Protein AF-A0A8J5WNR3-F1 (afdb_monomer)

InterPro domains:
  IPR000008 C2 domain [PF00168] (218-342)
  IPR000008 C2 domain [PS50004] (199-340)
  IPR000008 C2 domain [SM00239] (219-339)
  IPR001736 Phospholipase D/Transphosphatidylase [PF00614] (542-575)
  IPR001736 Phospholipase D/Transphosphatidylase [PS50035] (540-575)
  IPR015679 Phospholipase D family [PTHR18896] (210-805)

Radius of gyration: 36.36 Å; Cα contacts (8 Å, |Δi|>4): 1204; chains: 1; bounding box: 105×111×109 Å

Solvent-accessible surface area (backbone atoms only — not comparable to full-atom values): 52434 Å² total; per-residue (Å²): 136,86,86,83,90,83,89,87,90,85,88,88,85,83,91,85,88,84,88,87,89,85,89,79,93,75,79,82,82,78,84,81,76,86,76,80,78,83,79,82,82,81,87,81,82,87,86,83,84,86,86,81,87,88,88,82,82,86,81,84,83,84,82,93,80,90,81,82,93,82,90,80,87,84,80,87,80,82,82,83,84,87,80,88,79,85,78,84,82,83,84,87,82,87,77,83,91,82,84,85,87,87,88,79,93,85,87,83,86,83,86,88,81,85,87,80,90,89,80,89,83,92,88,90,88,85,87,89,81,90,89,88,81,85,80,80,84,79,82,84,89,73,67,62,66,53,67,62,63,68,70,66,77,89,82,87,86,87,80,83,87,91,83,88,82,91,84,87,82,90,90,81,90,86,90,86,88,87,87,86,87,82,87,83,90,83,81,91,71,90,77,78,80,78,87,76,80,93,74,88,90,80,96,74,94,76,81,75,78,83,66,56,70,40,76,46,51,25,33,37,45,36,36,45,37,37,36,32,53,47,68,66,51,51,74,53,59,50,60,56,55,67,71,70,43,77,86,66,54,73,83,76,72,78,91,80,76,95,66,88,78,38,24,29,36,28,41,40,32,31,47,61,65,33,76,76,49,40,50,60,72,40,74,60,34,43,60,38,76,65,71,42,73,45,81,39,80,42,74,43,71,22,34,37,39,34,44,36,34,26,33,60,51,94,92,52,66,44,84,58,23,35,41,74,48,54,38,63,75,34,72,81,44,52,74,48,69,52,76,40,65,21,22,35,98,89,70,45,67,53,35,85,77,15,31,43,31,38,35,43,27,36,43,50,42,89,75,40,70,40,44,80,63,20,80,60,75,68,95,80,42,76,60,75,76,76,36,76,46,66,63,30,59,27,22,46,71,49,62,18,57,26,29,33,47,62,88,85,73,63,80,92,48,73,47,78,98,72,42,68,66,76,81,34,36,42,28,48,55,52,48,53,46,61,71,64,35,69,58,35,39,41,38,34,12,48,30,44,38,37,77,45,58,60,64,70,73,85,90,72,89,66,64,32,50,40,58,47,48,48,47,44,23,71,76,62,19,47,30,38,37,48,27,19,41,64,79,52,42,50,65,57,97,80,46,76,37,77,22,88,84,72,54,40,41,69,56,35,44,58,75,34,69,88,52,74,37,45,68,45,69,35,64,39,53,52,50,95,77,49,56,70,69,53,32,51,46,29,45,72,77,48,74,40,74,61,22,36,43,37,34,31,38,82,62,56,95,87,28,26,33,53,29,25,35,47,47,68,64,40,63,35,81,35,43,70,34,38,96,76,53,65,40,53,87,32,46,85,51,81,29,43,97,37,69,33,53,68,48,54,81,86,84,58,86,75,60,64,38,55,63,36,86,46,45,36,33,38,34,37,28,33,51,18,53,56,55,47,47,54,48,51,24,28,48,69,38,66,71,60,63,65,73,77,60,60,74,59,87,70,82,80,78,81,66,82,68,63,97,74,40,88,48,42,59,47,71,78,76,34,58,54,92,56,92,88,42,32,77,41,63,67,64,44,79,50,36,52,65,56,33,42,89,67,68,91,52,65,82,54,24,58,86,48,40,29,46,44,51,87,83,41,45,32,39,53,29,45,60,55,45,51,54,48,52,48,51,14,48,78,54,57,48,80,44,80,40,83,72,70,74,44,32,23,52,76,41,100,64,68,28,72,76,66,43,66,45,57,63,60,48,45,50,51,50,46,51,51,52,29,56,75,69,75,45,79,64,48,78,47,80,49,60,60,97,62,52,91,34,39,68,88,34,71,67,34,44,52,52,49,52,50,30,49,52,38,53,48,42,65,55,52,42,46,58,52,49,45,56,53,50,47,61,57,48,55,56,51,55,54,52,56,56,69,73,70,115

Secondary structure (DSSP, 8-state):
--------------------------PPPPPPP-PPPPPPPPP------PPPPPP-PPPPPPPP--------PPPPPPPPP----PPPPPPP----------------------------------------PPPPPPPP--SHHHHHHT-------PPPPP-----------------------------PPP-PPP------------PPPEEEEEEEEEEEEEEESPPP-HHHHHHHHHHT-HHHHTTS-S-----------EEEEEETTEEEEEPPPPPS-SS-EEEEEEEEEEEEEESEEEEEEE---TT---EEEEEEEEGGGGTT---EEEEEE-B-TTSSBSSTT-EEEEEEEEEEGGGSHHHHH-S--STT---SSS-SSPEEEEEEEEEEESS---TTSSPPPB-GGGPBP----HHHHHHHHHHH-SSEEEEEES---TT--S--SSS--PPPHHHHHHHHHHTT-EEEEEEE--TTS--BTTBPPPPTT---HHHHHHHHTTSS-EEEEE-----TTS-HHHHHHHHHT-----EEEEEEEE-STT-EEEEEEEES--SSTT----TT--SSTTTTTTTSS-----SS----TT-PPPP---EEEEEESTHHHHHHHHHHHHHHHHT---GGGGSS----TTS--GGG-TTBPPTTTT----TT-EEEE----EETTT-SSS-SSGGGTGGGT-EEETTEEEE-HHHHHHHHHHHH-SSEEEEE-S-----GGGSSS-TTS-----HHHHHHHHHHHHHHTT---EEEEE--SS-SS-TTSHHHHHHHHHHHHHHHHHHHTHHHHHHHHHHHHHHHHHHHHTT--

Foldseek 3Di:
DDDDDDDDDDDDDDDDDDDDDDDDDDDDDDDDDDDDDDDDDDDDDDDDDDDDDDDDDDDDDDDDDDDDDDDDDDDDDDDDDDDDDDDDDDDDDDDDDDDDDDDDDDDDDDDDDDDDDDDDDDYDDDDDDDDDDDDDDDDDDDDVCVVLVVPDPDDDDDDDDDDDDDDDDDDDDDDDDDDDDDDDDDDDDPDDDDDDDDDDDDDDDDDPDDQDWDWQFAKKKKWFFKWAQFDFPVVVVVVVVVVVDDPVAVVPDDDDDPDDFGFFKKKFKDFQLDRFAIFDTRGRDNIDGGRDIDITGGGDGGQWIKIWMWGQDLVDIHTRFIDTGGVVVQVVQDKDWDKAAGADPVGDGSDDRTITTMIMGGDHLVNDPLLVQPQDDDDPGFAQPLFLWGKDWQKDKQKAWAQAADPPNDDWDADPPRDTDDHDNNLVVVLVQLQQFQAEKEWEALAADQQDDSDFDDDDPGDGNNVSLQVSQVSVHQAEYEYADQPQQDQDPNDGGQGPVNHCLVVSCVSCVPGNHHYFHAFFADDPSDDPVVRVCRRHPPIPHWGKIWGWHDPPPLATEIKMKGWRDHNDALRHDYPVQDQAPPCVGSCVVRAAAQQDDDPDSRGRGGGHTIMMMMMGALVSVVVVVVSVFQCVLRVDDDDPVVVDDDDPVSDDPQVPDVRYQDNVRRRDPDPSMDTDTDADWDKPNRGHPQDPDSSCLSVSSWGDDSVITTRPRVLSNLLSNLSSDAAEAEDEDQADFACLCQFPPPNNVHSHRCNLSSNLVSVLVCVLVVHHYYYHYHYPPWHGHHCPDPVRVVRVVRRVSSVVVSVVCVVVVVVSVVVVVVVVVVVVVVVVD

pLDDT: mean 70.65, std 27.66, range [21.69, 98.88]

Organism: Zizania palustris (NCBI:txid103762)

Sequence (837 aa):
MEGGNHGGQGYPYPPQQYQYPYQYQYLPPSQPQPSSAPAPAPASAYLAPSPSFPVYSPAPPPQQQQYTHHSGPLQPYPPPAHTLHAYPPPPPSTYGYDPYPSAYPSYPSPSPSISPSSSFHQHPAAMPPESPAPSAPSTPSYPIADVLANMRLSDRLDYPPAGVPVPSPNVLPPSKSFSGGGSSHGGGGMQMVPYGSAGAGSQHGSVRPSLKVVLLHGSLDIWVHDARNLPNKDMFSKRVGDLLGPRITGAVGSKMSSASMTSDPYVTILVSYATIARTYVVPNNENPVWTQNFIVPVGHETADVQFVVKDNDVFGAQLIGTVAIPAERLLSGDRIDGVYDLLEPNGKPCAQGAVLRLSIQYIPVAHLTMYHHGVIAGPDSPGVPNTYFPLRRGNKVTLYQDAHVPDGCLPDIWLDHGIRYQHGQCWHDIYNAICQAQKLIYIVGWSVFHTIHLVRDGTQNTWSLGDLLKDKSRQGVRVLLLVWDDPTSRSILGIKTDGFMGTRDEETRRFFKHSSVQVLLCPRSAGKRHSWVKQQETGTIFTHHQKTVIIDADAGNYRRKIIAFVGGLDLCGGRYDTPRHPLFRTLQTFHKEDYYNPNFAPVDARGPREPWHDLHSKIDGPAAYDVLQNFQERWLKASKRHGIKKLAKSYDDALLSIERIPDIISINDAMDNDQESWHVQVFRSIDSNSAKGFPKDPREATRKNLICGKNVLIDMSIHTAYINAIRGAQHFIYIENQYFIGSSFNWDSNKDIGANNLIPIEIALKIANKIKANERFSAYIVIPMWPEGNPTGAPTQRILYWQVRLTCLLCVLFNVFIKIISSLFIWHSYMFVLLTL

Structure (mmCIF, N/CA/C/O backbone):
data_AF-A0A8J5WNR3-F1
#
_entry.id   AF-A0A8J5WNR3-F1
#
loop_
_atom_site.group_PDB
_atom_site.id
_atom_site.type_symbol
_atom_site.label_atom_id
_atom_site.label_alt_id
_atom_site.label_comp_id
_atom_site.label_asym_id
_atom_site.label_entity_id
_atom_site.label_seq_id
_atom_site.pdbx_PDB_ins_code
_atom_site.Cartn_x
_atom_site.Cartn_y
_atom_site.Cartn_z
_atom_site.occupancy
_atom_site.B_iso_or_equiv
_atom_site.auth_seq_id
_atom_site.auth_comp_id
_atom_site.auth_asym_id
_atom_site.auth_atom_id
_atom_site.pdbx_PDB_model_num
ATOM 1 N N . MET A 1 1 ? 28.623 40.809 47.151 1.00 32.78 1 MET A N 1
ATOM 2 C CA . MET A 1 1 ? 28.878 42.197 46.715 1.00 32.78 1 MET A CA 1
ATOM 3 C C . MET A 1 1 ? 27.544 42.796 46.312 1.00 32.78 1 MET A C 1
ATOM 5 O O . MET A 1 1 ? 26.669 42.043 45.893 1.00 32.78 1 MET A O 1
ATOM 9 N N . GLU A 1 2 ? 27.358 44.080 46.589 1.00 31.25 2 GLU A N 1
ATOM 10 C CA . GLU A 1 2 ? 26.044 44.710 46.782 1.00 31.25 2 GLU A CA 1
ATOM 11 C C . GLU A 1 2 ? 25.422 45.361 45.526 1.00 31.25 2 GLU A C 1
ATOM 13 O O . GLU A 1 2 ? 26.037 45.414 44.465 1.00 31.25 2 GLU A O 1
ATOM 18 N N . GLY A 1 3 ? 24.201 45.899 45.694 1.00 31.67 3 GLY A N 1
ATOM 19 C CA . GLY A 1 3 ? 23.526 46.819 44.762 1.00 31.67 3 GLY A CA 1
ATOM 20 C C . GLY A 1 3 ? 22.266 46.242 44.087 1.00 31.67 3 GLY A C 1
ATOM 21 O O . GLY A 1 3 ? 22.367 45.274 43.345 1.00 31.67 3 GLY A O 1
ATOM 22 N N . GLY A 1 4 ? 21.045 46.773 44.254 1.00 32.62 4 GLY A N 1
ATOM 23 C CA . GLY A 1 4 ? 20.539 47.714 45.270 1.00 32.62 4 GLY A CA 1
ATOM 24 C C . GLY A 1 4 ? 19.773 48.936 44.723 1.00 32.62 4 GLY A C 1
ATOM 25 O O . GLY A 1 4 ? 20.419 49.880 44.288 1.00 32.62 4 GLY A O 1
ATOM 26 N N . ASN A 1 5 ? 18.436 48.956 44.906 1.00 35.62 5 ASN A N 1
ATOM 27 C CA . ASN A 1 5 ? 17.516 50.126 44.848 1.00 35.62 5 ASN A CA 1
ATOM 28 C C . ASN A 1 5 ? 17.341 50.870 43.492 1.00 35.62 5 ASN A C 1
ATOM 30 O O . ASN A 1 5 ? 18.209 50.796 42.635 1.00 35.62 5 ASN A O 1
ATOM 34 N N . HIS A 1 6 ? 16.246 51.591 43.170 1.00 34.75 6 HIS A N 1
ATOM 35 C CA . HIS A 1 6 ? 14.887 51.843 43.740 1.00 34.75 6 HIS A CA 1
ATOM 36 C C . HIS A 1 6 ? 13.856 51.810 42.560 1.00 34.75 6 HIS A C 1
ATOM 38 O O . HIS A 1 6 ? 14.283 51.924 41.415 1.00 34.75 6 HIS A O 1
ATOM 44 N N . GLY A 1 7 ? 12.516 51.689 42.668 1.00 29.69 7 GLY A N 1
ATOM 45 C CA . GLY A 1 7 ? 11.564 51.584 43.798 1.00 29.69 7 GLY A CA 1
ATOM 46 C C . GLY A 1 7 ? 10.697 52.854 43.993 1.00 29.69 7 GLY A C 1
ATOM 47 O O . GLY A 1 7 ? 11.261 53.891 44.307 1.00 29.69 7 GLY A O 1
ATOM 48 N N . GLY A 1 8 ? 9.353 52.901 43.893 1.00 29.83 8 GLY A N 1
ATOM 49 C CA . GLY A 1 8 ? 8.303 51.923 43.508 1.00 29.83 8 GLY A CA 1
ATOM 50 C C . GLY A 1 8 ? 7.418 52.469 42.358 1.00 29.83 8 GLY A C 1
ATOM 51 O O . GLY A 1 8 ? 7.993 52.871 41.356 1.00 29.83 8 GLY A O 1
ATOM 52 N N . GLN A 1 9 ? 6.072 52.547 42.375 1.00 28.45 9 GLN A N 1
ATOM 53 C CA . GLN A 1 9 ? 4.991 52.173 43.325 1.00 28.45 9 GLN A CA 1
ATOM 54 C C . GLN A 1 9 ? 3.640 51.999 42.549 1.00 28.45 9 GLN A C 1
ATOM 56 O O . GLN A 1 9 ? 3.568 52.411 41.394 1.00 28.45 9 GLN A O 1
ATOM 61 N N . GLY A 1 10 ? 2.551 51.491 43.166 1.00 27.44 10 GLY A N 1
ATOM 62 C CA . GLY A 1 10 ? 1.168 51.584 42.621 1.00 27.44 10 GLY A CA 1
ATOM 63 C C . GLY A 1 10 ? 0.150 50.558 43.178 1.00 27.44 10 GLY A C 1
ATOM 64 O O . GLY A 1 10 ? 0.415 49.363 43.149 1.00 27.44 10 GLY A O 1
ATOM 65 N N . TYR A 1 11 ? -1.005 51.012 43.691 1.00 28.84 11 TYR A N 1
ATOM 66 C CA . TYR A 1 11 ? -1.978 50.217 44.482 1.00 28.84 11 TYR A CA 1
ATOM 67 C C . TYR A 1 11 ? -2.932 49.286 43.681 1.00 28.84 11 TYR A C 1
ATOM 69 O O . TYR A 1 11 ? -3.253 49.592 42.532 1.00 28.84 11 TYR A O 1
ATOM 77 N N . PRO A 1 12 ? -3.462 48.201 44.299 1.00 34.91 12 PRO A N 1
ATOM 78 C CA . PRO A 1 12 ? -4.504 47.329 43.734 1.00 34.91 12 PRO A CA 1
ATOM 79 C C . PRO A 1 12 ? -5.946 47.750 44.108 1.00 34.91 12 PRO A C 1
ATOM 81 O O . PRO A 1 12 ? -6.153 48.476 45.078 1.00 34.91 12 PRO A O 1
ATOM 84 N N . TYR A 1 13 ? -6.948 47.209 43.399 1.00 30.81 13 TYR A N 1
ATOM 85 C CA . TYR A 1 13 ? -8.383 47.311 43.733 1.00 30.81 13 TYR A CA 1
ATOM 86 C C . TYR A 1 13 ? -9.020 45.922 44.001 1.00 30.81 13 TYR A C 1
ATOM 88 O O . TYR A 1 13 ? -8.536 44.925 43.460 1.00 30.81 13 TYR A O 1
ATOM 96 N N . PRO A 1 14 ? -10.080 45.830 44.838 1.00 34.72 14 PRO A N 1
ATOM 97 C CA . PRO A 1 14 ? -10.685 44.567 45.288 1.00 34.72 14 PRO A CA 1
ATOM 98 C C . PRO A 1 14 ? -11.830 44.053 44.381 1.00 34.72 14 PRO A C 1
ATOM 100 O O . PRO A 1 14 ? -12.350 44.807 43.557 1.00 34.72 14 PRO A O 1
ATOM 103 N N . PRO A 1 15 ? -12.274 42.789 44.547 1.00 35.47 15 PRO A N 1
ATOM 104 C CA . PRO A 1 15 ? -13.403 42.221 43.804 1.00 35.47 15 PRO A CA 1
ATOM 105 C C . PRO A 1 15 ? -14.775 42.601 44.394 1.00 35.47 15 PRO A C 1
ATOM 107 O O . PRO A 1 15 ? -14.906 42.821 45.598 1.00 35.47 15 PRO A O 1
ATOM 110 N N . GLN A 1 16 ? -15.822 42.563 43.562 1.00 28.45 16 GLN A N 1
ATOM 111 C CA . GLN A 1 16 ? -17.227 42.543 43.993 1.00 28.45 16 GLN A CA 1
ATOM 112 C C . GLN A 1 16 ? -18.025 41.482 43.219 1.00 28.45 16 GLN A C 1
ATOM 114 O O . GLN A 1 16 ? -17.757 41.216 42.049 1.00 28.45 16 GLN A O 1
ATOM 119 N N . GLN A 1 17 ? -19.006 40.879 43.893 1.00 26.23 17 GLN A N 1
ATOM 120 C CA . GLN A 1 17 ? -19.999 39.961 43.326 1.00 26.23 17 GLN A CA 1
ATOM 121 C C . GLN A 1 17 ? -21.333 40.691 43.140 1.00 26.23 17 GLN A C 1
ATOM 123 O O . GLN A 1 17 ? -21.627 41.590 43.921 1.00 26.23 17 GLN A O 1
ATOM 128 N N . TYR A 1 18 ? -22.190 40.204 42.238 1.00 26.62 18 TYR A N 1
ATOM 129 C CA . TYR A 1 18 ? -23.647 40.264 42.421 1.00 26.62 18 TYR A CA 1
ATOM 130 C C . TYR A 1 18 ? -24.317 38.989 41.875 1.00 26.62 18 TYR A C 1
ATOM 132 O O . TYR A 1 18 ? -23.806 38.344 40.960 1.00 26.62 18 TYR A O 1
ATOM 140 N N . GLN A 1 19 ? -25.427 38.600 42.505 1.00 23.64 19 GLN A N 1
ATOM 141 C CA . GLN A 1 19 ? -26.276 37.434 42.191 1.00 23.64 19 GLN A CA 1
ATOM 142 C C . GLN A 1 19 ? -27.383 37.866 41.186 1.00 23.64 19 GLN A C 1
ATOM 144 O O . GLN A 1 19 ? -27.441 39.044 40.848 1.00 23.64 19 GLN A O 1
ATOM 149 N N . TYR A 1 20 ? -28.269 37.055 40.592 1.00 26.64 20 TYR A N 1
ATOM 150 C CA . TYR A 1 20 ? -29.223 36.015 41.054 1.00 26.64 20 TYR A CA 1
ATOM 151 C C . TYR A 1 20 ? -29.979 35.498 39.780 1.00 26.64 20 TYR A C 1
ATOM 153 O O . TYR A 1 20 ? -29.667 35.989 38.694 1.00 26.64 20 TYR A O 1
ATOM 161 N N . PRO A 1 21 ? -31.049 34.664 39.829 1.00 40.56 21 PRO A N 1
ATOM 162 C CA . PRO A 1 21 ? -31.446 33.617 40.782 1.00 40.56 21 PRO A CA 1
ATOM 163 C C . PRO A 1 21 ? -31.762 32.257 40.103 1.00 40.56 21 PRO A C 1
ATOM 165 O O . PRO A 1 21 ? -31.872 32.167 38.887 1.00 40.56 21 PRO A O 1
ATOM 168 N N . TYR A 1 22 ? -31.962 31.211 40.916 1.00 29.52 22 TYR A N 1
ATOM 169 C CA . TYR A 1 22 ? -33.123 30.287 40.933 1.00 29.52 22 TYR A CA 1
ATOM 170 C C . TYR A 1 22 ? -32.725 28.986 41.647 1.00 29.52 22 TYR A C 1
ATOM 172 O O . TYR A 1 22 ? -31.851 28.254 41.191 1.00 29.52 22 TYR A O 1
ATOM 180 N N . GLN A 1 23 ? -33.366 28.692 42.780 1.00 25.89 23 GLN A N 1
ATOM 181 C CA . GLN A 1 23 ? -33.162 27.443 43.516 1.00 25.89 23 GLN A CA 1
ATOM 182 C C . GLN A 1 23 ? -34.226 26.417 43.121 1.00 25.89 23 GLN A C 1
ATOM 184 O O . GLN A 1 23 ? -35.416 26.695 43.235 1.00 25.89 23 GLN A O 1
ATOM 189 N N . TYR A 1 24 ? -33.793 25.208 42.768 1.00 29.19 24 TYR A N 1
ATOM 190 C CA . TYR A 1 24 ? -34.602 24.001 42.919 1.00 29.19 24 TYR A CA 1
ATOM 191 C C . TYR A 1 24 ? -33.958 23.127 43.992 1.00 29.19 24 TYR A C 1
ATOM 193 O O . TYR A 1 24 ? -32.782 22.776 43.895 1.00 29.19 24 TYR A O 1
ATOM 201 N N . GLN A 1 25 ? -34.720 22.797 45.032 1.00 27.06 25 GLN A N 1
ATOM 202 C CA . GLN A 1 25 ? -34.288 21.850 46.054 1.00 27.06 25 GLN A CA 1
ATOM 203 C C . GLN A 1 25 ? -34.366 20.432 45.481 1.00 27.06 25 GLN A C 1
ATOM 205 O O . GLN A 1 25 ? -35.444 19.980 45.106 1.00 27.06 25 GLN A O 1
ATOM 210 N N . TYR A 1 26 ? -33.239 19.722 45.464 1.00 29.28 26 TYR A N 1
ATOM 211 C CA . TYR A 1 26 ? -33.219 18.270 45.305 1.00 29.28 26 TYR A CA 1
ATOM 212 C C . TYR A 1 26 ? -32.777 17.628 46.617 1.00 29.28 26 TYR A C 1
ATOM 214 O O . TYR A 1 26 ? -31.726 17.958 47.168 1.00 29.28 26 TYR A O 1
ATOM 222 N N . LEU A 1 27 ? -33.619 16.732 47.126 1.00 32.22 27 LEU A N 1
ATOM 223 C CA . LEU A 1 27 ? -33.347 15.926 48.313 1.00 32.22 27 LEU A CA 1
ATOM 224 C C . LEU A 1 27 ? -32.224 14.914 48.013 1.00 32.22 27 LEU A C 1
ATOM 226 O O . LEU A 1 27 ? -32.145 14.419 46.885 1.00 32.22 27 LEU A O 1
ATOM 230 N N . PRO A 1 28 ? -31.371 14.569 48.995 1.00 35.25 28 PRO A N 1
ATOM 231 C CA . PRO A 1 28 ? -30.389 13.506 48.815 1.00 35.25 28 PRO A CA 1
ATOM 232 C C . PRO A 1 28 ? -31.107 12.158 48.606 1.00 35.25 28 PRO A C 1
ATOM 234 O O . PRO A 1 28 ? -32.060 11.864 49.334 1.00 35.25 28 PRO A O 1
ATOM 237 N N . PRO A 1 29 ? -30.676 11.323 47.641 1.00 35.84 29 PRO A N 1
ATOM 238 C CA . PRO A 1 29 ? -31.299 10.027 47.403 1.00 35.84 29 PRO A CA 1
ATOM 239 C C . PRO A 1 29 ? -31.095 9.088 48.599 1.00 35.84 29 PRO A C 1
ATOM 241 O O . PRO A 1 29 ? -30.017 9.023 49.191 1.00 35.84 29 PRO A O 1
ATOM 244 N N . SER A 1 30 ? -32.151 8.355 48.947 1.00 33.25 30 SER A N 1
ATOM 245 C CA . SER A 1 30 ? -32.174 7.408 50.064 1.00 33.25 30 SER A CA 1
ATOM 246 C C . SER A 1 30 ? -31.168 6.269 49.872 1.00 33.25 30 SER A C 1
ATOM 248 O O . SER A 1 30 ? -30.976 5.786 48.757 1.00 33.25 30 SER A O 1
ATOM 250 N N . GLN A 1 31 ? -30.572 5.784 50.967 1.00 33.06 31 GLN A N 1
ATOM 251 C CA . GLN A 1 31 ? -29.754 4.568 50.938 1.00 33.06 31 GLN A CA 1
ATOM 252 C C . GLN A 1 31 ? -30.600 3.359 50.496 1.00 33.06 31 GLN A C 1
ATOM 254 O O . GLN A 1 31 ? -31.618 3.080 51.136 1.00 33.06 31 GLN A O 1
ATOM 259 N N . PRO A 1 32 ? -30.178 2.588 49.479 1.00 35.12 32 PRO A N 1
ATOM 260 C CA . PRO A 1 32 ? -30.736 1.265 49.237 1.00 35.12 32 PRO A CA 1
ATOM 261 C C . PRO A 1 32 ? -30.368 0.331 50.397 1.00 35.12 32 PRO A C 1
ATOM 263 O O . PRO A 1 32 ? -29.194 0.198 50.747 1.00 35.12 32 PRO A O 1
ATOM 266 N N . GLN A 1 33 ? -31.361 -0.337 50.986 1.00 33.88 33 GLN A N 1
ATOM 267 C CA . GLN A 1 33 ? -31.111 -1.475 51.875 1.00 33.88 33 GLN A CA 1
ATOM 268 C C . GLN A 1 33 ? -30.474 -2.631 51.076 1.00 33.88 33 GLN A C 1
ATOM 270 O O . GLN A 1 33 ? -30.796 -2.797 49.896 1.00 33.88 33 GLN A O 1
ATOM 275 N N . PRO A 1 34 ? -29.587 -3.442 51.681 1.00 33.25 34 PRO A N 1
ATOM 276 C CA . PRO A 1 34 ? -28.916 -4.528 50.974 1.00 33.25 34 PRO A CA 1
ATOM 277 C C . PRO A 1 34 ? -29.906 -5.642 50.609 1.00 33.25 34 PRO A C 1
ATOM 279 O O . PRO A 1 34 ? -30.358 -6.400 51.466 1.00 33.25 34 PRO A O 1
ATOM 282 N N . SER A 1 35 ? -30.223 -5.767 49.320 1.00 33.16 35 SER A N 1
ATOM 283 C CA . SER A 1 35 ? -30.989 -6.896 48.788 1.00 33.16 35 SER A CA 1
ATOM 284 C C . SER A 1 35 ? -30.207 -8.200 48.960 1.00 33.16 35 SER A C 1
ATOM 286 O O . SER A 1 35 ? -29.054 -8.292 48.535 1.00 33.16 35 SER A O 1
ATOM 288 N N . SER A 1 36 ? -30.841 -9.209 49.556 1.00 33.62 36 SER A N 1
ATOM 289 C CA . SER A 1 36 ? -30.264 -10.533 49.814 1.00 33.62 36 SER A CA 1
ATOM 290 C C . SER A 1 36 ? -29.668 -11.180 48.559 1.00 33.62 36 SER A C 1
ATOM 292 O O . SER A 1 36 ? -30.333 -11.248 47.524 1.00 33.62 36 SER A O 1
ATOM 294 N N . ALA A 1 37 ? -28.453 -11.721 48.673 1.00 34.22 37 ALA A N 1
ATOM 295 C CA . ALA A 1 37 ? -27.836 -12.498 47.602 1.00 34.22 37 ALA A CA 1
ATOM 296 C C . ALA A 1 37 ? -28.651 -13.776 47.295 1.00 34.22 37 ALA A C 1
ATOM 298 O O . ALA A 1 37 ? -29.122 -14.429 48.232 1.00 34.22 37 ALA A O 1
ATOM 299 N N . PRO A 1 38 ? -28.800 -14.172 46.017 1.00 36.50 38 PRO A N 1
ATOM 300 C CA . PRO A 1 38 ? -29.392 -15.459 45.667 1.00 36.50 38 PRO A CA 1
ATOM 301 C C . PRO A 1 38 ? -28.476 -16.604 46.124 1.00 36.50 38 PRO A C 1
ATOM 303 O O . PRO A 1 38 ? -27.265 -16.576 45.901 1.00 36.50 38 PRO A O 1
ATOM 306 N N . ALA A 1 39 ? -29.057 -17.615 46.772 1.00 34.78 39 ALA A N 1
ATOM 307 C CA . ALA A 1 39 ? -28.319 -18.781 47.251 1.00 34.78 39 ALA A CA 1
ATOM 308 C C . ALA A 1 39 ? -27.828 -19.669 46.084 1.00 34.78 39 ALA A C 1
ATOM 310 O O . ALA A 1 39 ? -28.520 -19.776 45.068 1.00 34.78 39 ALA A O 1
ATOM 311 N N . PRO A 1 40 ? -26.664 -20.335 46.213 1.00 35.50 40 PRO A N 1
ATOM 312 C CA . PRO A 1 40 ? -26.163 -21.243 45.187 1.00 35.50 40 PRO A CA 1
ATOM 313 C C . PRO A 1 40 ? -27.015 -22.517 45.091 1.00 35.50 40 PRO A C 1
ATOM 315 O O . PRO A 1 40 ? -27.426 -23.086 46.104 1.00 35.50 40 PRO A O 1
ATOM 318 N N . ALA A 1 41 ? -27.229 -23.001 43.865 1.00 34.69 41 ALA A N 1
ATOM 319 C CA . ALA A 1 41 ? -27.791 -24.329 43.623 1.00 34.69 41 ALA A CA 1
ATOM 320 C C . ALA A 1 41 ? -26.823 -25.432 44.118 1.00 34.69 41 ALA A C 1
ATOM 322 O O . ALA A 1 41 ? -25.605 -25.230 44.095 1.00 34.69 41 ALA A O 1
ATOM 323 N N . PRO A 1 42 ? -27.329 -26.585 44.595 1.00 35.75 42 PRO A N 1
ATOM 324 C CA . PRO A 1 42 ? -26.528 -27.535 45.364 1.00 35.75 42 PRO A CA 1
ATOM 325 C C . PRO A 1 42 ? -25.562 -28.364 44.509 1.00 35.75 42 PRO A C 1
ATOM 327 O O . PRO A 1 42 ? -25.883 -28.797 43.403 1.00 35.75 42 PRO A O 1
ATOM 330 N N . ALA A 1 43 ? -24.397 -28.671 45.082 1.00 29.25 43 ALA A N 1
ATOM 331 C CA . ALA A 1 43 ? -23.490 -29.677 44.542 1.00 29.25 43 ALA A CA 1
ATOM 332 C C . ALA A 1 43 ? -24.081 -31.093 44.687 1.00 29.25 43 ALA A C 1
ATOM 334 O O . ALA A 1 43 ? -24.691 -31.417 45.705 1.00 29.25 43 ALA A O 1
ATOM 335 N N . SER A 1 44 ? -23.841 -31.951 43.693 1.00 31.80 44 SER A N 1
ATOM 336 C CA . SER A 1 44 ? -24.063 -33.403 43.780 1.00 31.80 44 SER A CA 1
ATOM 337 C C . SER A 1 44 ? -22.724 -34.144 43.791 1.00 31.80 44 SER A C 1
ATOM 339 O O . SER A 1 44 ? -21.729 -33.649 43.263 1.00 31.80 44 SER A O 1
ATOM 341 N N . ALA A 1 45 ? -22.682 -35.294 44.461 1.00 31.19 45 ALA A N 1
ATOM 342 C CA . ALA A 1 45 ? -21.443 -35.886 44.956 1.00 31.19 45 ALA A CA 1
ATOM 343 C C . ALA A 1 45 ? -20.788 -36.926 44.024 1.00 31.19 45 ALA A C 1
ATOM 345 O O . ALA A 1 45 ? -21.460 -37.705 43.358 1.00 31.19 45 ALA A O 1
ATOM 346 N N . TYR A 1 46 ? -19.454 -36.934 44.078 1.00 29.88 46 TYR A N 1
ATOM 347 C CA . TYR A 1 46 ? -18.503 -38.028 43.838 1.00 29.88 46 TYR A CA 1
ATOM 348 C C . TYR A 1 46 ? -19.008 -39.384 43.300 1.00 29.88 46 TYR A C 1
ATOM 350 O O . TYR A 1 46 ? -19.656 -40.146 44.015 1.00 29.88 46 TYR A O 1
ATOM 358 N N . LEU A 1 47 ? -18.454 -39.785 42.149 1.00 29.36 47 LEU A N 1
ATOM 359 C CA . LEU A 1 47 ? -18.018 -41.163 41.886 1.00 29.36 47 LEU A CA 1
ATOM 360 C C . LEU A 1 47 ? -16.634 -41.161 41.209 1.00 29.36 47 LEU A C 1
ATOM 362 O O . LEU A 1 47 ? -16.266 -40.212 40.521 1.00 29.36 47 LEU A O 1
ATOM 366 N N . ALA A 1 48 ? -15.869 -42.229 41.436 1.00 32.72 48 ALA A N 1
ATOM 367 C CA . ALA A 1 48 ? -14.524 -42.508 40.915 1.00 32.72 48 ALA A CA 1
ATOM 368 C C . ALA A 1 48 ? -14.337 -44.049 40.860 1.00 32.72 48 ALA A C 1
ATOM 370 O O . ALA A 1 48 ? -15.185 -44.742 41.432 1.00 32.72 48 ALA A O 1
ATOM 371 N N . PRO A 1 49 ? -13.261 -44.626 40.274 1.00 39.06 49 PRO A N 1
ATOM 372 C CA . PRO A 1 49 ? -12.120 -44.019 39.577 1.00 39.06 49 PRO A CA 1
ATOM 373 C C . PRO A 1 49 ? -11.930 -44.544 38.127 1.00 39.06 49 PRO A C 1
ATOM 375 O O . PRO A 1 49 ? -12.761 -45.275 37.593 1.00 39.06 49 PRO A O 1
ATOM 378 N N . SER A 1 50 ? -10.814 -44.181 37.486 1.00 34.66 50 SER A N 1
ATOM 379 C CA . SER A 1 50 ? -10.420 -44.611 36.132 1.00 34.66 50 SER A CA 1
ATOM 380 C C . SER A 1 50 ? -9.917 -46.066 36.044 1.00 34.66 50 SER A C 1
ATOM 382 O O . SER A 1 50 ? -9.282 -46.544 36.986 1.00 34.66 50 SER A O 1
ATOM 384 N N . PRO A 1 51 ? -10.025 -46.717 34.869 1.00 37.12 51 PRO A N 1
ATOM 385 C CA . PRO A 1 51 ? -9.094 -47.749 34.409 1.00 37.12 51 PRO A CA 1
ATOM 386 C C . PRO A 1 51 ? -7.997 -47.175 33.480 1.00 37.12 51 PRO A C 1
ATOM 388 O O . PRO A 1 51 ? -8.111 -46.066 32.958 1.00 37.12 51 PRO A O 1
ATOM 391 N N . SER A 1 52 ? -6.906 -47.924 33.305 1.00 31.89 52 SER A N 1
ATOM 392 C CA . SER A 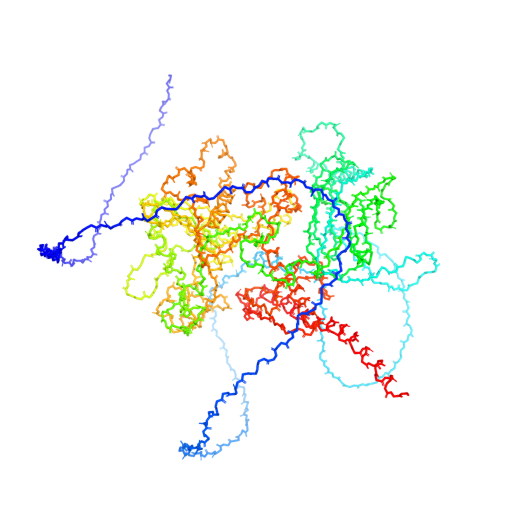1 52 ? -5.637 -47.485 32.699 1.00 31.89 52 SER A CA 1
ATOM 393 C C . SER A 1 52 ? -5.510 -47.689 31.178 1.00 31.89 52 SER A C 1
ATOM 395 O O . SER A 1 52 ? -6.154 -48.548 30.580 1.00 31.89 52 SER A O 1
ATOM 397 N N . PHE A 1 53 ? -4.594 -46.929 30.561 1.00 31.50 53 PHE A N 1
ATOM 398 C CA . PHE A 1 53 ? -4.137 -47.117 29.177 1.00 31.50 53 PHE A CA 1
ATOM 399 C C . PHE A 1 53 ? -3.396 -48.456 28.973 1.00 31.50 53 PHE A C 1
ATOM 401 O O . PHE A 1 53 ? -2.610 -48.845 29.843 1.00 31.50 53 PHE A O 1
ATOM 408 N N . PRO A 1 54 ? -3.510 -49.098 27.794 1.00 33.62 54 PRO A N 1
ATOM 409 C CA . PRO A 1 54 ? -2.518 -50.052 27.310 1.00 33.62 54 PRO A CA 1
ATOM 410 C C . PRO A 1 54 ? -1.311 -49.321 26.692 1.00 33.62 54 PRO A C 1
ATOM 412 O O . PRO A 1 54 ? -1.467 -48.409 25.880 1.00 33.62 54 PRO A O 1
ATOM 415 N N . VAL A 1 55 ? -0.097 -49.744 27.048 1.00 31.11 55 VAL A N 1
ATOM 416 C CA . VAL A 1 55 ? 1.161 -49.260 26.450 1.00 31.11 55 VAL A CA 1
ATOM 417 C C . VAL A 1 55 ? 1.533 -50.136 25.251 1.00 31.11 55 VAL A C 1
ATOM 419 O O . VAL A 1 55 ? 1.459 -51.358 25.348 1.00 31.11 55 VAL A O 1
ATOM 422 N N . TYR A 1 56 ? 2.003 -49.526 24.159 1.00 31.92 56 TYR A N 1
ATOM 423 C CA . TYR A 1 56 ? 2.697 -50.226 23.072 1.00 31.92 56 TYR A CA 1
ATOM 424 C C . TYR A 1 56 ? 4.067 -49.593 22.804 1.00 31.92 56 TYR A C 1
ATOM 426 O O . TYR A 1 56 ? 4.203 -48.372 22.747 1.00 31.92 56 TYR A O 1
ATOM 434 N N . SER A 1 57 ? 5.085 -50.443 22.669 1.00 32.81 57 SER A N 1
ATOM 435 C CA . SER A 1 57 ? 6.491 -50.048 22.512 1.00 32.81 57 SER A CA 1
ATOM 436 C C . SER A 1 57 ? 6.846 -49.699 21.056 1.00 32.81 57 SER A C 1
ATOM 438 O O . SER A 1 57 ? 6.266 -50.280 20.137 1.00 32.81 57 SER A O 1
ATOM 440 N N . PRO A 1 58 ? 7.820 -48.799 20.814 1.00 35.44 58 PRO A N 1
ATOM 441 C CA . PRO A 1 58 ? 8.228 -48.416 19.463 1.00 35.44 58 PRO A CA 1
ATOM 442 C C . PRO A 1 58 ? 9.036 -49.512 18.747 1.00 35.44 58 PRO A C 1
ATOM 444 O O . PRO A 1 58 ? 9.854 -50.203 19.355 1.00 35.44 58 PRO A O 1
ATOM 447 N N . ALA A 1 59 ? 8.845 -49.619 17.430 1.00 35.44 59 ALA A N 1
ATOM 448 C CA . ALA A 1 59 ? 9.664 -50.444 16.541 1.00 35.44 59 ALA A CA 1
ATOM 449 C C . ALA A 1 59 ? 10.991 -49.735 16.162 1.00 35.44 59 ALA A C 1
ATOM 451 O O . ALA A 1 59 ? 11.042 -48.501 16.167 1.00 35.44 59 ALA A O 1
ATOM 452 N N . PRO A 1 60 ? 12.070 -50.477 15.839 1.00 37.91 60 PRO A N 1
ATOM 453 C CA . PRO A 1 60 ? 13.390 -49.900 15.565 1.00 37.91 60 PRO A CA 1
ATOM 454 C C . PRO A 1 60 ? 13.494 -49.219 14.181 1.00 37.91 60 PRO A C 1
ATOM 456 O O . PRO A 1 60 ? 12.751 -49.568 13.262 1.00 37.91 60 PRO A O 1
ATOM 459 N N . PRO A 1 61 ? 14.440 -48.275 13.999 1.00 39.56 61 PRO A N 1
ATOM 460 C CA . PRO A 1 61 ? 14.596 -47.526 12.753 1.00 39.56 61 PRO A CA 1
ATOM 461 C C . PRO A 1 61 ? 15.283 -48.342 11.636 1.00 39.56 61 PRO A C 1
ATOM 463 O O . PRO A 1 61 ? 16.295 -49.001 11.895 1.00 39.56 61 PRO A O 1
ATOM 466 N N . PRO A 1 62 ? 14.816 -48.245 10.375 1.00 34.31 62 PRO A N 1
ATOM 467 C CA . PRO A 1 62 ? 15.574 -48.687 9.205 1.00 34.31 62 PRO A CA 1
ATOM 468 C C . PRO A 1 62 ? 16.876 -47.889 9.017 1.00 34.31 62 PRO A C 1
ATOM 470 O O . PRO A 1 62 ? 16.988 -46.732 9.424 1.00 34.31 62 PRO A O 1
ATOM 473 N N . GLN A 1 63 ? 17.872 -48.521 8.398 1.00 27.92 63 GLN A N 1
ATOM 474 C CA . GLN A 1 63 ? 19.241 -48.007 8.306 1.00 27.92 63 GLN A CA 1
ATOM 475 C C . GLN A 1 63 ? 19.439 -46.992 7.168 1.00 27.92 63 GLN A C 1
ATOM 477 O O . GLN A 1 63 ? 18.734 -47.007 6.160 1.00 27.92 63 GLN A O 1
ATOM 482 N N . GLN A 1 64 ? 20.462 -46.144 7.304 1.00 33.81 64 GLN A N 1
ATOM 483 C CA . GLN A 1 64 ? 20.951 -45.299 6.214 1.00 33.81 64 GLN A CA 1
ATOM 484 C C . GLN A 1 64 ? 21.586 -46.153 5.107 1.00 33.81 64 GLN A C 1
ATOM 486 O O . GLN A 1 64 ? 22.456 -46.976 5.387 1.00 33.81 64 GLN A O 1
ATOM 491 N N . GLN A 1 65 ? 21.238 -45.882 3.849 1.00 27.72 65 GLN A N 1
ATOM 492 C CA . GLN A 1 65 ? 22.048 -46.262 2.691 1.00 27.72 65 GLN A CA 1
ATOM 493 C C . GLN A 1 65 ? 22.218 -45.052 1.769 1.00 27.72 65 GLN A C 1
ATOM 495 O O . GLN A 1 65 ? 21.247 -44.408 1.375 1.00 27.72 65 GLN A O 1
ATOM 500 N N . GLN A 1 66 ? 23.470 -44.728 1.447 1.00 30.17 66 GLN A N 1
ATOM 501 C CA . GLN A 1 66 ? 23.824 -43.745 0.423 1.00 30.17 66 GLN A CA 1
ATOM 502 C C . GLN A 1 66 ? 23.885 -44.453 -0.931 1.00 30.17 66 GLN A C 1
ATOM 504 O O . GLN A 1 66 ? 24.608 -45.435 -1.012 1.00 30.17 66 GLN A O 1
ATOM 509 N N . TYR A 1 67 ? 23.255 -43.918 -1.981 1.00 27.69 67 TYR A N 1
ATOM 510 C CA . TYR A 1 67 ? 23.706 -44.051 -3.382 1.00 27.69 67 TYR A CA 1
ATOM 511 C C . TYR A 1 67 ? 23.099 -42.894 -4.204 1.00 27.69 67 TYR A C 1
ATOM 513 O O . TYR A 1 67 ? 21.887 -42.778 -4.330 1.00 27.69 67 TYR A O 1
ATOM 521 N N . THR A 1 68 ? 23.888 -41.846 -4.475 1.00 26.28 68 THR A N 1
ATOM 522 C CA . THR A 1 68 ? 24.537 -41.528 -5.775 1.00 26.28 68 THR A CA 1
ATOM 523 C C . THR A 1 68 ? 23.601 -41.065 -6.898 1.00 26.28 68 THR A C 1
ATOM 525 O O . THR A 1 68 ? 22.702 -41.784 -7.317 1.00 26.28 68 THR A O 1
ATOM 528 N N . HIS A 1 69 ? 23.889 -39.880 -7.454 1.00 30.80 69 HIS A N 1
ATOM 529 C CA . HIS A 1 69 ? 23.237 -39.352 -8.656 1.00 30.80 69 HIS A CA 1
ATOM 530 C C . HIS A 1 69 ? 23.453 -40.246 -9.886 1.00 30.80 69 HIS A C 1
ATOM 532 O O . HIS A 1 69 ? 24.592 -40.573 -10.210 1.00 30.80 69 HIS A O 1
ATOM 538 N N . HIS A 1 70 ? 22.391 -40.459 -10.665 1.00 27.25 70 HIS A N 1
ATOM 539 C CA . HIS A 1 70 ? 22.490 -40.659 -12.111 1.00 27.25 70 HIS A CA 1
ATOM 540 C C . HIS A 1 70 ? 21.432 -39.824 -12.837 1.00 27.25 70 HIS A C 1
ATOM 542 O O . HIS A 1 70 ? 20.306 -39.671 -12.366 1.00 27.25 70 HIS A O 1
ATOM 548 N N . SER A 1 71 ? 21.818 -39.254 -13.976 1.00 34.25 71 SER A N 1
ATOM 549 C CA . SER A 1 71 ? 20.983 -38.416 -14.835 1.00 34.25 71 SER A CA 1
ATOM 550 C C . SER A 1 71 ? 20.453 -39.214 -16.030 1.00 34.25 71 SER A C 1
ATOM 552 O O . SER A 1 71 ? 21.200 -39.923 -16.699 1.00 34.25 71 SER A O 1
ATOM 554 N N . GLY A 1 72 ? 19.160 -39.066 -16.322 1.00 30.00 72 GLY A N 1
ATOM 555 C CA . GLY A 1 72 ? 18.487 -39.676 -17.470 1.00 30.00 72 GLY A CA 1
ATOM 556 C C . GLY A 1 72 ? 17.148 -38.978 -17.756 1.00 30.00 72 GLY A C 1
ATOM 557 O O . GLY A 1 72 ? 16.561 -38.414 -16.830 1.00 30.00 72 GLY A O 1
ATOM 558 N N . PRO A 1 73 ? 16.676 -38.944 -19.015 1.00 32.41 73 PRO A N 1
ATOM 559 C CA . PRO A 1 73 ? 15.476 -38.200 -19.392 1.00 32.41 73 PRO A CA 1
ATOM 560 C C . PRO A 1 73 ? 14.187 -38.937 -19.001 1.00 32.41 73 PRO A C 1
ATOM 562 O O . PRO A 1 73 ? 14.052 -40.139 -19.226 1.00 32.41 73 PRO A O 1
ATOM 565 N N . LEU A 1 74 ? 13.212 -38.200 -18.465 1.00 32.22 74 LEU A N 1
ATOM 566 C CA . LEU A 1 74 ? 11.883 -38.727 -18.148 1.00 32.22 74 LEU A CA 1
ATOM 567 C C . LEU A 1 74 ? 11.005 -38.792 -19.408 1.00 32.22 74 LEU A C 1
ATOM 569 O O . LEU A 1 74 ? 10.795 -37.783 -20.079 1.00 32.22 74 LEU A O 1
ATOM 573 N N . GLN A 1 75 ? 10.466 -39.977 -19.697 1.00 33.84 75 GLN A N 1
ATOM 574 C CA . GLN A 1 75 ? 9.375 -40.178 -20.660 1.00 33.84 75 GLN A CA 1
ATOM 575 C C . GLN A 1 75 ? 8.018 -39.838 -20.005 1.00 33.84 75 GLN A C 1
ATOM 577 O O . GLN A 1 75 ? 7.871 -40.023 -18.793 1.00 33.84 75 GLN A O 1
ATOM 582 N N . PRO A 1 76 ? 7.019 -39.347 -20.763 1.00 33.56 76 PRO A N 1
ATOM 583 C CA . PRO A 1 76 ? 5.705 -39.011 -20.220 1.00 33.56 76 PRO A CA 1
ATOM 584 C C . PRO A 1 76 ? 4.868 -40.262 -19.905 1.00 33.56 76 PRO A C 1
ATOM 586 O O . PRO A 1 76 ? 4.856 -41.230 -20.663 1.00 33.56 76 PRO A O 1
ATOM 589 N N . TYR A 1 77 ? 4.119 -40.213 -18.801 1.00 34.03 77 TYR A N 1
ATOM 590 C CA . TYR A 1 77 ? 3.133 -41.239 -18.446 1.00 34.03 77 TYR A CA 1
ATOM 591 C C . TYR A 1 77 ? 1.849 -41.103 -19.293 1.00 34.03 77 TYR A C 1
ATOM 593 O O . TYR A 1 77 ? 1.459 -39.979 -19.625 1.00 34.03 77 TYR A O 1
ATOM 601 N N . PRO A 1 78 ? 1.155 -42.212 -19.615 1.00 34.84 78 PRO A N 1
ATOM 602 C CA . PRO A 1 78 ? -0.145 -42.170 -20.283 1.00 34.84 78 PRO A CA 1
ATOM 603 C C . PRO A 1 78 ? -1.262 -41.677 -19.338 1.00 34.84 78 PRO A C 1
ATOM 605 O O . PRO A 1 78 ? -1.161 -41.859 -18.121 1.00 34.84 78 PRO A O 1
ATOM 608 N N . PRO A 1 79 ? -2.348 -41.082 -19.869 1.00 38.62 79 PRO A N 1
ATOM 609 C CA . PRO A 1 79 ? -3.484 -40.635 -19.063 1.00 38.62 79 PRO A CA 1
ATOM 610 C C . PRO A 1 79 ? -4.315 -41.817 -18.517 1.00 38.62 79 PRO A C 1
ATOM 612 O O . PRO A 1 79 ? -4.388 -42.867 -19.161 1.00 38.62 79 PRO A O 1
ATOM 615 N N . PRO A 1 80 ? -4.979 -41.661 -17.354 1.00 34.81 80 PRO A N 1
ATOM 616 C CA . PRO A 1 80 ? -5.855 -42.686 -16.790 1.00 34.81 80 PRO A CA 1
ATOM 617 C C . PRO A 1 80 ? -7.161 -42.834 -17.590 1.00 34.81 80 PRO A C 1
ATOM 619 O O . PRO A 1 80 ? -7.679 -41.871 -18.154 1.00 34.81 80 PRO A O 1
ATOM 622 N N . ALA A 1 81 ? -7.719 -44.046 -17.612 1.00 31.75 81 ALA A N 1
ATOM 623 C CA . ALA A 1 81 ? -8.945 -44.352 -18.347 1.00 31.75 81 ALA A CA 1
ATOM 624 C C . ALA A 1 81 ? -10.207 -43.784 -17.667 1.00 31.75 81 ALA A C 1
ATOM 626 O O . ALA A 1 81 ? -10.381 -43.896 -16.454 1.00 31.75 81 ALA A O 1
ATOM 627 N N . HIS A 1 82 ? -11.126 -43.229 -18.462 1.00 32.88 82 HIS A N 1
ATOM 628 C CA . HIS A 1 82 ? -12.405 -42.705 -17.977 1.00 32.88 82 HIS A CA 1
ATOM 629 C C . HIS A 1 82 ? -13.445 -43.821 -17.774 1.00 32.88 82 HIS A C 1
ATOM 631 O O . HIS A 1 82 ? -13.986 -44.359 -18.740 1.00 32.88 82 HIS A O 1
ATOM 637 N N . THR A 1 83 ? -13.798 -44.116 -16.523 1.00 32.50 83 THR A N 1
ATOM 638 C CA . THR A 1 83 ? -14.985 -44.917 -16.183 1.00 32.50 83 THR A CA 1
ATOM 639 C C . THR A 1 83 ? -16.234 -44.036 -16.128 1.00 32.50 83 THR A C 1
ATOM 641 O O . THR A 1 83 ? -16.363 -43.184 -15.248 1.00 32.50 83 THR A O 1
ATOM 644 N N . LEU A 1 84 ? -17.173 -44.252 -17.052 1.00 32.41 84 LEU A N 1
ATOM 645 C CA . LEU A 1 84 ? -18.467 -43.566 -17.081 1.00 32.41 84 LEU A CA 1
ATOM 646 C C . LEU A 1 84 ? -19.421 -44.133 -16.017 1.00 32.41 84 LEU A C 1
ATOM 648 O O . LEU A 1 84 ? -20.028 -45.182 -16.221 1.00 32.41 84 LEU A O 1
ATOM 652 N N . HIS A 1 85 ? -19.615 -43.399 -14.919 1.00 33.75 85 HIS A N 1
ATOM 653 C CA . HIS A 1 85 ? -20.769 -43.583 -14.035 1.00 33.75 85 HIS A CA 1
ATOM 654 C C . HIS A 1 85 ? -21.842 -42.539 -14.361 1.00 33.75 85 HIS A C 1
ATOM 656 O O . HIS A 1 85 ? -21.646 -41.343 -14.153 1.00 33.75 85 HIS A O 1
ATOM 662 N N . ALA A 1 86 ? -22.977 -43.000 -14.888 1.00 31.38 86 ALA A N 1
ATOM 663 C CA . ALA A 1 86 ? -24.137 -42.158 -15.151 1.00 31.38 86 ALA A CA 1
ATOM 664 C C . ALA A 1 86 ? -24.948 -41.931 -13.865 1.00 31.38 86 ALA A C 1
ATOM 666 O O . ALA A 1 86 ? -25.284 -42.886 -13.164 1.00 31.38 86 ALA A O 1
ATOM 667 N N . TYR A 1 87 ? -25.300 -40.675 -13.589 1.00 36.06 87 TYR A N 1
ATOM 668 C CA . TYR A 1 87 ? -26.262 -40.318 -12.544 1.00 36.06 87 TYR A CA 1
ATOM 669 C C . TYR A 1 87 ? -27.692 -40.310 -13.117 1.00 36.06 87 TYR A C 1
ATOM 671 O O . TYR A 1 87 ? -27.876 -39.890 -14.264 1.00 36.06 87 TYR A O 1
ATOM 679 N N . PRO A 1 88 ? -28.713 -40.746 -12.355 1.00 39.47 88 PRO A N 1
ATOM 680 C CA . PRO A 1 88 ? -30.107 -40.652 -12.781 1.00 39.47 88 PRO A CA 1
ATOM 681 C C . PRO A 1 88 ? -30.600 -39.189 -12.772 1.00 39.47 88 PRO A C 1
ATOM 683 O O . PRO A 1 88 ? -30.136 -38.392 -11.953 1.00 39.47 88 PRO A O 1
ATOM 686 N N . PRO A 1 89 ? -31.549 -38.816 -13.652 1.00 43.66 89 PRO A N 1
ATOM 687 C CA . PRO A 1 89 ? -32.101 -37.464 -13.694 1.00 43.66 89 PRO A CA 1
ATOM 688 C C . PRO A 1 89 ? -33.039 -37.176 -12.501 1.00 43.66 89 PRO A C 1
ATOM 690 O O . PRO A 1 89 ? -33.694 -38.095 -12.001 1.00 43.66 89 PRO A O 1
ATOM 693 N N . PRO A 1 90 ? -33.156 -35.908 -12.060 1.00 44.06 90 PRO A N 1
ATOM 694 C CA . PRO A 1 90 ? -34.121 -35.505 -11.038 1.00 44.06 90 PRO A CA 1
ATOM 695 C C . PRO A 1 90 ? -35.572 -35.540 -11.567 1.00 44.06 90 PRO A C 1
ATOM 697 O O . PRO A 1 90 ? -35.792 -35.403 -12.774 1.00 44.06 90 PRO A O 1
ATOM 700 N N . PRO A 1 91 ? -36.580 -35.692 -10.684 1.00 39.75 91 PRO A N 1
ATOM 701 C CA . PRO A 1 91 ? -37.989 -35.695 -11.075 1.00 39.75 91 PRO A CA 1
ATOM 702 C C . PRO A 1 91 ? -38.479 -34.299 -11.515 1.00 39.75 91 PRO A C 1
ATOM 704 O O . PRO A 1 91 ? -37.970 -33.287 -11.027 1.00 39.75 91 PRO A O 1
ATOM 707 N N . PRO A 1 92 ? -39.489 -34.215 -12.403 1.00 34.41 92 PRO A N 1
ATOM 708 C CA . PRO A 1 92 ? -40.002 -32.942 -12.906 1.00 34.41 92 PRO A CA 1
ATOM 709 C C . PRO A 1 92 ? -40.847 -32.203 -11.858 1.00 34.41 92 PRO A C 1
ATOM 711 O O . PRO A 1 92 ? -41.856 -32.719 -11.378 1.00 34.41 92 PRO A O 1
ATOM 714 N N . SER A 1 93 ? -40.479 -30.960 -11.547 1.00 34.28 93 SER A N 1
ATOM 715 C CA . SER A 1 93 ? -41.273 -30.056 -10.710 1.00 34.28 93 SER A CA 1
ATOM 716 C C . SER A 1 93 ? -42.324 -29.311 -11.541 1.00 34.28 93 SER A C 1
ATOM 718 O O . SER A 1 93 ? -42.026 -28.381 -12.289 1.00 34.28 93 SER A O 1
ATOM 720 N N . THR A 1 94 ? -43.589 -29.704 -11.397 1.00 32.34 94 THR A N 1
ATOM 721 C CA . THR A 1 94 ? -44.724 -29.013 -12.020 1.00 32.34 94 THR A CA 1
ATOM 722 C C . THR A 1 94 ? -45.047 -27.708 -11.290 1.00 32.34 94 THR A C 1
ATOM 724 O O . THR A 1 94 ? -45.620 -27.740 -10.202 1.00 32.34 94 THR A O 1
ATOM 727 N N . TYR A 1 95 ? -44.765 -26.568 -11.921 1.00 32.44 95 TYR A N 1
ATOM 728 C CA . TYR A 1 95 ? -45.398 -25.288 -11.589 1.00 32.44 95 TYR A CA 1
ATOM 729 C C . TYR A 1 95 ? -46.327 -24.875 -12.730 1.00 32.44 95 TYR A C 1
ATOM 731 O O . TYR A 1 95 ? -45.887 -24.685 -13.864 1.00 32.44 95 TYR A O 1
ATOM 739 N N . GLY A 1 96 ? -47.624 -24.787 -12.432 1.00 29.11 96 GLY A N 1
ATOM 740 C CA . GLY A 1 96 ? -48.641 -24.343 -13.381 1.00 29.11 96 GLY A CA 1
ATOM 741 C C . GLY A 1 96 ? -48.641 -22.825 -13.560 1.00 29.11 96 GLY A C 1
ATOM 742 O O . GLY A 1 96 ? -48.330 -22.080 -12.632 1.00 29.11 96 GLY A O 1
ATOM 743 N N . TYR A 1 97 ? -49.024 -22.376 -14.754 1.00 28.52 97 TYR A N 1
ATOM 744 C CA . TYR A 1 97 ? -49.474 -21.004 -14.983 1.00 28.52 97 TYR A CA 1
ATOM 745 C C . TYR A 1 97 ? -50.944 -20.889 -14.565 1.00 28.52 97 TYR A C 1
ATOM 747 O O . TYR A 1 97 ? -51.764 -21.645 -15.082 1.00 28.52 97 TYR A O 1
ATOM 755 N N . ASP A 1 98 ? -51.274 -19.908 -13.724 1.00 30.81 98 ASP A N 1
ATOM 756 C CA . ASP A 1 98 ? -52.654 -19.483 -13.453 1.00 30.81 98 ASP A CA 1
ATOM 757 C C . ASP A 1 98 ? -52.808 -17.981 -13.792 1.00 30.81 98 ASP A C 1
ATOM 759 O O . ASP A 1 98 ? -51.957 -17.184 -13.376 1.00 30.81 98 ASP A O 1
ATOM 763 N N . PRO A 1 99 ? -53.820 -17.561 -14.582 1.00 38.41 99 PRO A N 1
ATOM 764 C CA . PRO A 1 99 ? -53.879 -16.201 -15.121 1.00 38.41 99 PRO A CA 1
ATOM 765 C C . PRO A 1 99 ? -54.872 -15.253 -14.415 1.00 38.41 99 PRO A C 1
ATOM 767 O O . PRO A 1 99 ? -56.075 -15.506 -14.403 1.00 38.41 99 PRO A O 1
ATOM 770 N N . TYR A 1 100 ? -54.391 -14.044 -14.071 1.00 34.19 100 TYR A N 1
ATOM 771 C CA . TYR A 1 100 ? -55.202 -12.811 -13.922 1.00 34.19 100 TYR A CA 1
ATOM 772 C C . TYR A 1 100 ? -56.204 -12.796 -12.719 1.00 34.19 100 TYR A C 1
ATOM 774 O O . TYR A 1 100 ? -56.290 -13.804 -12.023 1.00 34.19 100 TYR A O 1
ATOM 782 N N . PRO A 1 101 ? -56.884 -11.672 -12.341 1.00 39.91 101 PRO A N 1
ATOM 783 C CA . PRO A 1 101 ? -57.224 -10.467 -13.113 1.00 39.91 101 PRO A CA 1
ATOM 784 C C . PRO A 1 101 ? -56.778 -9.100 -12.557 1.00 39.91 101 PRO A C 1
ATOM 786 O O . PRO A 1 101 ? -56.450 -8.914 -11.390 1.00 39.91 101 PRO A O 1
ATOM 789 N N . SER A 1 102 ? -56.835 -8.105 -13.445 1.00 32.94 102 SER A N 1
ATOM 790 C CA . SER A 1 102 ? -56.661 -6.677 -13.166 1.00 32.94 102 SER A CA 1
ATOM 791 C C . SER A 1 102 ? -57.985 -5.988 -12.817 1.00 32.94 102 SER A C 1
ATOM 793 O O . SER A 1 102 ? -58.973 -6.189 -13.524 1.00 32.94 102 SER A O 1
ATOM 795 N N . ALA A 1 103 ? -57.983 -5.081 -11.836 1.00 30.09 103 ALA A N 1
ATOM 796 C CA . ALA A 1 103 ? -59.108 -4.185 -11.562 1.00 30.09 103 ALA A CA 1
ATOM 797 C C . ALA A 1 103 ? -58.626 -2.793 -11.103 1.00 30.09 103 ALA A C 1
ATOM 799 O O . ALA A 1 103 ? -58.103 -2.644 -10.003 1.00 30.09 103 ALA A O 1
ATOM 800 N N . TYR A 1 104 ? -58.847 -1.771 -11.936 1.00 28.73 104 TYR A N 1
ATOM 801 C CA . TYR A 1 104 ? -58.707 -0.351 -11.588 1.00 28.73 104 TYR A CA 1
ATOM 802 C C . TYR A 1 104 ? -60.003 0.385 -11.975 1.00 28.73 104 TYR A C 1
ATOM 804 O O . TYR A 1 104 ? -60.392 0.318 -13.144 1.00 28.73 104 TYR A O 1
ATOM 812 N N . PRO A 1 105 ? -60.682 1.096 -11.054 1.00 34.66 105 PRO A N 1
ATOM 813 C CA . PRO A 1 105 ? -61.840 1.919 -11.400 1.00 34.66 105 PRO A CA 1
ATOM 814 C C . PRO A 1 105 ? -61.438 3.152 -12.221 1.00 34.66 105 PRO A C 1
ATOM 816 O O . PRO A 1 105 ? -60.428 3.792 -11.934 1.00 34.66 105 PRO A O 1
ATOM 819 N N . SER A 1 106 ? -62.247 3.513 -13.218 1.00 28.17 106 SER A N 1
ATOM 820 C CA . SER A 1 106 ? -62.057 4.707 -14.057 1.00 28.17 106 SER A CA 1
ATOM 821 C C . SER A 1 106 ? -63.111 5.773 -13.751 1.00 28.17 106 SER A C 1
ATOM 823 O O . SER A 1 106 ? -64.282 5.432 -13.624 1.00 28.17 106 SER A O 1
ATOM 825 N N . TYR A 1 107 ? -62.721 7.051 -13.722 1.00 29.12 107 TYR A N 1
ATOM 826 C CA . TYR A 1 107 ? -63.614 8.220 -13.822 1.00 29.12 107 TYR A CA 1
ATOM 827 C C . TYR A 1 107 ? -62.861 9.390 -14.510 1.00 29.12 107 TYR A C 1
ATOM 829 O O . TYR A 1 107 ? -61.636 9.314 -14.627 1.00 29.12 107 TYR A O 1
ATOM 837 N N . PRO A 1 108 ? -63.548 10.399 -15.090 1.00 36.03 108 PRO A N 1
ATOM 838 C CA . PRO A 1 108 ? -63.166 10.880 -16.417 1.00 36.03 108 PRO A CA 1
ATOM 839 C C . PRO A 1 108 ? -62.738 12.354 -16.481 1.00 36.03 108 PRO A C 1
ATOM 841 O O . PRO A 1 108 ? -63.066 13.171 -15.623 1.00 36.03 108 PRO A O 1
ATOM 844 N N . SER A 1 109 ? -62.049 12.706 -17.568 1.00 30.06 109 SER A N 1
ATOM 845 C CA . SER A 1 109 ? -61.762 14.094 -17.953 1.00 30.06 109 SER A CA 1
ATOM 846 C C . SER A 1 109 ? -62.992 14.799 -18.538 1.00 30.06 109 SER A C 1
ATOM 848 O O . SER A 1 109 ? -63.877 14.151 -19.101 1.00 30.06 109 SER A O 1
ATOM 850 N N . PRO A 1 110 ? -62.989 16.140 -18.520 1.00 34.66 110 PRO A N 1
ATOM 851 C CA . PRO A 1 110 ? -63.105 16.847 -19.799 1.00 34.66 110 PRO A CA 1
ATOM 852 C C . PRO A 1 110 ? -62.004 17.905 -20.022 1.00 34.66 110 PRO A C 1
ATOM 854 O O . PRO A 1 110 ? -61.557 18.583 -19.102 1.00 34.66 110 PRO A O 1
ATOM 857 N N . SER A 1 111 ? -61.581 18.041 -21.281 1.00 30.88 111 SER A N 1
ATOM 858 C CA . SER A 1 111 ? -60.780 19.157 -21.841 1.00 30.88 111 SER A CA 1
ATOM 859 C C . SER A 1 111 ? -61.724 20.330 -22.237 1.00 30.88 111 SER A C 1
ATOM 861 O O . SER A 1 111 ? -62.933 20.129 -22.091 1.00 30.88 111 SER A O 1
ATOM 863 N N . PRO A 1 112 ? -61.299 21.514 -22.767 1.00 41.88 112 PRO A N 1
ATOM 864 C CA . PRO A 1 112 ? -60.031 21.913 -23.422 1.00 41.88 112 PRO A CA 1
ATOM 865 C C . PRO A 1 112 ? -59.448 23.233 -22.806 1.00 41.88 112 PRO A C 1
ATOM 867 O O . PRO A 1 112 ? -59.613 23.408 -21.606 1.00 41.88 112 PRO A O 1
ATOM 870 N N . SER A 1 113 ? -58.717 24.179 -23.435 1.00 26.20 113 SER A N 1
ATOM 871 C CA . SER A 1 113 ? -58.270 24.428 -24.829 1.00 26.20 113 SER A CA 1
ATOM 872 C C . SER A 1 113 ? -57.062 25.391 -24.924 1.00 26.20 113 SER A C 1
ATOM 874 O O . SER A 1 113 ? -57.013 26.363 -24.183 1.00 26.20 113 SER A O 1
ATOM 876 N N . ILE A 1 114 ? -56.193 25.158 -25.923 1.00 27.48 114 ILE A N 1
ATOM 877 C CA . ILE A 1 114 ? -55.610 26.115 -26.910 1.00 27.48 114 ILE A CA 1
ATOM 878 C C . ILE A 1 114 ? -55.049 27.488 -26.423 1.00 27.48 114 ILE A C 1
ATOM 880 O O . ILE A 1 114 ? -55.746 28.316 -25.852 1.00 27.48 114 ILE A O 1
ATOM 884 N N . SER A 1 115 ? -53.779 27.756 -26.771 1.00 24.09 115 SER A N 1
ATOM 885 C CA . SER A 1 115 ? -53.040 29.049 -26.690 1.00 24.09 115 SER A CA 1
ATOM 886 C C . SER A 1 115 ? -53.333 29.969 -27.914 1.00 24.09 115 SER A C 1
ATOM 888 O O . SER A 1 115 ? -54.159 29.560 -28.725 1.00 24.09 115 SER A O 1
ATOM 890 N N . PRO A 1 116 ? -52.645 31.113 -28.202 1.00 41.25 116 PRO A N 1
ATOM 891 C CA . PRO A 1 116 ? -51.630 31.900 -27.460 1.00 41.25 116 PRO A CA 1
ATOM 892 C C . PRO A 1 116 ? -51.851 33.452 -27.487 1.00 41.25 116 PRO A C 1
ATOM 894 O O . PRO A 1 116 ? -52.777 33.917 -28.136 1.00 41.25 116 PRO A O 1
ATOM 897 N N . SER A 1 117 ? -50.911 34.246 -26.916 1.00 26.86 117 SER A N 1
ATOM 898 C CA . SER A 1 117 ? -50.558 35.674 -27.250 1.00 26.86 117 SER A CA 1
ATOM 899 C C . SER A 1 117 ? -51.646 36.786 -27.162 1.00 26.86 117 SER A C 1
ATOM 901 O O . SER A 1 117 ? -52.798 36.541 -27.470 1.00 26.86 117 SER A O 1
ATOM 903 N N . SER A 1 118 ? -51.410 38.067 -26.820 1.00 25.56 118 SER A N 1
ATOM 904 C CA . SER A 1 118 ? -50.238 38.901 -26.426 1.00 25.56 118 SER A CA 1
ATOM 905 C C . SER A 1 118 ? -50.760 40.130 -25.598 1.00 25.56 118 SER A C 1
ATOM 907 O O . SER A 1 118 ? -51.705 39.918 -24.850 1.00 25.56 118 SER A O 1
ATOM 909 N N . SER A 1 119 ? -50.309 41.405 -25.570 1.00 26.64 119 SER A N 1
ATOM 910 C CA . SER A 1 119 ? -49.216 42.218 -26.173 1.00 26.64 119 SER A CA 1
ATOM 911 C C . SER A 1 119 ? -49.193 43.641 -25.548 1.00 26.64 119 SER A C 1
ATOM 913 O O . SER A 1 119 ? -50.255 44.249 -25.524 1.00 26.64 119 SER A O 1
ATOM 915 N N . PHE A 1 120 ? -48.002 44.212 -25.256 1.00 25.39 120 PHE A N 1
ATOM 916 C CA . PHE A 1 120 ? -47.672 45.674 -25.284 1.00 25.39 120 PHE A CA 1
ATOM 917 C C . PHE A 1 120 ? -48.384 46.638 -24.274 1.00 25.39 120 PHE A C 1
ATOM 919 O O . PHE A 1 120 ? -49.469 46.338 -23.801 1.00 25.39 120 PHE A O 1
ATOM 926 N N . HIS A 1 121 ? -47.902 47.855 -23.931 1.00 26.72 121 HIS A N 1
ATOM 927 C CA . HIS A 1 121 ? -46.544 48.430 -23.706 1.00 26.72 121 HIS A CA 1
ATOM 928 C C . HIS A 1 121 ? -46.664 49.870 -23.092 1.00 26.72 121 HIS A C 1
ATOM 930 O O . HIS A 1 121 ? -47.738 50.453 -23.178 1.00 26.72 121 HIS A O 1
ATOM 936 N N . GLN A 1 122 ? -45.550 50.479 -22.620 1.00 27.75 122 GLN A N 1
ATOM 937 C CA . GLN A 1 122 ? -45.373 51.914 -22.202 1.00 27.75 122 GLN A CA 1
ATOM 938 C C . GLN A 1 122 ? -46.002 52.347 -20.845 1.00 27.75 122 GLN A C 1
ATOM 940 O O . GLN A 1 122 ? -46.955 51.718 -20.410 1.00 27.75 122 GLN A O 1
ATOM 945 N N . HIS A 1 123 ? -45.631 53.445 -20.146 1.00 26.94 123 HIS A N 1
ATOM 946 C CA . HIS A 1 123 ? -44.365 54.153 -19.768 1.00 26.94 123 HIS A CA 1
ATOM 947 C C . HIS A 1 123 ? -44.750 55.259 -18.699 1.00 26.94 123 HIS A C 1
ATOM 949 O O . HIS A 1 123 ? -45.850 55.165 -18.162 1.00 26.94 123 HIS A O 1
ATOM 955 N N . PRO A 1 124 ? -43.927 56.267 -18.301 1.00 44.81 124 PRO A N 1
ATOM 956 C CA . PRO A 1 124 ? -42.933 56.219 -17.212 1.00 44.81 124 PRO A CA 1
ATOM 957 C C . PRO A 1 124 ? -43.119 57.290 -16.087 1.00 44.81 124 PRO A C 1
ATOM 959 O O . PRO A 1 124 ? -43.901 58.225 -16.231 1.00 44.81 124 PRO A O 1
ATOM 962 N N . ALA A 1 125 ? -42.333 57.225 -14.996 1.00 26.81 125 ALA A N 1
ATOM 963 C CA . ALA A 1 125 ? -42.195 58.296 -13.979 1.00 26.81 125 ALA A CA 1
ATOM 964 C C . ALA A 1 125 ? -40.808 58.268 -13.274 1.00 26.81 125 ALA A C 1
ATOM 966 O O . ALA A 1 125 ? -40.052 57.317 -13.469 1.00 26.81 125 ALA A O 1
ATOM 967 N N . ALA A 1 126 ? -40.448 59.311 -12.504 1.00 27.58 126 ALA A N 1
ATOM 968 C CA . ALA A 1 126 ? -39.065 59.618 -12.071 1.00 27.58 126 ALA A CA 1
ATOM 969 C C . ALA A 1 126 ? -38.758 59.448 -10.555 1.00 27.58 126 ALA A C 1
ATOM 971 O O . ALA A 1 126 ? -39.663 59.274 -9.744 1.00 27.58 126 ALA A O 1
ATOM 972 N N . MET A 1 127 ? -37.463 59.514 -10.189 1.00 30.20 127 MET A N 1
ATOM 973 C CA . MET A 1 127 ? -36.920 59.384 -8.811 1.00 30.20 127 MET A CA 1
ATOM 974 C C . MET A 1 127 ? -36.870 60.719 -8.033 1.00 30.20 127 MET A C 1
ATOM 976 O O . MET A 1 127 ? -37.006 61.775 -8.657 1.00 30.20 127 MET A O 1
ATOM 980 N N . PRO A 1 128 ? -36.670 60.706 -6.692 1.00 33.50 128 PRO A N 1
ATOM 981 C CA . PRO A 1 128 ? -35.313 60.834 -6.090 1.00 33.50 128 PRO A CA 1
ATOM 982 C C . PRO A 1 128 ? -35.151 60.042 -4.740 1.00 33.50 128 PRO A C 1
ATOM 984 O O . PRO A 1 128 ? -36.034 59.251 -4.422 1.00 33.50 128 PRO A O 1
ATOM 987 N N . PRO A 1 129 ? -34.102 60.234 -3.896 1.00 38.66 129 PRO A N 1
ATOM 988 C CA . PRO A 1 129 ? -32.683 59.894 -4.122 1.00 38.66 129 PRO A CA 1
ATOM 989 C C . PRO A 1 129 ? -32.015 59.053 -2.976 1.00 38.66 129 PRO A C 1
ATOM 991 O O . PRO A 1 129 ? -32.592 58.890 -1.911 1.00 38.66 129 PRO A O 1
ATOM 994 N N . GLU A 1 130 ? -30.788 58.554 -3.226 1.00 28.59 130 GLU A N 1
ATOM 995 C CA . GLU A 1 130 ? -29.599 58.325 -2.336 1.00 28.59 130 GLU A CA 1
ATOM 996 C C . GLU A 1 130 ? -29.703 58.224 -0.777 1.00 28.59 130 GLU A C 1
ATOM 998 O O . GLU A 1 130 ? -30.426 58.980 -0.144 1.00 28.59 130 GLU A O 1
ATOM 1003 N N . SER A 1 131 ? -28.913 57.427 -0.019 1.00 28.41 131 SER A N 1
ATOM 1004 C CA . SER A 1 131 ? -27.721 56.568 -0.285 1.00 28.41 131 SER A CA 1
ATOM 1005 C C . SER A 1 131 ? -27.715 55.264 0.600 1.00 28.41 131 SER A C 1
ATOM 1007 O O . SER A 1 131 ? -28.770 54.645 0.693 1.00 28.41 131 SER A O 1
ATOM 1009 N N . PRO A 1 132 ? -26.603 54.693 1.145 1.00 31.44 132 PRO A N 1
ATOM 1010 C CA . PRO A 1 132 ? -26.093 53.410 0.639 1.00 31.44 132 PRO A CA 1
ATOM 1011 C C . PRO A 1 132 ? -26.047 52.240 1.653 1.00 31.44 132 PRO A C 1
ATOM 1013 O O . PRO A 1 132 ? -25.833 52.427 2.850 1.00 31.44 132 PRO A O 1
ATOM 1016 N N . ALA A 1 133 ? -26.125 51.003 1.148 1.00 28.38 133 ALA A N 1
ATOM 1017 C CA . ALA A 1 133 ? -25.830 49.780 1.908 1.00 28.38 133 ALA A CA 1
ATOM 1018 C C . ALA A 1 133 ? -24.346 49.358 1.750 1.00 28.38 133 ALA A C 1
ATOM 1020 O O . ALA A 1 133 ? -23.764 49.593 0.688 1.00 28.38 133 ALA A O 1
ATOM 1021 N N . PRO A 1 134 ? -23.711 48.745 2.771 1.00 27.94 134 PRO A N 1
ATOM 1022 C CA . PRO A 1 134 ? -22.279 48.440 2.750 1.00 27.94 134 PRO A CA 1
ATOM 1023 C C . PRO A 1 134 ? -21.911 47.308 1.781 1.00 27.94 134 PRO A C 1
ATOM 1025 O O . PRO A 1 134 ? -22.648 46.338 1.604 1.00 27.94 134 PRO A O 1
ATOM 1028 N N . SER A 1 135 ? -20.723 47.419 1.185 1.00 26.78 135 SER A N 1
ATOM 1029 C CA . SER A 1 135 ? -20.159 46.437 0.261 1.00 26.78 135 SER A CA 1
ATOM 1030 C C . SER A 1 135 ? -19.857 45.095 0.936 1.00 26.78 135 SER A C 1
ATOM 1032 O O . SER A 1 135 ? -19.242 45.032 2.001 1.00 26.78 135 SER A O 1
ATOM 1034 N N . ALA A 1 136 ? -20.223 43.998 0.268 1.00 28.80 136 ALA A N 1
ATOM 1035 C CA . ALA A 1 136 ? -19.745 42.670 0.639 1.00 28.80 136 ALA A CA 1
ATOM 1036 C C . ALA A 1 136 ? -18.211 42.587 0.462 1.00 28.80 136 ALA A C 1
ATOM 1038 O O . ALA A 1 136 ? -17.693 43.084 -0.545 1.00 28.80 136 ALA A O 1
ATOM 1039 N N . PRO A 1 137 ? -17.467 41.965 1.397 1.00 26.89 137 PRO A N 1
ATOM 1040 C CA . PRO A 1 137 ? -16.020 41.828 1.277 1.00 26.89 137 PRO A CA 1
ATOM 1041 C C . PRO A 1 137 ? -15.660 40.902 0.109 1.00 26.89 137 PRO A C 1
ATOM 1043 O O . PRO A 1 137 ? -16.158 39.780 0.005 1.00 26.89 137 PRO A O 1
ATOM 1046 N N . SER A 1 138 ? -14.771 41.368 -0.765 1.00 26.44 138 SER A N 1
ATOM 1047 C CA . SER A 1 138 ? -14.271 40.600 -1.903 1.00 26.44 138 SER A CA 1
ATOM 1048 C C . SER A 1 138 ? -13.458 39.384 -1.447 1.00 26.44 138 SER A C 1
ATOM 1050 O O . SER A 1 138 ? -12.561 39.487 -0.612 1.00 26.44 138 SER A O 1
ATOM 1052 N N . THR A 1 139 ? -13.745 38.216 -2.026 1.00 28.81 139 THR A N 1
ATOM 1053 C CA . THR A 1 139 ? -12.998 36.976 -1.771 1.00 28.81 139 THR A CA 1
ATOM 1054 C C . THR A 1 139 ? -11.541 37.100 -2.241 1.00 28.81 139 THR A C 1
ATOM 1056 O O . THR A 1 139 ? -11.324 37.296 -3.440 1.00 28.81 139 THR A O 1
ATOM 1059 N N . PRO A 1 140 ? -10.534 36.944 -1.359 1.00 26.61 140 PRO A N 1
ATOM 1060 C CA . PRO A 1 140 ? -9.127 37.009 -1.749 1.00 26.61 140 PRO A CA 1
ATOM 1061 C C . PRO A 1 140 ? -8.682 35.712 -2.446 1.00 26.61 140 PRO A C 1
ATOM 1063 O O . PRO A 1 140 ? -8.68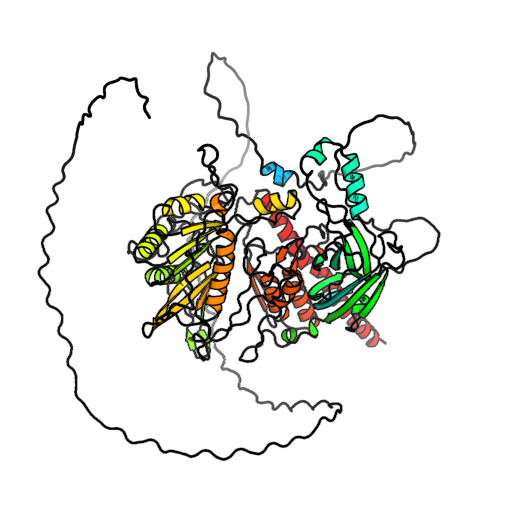6 34.634 -1.854 1.00 26.61 140 PRO A O 1
ATOM 1066 N N . SER A 1 141 ? -8.275 35.812 -3.712 1.00 33.16 141 SER A N 1
ATOM 1067 C CA . SER A 1 141 ? -7.865 34.677 -4.547 1.00 33.16 141 SER A CA 1
ATOM 1068 C C . SER A 1 141 ? -6.397 34.278 -4.325 1.00 33.16 141 SER A C 1
ATOM 1070 O O . SER A 1 141 ? -5.499 34.927 -4.859 1.00 33.16 141 SER A O 1
ATOM 1072 N N . TYR A 1 142 ? -6.155 33.194 -3.579 1.00 29.59 142 TYR A N 1
ATOM 1073 C CA . TYR A 1 142 ? -4.823 32.605 -3.346 1.00 29.59 142 TYR A CA 1
ATOM 1074 C C . TYR A 1 142 ? -4.917 31.073 -3.135 1.00 29.59 142 TYR A C 1
ATOM 1076 O O . TYR A 1 142 ? -5.999 30.534 -2.911 1.00 29.59 142 TYR A O 1
ATOM 1084 N N . PRO A 1 143 ? -3.802 30.323 -3.128 1.00 28.86 143 PRO A N 1
ATOM 1085 C CA . PRO A 1 143 ? -2.919 30.113 -4.272 1.00 28.86 143 PRO A CA 1
ATOM 1086 C C . PRO A 1 143 ? -2.928 28.637 -4.741 1.00 28.86 143 PRO A C 1
ATOM 1088 O O . PRO A 1 143 ? -2.126 28.238 -5.581 1.00 28.86 143 PRO A O 1
ATOM 1091 N N . ILE A 1 144 ? -3.814 27.790 -4.194 1.00 35.09 144 ILE A N 1
ATOM 1092 C CA . ILE A 1 144 ? -3.912 26.359 -4.557 1.00 35.09 144 ILE A CA 1
ATOM 1093 C C . ILE A 1 144 ? -4.534 26.192 -5.951 1.00 35.09 144 ILE A C 1
ATOM 1095 O O . ILE A 1 144 ? -4.107 25.328 -6.719 1.00 35.09 144 ILE A O 1
ATOM 1099 N N . ALA A 1 145 ? -5.482 27.067 -6.308 1.00 33.62 145 ALA A N 1
ATOM 1100 C CA . ALA A 1 145 ? -6.029 27.145 -7.659 1.00 33.62 145 ALA A CA 1
ATOM 1101 C C . ALA A 1 145 ? -4.914 27.346 -8.699 1.00 33.62 145 ALA A C 1
ATOM 1103 O O . ALA A 1 145 ? -4.895 26.634 -9.698 1.00 33.62 145 ALA A O 1
ATOM 1104 N N . ASP A 1 146 ? -3.933 28.215 -8.429 1.00 33.12 146 ASP A N 1
ATOM 1105 C CA . ASP A 1 146 ? -2.785 28.436 -9.315 1.00 33.12 146 ASP A CA 1
ATOM 1106 C C . ASP A 1 146 ? -1.852 27.224 -9.401 1.00 33.12 146 ASP A C 1
ATOM 1108 O O . ASP A 1 146 ? -1.353 26.920 -10.482 1.00 33.12 146 ASP A O 1
ATOM 1112 N N . VAL A 1 147 ? -1.622 26.488 -8.309 1.00 37.03 147 VAL A N 1
ATOM 1113 C CA . VAL A 1 147 ? -0.778 25.275 -8.345 1.00 37.03 147 VAL A CA 1
ATOM 1114 C C . VAL A 1 147 ? -1.387 24.190 -9.245 1.00 37.03 147 VAL A C 1
ATOM 1116 O O . VAL A 1 147 ? -0.652 23.498 -9.949 1.00 37.03 147 VAL A O 1
ATOM 1119 N N . LEU A 1 148 ? -2.719 24.073 -9.284 1.00 34.25 148 LEU A N 1
ATOM 1120 C CA . LEU A 1 148 ? -3.420 23.141 -10.177 1.00 34.25 148 LEU A CA 1
ATOM 1121 C C . LEU A 1 148 ? -3.642 23.714 -11.591 1.00 34.25 148 LEU A C 1
ATOM 1123 O O . LEU A 1 148 ? -3.574 22.971 -12.569 1.00 34.25 148 LEU A O 1
ATOM 1127 N N . ALA A 1 149 ? -3.861 25.025 -11.730 1.00 34.56 149 ALA A N 1
ATOM 1128 C CA . ALA A 1 149 ? -4.090 25.689 -13.016 1.00 34.56 149 ALA A CA 1
ATOM 1129 C C . ALA A 1 149 ? -2.804 25.919 -13.828 1.00 34.56 149 ALA A C 1
ATOM 1131 O O . ALA A 1 149 ? -2.877 25.996 -15.055 1.00 34.56 149 ALA A O 1
ATOM 1132 N N . ASN A 1 150 ? -1.633 25.987 -13.183 1.00 30.48 150 ASN A N 1
ATOM 1133 C CA . ASN A 1 150 ? -0.337 26.079 -13.863 1.00 30.48 150 ASN A CA 1
ATOM 1134 C C . ASN A 1 150 ? 0.148 24.741 -14.451 1.00 30.48 150 ASN A C 1
ATOM 1136 O O . ASN A 1 150 ? 1.137 24.727 -15.182 1.00 30.48 150 ASN A O 1
ATOM 1140 N N . MET A 1 151 ? -0.579 23.631 -14.259 1.00 31.12 151 MET A N 1
ATOM 1141 C CA . MET A 1 151 ? -0.424 22.424 -15.086 1.00 31.12 151 MET A CA 1
ATOM 1142 C C . MET A 1 151 ? -1.057 22.606 -16.481 1.00 31.12 151 MET A C 1
ATOM 1144 O O . MET A 1 151 ? -1.901 21.818 -16.918 1.00 31.12 151 MET A O 1
ATOM 1148 N N . ARG A 1 152 ? -0.637 23.654 -17.202 1.00 27.11 152 ARG A N 1
ATOM 1149 C CA . ARG A 1 152 ? -0.958 23.853 -18.620 1.00 27.11 152 ARG A CA 1
ATOM 1150 C C . ARG A 1 152 ? 0.032 23.087 -19.493 1.00 27.11 152 ARG A C 1
ATOM 1152 O O . ARG A 1 152 ? 1.070 23.617 -19.875 1.00 27.11 152 ARG A O 1
ATOM 1159 N N . LEU A 1 153 ? -0.347 21.875 -19.884 1.00 29.05 153 LEU A N 1
ATOM 1160 C CA . LEU A 1 153 ? -0.073 21.463 -21.259 1.00 29.05 153 LEU A CA 1
ATOM 1161 C C . LEU A 1 153 ? -1.089 22.188 -22.147 1.00 29.05 153 LEU A C 1
ATOM 1163 O O . LEU A 1 153 ? -2.280 22.222 -21.828 1.00 29.05 153 LEU A O 1
ATOM 1167 N N . SER A 1 154 ? -0.609 22.824 -23.210 1.00 27.91 154 SER A N 1
ATOM 1168 C CA . SER A 1 154 ? -1.466 23.428 -24.224 1.00 27.91 154 SER A CA 1
ATOM 1169 C C . SER A 1 154 ? -2.182 22.336 -25.008 1.00 27.91 154 SER A C 1
ATOM 1171 O O . SER A 1 154 ? -1.521 21.431 -25.501 1.00 27.91 154 SER A O 1
ATOM 1173 N N . ASP A 1 155 ? -3.503 22.446 -25.118 1.00 29.83 155 ASP A N 1
ATOM 1174 C CA . ASP A 1 155 ? -4.201 22.478 -26.407 1.00 29.83 155 ASP A CA 1
ATOM 1175 C C . ASP A 1 155 ? -5.664 22.889 -26.182 1.00 29.83 155 ASP A C 1
ATOM 1177 O O . ASP A 1 155 ? -6.374 22.321 -25.350 1.00 29.83 155 ASP A O 1
ATOM 1181 N N . ARG A 1 156 ? -6.115 23.908 -26.922 1.00 25.09 156 ARG A N 1
ATOM 1182 C CA . ARG A 1 156 ? -7.537 24.214 -27.119 1.00 25.09 156 ARG A CA 1
ATOM 1183 C C . ARG A 1 156 ? -7.868 23.901 -28.570 1.00 25.09 156 ARG A C 1
ATOM 1185 O O . ARG A 1 156 ? -7.265 24.482 -29.466 1.00 25.09 156 ARG A O 1
ATOM 1192 N N . LEU A 1 157 ? -8.853 23.036 -28.777 1.00 26.98 157 LEU A N 1
ATOM 1193 C CA . LEU A 1 157 ? -9.510 22.841 -30.063 1.00 26.98 157 LEU A CA 1
ATOM 1194 C C . LEU A 1 157 ? -10.981 23.219 -29.887 1.00 26.98 157 LEU A C 1
ATOM 1196 O O . LEU A 1 157 ? -11.805 22.393 -29.499 1.00 26.98 157 LEU A O 1
ATOM 1200 N N . ASP A 1 158 ? -11.280 24.496 -30.119 1.00 25.95 158 ASP A N 1
ATOM 1201 C CA . ASP A 1 158 ? -12.645 25.018 -30.107 1.00 25.95 158 ASP A CA 1
ATOM 1202 C C . ASP A 1 158 ? -13.342 24.632 -31.432 1.00 25.95 158 ASP A C 1
ATOM 1204 O O . ASP A 1 158 ? -12.903 25.026 -32.513 1.00 25.95 158 ASP A O 1
ATOM 1208 N N . TYR A 1 159 ? -14.419 23.841 -31.358 1.00 25.22 159 TYR A N 1
ATOM 1209 C CA . TYR A 1 159 ? -15.235 23.434 -32.514 1.00 25.22 159 TYR A CA 1
ATOM 1210 C C . TYR A 1 159 ? -16.412 24.407 -32.738 1.00 25.22 159 TYR A C 1
ATOM 1212 O O . TYR A 1 159 ? -17.201 24.608 -31.811 1.00 25.22 159 TYR A O 1
ATOM 1220 N N . PRO A 1 160 ? -16.608 24.958 -33.952 1.00 28.08 160 PRO A N 1
ATOM 1221 C CA . PRO A 1 160 ? -17.829 25.677 -34.320 1.00 28.08 160 PRO A CA 1
ATOM 1222 C C . PRO A 1 160 ? -18.939 24.727 -34.840 1.00 28.08 160 PRO A C 1
ATOM 1224 O O . PRO A 1 160 ? -18.631 23.660 -35.377 1.00 28.08 160 PRO A O 1
ATOM 1227 N N . PRO A 1 161 ? -20.232 25.098 -34.720 1.00 30.28 161 PRO A N 1
ATOM 1228 C CA . PRO A 1 161 ? -21.365 24.317 -35.236 1.00 30.28 161 PRO A CA 1
ATOM 1229 C C . PRO A 1 161 ? -21.578 24.470 -36.762 1.00 30.28 161 PRO A C 1
ATOM 1231 O O . PRO A 1 161 ? -20.999 25.344 -37.403 1.00 30.28 161 PRO A O 1
ATOM 1234 N N . ALA A 1 162 ? -22.413 23.605 -37.353 1.00 27.48 162 ALA A N 1
ATOM 1235 C CA . ALA A 1 162 ? -22.535 23.413 -38.808 1.00 27.48 162 ALA A CA 1
ATOM 1236 C C . ALA A 1 162 ? -23.592 24.296 -39.523 1.00 27.48 162 ALA A C 1
ATOM 1238 O O . ALA A 1 162 ? -24.622 24.626 -38.938 1.00 27.48 162 ALA A O 1
ATOM 1239 N N . GLY A 1 163 ? -23.374 24.599 -40.820 1.00 25.86 163 GLY A N 1
ATOM 1240 C CA . GLY A 1 163 ? -24.288 25.416 -41.649 1.00 25.86 163 GLY A CA 1
ATOM 1241 C C . GLY A 1 163 ? -23.935 25.576 -43.152 1.00 25.86 163 GLY A C 1
ATOM 1242 O O . GLY A 1 163 ? -23.492 26.638 -43.559 1.00 25.86 163 GLY A O 1
ATOM 1243 N N . VAL A 1 164 ? -24.112 24.507 -43.945 1.00 26.38 164 VAL A N 1
ATOM 1244 C CA . VAL A 1 164 ? -24.589 24.393 -45.366 1.00 26.38 164 VAL A CA 1
ATOM 1245 C C . VAL A 1 164 ? -24.750 25.692 -46.241 1.00 26.38 164 VAL A C 1
ATOM 1247 O O . VAL A 1 164 ? -25.403 26.612 -45.757 1.00 26.38 164 VAL A O 1
ATOM 1250 N N . PRO A 1 165 ? -24.486 25.722 -47.588 1.00 35.25 165 PRO A N 1
ATOM 1251 C CA . PRO A 1 165 ? -23.343 25.195 -48.390 1.00 35.25 165 PRO A CA 1
ATOM 1252 C C . PRO A 1 165 ? -22.915 26.037 -49.673 1.00 35.25 165 PRO A C 1
ATOM 1254 O O . PRO A 1 165 ? -23.656 26.914 -50.099 1.00 35.25 165 PRO A O 1
ATOM 1257 N N . VAL A 1 166 ? -21.831 25.638 -50.395 1.00 25.38 166 VAL A N 1
ATOM 1258 C CA . VAL A 1 166 ? -21.473 25.940 -51.844 1.00 25.38 166 VAL A CA 1
ATOM 1259 C C . VAL A 1 166 ? -21.145 27.422 -52.246 1.00 25.38 166 VAL A C 1
ATOM 1261 O O . VAL A 1 166 ? -21.712 28.319 -51.633 1.00 25.38 166 VAL A O 1
ATOM 1264 N N . PRO A 1 167 ? -20.322 27.764 -53.292 1.00 31.91 167 PRO A N 1
ATOM 1265 C CA . PRO A 1 167 ? -19.299 27.042 -54.094 1.00 31.91 167 PRO A CA 1
ATOM 1266 C C . PRO A 1 167 ? -17.847 27.613 -53.990 1.00 31.91 167 PRO A C 1
ATOM 1268 O O . PRO A 1 167 ? -17.582 28.609 -53.325 1.00 31.91 167 PRO A O 1
ATOM 1271 N N . SER A 1 168 ? -16.898 26.989 -54.708 1.00 24.09 168 SER A N 1
ATOM 1272 C CA . SER A 1 168 ? -15.508 27.450 -54.977 1.00 24.09 168 SER A CA 1
ATOM 1273 C C . SER A 1 168 ? -15.441 28.579 -56.049 1.00 24.09 168 SER A C 1
ATOM 1275 O O . SER A 1 168 ? -16.450 28.762 -56.735 1.00 24.09 168 SER A O 1
ATOM 1277 N N . PRO A 1 169 ? -14.314 29.322 -56.257 1.00 34.34 169 PRO A N 1
ATOM 1278 C CA . PRO A 1 169 ? -13.059 28.757 -56.806 1.00 34.34 169 PRO A CA 1
ATOM 1279 C C . PRO A 1 169 ? -11.705 29.360 -56.319 1.00 34.34 169 PRO A C 1
ATOM 1281 O O . PRO A 1 169 ? -11.644 30.366 -55.625 1.00 34.34 169 PRO A O 1
ATOM 1284 N N . ASN A 1 170 ? -10.621 28.695 -56.748 1.00 24.19 170 ASN A N 1
ATOM 1285 C CA . ASN A 1 170 ? -9.192 29.067 -56.870 1.00 24.19 170 ASN A CA 1
ATOM 1286 C C . ASN A 1 170 ? -8.718 30.513 -56.572 1.00 24.19 170 ASN A C 1
ATOM 1288 O O . ASN A 1 170 ? -9.254 31.452 -57.151 1.00 24.19 170 ASN A O 1
ATOM 1292 N N . VAL A 1 171 ? -7.543 30.647 -55.919 1.00 26.72 171 VAL A N 1
ATOM 1293 C CA . VAL A 1 171 ? -6.363 31.411 -56.425 1.00 26.72 171 VAL A CA 1
ATOM 1294 C C . VAL A 1 171 ? -5.094 31.190 -55.561 1.00 26.72 171 VAL A C 1
ATOM 1296 O O . VAL A 1 171 ? -5.170 31.034 -54.347 1.00 26.72 171 VAL A O 1
ATOM 1299 N N . LEU A 1 172 ? -3.923 31.192 -56.214 1.00 23.62 172 LEU A N 1
ATOM 1300 C CA . LEU A 1 172 ? -2.546 31.287 -55.677 1.00 23.62 172 LEU A CA 1
ATOM 1301 C C . LEU A 1 172 ? -1.858 32.505 -56.348 1.00 23.62 172 LEU A C 1
ATOM 1303 O O . LEU A 1 172 ? -2.359 32.929 -57.393 1.00 23.62 172 LEU A O 1
ATOM 1307 N N . PRO A 1 173 ? -0.684 33.017 -55.905 1.00 36.38 173 PRO A N 1
ATOM 1308 C CA . PRO A 1 173 ? 0.131 32.687 -54.727 1.00 36.38 173 PRO A CA 1
ATOM 1309 C C . PRO A 1 173 ? 0.078 33.929 -53.771 1.00 36.38 173 PRO A C 1
ATOM 1311 O O . PRO A 1 173 ? -1.056 34.221 -53.395 1.00 36.38 173 PRO A O 1
ATOM 1314 N N . PRO A 1 174 ? 1.106 34.746 -53.394 1.00 32.72 174 PRO A N 1
ATOM 1315 C CA . PRO A 1 174 ? 2.574 34.631 -53.348 1.00 32.72 174 PRO A CA 1
ATOM 1316 C C . PRO A 1 174 ? 3.224 34.891 -51.960 1.00 32.72 174 PRO A C 1
ATOM 1318 O O . PRO A 1 174 ? 2.610 35.352 -51.004 1.00 32.72 174 PRO A O 1
ATOM 1321 N N . SER A 1 175 ? 4.532 34.637 -51.882 1.00 28.20 175 SER A N 1
ATOM 1322 C CA . SER A 1 175 ? 5.432 34.910 -50.749 1.00 28.20 175 SER A CA 1
ATOM 1323 C C . SER A 1 175 ? 5.865 36.378 -50.606 1.00 28.20 175 SER A C 1
ATOM 1325 O O . SER A 1 175 ? 6.081 37.048 -51.618 1.00 28.20 175 SER A O 1
ATOM 1327 N N . LYS A 1 176 ? 6.215 36.811 -49.383 1.00 25.64 176 LYS A N 1
ATOM 1328 C CA . LYS A 1 176 ? 7.251 37.841 -49.152 1.00 25.64 176 LYS A CA 1
ATOM 1329 C C . LYS A 1 176 ? 7.933 37.678 -47.789 1.00 25.64 176 LYS A C 1
ATOM 1331 O O . LYS A 1 176 ? 7.269 37.594 -46.764 1.00 25.64 176 LYS A O 1
ATOM 1336 N N . SER A 1 177 ? 9.263 37.661 -47.794 1.00 24.86 177 SER A N 1
ATOM 1337 C CA . SER A 1 177 ? 10.126 37.663 -46.607 1.00 24.86 177 SER A CA 1
ATOM 1338 C C . SER A 1 177 ? 10.584 39.082 -46.269 1.00 24.86 177 SER A C 1
ATOM 1340 O O . SER A 1 177 ? 11.002 39.798 -47.178 1.00 24.86 177 SER A O 1
ATOM 1342 N N . PHE A 1 178 ? 10.617 39.454 -44.988 1.00 23.39 178 PHE A N 1
ATOM 1343 C CA . PHE A 1 178 ? 11.450 40.558 -44.494 1.00 23.39 178 PHE A CA 1
ATOM 1344 C C . PHE A 1 178 ? 11.940 40.283 -43.064 1.00 23.39 178 PHE A C 1
ATOM 1346 O O . PHE A 1 178 ? 11.417 39.403 -42.382 1.00 23.39 178 PHE A O 1
ATOM 1353 N N . SER A 1 179 ? 12.998 40.982 -42.653 1.00 23.55 179 SER A N 1
ATOM 1354 C CA . SER A 1 179 ? 13.887 40.576 -41.558 1.00 23.55 179 SER A CA 1
ATOM 1355 C C . SER A 1 179 ? 14.198 41.698 -40.564 1.00 23.55 179 SER A C 1
ATOM 1357 O O . SER A 1 179 ? 14.339 42.853 -40.960 1.00 23.55 179 SER A O 1
ATOM 1359 N N . GLY A 1 180 ? 14.427 41.316 -39.304 1.00 23.42 180 GLY A N 1
ATOM 1360 C CA . GLY A 1 180 ? 14.816 42.192 -38.192 1.00 23.42 180 GLY A CA 1
ATOM 1361 C C . GLY A 1 180 ? 13.785 42.150 -37.052 1.00 23.42 180 GLY A C 1
ATOM 1362 O O . GLY A 1 180 ? 12.595 42.031 -37.308 1.00 23.42 180 GLY A O 1
ATOM 1363 N N . GLY A 1 181 ? 14.160 42.209 -35.773 1.00 21.69 181 GLY A N 1
ATOM 1364 C CA . GLY A 1 181 ? 15.512 42.247 -35.206 1.00 21.69 181 GLY A CA 1
ATOM 1365 C C . GLY A 1 181 ? 15.515 42.965 -33.855 1.00 21.69 181 GLY A C 1
ATOM 1366 O O . GLY A 1 181 ? 15.525 44.190 -33.828 1.00 21.69 181 GLY A O 1
ATOM 1367 N N . GLY A 1 182 ? 15.500 42.227 -32.740 1.00 23.72 182 GLY A N 1
ATOM 1368 C CA . GLY A 1 182 ? 15.463 42.829 -31.402 1.00 23.72 182 GLY A CA 1
ATOM 1369 C C . GLY A 1 182 ? 15.585 41.819 -30.257 1.00 23.72 182 GLY A C 1
ATOM 1370 O O . GLY A 1 182 ? 14.939 40.775 -30.263 1.00 23.72 182 GLY A O 1
ATOM 1371 N N . SER A 1 183 ? 16.429 42.146 -29.280 1.00 22.62 183 SER A N 1
ATOM 1372 C CA . SER A 1 183 ? 16.542 41.499 -27.963 1.00 22.62 183 SER A CA 1
ATOM 1373 C C . SER A 1 183 ? 15.389 41.954 -27.030 1.00 22.62 183 SER A C 1
ATOM 1375 O O . SER A 1 183 ? 14.682 42.898 -27.361 1.00 22.62 183 SER A O 1
ATOM 1377 N N . SER A 1 184 ? 15.108 41.373 -25.853 1.00 24.48 184 SER A N 1
ATOM 1378 C CA . SER A 1 184 ? 15.927 40.527 -24.960 1.00 24.48 184 SER A CA 1
ATOM 1379 C C . SER A 1 184 ? 15.067 39.769 -23.922 1.00 24.48 184 SER A C 1
ATOM 1381 O O . SER A 1 184 ? 13.886 40.055 -23.768 1.00 24.48 184 SER A O 1
ATOM 1383 N N . HIS A 1 185 ? 15.746 38.933 -23.119 1.00 28.08 185 HIS A N 1
ATOM 1384 C CA . HIS A 1 185 ? 15.312 38.270 -21.872 1.00 28.08 185 HIS A CA 1
ATOM 1385 C C . HIS A 1 185 ? 14.532 36.958 -22.023 1.00 28.08 185 HIS A C 1
ATOM 1387 O O . HIS A 1 185 ? 13.570 36.848 -22.773 1.00 28.08 185 HIS A O 1
ATOM 1393 N N . GLY A 1 186 ? 14.968 35.946 -21.266 1.00 23.00 186 GLY A N 1
ATOM 1394 C CA . GLY A 1 186 ? 14.392 34.605 -21.273 1.00 23.00 186 GLY A CA 1
ATOM 1395 C C . GLY A 1 186 ? 14.162 34.069 -19.863 1.00 23.00 186 GLY A C 1
ATOM 1396 O O . GLY A 1 186 ? 14.939 34.341 -18.948 1.00 23.00 186 GLY A O 1
ATOM 1397 N N . GLY A 1 187 ? 13.104 33.273 -19.709 1.00 24.64 187 GLY A N 1
ATOM 1398 C CA . GLY A 1 187 ? 12.911 32.379 -18.570 1.00 24.64 187 GLY A CA 1
ATOM 1399 C C . GLY A 1 187 ? 13.407 30.978 -18.929 1.00 24.64 187 GLY A C 1
ATOM 1400 O O . GLY A 1 187 ? 12.981 30.412 -19.933 1.00 24.64 187 GLY A O 1
ATOM 1401 N N . GLY A 1 188 ? 14.316 30.418 -18.129 1.00 24.30 188 GLY A N 1
ATOM 1402 C CA . GLY A 1 188 ? 14.924 29.109 -18.389 1.00 24.30 188 GLY A CA 1
ATOM 1403 C C . GLY A 1 188 ? 13.989 27.933 -18.095 1.00 24.30 188 GLY A C 1
ATOM 1404 O O . GLY A 1 188 ? 14.074 27.334 -17.025 1.00 24.30 188 GLY A O 1
ATOM 1405 N N . GLY A 1 189 ? 13.116 27.583 -19.040 1.00 24.80 189 GLY A N 1
ATOM 1406 C CA . GLY A 1 189 ? 12.337 26.341 -19.000 1.00 24.80 189 GLY A CA 1
ATOM 1407 C C . GLY A 1 189 ? 13.166 25.131 -19.447 1.00 24.80 189 GLY A C 1
ATOM 1408 O O . GLY A 1 189 ? 13.809 25.171 -20.493 1.00 24.80 189 GLY A O 1
ATOM 1409 N N . MET A 1 190 ? 13.140 24.032 -18.684 1.00 28.34 190 MET A N 1
ATOM 1410 C CA . MET A 1 190 ? 13.795 22.775 -19.079 1.00 28.34 190 MET A CA 1
ATOM 1411 C C . MET A 1 190 ? 12.993 22.075 -20.186 1.00 28.34 190 MET A C 1
ATOM 1413 O O . MET A 1 190 ? 12.091 21.285 -19.911 1.00 28.34 190 MET A O 1
ATOM 1417 N N . GLN A 1 191 ? 13.323 22.361 -21.445 1.00 23.98 191 GLN A N 1
ATOM 1418 C CA . GLN A 1 191 ? 12.678 21.743 -22.602 1.00 23.98 191 GLN A CA 1
ATOM 1419 C C . GLN A 1 191 ? 13.201 20.314 -22.827 1.00 23.98 191 GLN A C 1
ATOM 1421 O O . GLN A 1 191 ? 14.243 20.103 -23.445 1.00 23.98 191 GLN A O 1
ATOM 1426 N N . MET A 1 192 ? 12.461 19.316 -22.339 1.00 30.69 192 MET A N 1
ATOM 1427 C CA . MET A 1 192 ? 12.636 17.927 -22.774 1.00 30.69 192 MET A CA 1
ATOM 1428 C C . MET A 1 192 ? 12.179 17.812 -24.234 1.00 30.69 192 MET A C 1
ATOM 1430 O O . MET A 1 192 ? 11.016 18.068 -24.541 1.00 30.69 192 MET A O 1
ATOM 1434 N N . VAL A 1 193 ? 13.097 17.461 -25.136 1.00 26.92 193 VAL A N 1
ATOM 1435 C CA . VAL A 1 193 ? 12.823 17.392 -26.581 1.00 26.92 193 VAL A CA 1
ATOM 1436 C C . VAL A 1 193 ? 11.928 16.181 -26.895 1.00 26.92 193 VAL A C 1
ATOM 1438 O O . VAL A 1 193 ? 12.321 15.057 -26.571 1.00 26.92 193 VAL A O 1
ATOM 1441 N N . PRO A 1 194 ? 10.759 16.358 -27.541 1.00 27.19 194 PRO A N 1
ATOM 1442 C CA . PRO A 1 194 ? 9.949 15.238 -28.010 1.00 27.19 194 PRO A CA 1
ATOM 1443 C C . PRO A 1 194 ? 10.648 14.510 -29.164 1.00 27.19 194 PRO A C 1
ATOM 1445 O O . PRO A 1 194 ? 11.134 15.148 -30.098 1.00 27.19 194 PRO A O 1
ATOM 1448 N N . TYR A 1 195 ? 10.653 13.176 -29.147 1.00 33.25 195 TYR A N 1
ATOM 1449 C CA . TYR A 1 195 ? 11.051 12.401 -30.324 1.00 33.25 195 TYR A CA 1
ATOM 1450 C C . TYR A 1 195 ? 9.966 12.517 -31.402 1.00 33.25 195 TYR A C 1
ATOM 1452 O O . TYR A 1 195 ? 8.830 12.089 -31.199 1.00 33.25 195 TYR A O 1
ATOM 1460 N N . GLY A 1 196 ? 10.314 13.123 -32.539 1.00 27.94 196 GLY A N 1
ATOM 1461 C CA . GLY A 1 196 ? 9.402 13.302 -33.667 1.00 27.94 196 GLY A CA 1
ATOM 1462 C C . GLY A 1 196 ? 9.072 11.988 -34.380 1.00 27.94 196 GLY A C 1
ATOM 1463 O O . GLY A 1 196 ? 9.909 11.091 -34.478 1.00 27.94 196 GLY A O 1
ATOM 1464 N N . SER A 1 197 ? 7.853 11.894 -34.918 1.00 26.72 197 SER A N 1
ATOM 1465 C CA . SER A 1 197 ? 7.489 10.825 -35.858 1.00 26.72 197 SER A CA 1
ATOM 1466 C C . SER A 1 197 ? 8.202 11.018 -37.200 1.00 26.72 197 SER A C 1
ATOM 1468 O O . SER A 1 197 ? 8.478 12.147 -37.605 1.00 26.72 197 SER A O 1
ATOM 1470 N N . ALA A 1 198 ? 8.507 9.922 -37.895 1.00 34.00 198 ALA A N 1
ATOM 1471 C CA . ALA A 1 198 ? 9.274 9.966 -39.137 1.00 34.00 198 ALA A CA 1
ATOM 1472 C C . ALA A 1 198 ? 8.490 10.633 -40.285 1.00 34.00 198 ALA A C 1
ATOM 1474 O O . ALA A 1 198 ? 7.410 10.175 -40.652 1.00 34.00 198 ALA A O 1
ATOM 1475 N N . GLY A 1 199 ? 9.072 11.674 -40.887 1.00 27.17 199 GLY A N 1
ATOM 1476 C CA . GLY A 1 199 ? 8.522 12.379 -42.044 1.00 27.17 199 GLY A CA 1
ATOM 1477 C C . GLY A 1 199 ? 9.621 12.802 -43.020 1.00 27.17 199 GLY A C 1
ATOM 1478 O O . GLY A 1 199 ? 10.391 13.698 -42.711 1.00 27.17 199 GLY A O 1
ATOM 1479 N N . ALA A 1 200 ? 9.671 12.115 -44.166 1.00 30.03 200 ALA A N 1
ATOM 1480 C CA . ALA A 1 200 ? 10.343 12.437 -45.436 1.00 30.03 200 ALA A CA 1
ATOM 1481 C C . ALA A 1 200 ? 11.665 13.256 -45.459 1.00 30.03 200 ALA A C 1
ATOM 1483 O O . ALA A 1 200 ? 11.689 14.448 -45.176 1.00 30.03 200 ALA A O 1
ATOM 1484 N N . GLY A 1 201 ? 12.701 12.670 -46.083 1.00 27.30 201 GLY A N 1
ATOM 1485 C CA . GLY A 1 201 ? 13.517 13.425 -47.051 1.00 27.30 201 GLY A CA 1
ATOM 1486 C C . GLY A 1 201 ? 14.989 13.714 -46.730 1.00 27.30 201 GLY A C 1
ATOM 1487 O O . GLY A 1 201 ? 15.364 14.871 -46.586 1.00 27.30 201 GLY A O 1
ATOM 1488 N N . SER A 1 202 ? 15.859 12.697 -46.777 1.00 27.91 202 SER A N 1
ATOM 1489 C CA . SER A 1 202 ? 17.231 12.862 -47.300 1.00 27.91 202 SER A CA 1
ATOM 1490 C C . SER A 1 202 ? 17.835 11.514 -47.708 1.00 27.91 202 SER A C 1
ATOM 1492 O O . SER A 1 202 ? 17.606 10.504 -47.042 1.00 27.91 202 SER A O 1
ATOM 1494 N N . GLN A 1 203 ? 18.600 11.482 -48.802 1.00 37.75 203 GLN A N 1
ATOM 1495 C CA . GLN A 1 203 ? 19.294 10.283 -49.277 1.00 37.75 203 GLN A CA 1
ATOM 1496 C C . GLN A 1 203 ? 20.747 10.259 -48.786 1.00 37.75 203 GLN A C 1
ATOM 1498 O O . GLN A 1 203 ? 21.607 10.882 -49.393 1.00 37.75 203 GLN A O 1
ATOM 1503 N N . HIS A 1 204 ? 21.038 9.481 -47.740 1.00 32.75 204 HIS A N 1
ATOM 1504 C CA . HIS A 1 204 ? 22.282 8.701 -47.654 1.00 32.75 204 HIS A CA 1
ATOM 1505 C C . HIS A 1 204 ? 22.122 7.568 -46.628 1.00 32.75 204 HIS A C 1
ATOM 1507 O O . HIS A 1 204 ? 21.618 7.769 -45.524 1.00 32.75 204 HIS A O 1
ATOM 1513 N N . GLY A 1 205 ? 22.487 6.347 -47.021 1.00 30.80 205 GLY A N 1
ATOM 1514 C CA . GLY A 1 205 ? 22.069 5.134 -46.320 1.00 30.80 205 GLY A CA 1
ATOM 1515 C C . GLY A 1 205 ? 22.871 4.796 -45.061 1.00 30.80 205 GLY A C 1
ATOM 1516 O O . GLY A 1 205 ? 24.002 4.332 -45.151 1.00 30.80 205 GLY A O 1
ATOM 1517 N N . SER A 1 206 ? 22.221 4.882 -43.901 1.00 28.81 206 SER A N 1
ATOM 1518 C CA . SER A 1 206 ? 22.451 3.952 -42.789 1.00 28.81 206 SER A CA 1
ATOM 1519 C C . SER A 1 206 ? 21.103 3.599 -42.166 1.00 28.81 206 SER A C 1
ATOM 1521 O O . SER A 1 206 ? 20.633 4.230 -41.218 1.00 28.81 206 SER A O 1
ATOM 1523 N N . VAL A 1 207 ? 20.422 2.626 -42.777 1.00 33.84 207 VAL A N 1
ATOM 1524 C CA . VAL A 1 207 ? 19.114 2.155 -42.312 1.00 33.84 207 VAL A CA 1
ATOM 1525 C C . VAL A 1 207 ? 19.334 1.307 -41.063 1.00 33.84 207 VAL A C 1
ATOM 1527 O O . VAL A 1 207 ? 19.576 0.105 -41.149 1.00 33.84 207 VAL A O 1
ATOM 1530 N N . ARG A 1 208 ? 19.239 1.931 -39.883 1.00 45.84 208 ARG A N 1
ATOM 1531 C CA . ARG A 1 208 ? 19.002 1.179 -38.645 1.00 45.84 208 ARG A CA 1
ATOM 1532 C C . ARG A 1 208 ? 17.683 0.414 -38.827 1.00 45.84 208 ARG A C 1
ATOM 1534 O O . ARG A 1 208 ? 16.671 1.071 -39.079 1.00 45.84 208 ARG A O 1
ATOM 1541 N N . PRO A 1 209 ? 17.662 -0.928 -38.730 1.00 54.03 209 PRO A N 1
ATOM 1542 C CA . PRO A 1 209 ? 16.417 -1.674 -38.843 1.00 54.03 209 PRO A CA 1
ATOM 1543 C C . PRO A 1 209 ? 15.468 -1.238 -37.724 1.00 54.03 209 PRO A C 1
ATOM 1545 O O . PRO A 1 209 ? 15.874 -1.117 -36.566 1.00 54.03 209 PRO A O 1
ATOM 1548 N N . SER A 1 210 ? 14.208 -0.978 -38.070 1.00 70.00 210 SER A N 1
ATOM 1549 C CA . SER A 1 210 ? 13.177 -0.611 -37.100 1.00 70.00 210 SER A CA 1
ATOM 1550 C C . SER A 1 210 ? 12.968 -1.765 -36.120 1.00 70.00 210 SER A C 1
ATOM 1552 O O . SER A 1 210 ? 12.491 -2.829 -36.520 1.00 70.00 210 SER A O 1
ATOM 1554 N N . LEU A 1 211 ? 13.336 -1.562 -34.852 1.00 82.31 211 LEU A N 1
ATOM 1555 C CA . LEU A 1 211 ? 13.196 -2.584 -33.817 1.00 82.31 211 LEU A CA 1
ATOM 1556 C C . LEU A 1 211 ? 11.725 -2.995 -33.666 1.00 82.31 211 LEU A C 1
ATOM 1558 O O . LEU A 1 211 ? 10.831 -2.154 -33.549 1.00 82.31 211 LEU A O 1
ATOM 1562 N N . LYS A 1 212 ? 11.485 -4.306 -33.677 1.00 89.06 212 LYS A N 1
ATOM 1563 C CA . LYS A 1 212 ? 10.151 -4.898 -33.599 1.00 89.06 212 LYS A CA 1
ATOM 1564 C C . LYS A 1 212 ? 9.559 -4.696 -32.205 1.00 89.06 212 LYS A C 1
ATOM 1566 O O . LYS A 1 212 ? 10.134 -5.138 -31.213 1.00 89.06 212 LYS A O 1
ATOM 1571 N N . VAL A 1 213 ? 8.387 -4.069 -32.141 1.00 90.44 213 VAL A N 1
ATOM 1572 C CA . VAL A 1 213 ? 7.612 -3.951 -30.899 1.00 90.44 213 VAL A CA 1
ATOM 1573 C C . VAL A 1 213 ? 6.997 -5.308 -30.555 1.00 90.44 213 VAL A C 1
ATOM 1575 O O . VAL A 1 213 ? 6.340 -5.925 -31.394 1.00 90.44 213 VAL A O 1
ATOM 1578 N N . VAL A 1 214 ? 7.196 -5.764 -29.319 1.00 92.56 214 VAL A N 1
ATOM 1579 C CA . VAL A 1 214 ? 6.665 -7.028 -28.789 1.00 92.56 214 VAL A CA 1
ATOM 1580 C C . VAL A 1 214 ? 6.081 -6.825 -27.389 1.00 92.56 214 VAL A C 1
ATOM 1582 O O . VAL A 1 214 ? 6.491 -5.923 -26.657 1.00 92.56 214 VAL A O 1
ATOM 1585 N N . LEU A 1 215 ? 5.115 -7.663 -27.007 1.00 93.38 215 LEU A N 1
ATOM 1586 C CA . LEU A 1 215 ? 4.536 -7.669 -25.662 1.00 93.38 215 LEU A CA 1
ATOM 1587 C C . LEU A 1 215 ? 5.407 -8.503 -24.715 1.00 93.38 215 LEU A C 1
ATOM 1589 O O . LEU A 1 215 ? 5.513 -9.717 -24.878 1.00 93.38 215 LEU A O 1
ATOM 1593 N N . LEU A 1 216 ? 5.959 -7.866 -23.684 1.00 95.62 216 LEU A N 1
ATOM 1594 C CA . LEU A 1 216 ? 6.595 -8.545 -22.556 1.00 95.62 216 LEU A CA 1
ATOM 1595 C C . LEU A 1 216 ? 5.592 -8.629 -21.398 1.00 95.62 216 LEU A C 1
ATOM 1597 O O . LEU A 1 216 ? 5.432 -7.668 -20.640 1.00 95.62 216 LEU A O 1
ATOM 1601 N N . HIS A 1 217 ? 4.912 -9.777 -21.268 1.00 95.62 217 HIS A N 1
ATOM 1602 C CA . HIS A 1 217 ? 4.019 -10.093 -20.140 1.00 95.62 217 HIS A CA 1
ATOM 1603 C C . HIS A 1 217 ? 4.601 -11.218 -19.281 1.00 95.62 217 HIS A C 1
ATOM 1605 O O . HIS A 1 217 ? 4.762 -12.349 -19.740 1.00 95.62 217 HIS A O 1
ATOM 1611 N N . GLY A 1 218 ? 4.978 -10.907 -18.044 1.00 95.69 218 GLY A N 1
ATOM 1612 C CA . GLY A 1 218 ? 5.725 -11.820 -17.177 1.00 95.69 218 GLY A CA 1
ATOM 1613 C C . GLY A 1 218 ? 6.660 -11.061 -16.246 1.00 95.69 218 GLY A C 1
ATOM 1614 O O . GLY A 1 218 ? 6.284 -10.014 -15.719 1.00 95.69 218 GLY A O 1
ATOM 1615 N N . SER A 1 219 ? 7.867 -11.563 -16.028 1.00 96.00 219 SER A N 1
ATOM 1616 C CA . SER A 1 219 ? 8.870 -10.912 -15.181 1.00 96.00 219 SER A CA 1
ATOM 1617 C C . SER A 1 219 ? 10.204 -10.796 -15.909 1.00 96.00 219 SER A C 1
ATOM 1619 O O . SER A 1 219 ? 10.540 -11.649 -16.726 1.00 96.00 219 SER A O 1
ATOM 1621 N N . LEU A 1 220 ? 10.972 -9.754 -15.606 1.00 97.06 220 LEU A N 1
ATOM 1622 C CA . LEU A 1 220 ? 12.381 -9.660 -15.983 1.00 97.06 220 LEU A CA 1
ATOM 1623 C C . LEU A 1 220 ? 13.229 -9.954 -14.741 1.00 97.06 220 LEU A C 1
ATOM 1625 O O . LEU A 1 220 ? 13.064 -9.267 -13.732 1.00 97.06 220 LEU A O 1
ATOM 1629 N N . ASP A 1 221 ? 14.114 -10.951 -14.821 1.00 96.44 221 ASP A N 1
ATOM 1630 C CA . ASP A 1 221 ? 15.261 -11.077 -13.913 1.00 96.44 221 ASP A CA 1
ATOM 1631 C C . ASP A 1 221 ? 16.411 -10.258 -14.502 1.00 96.44 221 ASP A C 1
ATOM 1633 O O . ASP A 1 221 ? 16.810 -10.465 -15.650 1.00 96.44 221 ASP A O 1
ATOM 1637 N N . ILE A 1 222 ? 16.908 -9.283 -13.746 1.00 97.12 222 ILE A N 1
ATOM 1638 C CA . ILE A 1 222 ? 17.890 -8.314 -14.225 1.00 97.12 222 ILE A CA 1
ATOM 1639 C C . ILE A 1 222 ? 19.032 -8.192 -13.226 1.00 97.12 222 ILE A C 1
ATOM 1641 O O . ILE A 1 222 ? 18.816 -7.955 -12.040 1.00 97.12 222 ILE A O 1
ATOM 1645 N N . TRP A 1 223 ? 20.259 -8.281 -13.727 1.00 97.00 223 TRP A N 1
ATOM 1646 C CA . TRP A 1 223 ? 21.483 -8.037 -12.975 1.00 97.00 223 TRP A CA 1
ATOM 1647 C C . TRP A 1 223 ? 22.231 -6.853 -13.576 1.00 97.00 223 TRP A C 1
ATOM 1649 O O . TRP A 1 223 ? 22.616 -6.886 -14.742 1.00 97.00 223 TRP A O 1
ATOM 1659 N N . VAL A 1 224 ? 22.474 -5.821 -12.771 1.00 97.31 224 VAL A N 1
ATOM 1660 C CA . VAL A 1 224 ? 23.368 -4.714 -13.133 1.00 97.31 224 VAL A CA 1
ATOM 1661 C C . VAL A 1 224 ? 24.667 -4.904 -12.358 1.00 97.31 224 VAL A C 1
ATOM 1663 O O . VAL A 1 224 ? 24.674 -4.777 -11.133 1.00 97.31 224 VAL A O 1
ATOM 1666 N N . HIS A 1 225 ? 25.749 -5.257 -13.057 1.00 97.25 225 HIS A N 1
ATOM 1667 C CA . HIS A 1 225 ? 27.004 -5.685 -12.429 1.00 97.25 225 HIS A CA 1
ATOM 1668 C C . HIS A 1 225 ? 27.920 -4.498 -12.150 1.00 97.25 225 HIS A C 1
ATOM 1670 O O . HIS A 1 225 ? 28.017 -4.040 -11.012 1.00 97.25 225 HIS A O 1
ATOM 1676 N N . ASP A 1 226 ? 28.554 -3.978 -13.194 1.00 97.56 226 ASP A N 1
ATOM 1677 C CA . ASP A 1 226 ? 29.561 -2.927 -13.127 1.00 97.56 226 ASP A CA 1
ATOM 1678 C C . ASP A 1 226 ? 29.533 -2.062 -14.392 1.00 97.56 226 ASP A C 1
ATOM 1680 O O . ASP A 1 226 ? 29.093 -2.509 -15.450 1.00 97.56 226 ASP A O 1
ATOM 1684 N N . ALA A 1 227 ? 30.000 -0.821 -14.292 1.00 97.19 227 ALA A N 1
ATOM 1685 C CA . ALA A 1 227 ? 30.353 -0.003 -15.449 1.00 97.19 227 ALA A CA 1
ATOM 1686 C C . ALA A 1 227 ? 31.804 0.466 -15.332 1.00 97.19 227 ALA A C 1
ATOM 1688 O O . ALA A 1 227 ? 32.380 0.451 -14.244 1.00 97.19 227 ALA A O 1
ATOM 1689 N N . ARG A 1 228 ? 32.409 0.850 -16.458 1.00 95.69 228 ARG A N 1
ATOM 1690 C CA . ARG A 1 228 ? 33.831 1.216 -16.534 1.00 95.69 228 ARG A CA 1
ATOM 1691 C C . ARG A 1 228 ? 34.042 2.431 -17.419 1.00 95.69 228 ARG A C 1
ATOM 1693 O O . ARG A 1 228 ? 33.272 2.637 -18.355 1.00 95.69 228 ARG A O 1
ATOM 1700 N N . ASN A 1 229 ? 35.107 3.182 -17.138 1.00 92.56 229 ASN A N 1
ATOM 1701 C CA . ASN A 1 229 ? 35.547 4.362 -17.891 1.00 92.56 229 ASN A CA 1
ATOM 1702 C C . ASN A 1 229 ? 34.427 5.399 -18.128 1.00 92.56 229 ASN A C 1
ATOM 1704 O O . ASN A 1 229 ? 34.313 5.966 -19.217 1.00 92.56 229 ASN A O 1
ATOM 1708 N N . LEU A 1 230 ? 33.563 5.627 -17.132 1.00 91.81 230 LEU A N 1
ATOM 1709 C CA . LEU A 1 230 ? 32.488 6.613 -17.248 1.00 91.81 230 LEU A CA 1
ATOM 1710 C C . LEU A 1 230 ? 33.062 8.043 -17.296 1.00 91.81 230 LEU A C 1
ATOM 1712 O O . LEU A 1 230 ? 33.909 8.380 -16.472 1.00 91.81 230 LEU A O 1
ATOM 1716 N N . PRO A 1 231 ? 32.593 8.918 -18.204 1.00 86.31 231 PRO A N 1
ATOM 1717 C CA . PRO A 1 231 ? 33.054 10.301 -18.261 1.00 86.31 231 PRO A CA 1
ATOM 1718 C C . PRO A 1 231 ? 32.566 11.119 -17.059 1.00 86.31 231 PRO A C 1
ATOM 1720 O O . PRO A 1 231 ? 31.365 11.195 -16.802 1.00 86.31 231 PRO A O 1
ATOM 1723 N N . ASN A 1 232 ? 33.497 11.814 -16.407 1.00 82.25 232 ASN A N 1
ATOM 1724 C CA . ASN A 1 232 ? 33.246 12.777 -15.335 1.00 82.25 232 ASN A CA 1
ATOM 1725 C C . ASN A 1 232 ? 32.272 13.898 -15.766 1.00 82.25 232 ASN A C 1
ATOM 1727 O O . ASN A 1 232 ? 32.600 14.694 -16.653 1.00 82.25 232 ASN A O 1
ATOM 1731 N N . LYS A 1 233 ? 31.088 13.993 -15.138 1.00 74.75 233 LYS A N 1
ATOM 1732 C CA . LYS A 1 233 ? 30.116 15.084 -15.384 1.00 74.75 233 LYS A CA 1
ATOM 1733 C C . LYS A 1 233 ? 30.103 16.174 -14.295 1.00 74.75 233 LYS A C 1
ATOM 1735 O O . LYS A 1 233 ? 29.688 17.295 -14.598 1.00 74.75 233 LYS A O 1
ATOM 1740 N N . ASP A 1 234 ? 30.651 15.923 -13.101 1.00 65.00 234 ASP A N 1
ATOM 1741 C CA . ASP A 1 234 ? 30.878 16.920 -12.029 1.00 65.00 234 ASP A CA 1
ATOM 1742 C C . ASP A 1 234 ? 31.626 18.175 -12.520 1.00 65.00 234 ASP A C 1
ATOM 1744 O O . ASP A 1 234 ? 31.380 19.306 -12.087 1.00 65.00 234 ASP A O 1
ATOM 1748 N N . MET A 1 235 ? 32.566 17.997 -13.451 1.00 59.00 235 MET A N 1
ATOM 1749 C CA . MET A 1 235 ? 33.335 19.102 -14.033 1.00 59.00 235 MET A CA 1
ATOM 1750 C C . MET A 1 235 ? 32.503 20.016 -14.953 1.00 59.00 235 MET A C 1
ATOM 1752 O O . MET A 1 235 ? 32.923 21.142 -15.230 1.00 59.00 235 MET A O 1
ATOM 1756 N N . PHE A 1 236 ? 31.318 19.580 -15.398 1.00 52.44 236 PHE A N 1
ATOM 1757 C CA . PHE A 1 236 ? 30.375 20.410 -16.153 1.00 52.44 236 PHE A CA 1
ATOM 1758 C C . PHE A 1 236 ? 29.498 21.263 -15.224 1.00 52.44 236 PHE A C 1
ATOM 1760 O O . PHE A 1 236 ? 29.354 22.464 -15.463 1.00 52.44 236 PHE A O 1
ATOM 1767 N N . SER A 1 237 ? 28.972 20.693 -14.132 1.00 49.84 237 SER A N 1
ATOM 1768 C CA . SER A 1 237 ? 28.100 21.430 -13.205 1.00 49.84 237 SER A CA 1
ATOM 1769 C C . SER A 1 237 ? 28.836 22.561 -12.471 1.00 49.84 237 SER A C 1
ATOM 1771 O O . SER A 1 237 ? 28.255 23.630 -12.275 1.00 49.84 237 SER A O 1
ATOM 1773 N N . LYS A 1 238 ? 30.142 22.403 -12.199 1.00 52.84 238 LYS A N 1
ATOM 1774 C CA . LYS A 1 238 ? 31.026 23.494 -11.729 1.00 52.84 238 LYS A CA 1
ATOM 1775 C C . LYS A 1 238 ? 31.037 24.698 -12.680 1.00 52.84 238 LYS A C 1
ATOM 1777 O O . LYS A 1 238 ? 30.686 25.796 -12.261 1.00 52.84 238 LYS A O 1
ATOM 1782 N N . ARG A 1 239 ? 31.321 24.480 -13.973 1.00 53.44 239 ARG A N 1
ATOM 1783 C CA . ARG A 1 239 ? 31.391 25.553 -14.991 1.00 53.44 239 ARG A CA 1
ATOM 1784 C C . ARG A 1 239 ? 30.080 26.331 -15.146 1.00 53.44 239 ARG A C 1
ATOM 1786 O O . ARG A 1 239 ? 30.115 27.514 -15.466 1.00 53.44 239 ARG A O 1
ATOM 1793 N N . VAL A 1 240 ? 28.933 25.685 -14.924 1.00 50.78 240 VAL A N 1
ATOM 1794 C CA . VAL A 1 240 ? 27.620 26.357 -14.918 1.00 50.78 240 VAL A CA 1
ATOM 1795 C C . VAL A 1 240 ? 27.420 27.173 -13.635 1.00 50.78 240 VAL A C 1
ATOM 1797 O O . VAL A 1 240 ? 26.904 28.285 -13.700 1.00 50.78 240 VAL A O 1
ATOM 1800 N N . GLY A 1 241 ? 27.866 26.664 -12.481 1.00 49.62 241 GLY A N 1
ATOM 1801 C CA . GLY A 1 241 ? 27.850 27.398 -11.212 1.00 49.62 241 GLY A CA 1
ATOM 1802 C C . GLY A 1 241 ? 28.707 28.667 -11.240 1.00 49.62 241 GLY A C 1
ATOM 1803 O O . GLY A 1 241 ? 28.238 29.727 -10.825 1.00 49.62 241 GLY A O 1
ATOM 1804 N N . ASP A 1 242 ? 29.916 28.582 -11.802 1.00 53.28 242 ASP A N 1
ATOM 1805 C CA . ASP A 1 242 ? 30.833 29.720 -11.963 1.00 53.28 242 ASP A CA 1
ATOM 1806 C C . ASP A 1 242 ? 30.224 30.839 -12.834 1.00 53.28 242 ASP A C 1
ATOM 1808 O O . ASP A 1 242 ? 30.440 32.026 -12.581 1.00 53.28 242 ASP A O 1
ATOM 1812 N N . LEU A 1 243 ? 29.400 30.473 -13.826 1.00 46.78 243 LEU A N 1
ATOM 1813 C CA . LEU A 1 243 ? 28.742 31.408 -14.746 1.00 46.78 243 LEU A CA 1
ATOM 1814 C C . LEU A 1 243 ? 27.572 32.190 -14.114 1.00 46.78 243 LEU A C 1
ATOM 1816 O O . LEU A 1 243 ? 27.177 33.230 -14.640 1.00 46.78 243 LEU A O 1
ATOM 1820 N N . LEU A 1 244 ? 27.005 31.711 -12.999 1.00 48.38 244 LEU A N 1
ATOM 1821 C CA . LEU A 1 244 ? 25.846 32.324 -12.326 1.00 48.38 244 LEU A CA 1
ATOM 1822 C C . LEU A 1 244 ? 26.224 33.386 -11.271 1.00 48.38 244 LEU A C 1
ATOM 1824 O O . LEU A 1 244 ? 25.350 34.037 -10.693 1.00 48.38 244 LEU A O 1
ATOM 1828 N N . GLY A 1 245 ? 27.523 33.619 -11.074 1.00 43.06 245 GLY A N 1
ATOM 1829 C CA . GLY A 1 245 ? 28.067 34.802 -10.411 1.00 43.06 245 GLY A CA 1
ATOM 1830 C C . GLY A 1 245 ? 28.114 34.780 -8.870 1.00 43.06 245 GLY A C 1
ATOM 1831 O O . GLY A 1 245 ? 27.493 33.944 -8.206 1.00 43.06 245 GLY A O 1
ATOM 1832 N N . PRO A 1 246 ? 28.846 35.731 -8.247 1.00 46.31 246 PRO A N 1
ATOM 1833 C CA . PRO A 1 246 ? 29.334 35.577 -6.866 1.00 46.31 246 PRO A CA 1
ATOM 1834 C C . PRO A 1 246 ? 28.276 35.638 -5.752 1.00 46.31 246 PRO A C 1
ATOM 1836 O O . PRO A 1 246 ? 28.598 35.434 -4.584 1.00 46.31 246 PRO A O 1
ATOM 1839 N N . ARG A 1 247 ? 27.012 35.944 -6.073 1.00 43.75 247 ARG A N 1
ATOM 1840 C CA . ARG A 1 247 ? 25.932 36.061 -5.075 1.00 43.75 247 ARG A CA 1
ATOM 1841 C C . ARG A 1 247 ? 25.343 34.716 -4.638 1.00 43.75 247 ARG A C 1
ATOM 1843 O O . ARG A 1 247 ? 24.660 34.681 -3.621 1.00 43.75 247 ARG A O 1
ATOM 1850 N N . ILE A 1 248 ? 25.619 33.627 -5.361 1.00 47.62 248 ILE A N 1
ATOM 1851 C CA . ILE A 1 248 ? 25.156 32.273 -5.001 1.00 47.62 248 ILE A CA 1
ATOM 1852 C C . ILE A 1 248 ? 26.244 31.497 -4.236 1.00 47.62 248 ILE A C 1
ATOM 1854 O O . ILE A 1 248 ? 25.941 30.757 -3.300 1.00 47.62 248 ILE A O 1
ATOM 1858 N N . THR A 1 249 ? 27.522 31.701 -4.572 1.00 39.34 249 THR A N 1
ATOM 1859 C CA . THR A 1 249 ? 28.654 30.953 -3.992 1.00 39.34 249 THR A CA 1
ATOM 1860 C C . THR A 1 249 ? 28.903 31.260 -2.510 1.00 39.34 249 THR A C 1
ATOM 1862 O O . THR A 1 249 ? 29.288 30.366 -1.755 1.00 39.34 249 THR A O 1
ATOM 1865 N N . GLY A 1 250 ? 28.618 32.486 -2.054 1.00 37.75 250 GLY A N 1
ATOM 1866 C CA . GLY A 1 250 ? 28.869 32.923 -0.672 1.00 37.75 250 GLY A CA 1
ATOM 1867 C C . GLY A 1 250 ? 28.112 32.157 0.427 1.00 37.75 250 GLY A C 1
ATOM 1868 O O . GLY A 1 250 ? 28.514 32.212 1.586 1.00 37.75 250 GLY A O 1
ATOM 1869 N N . ALA A 1 251 ? 27.048 31.417 0.093 1.00 37.47 251 ALA A N 1
ATOM 1870 C CA . ALA A 1 251 ? 26.246 30.665 1.066 1.00 37.47 251 ALA A CA 1
ATOM 1871 C C . ALA A 1 251 ? 26.743 29.226 1.331 1.00 37.47 251 ALA A C 1
ATOM 1873 O O . ALA A 1 251 ? 26.254 28.574 2.254 1.00 37.47 251 ALA A O 1
ATOM 1874 N N . VAL A 1 252 ? 27.696 28.713 0.538 1.00 40.06 252 VAL A N 1
ATOM 1875 C CA . VAL A 1 252 ? 28.172 27.310 0.600 1.00 40.06 252 VAL A CA 1
ATOM 1876 C C . VAL A 1 252 ? 29.713 27.255 0.624 1.00 40.06 252 VAL A C 1
ATOM 1878 O O . VAL A 1 252 ? 30.343 26.407 -0.000 1.00 40.06 252 VAL A O 1
ATOM 1881 N N . GLY A 1 253 ? 30.336 28.201 1.335 1.00 40.09 253 GLY A N 1
ATOM 1882 C CA . GLY A 1 253 ? 31.772 28.494 1.249 1.00 40.09 253 GLY A CA 1
ATOM 1883 C C . GLY A 1 253 ? 32.597 28.232 2.515 1.00 40.09 253 GLY A C 1
ATOM 1884 O O . GLY A 1 253 ? 33.233 29.154 3.017 1.00 40.09 253 GLY A O 1
ATOM 1885 N N . SER A 1 254 ? 32.640 26.999 3.040 1.00 34.41 254 SER A N 1
ATOM 1886 C CA . SER A 1 254 ? 33.736 26.590 3.943 1.00 34.41 254 SER A CA 1
ATOM 1887 C C . SER A 1 254 ? 33.911 25.069 4.038 1.00 34.41 254 SER A C 1
ATOM 1889 O O . SER A 1 254 ? 32.940 24.343 4.230 1.00 34.41 254 SER A O 1
ATOM 1891 N N . LYS A 1 255 ? 35.171 24.613 3.979 1.00 39.06 255 LYS A N 1
ATOM 1892 C CA . LYS A 1 255 ? 35.640 23.216 4.110 1.00 39.06 255 LYS A CA 1
ATOM 1893 C C . LYS A 1 255 ? 35.098 22.200 3.088 1.00 39.06 255 LYS A C 1
ATOM 1895 O O . LYS A 1 255 ? 34.297 21.334 3.425 1.00 39.06 255 LYS A O 1
ATOM 1900 N N . MET A 1 256 ? 35.727 22.164 1.915 1.00 33.81 256 MET A N 1
ATOM 1901 C CA . MET A 1 256 ? 36.061 20.894 1.254 1.00 33.81 256 MET A CA 1
ATOM 1902 C C . MET A 1 256 ? 37.466 20.995 0.649 1.00 33.81 256 MET A C 1
ATOM 1904 O O . MET A 1 256 ? 37.823 22.019 0.073 1.00 33.81 256 MET A O 1
ATOM 1908 N N . SER A 1 257 ? 38.288 19.969 0.868 1.00 33.66 257 SER A N 1
ATOM 1909 C CA . SER A 1 257 ? 39.654 19.870 0.345 1.00 33.66 257 SER A CA 1
ATOM 1910 C C . SER A 1 257 ? 39.659 19.380 -1.106 1.00 33.66 257 SER A C 1
ATOM 1912 O O . SER A 1 257 ? 38.677 18.817 -1.586 1.00 33.66 257 SER A O 1
ATOM 1914 N N . SER A 1 258 ? 40.777 19.586 -1.806 1.00 36.44 258 SER A N 1
ATOM 1915 C CA . SER A 1 258 ? 40.963 19.308 -3.238 1.00 36.44 258 SER A CA 1
ATOM 1916 C C . SER A 1 258 ? 41.105 17.813 -3.578 1.00 36.44 258 SER A C 1
ATOM 1918 O O . SER A 1 258 ? 42.069 17.403 -4.223 1.00 36.44 258 SER A O 1
ATOM 1920 N N . ALA A 1 259 ? 40.158 16.987 -3.133 1.00 40.28 259 ALA A N 1
ATOM 1921 C CA . ALA A 1 259 ? 39.984 15.633 -3.647 1.00 40.28 259 ALA A CA 1
ATOM 1922 C C . ALA A 1 259 ? 39.332 15.677 -5.042 1.00 40.28 259 ALA A C 1
ATOM 1924 O O . ALA A 1 259 ? 38.518 16.560 -5.326 1.00 40.28 259 ALA A O 1
ATOM 1925 N N . SER A 1 260 ? 39.683 14.722 -5.908 1.00 47.78 260 SER A N 1
ATOM 1926 C CA . SER A 1 260 ? 39.089 14.603 -7.244 1.00 47.78 260 SER A CA 1
ATOM 1927 C C . SER A 1 260 ? 37.618 14.211 -7.132 1.00 47.78 260 SER A C 1
ATOM 1929 O O . SER A 1 260 ? 37.304 13.044 -6.900 1.00 47.78 260 SER A O 1
ATOM 1931 N N . MET A 1 261 ? 36.720 15.187 -7.274 1.00 61.00 261 MET A N 1
ATOM 1932 C CA . MET A 1 261 ? 35.297 14.895 -7.406 1.00 61.00 261 MET A CA 1
ATOM 1933 C C . MET A 1 261 ? 35.021 14.328 -8.796 1.00 61.00 261 MET A C 1
ATOM 1935 O O . MET A 1 261 ? 35.406 14.910 -9.816 1.00 61.00 261 MET A O 1
ATOM 1939 N N . THR A 1 262 ? 34.378 13.172 -8.797 1.00 71.06 262 THR A N 1
ATOM 1940 C CA . THR A 1 262 ? 34.011 12.400 -9.981 1.00 71.06 262 THR A CA 1
ATOM 1941 C C . THR A 1 262 ? 32.551 11.990 -9.862 1.00 71.06 262 THR A C 1
ATOM 1943 O O . THR A 1 262 ? 31.975 12.092 -8.780 1.00 71.06 262 THR A O 1
ATOM 1946 N N . SER A 1 263 ? 31.966 11.544 -10.970 1.00 79.44 263 SER A N 1
ATOM 1947 C CA . SER A 1 263 ? 30.542 11.225 -11.064 1.00 79.44 263 SER A CA 1
ATOM 1948 C C . SER A 1 263 ? 30.021 10.319 -9.939 1.00 79.44 263 SER A C 1
ATOM 1950 O O . SER A 1 263 ? 30.714 9.407 -9.476 1.00 79.44 263 SER A O 1
ATOM 1952 N N . ASP A 1 264 ? 28.753 10.525 -9.576 1.00 86.50 264 ASP A N 1
ATOM 1953 C CA . ASP A 1 264 ? 27.946 9.720 -8.651 1.00 86.50 264 ASP A CA 1
ATOM 1954 C C . ASP A 1 264 ? 26.966 8.812 -9.456 1.00 86.50 264 ASP A C 1
ATOM 1956 O O . ASP A 1 264 ? 25.746 9.046 -9.461 1.00 86.50 264 ASP A O 1
ATOM 1960 N N . PRO A 1 265 ? 27.437 7.792 -10.207 1.00 91.81 265 PRO A N 1
ATOM 1961 C CA . PRO A 1 265 ? 26.599 7.073 -11.159 1.00 91.81 265 PRO A CA 1
ATOM 1962 C C . PRO A 1 265 ? 25.567 6.126 -10.529 1.00 91.81 265 PRO A C 1
ATOM 1964 O O . PRO A 1 265 ? 25.780 5.456 -9.512 1.00 91.81 265 PRO A O 1
ATOM 1967 N N . TYR A 1 266 ? 24.453 5.981 -11.243 1.00 93.69 266 TYR A N 1
ATOM 1968 C CA . TYR A 1 266 ? 23.459 4.921 -11.076 1.00 93.69 266 TYR A CA 1
ATOM 1969 C C . TYR A 1 266 ? 22.820 4.570 -12.426 1.00 93.69 266 TYR A C 1
ATOM 1971 O O . TYR A 1 266 ? 22.901 5.332 -13.392 1.00 93.69 266 TYR A O 1
ATOM 1979 N N . VAL A 1 267 ? 22.127 3.434 -12.492 1.00 95.88 267 VAL A N 1
ATOM 1980 C CA . VAL A 1 267 ? 21.402 2.983 -13.686 1.00 95.88 267 VAL A CA 1
ATOM 1981 C C . VAL A 1 267 ? 19.899 3.126 -13.460 1.00 95.88 267 VAL A C 1
ATOM 1983 O O . VAL A 1 267 ? 19.379 2.761 -12.406 1.00 95.88 267 VAL A O 1
ATOM 1986 N N . THR A 1 268 ? 19.187 3.672 -14.445 1.00 95.50 268 THR A N 1
ATOM 1987 C CA . THR A 1 268 ? 17.719 3.613 -14.541 1.00 95.50 268 THR A CA 1
ATOM 1988 C C . THR A 1 268 ? 17.351 2.557 -15.574 1.00 95.50 268 THR A C 1
ATOM 1990 O O . THR A 1 268 ? 17.901 2.595 -16.670 1.00 95.50 268 THR A O 1
ATOM 1993 N N . ILE A 1 269 ? 16.417 1.662 -15.261 1.00 96.56 269 ILE A N 1
ATOM 1994 C CA . ILE A 1 269 ? 15.940 0.638 -16.195 1.00 96.56 269 ILE A CA 1
ATOM 1995 C C . ILE A 1 269 ? 14.537 1.024 -16.660 1.00 96.56 269 ILE A C 1
ATOM 1997 O O . ILE A 1 269 ? 13.642 1.208 -15.828 1.00 96.56 269 ILE A O 1
ATOM 2001 N N . LEU A 1 270 ? 14.358 1.179 -17.972 1.00 94.69 270 LEU A N 1
ATOM 2002 C CA . LEU A 1 270 ? 13.098 1.572 -18.595 1.00 94.69 270 LEU A CA 1
ATOM 2003 C C . LEU A 1 270 ? 12.588 0.512 -19.572 1.00 94.69 270 LEU A C 1
ATOM 2005 O O . LEU A 1 270 ? 13.366 -0.151 -20.257 1.00 94.69 270 LEU A O 1
ATOM 2009 N N . VAL A 1 271 ? 11.265 0.398 -19.644 1.00 94.00 271 VAL A N 1
ATOM 2010 C CA . VAL A 1 271 ? 10.526 -0.401 -20.625 1.00 94.00 271 VAL A CA 1
ATOM 2011 C C . VAL A 1 271 ? 9.404 0.477 -21.158 1.00 94.00 271 VAL A C 1
ATOM 2013 O O . VAL A 1 271 ? 8.572 0.946 -20.377 1.00 94.00 271 VAL A O 1
ATOM 2016 N N . SER A 1 272 ? 9.385 0.733 -22.470 1.00 87.62 272 SER A N 1
ATOM 2017 C CA . SER A 1 272 ? 8.553 1.802 -23.038 1.00 87.62 272 SER A CA 1
ATOM 2018 C C . SER A 1 272 ? 8.790 3.114 -22.251 1.00 87.62 272 SER A C 1
ATOM 2020 O O . SER A 1 272 ? 9.938 3.479 -21.994 1.00 87.62 272 SER A O 1
ATOM 2022 N N . TYR A 1 273 ? 7.741 3.807 -21.804 1.00 84.75 273 TYR A N 1
ATOM 2023 C CA . TYR A 1 273 ? 7.846 5.035 -20.997 1.00 84.75 273 TYR A CA 1
ATOM 2024 C C . TYR A 1 273 ? 8.014 4.790 -19.480 1.00 84.75 273 TYR A C 1
ATOM 2026 O O . TYR A 1 273 ? 8.212 5.736 -18.713 1.00 84.75 273 TYR A O 1
ATOM 2034 N N . ALA A 1 274 ? 7.939 3.540 -19.012 1.00 89.12 274 ALA A N 1
ATOM 2035 C CA . ALA A 1 274 ? 7.951 3.213 -17.588 1.00 89.12 274 ALA A CA 1
ATOM 2036 C C . ALA A 1 274 ? 9.372 2.957 -17.061 1.00 89.12 274 ALA A C 1
ATOM 2038 O O . ALA A 1 274 ? 10.084 2.085 -17.552 1.00 89.12 274 ALA A O 1
ATOM 2039 N N . THR A 1 275 ? 9.777 3.662 -15.997 1.00 91.50 275 THR A N 1
ATOM 2040 C CA . THR A 1 275 ? 10.925 3.239 -15.172 1.00 91.50 275 THR A CA 1
ATOM 2041 C C . THR A 1 275 ? 10.500 2.060 -14.300 1.00 91.50 275 THR A C 1
ATOM 2043 O O . THR A 1 275 ? 9.704 2.246 -13.381 1.00 91.50 275 THR A O 1
ATOM 2046 N N . ILE A 1 276 ? 11.035 0.870 -14.581 1.00 92.50 276 ILE A N 1
ATOM 2047 C CA . ILE A 1 276 ? 10.696 -0.378 -13.877 1.00 92.50 276 ILE A CA 1
ATOM 2048 C C . ILE A 1 276 ? 11.643 -0.688 -12.710 1.00 92.50 276 ILE A C 1
ATOM 2050 O O . ILE A 1 276 ? 11.240 -1.331 -11.746 1.00 92.50 276 ILE A O 1
ATOM 2054 N N . ALA A 1 277 ? 12.892 -0.217 -12.772 1.00 92.56 277 ALA A N 1
ATOM 2055 C CA . ALA A 1 277 ? 13.896 -0.417 -11.730 1.00 92.56 277 ALA A CA 1
ATOM 2056 C C . ALA A 1 277 ? 14.979 0.675 -11.765 1.00 92.56 277 ALA A C 1
ATOM 2058 O O . ALA A 1 277 ? 15.098 1.450 -12.721 1.00 92.56 277 ALA A O 1
ATOM 2059 N N . ARG A 1 278 ? 15.782 0.747 -10.701 1.00 93.62 278 ARG A N 1
ATOM 2060 C CA . ARG A 1 278 ? 16.909 1.676 -10.559 1.00 93.62 278 ARG A CA 1
ATOM 2061 C C . ARG A 1 278 ? 17.943 1.073 -9.613 1.00 93.62 278 ARG A C 1
ATOM 2063 O O . ARG A 1 278 ? 17.554 0.543 -8.573 1.00 93.62 278 ARG A O 1
ATOM 2070 N N . THR A 1 279 ? 19.232 1.206 -9.917 1.00 93.94 279 THR A N 1
ATOM 2071 C CA . THR A 1 279 ? 20.280 0.868 -8.943 1.00 93.94 279 THR A CA 1
ATOM 2072 C C . THR A 1 279 ? 20.439 1.937 -7.869 1.00 93.94 279 THR A C 1
ATOM 2074 O O . THR A 1 279 ? 19.916 3.054 -7.968 1.00 93.94 279 THR A O 1
ATOM 2077 N N . TYR A 1 280 ? 21.168 1.591 -6.809 1.00 90.44 280 TYR A N 1
ATOM 2078 C CA . TYR A 1 280 ? 21.692 2.591 -5.891 1.00 90.44 280 TYR A CA 1
ATOM 2079 C C . TYR A 1 280 ? 22.768 3.477 -6.543 1.00 90.44 280 TYR A C 1
ATOM 2081 O O . TYR A 1 280 ? 23.409 3.105 -7.525 1.00 90.44 280 TYR A O 1
ATOM 2089 N N . VAL A 1 281 ? 22.976 4.660 -5.966 1.00 90.06 281 VAL A N 1
ATOM 2090 C CA . VAL A 1 281 ? 24.040 5.591 -6.365 1.00 90.06 281 VAL A CA 1
ATOM 2091 C C . VAL A 1 281 ? 25.365 5.129 -5.767 1.00 90.06 281 VAL A C 1
ATOM 2093 O O . VAL A 1 281 ? 25.468 5.003 -4.545 1.00 90.06 281 VAL A O 1
ATOM 2096 N N . VAL A 1 282 ? 26.366 4.888 -6.614 1.00 89.50 282 VAL A N 1
ATOM 2097 C CA . VAL A 1 282 ? 27.761 4.723 -6.184 1.00 89.50 282 VAL A CA 1
ATOM 2098 C C . VAL A 1 282 ? 28.386 6.119 -6.174 1.00 89.50 282 VAL A C 1
ATOM 2100 O O . VAL A 1 282 ? 28.374 6.757 -7.220 1.00 89.50 282 VAL A O 1
ATOM 2103 N N . PRO A 1 283 ? 28.893 6.630 -5.040 1.00 88.06 283 PRO A N 1
ATOM 2104 C CA . PRO A 1 283 ? 29.455 7.971 -5.006 1.00 88.06 283 PRO A CA 1
ATOM 2105 C C . PRO A 1 283 ? 30.888 8.009 -5.550 1.00 88.06 283 PRO A C 1
ATOM 2107 O O . PRO A 1 283 ? 31.690 7.139 -5.205 1.00 88.06 283 PRO A O 1
ATOM 2110 N N . ASN A 1 284 ? 31.206 9.056 -6.315 1.00 86.38 284 ASN A N 1
ATOM 2111 C CA . ASN A 1 284 ? 32.551 9.453 -6.738 1.00 86.38 284 ASN A CA 1
ATOM 2112 C C . ASN A 1 284 ? 33.377 8.286 -7.311 1.00 86.38 284 ASN A C 1
ATOM 2114 O O . ASN A 1 284 ? 34.452 7.949 -6.805 1.00 86.38 284 ASN A O 1
ATOM 2118 N N . ASN A 1 285 ? 32.843 7.635 -8.349 1.00 88.31 285 ASN A N 1
ATOM 2119 C CA . ASN A 1 285 ? 33.497 6.497 -8.988 1.00 88.31 285 ASN A CA 1
ATOM 2120 C C . ASN A 1 285 ? 33.123 6.353 -10.474 1.00 88.31 285 ASN A C 1
ATOM 2122 O O . ASN A 1 285 ? 31.999 5.993 -10.815 1.00 88.31 285 ASN A O 1
ATOM 2126 N N . GLU A 1 286 ? 34.108 6.533 -11.354 1.00 90.94 286 GLU A N 1
ATOM 2127 C CA . GLU A 1 286 ? 33.998 6.354 -12.813 1.00 90.94 286 GLU A CA 1
ATOM 2128 C C . GLU A 1 286 ? 34.007 4.869 -13.250 1.00 90.94 286 GLU A C 1
ATOM 2130 O O . GLU A 1 286 ? 33.763 4.552 -14.414 1.00 90.94 286 GLU A O 1
ATOM 2135 N N . ASN A 1 287 ? 34.249 3.946 -12.311 1.00 94.88 287 ASN A N 1
ATOM 2136 C CA . ASN A 1 287 ? 34.194 2.491 -12.487 1.00 94.88 287 ASN A CA 1
ATOM 2137 C C . ASN A 1 287 ? 33.287 1.843 -11.408 1.00 94.88 287 ASN A C 1
ATOM 2139 O O . ASN A 1 287 ? 33.771 1.125 -10.522 1.00 94.88 287 ASN A O 1
ATOM 2143 N N . PRO A 1 288 ? 31.976 2.158 -11.391 1.00 95.06 288 PRO A N 1
ATOM 2144 C CA . PRO A 1 288 ? 31.058 1.734 -10.337 1.00 95.06 288 PRO A CA 1
ATOM 2145 C C . PRO A 1 288 ? 30.738 0.237 -10.389 1.00 95.06 288 PRO A C 1
ATOM 2147 O O . PRO A 1 288 ? 30.544 -0.341 -11.456 1.00 95.06 288 PRO A O 1
ATOM 2150 N N . VAL A 1 289 ? 30.580 -0.367 -9.208 1.00 95.31 289 VAL A N 1
ATOM 2151 C CA . VAL A 1 289 ? 30.103 -1.746 -9.037 1.00 95.31 289 VAL A CA 1
ATOM 2152 C C . VAL A 1 289 ? 28.803 -1.726 -8.234 1.00 95.31 289 VAL A C 1
ATOM 2154 O O . VAL A 1 289 ? 28.760 -1.230 -7.102 1.00 95.31 289 VAL A O 1
ATOM 2157 N N . TRP A 1 290 ? 27.741 -2.262 -8.833 1.00 93.75 290 TRP A N 1
ATOM 2158 C CA . TRP A 1 290 ? 26.418 -2.394 -8.223 1.00 93.75 290 TRP A CA 1
ATOM 2159 C C . TRP A 1 290 ? 26.122 -3.830 -7.789 1.00 93.75 290 TRP A C 1
ATOM 2161 O O . TRP A 1 290 ? 25.583 -4.031 -6.703 1.00 93.75 290 TRP A O 1
ATOM 2171 N N . THR A 1 291 ? 26.442 -4.811 -8.642 1.00 93.25 291 THR A N 1
ATOM 2172 C CA . THR A 1 291 ? 26.093 -6.239 -8.489 1.00 93.25 291 THR A CA 1
ATOM 2173 C C . THR A 1 291 ? 24.654 -6.436 -7.984 1.00 93.25 291 THR A C 1
ATOM 2175 O O . THR A 1 291 ? 24.383 -7.259 -7.109 1.00 93.25 291 THR A O 1
ATOM 2178 N N . GLN A 1 292 ? 23.723 -5.622 -8.495 1.00 92.56 292 GLN A N 1
ATOM 2179 C CA . GLN A 1 292 ? 22.370 -5.503 -7.957 1.00 92.56 292 GLN A CA 1
ATOM 2180 C C . GLN A 1 292 ? 21.368 -6.251 -8.836 1.00 92.56 292 GLN A C 1
ATOM 2182 O O . GLN A 1 292 ? 21.291 -6.022 -10.046 1.00 92.56 292 GLN A O 1
ATOM 2187 N N . ASN A 1 293 ? 20.594 -7.126 -8.195 1.00 93.19 293 ASN A N 1
ATOM 2188 C CA . ASN A 1 293 ? 19.517 -7.887 -8.811 1.00 93.19 293 ASN A CA 1
ATOM 2189 C C . ASN A 1 293 ? 18.151 -7.194 -8.674 1.00 93.19 293 ASN A C 1
ATOM 2191 O O . ASN A 1 293 ? 17.872 -6.551 -7.658 1.00 93.19 293 ASN A O 1
ATOM 2195 N N . PHE A 1 294 ? 17.298 -7.389 -9.680 1.00 91.81 294 PHE A N 1
ATOM 2196 C CA . PHE A 1 294 ? 15.893 -7.000 -9.700 1.00 91.81 294 PHE A CA 1
ATOM 2197 C C . PHE A 1 294 ? 15.069 -8.099 -10.378 1.00 91.81 294 PHE A C 1
ATOM 2199 O O . PHE A 1 294 ? 15.322 -8.416 -11.537 1.00 91.81 294 PHE A O 1
ATOM 2206 N N . ILE A 1 295 ? 14.039 -8.609 -9.701 1.00 91.81 295 ILE A N 1
ATOM 2207 C CA . ILE A 1 295 ? 12.980 -9.412 -10.327 1.00 91.81 295 ILE A CA 1
ATOM 2208 C C . ILE A 1 295 ? 11.736 -8.528 -10.389 1.00 91.81 295 ILE A C 1
ATOM 2210 O O . ILE A 1 295 ? 11.128 -8.245 -9.355 1.00 91.81 295 ILE A O 1
ATOM 2214 N N . VAL A 1 296 ? 11.387 -8.048 -11.583 1.00 92.44 296 VAL A N 1
ATOM 2215 C CA . VAL A 1 296 ? 10.348 -7.019 -11.769 1.00 92.44 296 VAL A CA 1
ATOM 2216 C C . VAL A 1 296 ? 9.258 -7.461 -12.747 1.00 92.44 296 VAL A C 1
ATOM 2218 O O . VAL A 1 296 ? 9.577 -7.965 -13.827 1.00 92.44 296 VAL A O 1
ATOM 2221 N N . PRO A 1 297 ? 7.966 -7.281 -12.409 1.00 94.81 297 PRO A N 1
ATOM 2222 C CA . PRO A 1 297 ? 6.874 -7.615 -13.312 1.00 94.81 297 PRO A CA 1
ATOM 2223 C C . PRO A 1 297 ? 6.821 -6.645 -14.498 1.00 94.81 297 PRO A C 1
ATOM 2225 O O . PRO A 1 297 ? 7.038 -5.441 -14.358 1.00 94.81 297 PRO A O 1
ATOM 2228 N N . VAL A 1 298 ? 6.479 -7.177 -15.668 1.00 95.75 298 VAL A N 1
ATOM 2229 C CA . VAL A 1 298 ? 6.239 -6.429 -16.905 1.00 95.75 298 VAL A CA 1
ATOM 2230 C C . VAL A 1 298 ? 4.933 -6.867 -17.569 1.00 95.75 298 VAL A C 1
ATOM 2232 O O . VAL A 1 298 ? 4.575 -8.046 -17.529 1.00 95.75 298 VAL A O 1
ATOM 2235 N N . GLY A 1 299 ? 4.254 -5.900 -18.190 1.00 93.69 299 GLY A N 1
ATOM 2236 C CA . GLY A 1 299 ? 3.054 -6.063 -19.017 1.00 93.69 299 GLY A CA 1
ATOM 2237 C C . GLY A 1 299 ? 3.013 -4.977 -20.098 1.00 93.69 299 GLY A C 1
ATOM 2238 O O . GLY A 1 299 ? 2.051 -4.220 -20.186 1.00 93.69 299 GLY A O 1
ATOM 2239 N N . HIS A 1 300 ? 4.110 -4.830 -20.846 1.00 92.38 300 HIS A N 1
ATOM 2240 C CA . HIS A 1 300 ? 4.373 -3.680 -21.723 1.00 92.38 300 HIS A CA 1
ATOM 2241 C C . HIS A 1 300 ? 4.545 -4.121 -23.186 1.00 92.38 300 HIS A C 1
ATOM 2243 O O . HIS A 1 300 ? 5.293 -5.064 -23.445 1.00 92.38 300 HIS A O 1
ATOM 2249 N N . GLU A 1 301 ? 3.945 -3.406 -24.146 1.00 90.56 301 GLU A N 1
ATOM 2250 C CA . GLU A 1 301 ? 4.433 -3.422 -25.537 1.00 90.56 301 GLU A CA 1
ATOM 2251 C C . GLU A 1 301 ? 5.688 -2.525 -25.616 1.00 90.56 301 GLU A C 1
ATOM 2253 O O . GLU A 1 301 ? 5.648 -1.357 -25.221 1.00 90.56 301 GLU A O 1
ATOM 2258 N N . THR A 1 302 ? 6.822 -3.060 -26.083 1.00 92.94 302 THR A N 1
ATOM 2259 C CA . THR A 1 302 ? 8.088 -2.312 -26.222 1.00 92.94 302 THR A CA 1
ATOM 2260 C C . THR A 1 302 ? 8.947 -2.843 -27.374 1.00 92.94 302 THR A C 1
ATOM 2262 O O . THR A 1 302 ? 8.832 -4.007 -27.750 1.00 92.94 302 THR A O 1
ATOM 2265 N N . ALA A 1 303 ? 9.836 -2.008 -27.917 1.00 95.25 303 ALA A N 1
ATOM 2266 C CA . ALA A 1 303 ? 10.858 -2.419 -28.887 1.00 95.25 303 ALA A CA 1
ATOM 2267 C C . ALA A 1 303 ? 12.176 -2.862 -28.216 1.00 95.25 303 ALA A C 1
ATOM 2269 O O . ALA A 1 303 ? 12.907 -3.696 -28.751 1.00 95.25 303 ALA A O 1
ATOM 2270 N N . ASP A 1 304 ? 12.470 -2.329 -27.028 1.00 96.25 304 ASP A N 1
ATOM 2271 C CA . ASP A 1 304 ? 13.690 -2.591 -26.265 1.00 96.25 304 ASP A CA 1
ATOM 2272 C C . ASP A 1 304 ? 13.485 -2.436 -24.743 1.00 96.25 304 ASP A C 1
ATOM 2274 O O . ASP A 1 304 ? 12.422 -2.027 -24.261 1.00 96.25 304 ASP A O 1
ATOM 2278 N N . VAL A 1 305 ? 14.510 -2.831 -23.983 1.00 97.62 305 VAL A N 1
ATOM 2279 C CA . VAL A 1 305 ? 14.688 -2.543 -22.554 1.00 97.62 305 VAL A CA 1
ATOM 2280 C C . VAL A 1 305 ? 15.933 -1.671 -22.410 1.00 97.62 305 VAL A C 1
ATOM 2282 O O . VAL A 1 305 ? 17.016 -2.061 -22.855 1.00 97.62 305 VAL A O 1
ATOM 2285 N N . GLN A 1 306 ? 15.790 -0.491 -21.803 1.00 97.44 306 GLN A N 1
ATOM 2286 C CA . GLN A 1 306 ? 16.834 0.538 -21.781 1.00 97.44 306 GLN A CA 1
ATOM 2287 C C . GLN A 1 306 ? 17.484 0.662 -20.407 1.00 97.44 306 GLN A C 1
ATOM 2289 O O . GLN A 1 306 ? 16.817 0.895 -19.401 1.00 97.44 306 GLN A O 1
ATOM 2294 N N . PHE A 1 307 ? 18.809 0.578 -20.385 1.00 97.81 307 PHE A N 1
ATOM 2295 C CA . PHE A 1 307 ? 19.661 0.753 -19.219 1.00 97.81 307 PHE A CA 1
ATOM 2296 C C . PHE A 1 307 ? 20.365 2.102 -19.341 1.00 97.81 307 PHE A C 1
ATOM 2298 O O . PHE A 1 307 ? 21.388 2.236 -20.013 1.00 97.81 307 PHE A O 1
ATOM 2305 N N . VAL A 1 308 ? 19.781 3.125 -18.720 1.00 96.50 308 VAL A N 1
ATOM 2306 C CA . VAL A 1 308 ? 20.236 4.513 -18.827 1.00 96.50 308 VAL A CA 1
ATOM 2307 C C . VAL A 1 308 ? 21.100 4.857 -17.617 1.00 96.50 308 VAL A C 1
ATOM 2309 O O . VAL A 1 308 ? 20.581 5.052 -16.511 1.00 96.50 308 VAL A O 1
ATOM 2312 N N . VAL A 1 309 ? 22.412 4.940 -17.830 1.00 95.75 309 VAL A N 1
ATOM 2313 C CA . VAL A 1 309 ? 23.402 5.347 -16.825 1.00 95.75 309 VAL A CA 1
ATOM 2314 C C . VAL A 1 309 ? 23.363 6.865 -16.676 1.00 95.75 309 VAL A C 1
ATOM 2316 O O . VAL A 1 309 ? 23.394 7.610 -17.662 1.00 95.75 309 VAL A O 1
ATOM 2319 N N . LYS A 1 310 ? 23.255 7.333 -15.433 1.00 92.44 310 LYS A N 1
ATOM 2320 C CA . LYS A 1 310 ? 23.054 8.743 -15.087 1.00 92.44 310 LYS A CA 1
ATOM 2321 C C . LYS A 1 310 ? 23.909 9.139 -13.898 1.00 92.44 310 LYS A C 1
ATOM 2323 O O . LYS A 1 310 ? 24.117 8.330 -12.998 1.00 92.44 310 LYS A O 1
ATOM 2328 N N . ASP A 1 311 ? 24.313 10.399 -13.886 1.00 86.88 311 ASP A N 1
ATOM 2329 C CA . ASP A 1 311 ? 24.922 11.047 -12.729 1.00 86.88 311 ASP A CA 1
ATOM 2330 C C . ASP A 1 311 ? 23.848 11.538 -11.741 1.00 86.88 311 ASP A C 1
ATOM 2332 O O . ASP A 1 311 ? 22.672 11.683 -12.103 1.00 86.88 311 ASP A O 1
ATOM 2336 N N . ASN A 1 312 ? 24.220 11.801 -10.489 1.00 81.94 312 ASN A N 1
ATOM 2337 C CA . ASN A 1 312 ? 23.308 12.188 -9.408 1.00 81.94 312 ASN A CA 1
ATOM 2338 C C . ASN A 1 312 ? 23.631 13.567 -8.800 1.00 81.94 312 ASN A C 1
ATOM 2340 O O . ASN A 1 312 ? 23.490 13.746 -7.587 1.00 81.94 312 ASN A O 1
ATOM 2344 N N . ASP A 1 313 ? 23.979 14.561 -9.630 1.00 72.44 313 ASP A N 1
ATOM 2345 C CA . ASP A 1 313 ? 24.183 15.944 -9.179 1.00 72.44 313 ASP A CA 1
ATOM 2346 C C . ASP A 1 313 ? 23.037 16.471 -8.295 1.00 72.44 313 ASP A C 1
ATOM 2348 O O . ASP A 1 313 ? 21.842 16.186 -8.484 1.00 72.44 313 ASP A O 1
ATOM 2352 N N . VAL A 1 314 ? 23.418 17.389 -7.403 1.00 54.91 314 VAL A N 1
ATOM 2353 C CA . VAL A 1 314 ? 22.514 18.211 -6.585 1.00 54.91 314 VAL A CA 1
ATOM 2354 C C . VAL A 1 314 ? 21.482 18.959 -7.445 1.00 54.91 314 VAL A C 1
ATOM 2356 O O . VAL A 1 314 ? 20.323 19.077 -7.043 1.00 54.91 314 VAL A O 1
ATOM 2359 N N . PHE A 1 315 ? 21.875 19.422 -8.637 1.00 52.62 315 PHE A N 1
ATOM 2360 C CA . PHE A 1 315 ? 21.038 20.242 -9.521 1.00 52.62 315 PHE A CA 1
ATOM 2361 C C . PHE A 1 315 ? 20.098 19.445 -10.442 1.00 52.62 315 PHE A C 1
ATOM 2363 O O . PHE A 1 315 ? 19.127 20.002 -10.948 1.00 52.62 315 PHE A O 1
ATOM 2370 N N . GLY A 1 316 ? 20.320 18.142 -10.633 1.00 58.94 316 GLY A N 1
ATOM 2371 C CA . GLY A 1 316 ? 19.526 17.319 -11.550 1.00 58.94 316 GLY A CA 1
ATOM 2372 C C . GLY A 1 316 ? 20.353 16.178 -12.132 1.00 58.94 316 GLY A C 1
ATOM 2373 O O . GLY A 1 316 ? 21.542 16.332 -12.350 1.00 58.94 316 GLY A O 1
ATOM 2374 N N . ALA A 1 317 ? 19.745 15.016 -12.370 1.00 73.25 317 ALA A N 1
ATOM 2375 C CA . ALA A 1 317 ? 20.509 13.858 -12.830 1.00 73.25 317 ALA A CA 1
ATOM 2376 C C . ALA A 1 317 ? 20.905 13.994 -14.309 1.00 73.25 317 ALA A C 1
ATOM 2378 O O . ALA A 1 317 ? 20.024 13.975 -15.171 1.00 73.25 317 ALA A O 1
ATOM 2379 N N . GLN A 1 318 ? 22.204 14.103 -14.594 1.00 82.06 318 GLN A N 1
ATOM 2380 C CA . GLN A 1 318 ? 22.735 14.182 -15.957 1.00 82.06 318 GLN A CA 1
ATOM 2381 C C . GLN A 1 318 ? 22.742 12.806 -16.643 1.00 82.06 318 GLN A C 1
ATOM 2383 O O . GLN A 1 318 ? 22.874 11.771 -15.989 1.00 82.06 318 GLN A O 1
ATOM 2388 N N . LEU A 1 319 ? 22.619 12.778 -17.973 1.00 88.00 319 LEU A N 1
ATOM 2389 C CA . LEU A 1 319 ? 22.792 11.558 -18.768 1.00 88.00 319 LEU A CA 1
ATOM 2390 C C . LEU A 1 319 ? 24.287 11.270 -18.976 1.00 88.00 319 LEU A C 1
ATOM 2392 O O . LEU A 1 319 ? 25.030 12.147 -19.419 1.00 88.00 319 LEU A O 1
ATOM 2396 N N . ILE A 1 320 ? 24.711 10.033 -18.702 1.00 90.88 320 ILE A N 1
ATOM 2397 C CA . ILE A 1 320 ? 26.057 9.548 -19.034 1.00 90.88 320 ILE A CA 1
ATOM 2398 C C . ILE A 1 320 ? 26.016 8.740 -20.335 1.00 90.88 320 ILE A C 1
ATOM 2400 O O . ILE A 1 320 ? 26.786 9.025 -21.245 1.00 90.88 320 ILE A O 1
ATOM 2404 N N . GLY A 1 321 ? 25.101 7.775 -20.452 1.00 93.81 321 GLY A N 1
ATOM 2405 C CA . GLY A 1 321 ? 24.931 6.955 -21.654 1.00 93.81 321 GLY A CA 1
ATOM 2406 C C . GLY A 1 321 ? 23.835 5.904 -21.489 1.00 93.81 321 GLY A C 1
ATOM 2407 O O . GLY A 1 321 ? 23.304 5.721 -20.393 1.00 93.81 321 GLY A O 1
ATOM 2408 N N . THR A 1 322 ? 23.477 5.223 -22.575 1.00 96.50 322 THR A N 1
ATOM 2409 C CA . THR A 1 322 ? 22.402 4.219 -22.610 1.00 96.50 322 THR A CA 1
ATOM 2410 C C . THR A 1 322 ? 22.858 2.944 -23.310 1.00 96.50 322 THR A C 1
ATOM 2412 O O . THR A 1 322 ? 23.510 3.007 -24.349 1.00 96.50 322 THR A O 1
ATOM 2415 N N . VAL A 1 323 ? 22.451 1.795 -22.769 1.00 97.19 323 VAL A N 1
ATOM 2416 C CA . VAL A 1 323 ? 22.428 0.501 -23.470 1.00 97.19 323 VAL A CA 1
ATOM 2417 C C . VAL A 1 323 ? 20.969 0.126 -23.722 1.00 97.19 323 VAL A C 1
ATOM 2419 O O . VAL A 1 323 ? 20.146 0.250 -22.817 1.00 97.19 323 VAL A O 1
ATOM 2422 N N . ALA A 1 324 ? 20.637 -0.344 -24.924 1.00 96.06 324 ALA A N 1
ATOM 2423 C CA . ALA A 1 324 ? 19.303 -0.839 -25.264 1.00 96.06 324 ALA A CA 1
A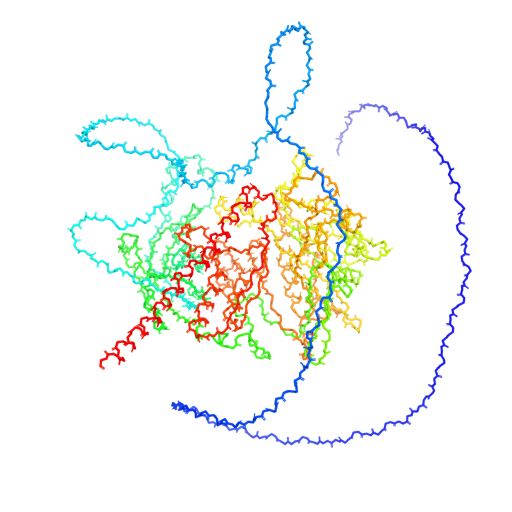TOM 2424 C C . ALA A 1 324 ? 19.383 -2.311 -25.688 1.00 96.06 324 ALA A C 1
ATOM 2426 O O . ALA A 1 324 ? 20.137 -2.658 -26.598 1.00 96.06 324 ALA A O 1
ATOM 2427 N N . ILE A 1 325 ? 18.610 -3.175 -25.029 1.00 96.69 325 ILE A N 1
ATOM 2428 C CA . ILE A 1 325 ? 18.498 -4.600 -25.361 1.00 96.69 325 ILE A CA 1
ATOM 2429 C C . ILE A 1 325 ? 17.193 -4.805 -26.148 1.00 96.69 325 ILE A C 1
ATOM 2431 O O . ILE A 1 325 ? 16.127 -4.603 -25.565 1.00 96.69 325 ILE A O 1
ATOM 2435 N N . PRO A 1 326 ? 17.233 -5.192 -27.441 1.00 96.44 326 PRO A N 1
ATOM 2436 C CA . PRO A 1 326 ? 16.026 -5.403 -28.242 1.00 96.44 326 PRO A CA 1
ATOM 2437 C C . PRO A 1 326 ? 15.091 -6.437 -27.612 1.00 96.44 326 PRO A C 1
ATOM 2439 O O . PRO A 1 326 ? 15.510 -7.552 -27.303 1.00 96.44 326 PRO A O 1
ATOM 2442 N N . ALA A 1 327 ? 13.817 -6.086 -27.454 1.00 95.94 327 ALA A N 1
ATOM 2443 C CA . ALA A 1 327 ? 12.859 -6.893 -26.705 1.00 95.94 327 ALA A CA 1
ATOM 2444 C C . ALA A 1 327 ? 12.524 -8.223 -27.398 1.00 95.94 327 ALA A C 1
ATOM 2446 O O . ALA A 1 327 ? 12.286 -9.220 -26.723 1.00 95.94 327 ALA A O 1
ATOM 2447 N N . GLU A 1 328 ? 12.609 -8.282 -28.730 1.00 95.62 328 GLU A N 1
ATOM 2448 C CA . GLU A 1 328 ? 12.504 -9.538 -29.483 1.00 95.62 328 GLU A CA 1
ATOM 2449 C C . GLU A 1 328 ? 13.575 -10.566 -29.073 1.00 95.62 328 GLU A C 1
ATOM 2451 O O . GLU A 1 328 ? 13.269 -11.753 -28.989 1.00 95.62 328 GLU A O 1
ATOM 2456 N N . ARG A 1 329 ? 14.797 -10.134 -28.717 1.00 95.31 329 ARG A N 1
ATOM 2457 C CA . ARG A 1 329 ? 15.854 -11.048 -28.238 1.00 95.31 329 ARG A CA 1
ATOM 2458 C C . ARG A 1 329 ? 15.559 -11.658 -26.867 1.00 95.31 329 ARG A C 1
ATOM 2460 O O . ARG A 1 329 ? 16.202 -12.636 -26.510 1.00 95.31 329 ARG A O 1
ATOM 2467 N N . LEU A 1 330 ? 14.628 -11.090 -26.099 1.00 96.38 330 LEU A N 1
ATOM 2468 C CA . LEU A 1 330 ? 14.223 -11.628 -24.799 1.00 96.38 330 LEU A CA 1
ATOM 2469 C C . LEU A 1 330 ? 13.178 -12.746 -24.936 1.00 96.38 330 LEU A C 1
ATOM 2471 O O . LEU A 1 330 ? 12.991 -13.517 -23.999 1.00 96.38 330 LEU A O 1
ATOM 2475 N N . LEU A 1 331 ? 12.501 -12.860 -26.086 1.00 93.94 331 LEU A N 1
ATOM 2476 C CA . LEU A 1 331 ? 11.372 -13.781 -26.266 1.00 93.94 331 LEU A CA 1
ATOM 2477 C C . LEU A 1 331 ? 11.748 -15.269 -26.285 1.00 93.94 331 LEU A C 1
ATOM 2479 O O . LEU A 1 331 ? 10.854 -16.093 -26.114 1.00 93.94 331 LEU A O 1
ATOM 2483 N N . SER A 1 332 ? 13.025 -15.634 -26.451 1.00 92.50 332 SER A N 1
ATOM 2484 C CA . SER A 1 332 ? 13.454 -17.032 -26.291 1.00 92.50 332 SER A CA 1
ATOM 2485 C C . SER A 1 332 ? 13.453 -17.495 -24.830 1.00 92.50 332 SER A C 1
ATOM 2487 O O . SER A 1 332 ? 13.439 -18.693 -24.567 1.00 92.50 332 SER A O 1
ATOM 2489 N N . GLY A 1 333 ? 13.454 -16.559 -23.873 1.00 92.69 333 GLY A N 1
ATOM 2490 C CA . GLY A 1 333 ? 13.591 -16.847 -22.445 1.00 92.69 333 GLY A CA 1
ATOM 2491 C C . GLY A 1 333 ? 15.029 -17.134 -21.995 1.00 92.69 333 GLY A C 1
ATOM 2492 O O . GLY A 1 333 ? 15.245 -17.397 -20.811 1.00 92.69 333 GLY A O 1
ATOM 2493 N N . ASP A 1 334 ? 16.016 -17.056 -22.893 1.00 95.69 334 ASP A N 1
ATOM 2494 C CA . ASP A 1 334 ? 17.433 -17.206 -22.548 1.00 95.69 334 ASP A CA 1
ATOM 2495 C C . ASP A 1 334 ? 17.938 -16.040 -21.688 1.00 95.69 334 ASP A C 1
ATOM 2497 O O . ASP A 1 334 ? 17.495 -14.892 -21.811 1.00 95.69 334 ASP A O 1
ATOM 2501 N N . ARG A 1 335 ? 18.932 -16.315 -20.837 1.00 97.19 335 ARG A N 1
ATOM 2502 C CA . ARG A 1 335 ? 19.671 -15.266 -20.129 1.00 97.19 335 ARG A CA 1
ATOM 2503 C C . ARG A 1 335 ? 20.678 -14.619 -21.075 1.00 97.19 335 ARG A C 1
ATOM 2505 O O . ARG A 1 335 ? 21.710 -15.203 -21.394 1.00 97.19 335 ARG A O 1
ATOM 2512 N N . ILE A 1 336 ? 20.421 -13.372 -21.447 1.00 97.38 336 ILE A N 1
ATOM 2513 C CA . ILE A 1 336 ? 21.414 -12.510 -22.084 1.00 97.38 336 ILE A CA 1
ATOM 2514 C C . ILE A 1 336 ? 22.371 -12.022 -20.985 1.00 97.38 336 ILE A C 1
ATOM 2516 O O . ILE A 1 336 ? 21.933 -11.346 -20.060 1.00 97.38 336 ILE A O 1
ATOM 2520 N N . ASP A 1 337 ? 23.667 -12.327 -21.076 1.00 97.38 337 ASP A N 1
ATOM 2521 C CA . ASP A 1 337 ? 24.737 -11.700 -20.277 1.00 97.38 337 ASP A CA 1
ATOM 2522 C C . ASP A 1 337 ? 25.744 -11.027 -21.215 1.00 97.38 337 ASP A C 1
ATOM 2524 O O . ASP A 1 337 ? 25.968 -11.507 -22.328 1.00 97.38 337 ASP A O 1
ATOM 2528 N N . GLY A 1 338 ? 26.337 -9.905 -20.805 1.00 96.81 338 GLY A N 1
ATOM 2529 C CA . GLY A 1 338 ? 27.351 -9.252 -21.628 1.00 96.81 338 GLY A CA 1
ATOM 2530 C C . GLY A 1 338 ? 27.880 -7.924 -21.100 1.00 96.81 338 GLY A C 1
ATOM 2531 O O . GLY A 1 338 ? 27.444 -7.400 -20.073 1.00 96.81 338 GLY A O 1
ATOM 2532 N N . VAL A 1 339 ? 28.836 -7.386 -21.855 1.00 97.88 339 VAL A N 1
ATOM 2533 C CA . VAL A 1 339 ? 29.414 -6.046 -21.707 1.00 97.88 339 VAL A CA 1
ATOM 2534 C C . VAL A 1 339 ? 29.028 -5.249 -22.951 1.00 97.88 339 VAL A C 1
ATOM 2536 O O . VAL A 1 339 ? 29.175 -5.751 -24.063 1.00 97.88 339 VAL A O 1
ATOM 2539 N N . TYR A 1 340 ? 28.519 -4.035 -22.761 1.00 97.31 340 TYR A N 1
ATOM 2540 C CA . TYR A 1 340 ? 27.924 -3.219 -23.818 1.00 97.31 340 TYR A CA 1
ATOM 2541 C C . TYR A 1 340 ? 28.474 -1.792 -23.780 1.00 97.31 340 TYR A C 1
ATOM 2543 O O . TYR A 1 340 ? 28.562 -1.204 -22.700 1.00 97.31 340 TYR A O 1
ATOM 2551 N N . ASP A 1 341 ? 28.794 -1.224 -24.943 1.00 96.19 341 ASP A N 1
ATOM 2552 C CA . ASP A 1 341 ? 29.198 0.181 -25.066 1.00 96.19 341 ASP A CA 1
ATOM 2553 C C . ASP A 1 341 ? 28.067 1.122 -24.632 1.00 96.19 341 ASP A C 1
ATOM 2555 O O . ASP A 1 341 ? 26.904 0.947 -25.008 1.00 96.19 341 ASP A O 1
ATOM 2559 N N . LEU A 1 342 ? 28.408 2.151 -23.857 1.00 93.88 342 LEU A N 1
ATOM 2560 C CA . LEU A 1 342 ? 27.461 3.171 -23.420 1.00 93.88 342 LEU A CA 1
ATOM 2561 C C . LEU A 1 342 ? 27.311 4.254 -24.483 1.00 93.88 342 LEU A C 1
ATOM 2563 O O . LEU A 1 342 ? 28.241 5.015 -24.745 1.00 93.88 342 LEU A O 1
ATOM 2567 N N . LEU A 1 343 ? 26.120 4.345 -25.078 1.00 93.44 343 LEU A N 1
ATOM 2568 C CA . LEU A 1 343 ? 25.858 5.244 -26.199 1.00 93.44 343 LEU A CA 1
ATOM 2569 C C . LEU A 1 343 ? 25.185 6.552 -25.760 1.00 93.44 343 LEU A C 1
ATOM 2571 O O . LEU A 1 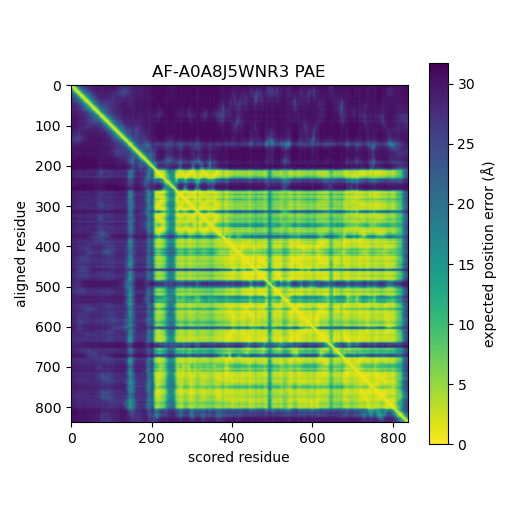343 ? 24.287 6.567 -24.914 1.00 93.44 343 LEU A O 1
ATOM 2575 N N . GLU A 1 344 ? 25.582 7.659 -26.379 1.00 89.69 344 GLU A N 1
ATOM 2576 C CA . GLU A 1 344 ? 24.842 8.921 -26.350 1.00 89.69 344 GLU A CA 1
ATOM 2577 C C . GLU A 1 344 ? 23.566 8.848 -27.218 1.00 89.69 344 GLU A C 1
ATOM 2579 O O . GLU A 1 344 ? 23.457 7.977 -28.086 1.00 89.69 344 GLU A O 1
ATOM 2584 N N . PRO A 1 345 ? 22.613 9.796 -27.084 1.00 84.31 345 PRO A N 1
ATOM 2585 C CA . PRO A 1 345 ? 21.424 9.860 -27.946 1.00 84.31 345 PRO A CA 1
ATOM 2586 C C . PRO A 1 345 ? 21.726 9.959 -29.452 1.00 84.31 345 PRO A C 1
ATOM 2588 O O . PRO A 1 345 ? 20.901 9.569 -30.271 1.00 84.31 345 PRO A O 1
ATOM 2591 N N . ASN A 1 346 ? 22.916 10.444 -29.827 1.00 85.12 346 ASN A N 1
ATOM 2592 C CA . ASN A 1 346 ? 23.402 10.478 -31.212 1.00 85.12 346 ASN A CA 1
ATOM 2593 C C . ASN A 1 346 ? 23.905 9.107 -31.732 1.00 85.12 346 ASN A C 1
ATOM 2595 O O . ASN A 1 346 ? 24.260 8.986 -32.903 1.00 85.12 346 ASN A O 1
ATOM 2599 N N . GLY A 1 347 ? 23.941 8.076 -30.880 1.00 85.25 347 GLY A N 1
ATOM 2600 C CA . GLY A 1 347 ? 24.354 6.717 -31.221 1.00 85.25 347 GLY A CA 1
ATOM 2601 C C . GLY A 1 347 ? 25.860 6.438 -31.185 1.00 85.25 347 GLY A C 1
ATOM 2602 O O . GLY A 1 347 ? 26.245 5.342 -31.584 1.00 85.25 347 GLY A O 1
ATOM 2603 N N . LYS A 1 348 ? 26.697 7.382 -30.738 1.00 89.56 348 LYS A N 1
ATOM 2604 C CA . LYS A 1 348 ? 28.149 7.204 -30.543 1.00 89.56 348 LYS A CA 1
ATOM 2605 C C . LYS A 1 348 ? 28.470 6.802 -29.093 1.00 89.56 348 LYS A C 1
ATOM 2607 O O . LYS A 1 348 ? 27.692 7.153 -28.207 1.00 89.56 348 LYS A O 1
ATOM 2612 N N . PRO A 1 349 ? 29.605 6.128 -28.818 1.00 89.56 349 PRO A N 1
ATOM 2613 C CA . PRO A 1 349 ? 30.078 5.893 -27.451 1.00 89.56 349 PRO A CA 1
ATOM 2614 C C . PRO A 1 349 ? 30.291 7.205 -26.681 1.00 89.56 349 PRO A C 1
ATOM 2616 O O . PRO A 1 349 ? 30.833 8.160 -27.238 1.00 89.56 349 PRO A O 1
ATOM 2619 N N . CYS A 1 350 ? 29.891 7.259 -25.407 1.00 87.88 350 CYS A N 1
ATOM 2620 C CA . CYS A 1 350 ? 29.947 8.487 -24.604 1.00 87.88 350 CYS A CA 1
ATOM 2621 C C . CYS A 1 350 ? 31.341 8.826 -24.046 1.00 87.88 350 CYS A C 1
ATOM 2623 O O . CYS A 1 350 ? 31.609 9.985 -23.729 1.00 87.88 350 CYS A O 1
ATOM 2625 N N . ALA A 1 351 ? 32.233 7.837 -23.962 1.00 89.50 351 ALA A N 1
ATOM 2626 C CA . ALA A 1 351 ? 33.679 8.006 -23.839 1.00 89.50 351 ALA A CA 1
ATOM 2627 C C . ALA A 1 351 ? 34.400 6.747 -24.359 1.00 89.50 351 ALA A C 1
ATOM 2629 O O . ALA A 1 351 ? 33.779 5.707 -24.598 1.00 89.50 351 ALA A O 1
ATOM 2630 N N . GLN A 1 352 ? 35.716 6.833 -24.559 1.00 89.62 352 GLN A N 1
ATOM 2631 C CA . GLN A 1 352 ? 36.516 5.714 -25.061 1.00 89.62 352 GLN A CA 1
ATOM 2632 C C . GLN A 1 352 ? 36.547 4.564 -24.042 1.00 89.62 352 GLN A C 1
ATOM 2634 O O . GLN A 1 352 ? 37.030 4.728 -22.925 1.00 89.62 352 GLN A O 1
ATOM 2639 N N . GLY A 1 353 ? 36.038 3.393 -24.436 1.00 90.62 353 GLY A N 1
ATOM 2640 C CA . GLY A 1 353 ? 35.948 2.222 -23.558 1.00 90.62 353 GLY A CA 1
ATOM 2641 C C . GLY A 1 353 ? 34.895 2.337 -22.448 1.00 90.62 353 GLY A C 1
ATOM 2642 O O . GLY A 1 353 ? 34.964 1.567 -21.489 1.00 90.62 353 GLY A O 1
ATOM 2643 N N . ALA A 1 354 ? 33.955 3.286 -22.546 1.00 95.06 354 ALA A N 1
ATOM 2644 C CA . ALA A 1 354 ? 32.853 3.426 -21.599 1.00 95.06 354 ALA A CA 1
ATOM 2645 C C . ALA A 1 354 ? 31.823 2.308 -21.798 1.00 95.06 354 ALA A C 1
ATOM 2647 O O . ALA A 1 354 ? 31.105 2.289 -22.799 1.00 95.06 354 ALA A O 1
ATOM 2648 N N . VAL A 1 355 ? 31.738 1.387 -20.838 1.00 97.25 355 VAL A N 1
ATOM 2649 C CA . VAL A 1 355 ? 30.914 0.172 -20.951 1.00 97.25 355 VAL A CA 1
ATOM 2650 C C . VAL A 1 355 ? 30.072 -0.084 -19.707 1.00 97.25 355 VAL A C 1
ATOM 2652 O O . VAL A 1 355 ? 30.450 0.293 -18.598 1.00 97.25 355 VAL A O 1
ATOM 2655 N N . LEU A 1 356 ? 28.951 -0.783 -19.891 1.00 98.25 356 LEU A N 1
ATOM 2656 C CA . LEU A 1 356 ? 28.092 -1.322 -18.838 1.00 98.25 356 LEU A CA 1
ATOM 2657 C C . LEU A 1 356 ? 28.001 -2.847 -18.977 1.00 98.25 356 LEU A C 1
ATOM 2659 O O . LEU A 1 356 ? 27.677 -3.364 -20.048 1.00 98.25 356 LEU A O 1
ATOM 2663 N N . ARG A 1 357 ? 28.248 -3.571 -17.883 1.00 98.50 357 ARG A N 1
ATOM 2664 C CA . ARG A 1 357 ? 28.047 -5.016 -17.777 1.00 98.50 357 ARG A CA 1
ATOM 2665 C C . ARG A 1 357 ? 26.707 -5.323 -17.111 1.00 98.50 357 ARG A C 1
ATOM 2667 O O . ARG A 1 357 ? 26.432 -4.867 -15.999 1.00 98.50 357 ARG A O 1
ATOM 2674 N N . LEU A 1 358 ? 25.893 -6.141 -17.770 1.00 98.31 358 LEU A N 1
ATOM 2675 C CA . LEU A 1 358 ? 24.560 -6.518 -17.299 1.00 98.31 358 LEU A CA 1
ATOM 2676 C C . LEU A 1 358 ? 24.177 -7.933 -17.741 1.00 98.31 358 LEU A C 1
ATOM 2678 O O . LEU A 1 358 ? 24.618 -8.396 -18.794 1.00 98.31 358 LEU A O 1
ATOM 2682 N N . SER A 1 359 ? 23.284 -8.561 -16.974 1.00 98.31 359 SER A N 1
ATOM 2683 C CA . SER A 1 359 ? 22.476 -9.685 -17.449 1.00 98.31 359 SER A CA 1
ATOM 2684 C C . SER A 1 359 ? 20.987 -9.338 -17.425 1.00 98.31 359 SER A C 1
ATOM 2686 O O . SER A 1 359 ? 20.533 -8.598 -16.553 1.00 98.31 359 SER A O 1
ATOM 2688 N N . ILE A 1 360 ? 20.215 -9.927 -18.332 1.00 98.31 360 ILE A N 1
ATOM 2689 C CA . ILE A 1 360 ? 18.753 -9.860 -18.357 1.00 98.31 360 ILE A CA 1
ATOM 2690 C C . ILE A 1 360 ? 18.171 -11.177 -18.884 1.00 98.31 360 ILE A C 1
ATOM 2692 O O . ILE A 1 360 ? 18.656 -11.729 -19.871 1.00 98.31 360 ILE A O 1
ATOM 2696 N N . GLN A 1 361 ? 17.120 -11.669 -18.233 1.00 98.12 361 GLN A N 1
ATOM 2697 C CA . GLN A 1 361 ? 16.324 -12.813 -18.667 1.00 98.12 361 GLN A CA 1
ATOM 2698 C C . GLN A 1 361 ? 14.836 -12.464 -18.556 1.00 98.12 361 GLN A C 1
ATOM 2700 O O . GLN A 1 361 ? 14.405 -11.863 -17.571 1.00 98.12 361 GLN A O 1
ATOM 2705 N N . TYR A 1 362 ? 14.041 -12.841 -19.557 1.00 97.94 362 TYR A N 1
ATOM 2706 C CA . TYR A 1 362 ? 12.583 -12.723 -19.510 1.00 97.94 362 TYR A CA 1
ATOM 2707 C C . TYR A 1 362 ? 11.961 -14.065 -19.131 1.00 97.94 362 TYR A C 1
ATOM 2709 O O . TYR A 1 362 ? 12.271 -15.102 -19.709 1.00 97.94 362 TYR A O 1
ATOM 2717 N N . ILE A 1 363 ? 11.071 -14.024 -18.144 1.00 96.62 363 ILE A N 1
ATOM 2718 C CA . ILE A 1 363 ? 10.298 -15.155 -17.646 1.00 96.62 363 ILE A CA 1
ATOM 2719 C C . ILE A 1 363 ? 8.838 -14.891 -18.044 1.00 96.62 363 ILE A C 1
ATOM 2721 O O . ILE A 1 363 ? 8.190 -14.042 -17.418 1.00 96.62 363 ILE A O 1
ATOM 2725 N N . PRO A 1 364 ? 8.304 -15.560 -19.085 1.00 95.69 364 PRO A N 1
ATOM 2726 C CA . PRO A 1 364 ? 6.910 -15.417 -19.495 1.00 95.69 364 PRO A CA 1
ATOM 2727 C C . PRO A 1 364 ? 5.939 -15.691 -18.346 1.00 95.69 364 PRO A C 1
ATOM 2729 O O . PRO A 1 364 ? 6.193 -16.555 -17.506 1.00 95.69 364 PRO A O 1
ATOM 2732 N N . VAL A 1 365 ? 4.789 -15.006 -18.322 1.00 94.31 365 VAL A N 1
ATOM 2733 C CA . VAL A 1 365 ? 3.797 -15.179 -17.242 1.00 94.31 365 VAL A CA 1
ATOM 2734 C C . VAL A 1 365 ? 3.352 -16.642 -17.081 1.00 94.31 365 VAL A C 1
ATOM 2736 O O . VAL A 1 365 ? 3.160 -17.106 -15.962 1.00 94.31 365 VAL A O 1
ATOM 2739 N N . ALA A 1 366 ? 3.287 -17.389 -18.189 1.00 91.31 366 ALA A N 1
ATOM 2740 C CA . ALA A 1 366 ? 2.921 -18.803 -18.232 1.00 91.31 366 ALA A CA 1
ATOM 2741 C C . ALA A 1 366 ? 4.000 -19.761 -17.682 1.00 91.31 366 ALA A C 1
ATOM 2743 O O . ALA A 1 366 ? 3.739 -20.956 -17.577 1.00 91.31 366 ALA A O 1
ATOM 2744 N N . HIS A 1 367 ? 5.196 -19.276 -17.331 1.00 91.38 367 HIS A N 1
ATOM 2745 C CA . HIS A 1 367 ? 6.237 -20.061 -16.650 1.00 91.38 367 HIS A CA 1
ATOM 2746 C C . HIS A 1 367 ? 6.266 -19.801 -15.130 1.00 91.38 367 HIS A C 1
ATOM 2748 O O . HIS A 1 367 ? 7.055 -20.411 -14.413 1.00 91.38 367 HIS A O 1
ATOM 2754 N N . LEU A 1 368 ? 5.414 -18.908 -14.612 1.00 86.00 368 LEU A N 1
ATOM 2755 C CA . LEU A 1 368 ? 5.282 -18.662 -13.176 1.00 86.00 368 LEU A CA 1
ATOM 2756 C C . LEU A 1 368 ? 4.332 -19.708 -12.571 1.00 86.00 368 LEU A C 1
ATOM 2758 O O . LEU A 1 368 ? 3.166 -19.749 -12.947 1.00 86.00 368 LEU A O 1
ATOM 2762 N N . THR A 1 369 ? 4.783 -20.513 -11.604 1.00 82.25 369 THR A N 1
ATOM 2763 C CA . THR A 1 369 ? 4.008 -21.618 -10.983 1.00 82.25 369 THR A CA 1
ATOM 2764 C C . THR A 1 369 ? 2.588 -21.207 -10.565 1.00 82.25 369 THR A C 1
ATOM 2766 O O . THR A 1 369 ? 1.595 -21.860 -10.883 1.00 82.25 369 THR A O 1
ATOM 2769 N N . MET A 1 370 ? 2.487 -20.050 -9.916 1.00 84.38 370 MET A N 1
ATOM 2770 C CA . MET A 1 370 ? 1.239 -19.409 -9.493 1.00 84.38 370 MET A CA 1
ATOM 2771 C C . MET A 1 370 ? 0.236 -19.111 -10.623 1.00 84.38 370 MET A C 1
ATOM 2773 O O . MET A 1 370 ? -0.953 -18.978 -10.361 1.00 84.38 370 MET A O 1
ATOM 2777 N N . TYR A 1 371 ? 0.680 -18.973 -11.876 1.00 87.88 371 TYR A N 1
ATOM 2778 C CA . TYR A 1 371 ? -0.196 -18.629 -12.998 1.00 87.88 371 TYR A CA 1
ATOM 2779 C C . TYR A 1 371 ? -1.146 -19.773 -13.368 1.00 87.88 371 TYR A C 1
ATOM 2781 O O . TYR A 1 371 ? -2.239 -19.505 -13.867 1.00 87.88 371 TYR A O 1
ATOM 2789 N N . HIS A 1 372 ? -0.758 -21.020 -13.078 1.00 83.75 372 HIS A N 1
ATOM 2790 C CA . HIS A 1 372 ? -1.562 -22.225 -13.317 1.00 83.75 372 HIS A CA 1
ATOM 2791 C C . HIS A 1 372 ? -2.292 -22.696 -12.057 1.00 83.75 372 HIS A C 1
ATOM 2793 O O . HIS A 1 372 ? -3.472 -23.022 -12.113 1.00 83.75 372 HIS A O 1
ATOM 2799 N N . HIS A 1 373 ? -1.611 -22.687 -10.906 1.00 77.44 373 HIS A N 1
ATOM 2800 C CA . HIS A 1 373 ? -2.160 -23.202 -9.642 1.00 77.44 373 HIS A CA 1
ATOM 2801 C C . HIS A 1 373 ? -2.871 -22.138 -8.788 1.00 77.44 373 HIS A C 1
ATOM 2803 O O . HIS A 1 373 ? -3.486 -22.461 -7.777 1.00 77.44 373 HIS A O 1
ATOM 2809 N N . GLY A 1 374 ? -2.795 -20.866 -9.185 1.00 81.44 374 GLY A N 1
ATOM 2810 C CA . GLY A 1 374 ? -3.355 -19.743 -8.443 1.00 81.44 374 GLY A CA 1
ATOM 2811 C C . GLY A 1 374 ? -2.668 -19.496 -7.103 1.00 81.44 374 GLY A C 1
ATOM 2812 O O . GLY A 1 374 ? -1.444 -19.590 -6.987 1.00 81.44 374 GLY A O 1
ATOM 2813 N N . VAL A 1 375 ? -3.460 -19.138 -6.090 1.00 70.75 375 VAL A N 1
ATOM 2814 C CA . VAL A 1 375 ? -2.980 -19.073 -4.706 1.00 70.75 375 VAL A CA 1
ATOM 2815 C C . VAL A 1 375 ? -2.859 -20.505 -4.196 1.00 70.75 375 VAL A C 1
ATOM 2817 O O . VAL A 1 375 ? -3.862 -21.143 -3.890 1.00 70.75 375 VAL A O 1
ATOM 2820 N N . ILE A 1 376 ? -1.625 -21.004 -4.109 1.00 67.56 376 ILE A N 1
ATOM 2821 C CA . ILE A 1 376 ? -1.329 -22.307 -3.507 1.00 67.56 376 ILE A CA 1
ATOM 2822 C C . ILE A 1 376 ? -1.815 -22.269 -2.053 1.00 67.56 376 ILE A C 1
ATOM 2824 O O . ILE A 1 376 ? -1.307 -21.480 -1.255 1.00 67.56 376 ILE A O 1
ATOM 2828 N N . ALA A 1 377 ? -2.808 -23.089 -1.720 1.00 61.53 377 ALA A N 1
ATOM 2829 C CA . ALA A 1 377 ? -3.301 -23.260 -0.357 1.00 61.53 377 ALA A CA 1
ATOM 2830 C C . ALA A 1 377 ? -2.444 -24.281 0.417 1.00 61.53 377 ALA A C 1
ATOM 2832 O O . ALA A 1 377 ? -1.755 -25.106 -0.180 1.00 61.53 377 ALA A O 1
ATOM 2833 N N . GLY A 1 378 ? -2.512 -24.246 1.751 1.00 64.56 378 GLY A N 1
ATOM 2834 C CA . GLY A 1 378 ? -1.885 -25.252 2.615 1.00 64.56 378 GLY A CA 1
ATOM 2835 C C . GLY A 1 378 ? -0.449 -24.945 3.086 1.00 64.56 378 GLY A C 1
ATOM 2836 O O . GLY A 1 378 ? 0.065 -23.830 2.903 1.00 64.56 378 GLY A O 1
ATOM 2837 N N . PRO A 1 379 ? 0.200 -25.925 3.748 1.00 66.69 379 PRO A N 1
ATOM 2838 C CA . PRO A 1 379 ? 1.424 -25.725 4.530 1.00 66.69 379 PRO A CA 1
ATOM 2839 C C . PRO A 1 379 ? 2.655 -25.356 3.692 1.00 66.69 379 PRO A C 1
ATOM 2841 O O . PRO A 1 379 ? 3.562 -24.717 4.217 1.00 66.69 379 PRO A O 1
ATOM 2844 N N . ASP A 1 380 ? 2.662 -25.666 2.395 1.00 74.75 380 ASP A N 1
ATOM 2845 C CA . ASP A 1 380 ? 3.778 -25.368 1.485 1.00 74.75 380 ASP A CA 1
ATOM 2846 C C . ASP A 1 380 ? 3.628 -24.027 0.746 1.00 74.75 380 ASP A C 1
ATOM 2848 O O . ASP A 1 380 ? 4.510 -23.627 -0.014 1.00 74.75 380 ASP A O 1
ATOM 2852 N N . SER A 1 381 ? 2.527 -23.295 0.970 1.00 80.75 381 SER A N 1
ATOM 2853 C CA . SER A 1 381 ? 2.295 -21.989 0.338 1.00 80.75 381 SER A CA 1
ATOM 2854 C C . SER A 1 381 ? 3.433 -21.002 0.652 1.00 80.75 381 SER A C 1
ATOM 2856 O O . SER A 1 381 ? 3.646 -20.707 1.832 1.00 80.75 381 SER A O 1
ATOM 2858 N N . PRO A 1 382 ? 4.161 -20.460 -0.344 1.00 82.69 382 PRO A N 1
ATOM 2859 C CA . PRO A 1 382 ? 5.301 -19.568 -0.103 1.00 82.69 382 PRO A CA 1
ATOM 2860 C C . PRO A 1 382 ? 4.889 -18.115 0.193 1.00 82.69 382 PRO A C 1
ATOM 2862 O O . PRO A 1 382 ? 5.732 -17.300 0.569 1.00 82.69 382 PRO A O 1
ATOM 2865 N N . GLY A 1 383 ? 3.609 -17.774 0.008 1.00 89.75 383 GLY A N 1
ATOM 2866 C CA . GLY A 1 383 ? 3.128 -16.392 -0.001 1.00 89.75 383 GLY A CA 1
ATOM 2867 C C . GLY A 1 383 ? 3.568 -15.615 -1.245 1.00 89.75 383 GLY A C 1
ATOM 2868 O O . GLY A 1 383 ? 4.024 -16.182 -2.239 1.00 89.75 383 GLY A O 1
ATOM 2869 N N . VAL A 1 384 ? 3.424 -14.291 -1.193 1.00 91.62 384 VAL A N 1
ATOM 2870 C CA . VAL A 1 384 ? 3.949 -13.376 -2.212 1.00 91.62 384 VAL A CA 1
ATOM 2871 C C . VAL A 1 384 ? 5.465 -13.238 -2.005 1.00 91.62 384 VAL A C 1
ATOM 2873 O O . VAL A 1 384 ? 5.884 -12.837 -0.914 1.00 91.62 384 VAL A O 1
ATOM 2876 N N . PRO A 1 385 ? 6.303 -13.545 -3.013 1.00 89.25 385 PRO A N 1
ATOM 2877 C CA . PRO A 1 385 ? 7.750 -13.420 -2.899 1.00 89.25 385 PRO A CA 1
ATOM 2878 C C . PRO A 1 385 ? 8.196 -11.953 -2.921 1.00 89.25 385 PRO A C 1
ATOM 2880 O O . PRO A 1 385 ? 7.500 -11.071 -3.426 1.00 89.25 385 PRO A O 1
ATOM 2883 N N . ASN A 1 386 ? 9.418 -11.708 -2.444 1.00 88.44 386 ASN A N 1
ATOM 2884 C CA . ASN A 1 386 ? 10.103 -10.415 -2.523 1.00 88.44 386 ASN A CA 1
ATOM 2885 C C . ASN A 1 386 ? 9.324 -9.250 -1.866 1.00 88.44 386 ASN A C 1
ATOM 2887 O O . ASN A 1 386 ? 9.153 -8.182 -2.457 1.00 88.44 386 ASN A O 1
ATOM 2891 N N . THR A 1 387 ? 8.880 -9.436 -0.618 1.00 93.81 387 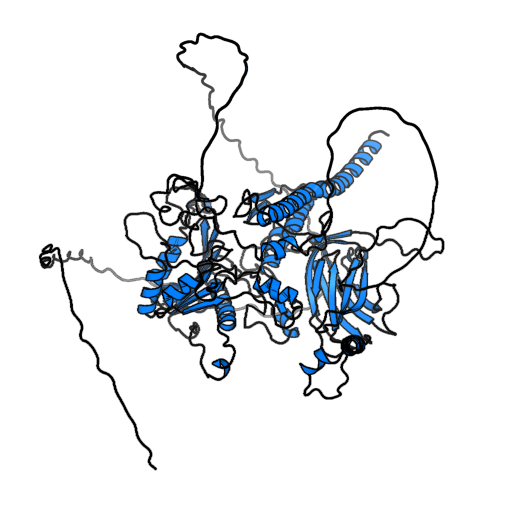THR A N 1
ATOM 2892 C CA . THR A 1 387 ? 8.200 -8.413 0.207 1.00 93.81 387 THR A CA 1
ATOM 2893 C C . THR A 1 387 ? 8.915 -8.161 1.538 1.00 93.81 387 THR A C 1
ATOM 2895 O O . THR A 1 387 ? 9.742 -8.965 1.968 1.00 93.81 387 THR A O 1
ATOM 2898 N N . TYR A 1 388 ? 8.619 -7.039 2.207 1.00 94.69 388 TYR A N 1
ATOM 2899 C CA . TYR A 1 388 ? 9.279 -6.668 3.470 1.00 94.69 388 TYR A CA 1
ATOM 2900 C C . TYR A 1 388 ? 8.888 -7.569 4.653 1.00 94.69 388 TYR A C 1
ATOM 2902 O O . TYR A 1 388 ? 9.742 -7.913 5.469 1.00 94.69 388 TYR A O 1
ATOM 2910 N N . PHE A 1 389 ? 7.609 -7.953 4.742 1.00 96.00 389 PHE A N 1
ATOM 2911 C CA . PHE A 1 389 ? 7.108 -8.920 5.721 1.00 96.00 389 PHE A CA 1
ATOM 2912 C C . PHE A 1 389 ? 6.855 -10.289 5.056 1.00 96.00 389 PHE A C 1
ATOM 2914 O O . PHE A 1 389 ? 6.422 -10.325 3.895 1.00 96.00 389 PHE A O 1
ATOM 2921 N N . PRO A 1 390 ? 7.127 -11.405 5.759 1.00 94.38 390 PRO A N 1
ATOM 2922 C CA . PRO A 1 390 ? 6.882 -12.759 5.267 1.00 94.38 390 PRO A CA 1
ATOM 2923 C C . PRO A 1 390 ? 5.413 -13.171 5.447 1.00 94.38 390 PRO A C 1
ATOM 2925 O O . PRO A 1 390 ? 4.660 -12.532 6.183 1.00 94.38 390 PRO A O 1
ATOM 2928 N N . LEU A 1 391 ? 5.016 -14.280 4.820 1.00 93.38 391 LEU A N 1
ATOM 2929 C CA . LEU A 1 391 ? 3.759 -14.954 5.142 1.00 93.38 391 LEU A CA 1
ATOM 2930 C C . LEU A 1 391 ? 3.782 -15.459 6.596 1.00 93.38 391 LEU A C 1
ATOM 2932 O O . LEU A 1 391 ? 4.761 -16.060 7.042 1.00 93.38 391 LEU A O 1
ATOM 2936 N N . ARG A 1 392 ? 2.683 -15.253 7.321 1.00 91.88 392 ARG A N 1
ATOM 2937 C CA . ARG A 1 392 ? 2.424 -15.806 8.654 1.00 91.88 392 ARG A CA 1
ATOM 2938 C C . ARG A 1 392 ? 1.321 -16.861 8.570 1.00 91.88 392 ARG A C 1
ATOM 2940 O O . ARG A 1 392 ? 0.337 -16.658 7.862 1.00 91.88 392 ARG A O 1
ATOM 2947 N N . ARG A 1 393 ? 1.457 -17.955 9.322 1.00 89.00 393 ARG A N 1
ATOM 2948 C CA . ARG A 1 393 ? 0.432 -19.009 9.486 1.00 89.00 393 ARG A CA 1
ATOM 2949 C C . ARG A 1 393 ? -0.200 -18.906 10.881 1.00 89.00 393 ARG A C 1
ATOM 2951 O O . ARG A 1 393 ? 0.330 -18.172 11.713 1.00 89.00 393 ARG A O 1
ATOM 2958 N N . GLY A 1 394 ? -1.294 -19.626 11.135 1.00 88.25 394 GLY A N 1
ATOM 2959 C CA . GLY A 1 394 ? -1.927 -19.655 12.462 1.00 88.25 394 GLY A CA 1
ATOM 2960 C C . GLY A 1 394 ? -2.607 -18.339 12.861 1.00 88.25 394 GLY A C 1
ATOM 2961 O O . GLY A 1 394 ? -2.589 -17.975 14.030 1.00 88.25 394 GLY A O 1
ATOM 2962 N N . ASN A 1 395 ? -3.158 -17.585 11.901 1.00 91.88 395 ASN A N 1
ATOM 2963 C CA . ASN A 1 395 ? -3.940 -16.376 12.189 1.00 91.88 395 ASN A CA 1
ATOM 2964 C C . ASN A 1 395 ? -5.446 -16.683 12.141 1.00 91.88 395 ASN A C 1
ATOM 2966 O O . ASN A 1 395 ? -5.875 -17.676 11.559 1.00 91.88 395 ASN A O 1
ATOM 2970 N N . LYS A 1 396 ? -6.260 -15.751 12.630 1.00 93.06 396 LYS A N 1
ATOM 2971 C CA . LYS A 1 396 ? -7.691 -15.639 12.348 1.00 93.06 396 LYS A CA 1
ATOM 2972 C C . LYS A 1 396 ? -7.966 -14.255 11.766 1.00 93.06 396 LYS A C 1
ATOM 2974 O O . LYS A 1 396 ? -7.446 -13.255 12.262 1.00 93.06 396 LYS A O 1
ATOM 2979 N N . VAL A 1 397 ? -8.767 -14.194 10.703 1.00 95.50 397 VAL A N 1
ATOM 2980 C CA . VAL A 1 397 ? -9.197 -12.932 10.088 1.00 95.50 397 VAL A CA 1
ATOM 2981 C C . VAL A 1 397 ? -10.706 -12.794 10.231 1.00 95.50 397 VAL A C 1
ATOM 2983 O O . VAL A 1 397 ? -11.454 -13.681 9.831 1.00 95.50 397 VAL A O 1
ATOM 2986 N N . THR A 1 398 ? -11.163 -11.669 10.777 1.00 96.88 398 THR A N 1
ATOM 2987 C CA . THR A 1 398 ? -12.559 -11.233 10.636 1.00 96.88 398 THR A CA 1
ATOM 2988 C C . THR A 1 398 ? -12.608 -10.185 9.535 1.00 96.88 398 THR A C 1
ATOM 2990 O O . THR A 1 398 ? -11.891 -9.187 9.611 1.00 96.88 398 THR A O 1
ATOM 2993 N N . LEU A 1 399 ? -13.428 -10.421 8.513 1.00 97.50 399 LEU A N 1
ATOM 2994 C CA . LEU A 1 399 ? -13.718 -9.451 7.461 1.00 97.50 399 LEU A CA 1
ATOM 2995 C C . LEU A 1 399 ? -14.945 -8.627 7.862 1.00 97.50 399 LEU A C 1
ATOM 2997 O O . LEU A 1 399 ? -15.892 -9.166 8.436 1.00 97.50 399 LEU A O 1
ATOM 3001 N N . TYR A 1 400 ? -14.923 -7.336 7.547 1.00 98.38 400 TYR A N 1
ATOM 3002 C CA . TYR A 1 400 ? -16.011 -6.407 7.812 1.00 98.38 400 TYR A CA 1
ATOM 3003 C C . TYR A 1 400 ? -16.461 -5.728 6.523 1.00 98.38 400 TYR A C 1
ATOM 3005 O O . TYR A 1 400 ? -15.641 -5.159 5.799 1.00 98.38 400 TYR A O 1
ATOM 3013 N N . GLN A 1 401 ? -17.772 -5.756 6.304 1.00 97.62 401 GLN A N 1
ATOM 3014 C CA . GLN A 1 401 ? -18.475 -4.836 5.424 1.00 97.62 401 GLN A CA 1
ATOM 3015 C C . GLN A 1 401 ? -18.986 -3.676 6.287 1.00 97.62 401 GLN A C 1
ATOM 3017 O O . GLN A 1 401 ? -19.617 -3.915 7.317 1.00 97.62 401 GLN A O 1
ATOM 3022 N N . ASP A 1 402 ? -18.700 -2.446 5.869 1.00 98.19 402 ASP A N 1
ATOM 3023 C CA . ASP A 1 402 ? -19.057 -1.199 6.548 1.00 98.19 402 ASP A CA 1
ATOM 3024 C C . ASP A 1 402 ? -18.547 -1.088 8.001 1.00 98.19 402 ASP A C 1
ATOM 3026 O O . ASP A 1 402 ? -17.756 -1.892 8.509 1.00 98.19 402 ASP A O 1
ATOM 3030 N N . ALA A 1 403 ? -18.973 -0.029 8.694 1.00 97.69 403 ALA A N 1
ATOM 3031 C CA . ALA A 1 403 ? -18.679 0.158 10.112 1.00 97.69 403 ALA A CA 1
ATOM 3032 C C . ALA A 1 403 ? -19.473 -0.808 11.009 1.00 97.69 403 ALA A C 1
ATOM 3034 O O . ALA A 1 403 ? -18.979 -1.208 12.067 1.00 97.69 403 ALA A O 1
ATOM 3035 N N . HIS A 1 404 ? -20.692 -1.183 10.611 1.00 96.50 404 HIS A N 1
ATOM 3036 C CA . HIS A 1 404 ? -21.566 -2.080 11.365 1.00 96.50 404 HIS A CA 1
ATOM 3037 C C . HIS A 1 404 ? -22.588 -2.770 10.444 1.00 96.50 404 HIS A C 1
ATOM 3039 O O . HIS A 1 404 ? -23.331 -2.110 9.719 1.00 96.50 404 HIS A O 1
ATOM 3045 N N . VAL A 1 405 ? -22.681 -4.101 10.535 1.00 96.44 405 VAL A N 1
ATOM 3046 C CA . VAL A 1 405 ? -23.772 -4.889 9.943 1.00 96.44 405 VAL A CA 1
ATOM 3047 C C . VAL A 1 405 ? -24.769 -5.262 11.049 1.00 96.44 405 VAL A C 1
ATOM 3049 O O . VAL A 1 405 ? -24.412 -6.050 11.928 1.00 96.44 405 VAL A O 1
ATOM 3052 N N . PRO A 1 406 ? -26.011 -4.743 11.025 1.00 93.44 406 PRO A N 1
ATOM 3053 C CA . PRO A 1 406 ? -27.040 -5.160 11.974 1.00 93.44 406 PRO A CA 1
ATOM 3054 C C . PRO A 1 406 ? -27.448 -6.623 11.749 1.00 93.44 406 PRO A C 1
ATOM 3056 O O . PRO A 1 406 ? -27.510 -7.087 10.605 1.00 93.44 406 PRO A O 1
ATOM 3059 N N . ASP A 1 407 ? -27.800 -7.332 12.820 1.00 90.81 407 ASP A N 1
ATOM 3060 C CA . ASP A 1 407 ? -28.245 -8.728 12.737 1.00 90.81 407 ASP A CA 1
ATOM 3061 C C . ASP A 1 407 ? -29.466 -8.892 11.816 1.00 90.81 407 ASP A C 1
ATOM 3063 O O . ASP A 1 407 ? -30.412 -8.101 11.841 1.00 90.81 407 ASP A O 1
ATOM 3067 N N . GLY A 1 408 ? -29.431 -9.916 10.957 1.00 89.62 408 GLY A N 1
ATOM 3068 C CA . GLY A 1 408 ? -30.482 -10.179 9.966 1.00 89.62 408 GLY A CA 1
ATOM 3069 C C . GLY A 1 408 ? -30.632 -9.103 8.878 1.00 89.62 408 GLY A C 1
ATOM 3070 O O . GLY A 1 408 ? -31.624 -9.102 8.151 1.00 89.62 408 GLY A O 1
ATOM 3071 N N . CYS A 1 409 ? -29.687 -8.162 8.750 1.00 92.31 409 CYS A N 1
ATOM 3072 C CA . CYS A 1 409 ? -29.723 -7.137 7.703 1.00 92.31 409 CYS A CA 1
ATOM 3073 C C . CYS A 1 409 ? -29.265 -7.645 6.323 1.00 92.31 409 CYS A C 1
ATOM 3075 O O . CYS A 1 409 ? -29.573 -7.013 5.312 1.00 92.31 409 CYS A O 1
ATOM 3077 N N . LEU A 1 410 ? -28.536 -8.760 6.285 1.00 94.31 410 LEU A N 1
ATOM 3078 C CA . LEU A 1 410 ? -28.045 -9.435 5.084 1.00 94.31 410 LEU A CA 1
ATOM 3079 C C . LEU A 1 410 ? -28.544 -10.895 5.078 1.00 94.31 410 LEU A C 1
ATOM 3081 O O . LEU A 1 410 ? -28.863 -11.420 6.148 1.00 94.31 410 LEU A O 1
ATOM 3085 N N . PRO A 1 411 ? -28.679 -11.536 3.900 1.00 93.38 411 PRO A N 1
ATOM 3086 C CA . PRO A 1 411 ? -29.170 -12.909 3.798 1.00 93.38 411 PRO A CA 1
ATOM 3087 C C . PRO A 1 411 ? -28.180 -13.918 4.394 1.00 93.38 411 PRO A C 1
ATOM 3089 O O . PRO A 1 411 ? -26.970 -13.706 4.355 1.00 93.38 411 PRO A O 1
ATOM 3092 N N . ASP A 1 412 ? -28.694 -15.050 4.878 1.00 93.62 412 ASP A N 1
ATOM 3093 C CA . ASP A 1 412 ? -27.859 -16.143 5.382 1.00 93.62 412 ASP A CA 1
ATOM 3094 C C . ASP A 1 412 ? -26.986 -16.740 4.268 1.00 93.62 412 ASP A C 1
ATOM 3096 O O . ASP A 1 412 ? -27.488 -17.325 3.304 1.00 93.62 412 ASP A O 1
ATOM 3100 N N . ILE A 1 413 ? -25.667 -16.628 4.429 1.00 94.50 413 ILE A N 1
ATOM 3101 C CA . ILE A 1 413 ? -24.672 -17.278 3.573 1.00 94.50 413 ILE A CA 1
ATOM 3102 C C . ILE A 1 413 ? -24.176 -18.535 4.291 1.00 94.50 413 ILE A C 1
ATOM 3104 O O . ILE A 1 413 ? -23.729 -18.475 5.438 1.00 94.50 413 ILE A O 1
ATOM 3108 N N . TRP A 1 414 ? -24.238 -19.675 3.607 1.00 94.69 414 TRP A N 1
ATOM 3109 C CA . TRP A 1 414 ? -23.768 -20.962 4.116 1.00 94.69 414 TRP A CA 1
ATOM 3110 C C . TRP A 1 414 ? -22.397 -21.292 3.526 1.00 94.69 414 TRP A C 1
ATOM 3112 O O . TRP A 1 414 ? -22.182 -21.160 2.321 1.00 94.69 414 TRP A O 1
ATOM 3122 N N . LEU A 1 415 ? -21.477 -21.689 4.398 1.00 92.88 415 LEU A N 1
ATOM 3123 C CA . LEU A 1 415 ? -20.120 -22.121 4.082 1.00 92.88 415 LEU A CA 1
ATOM 3124 C C . LEU A 1 415 ? -20.041 -23.656 4.057 1.00 92.88 415 LEU A C 1
ATOM 3126 O O . LEU A 1 415 ? -21.016 -24.361 4.348 1.00 92.88 415 LEU A O 1
ATOM 3130 N N . ASP A 1 416 ? -18.847 -24.169 3.766 1.00 89.00 416 ASP A N 1
ATOM 3131 C CA . ASP A 1 416 ? -18.526 -25.586 3.911 1.00 89.00 416 ASP A CA 1
ATOM 3132 C C . ASP A 1 416 ? -18.843 -26.106 5.327 1.00 89.00 416 ASP A C 1
ATOM 3134 O O . ASP A 1 416 ? -18.951 -25.358 6.303 1.00 89.00 416 ASP A O 1
ATOM 3138 N N . HIS A 1 417 ? -19.061 -27.419 5.426 1.00 90.00 417 HIS A N 1
ATOM 3139 C CA . HIS A 1 417 ? -19.511 -28.111 6.643 1.00 90.00 417 HIS A CA 1
ATOM 3140 C C . HIS A 1 417 ? -20.848 -27.607 7.236 1.00 90.00 417 HIS A C 1
ATOM 3142 O O . HIS A 1 417 ? -21.227 -28.024 8.329 1.00 90.00 417 HIS A O 1
ATOM 3148 N N . GLY A 1 418 ? -21.599 -26.765 6.513 1.00 90.62 418 GLY A N 1
ATOM 3149 C CA . GLY A 1 418 ? -22.880 -26.215 6.967 1.00 90.62 418 GLY A CA 1
ATOM 3150 C C . GLY A 1 418 ? -22.738 -25.056 7.957 1.00 90.62 418 GLY A C 1
ATOM 3151 O O . GLY A 1 418 ? -23.698 -24.717 8.649 1.00 90.62 418 GLY A O 1
ATOM 3152 N N . ILE A 1 419 ? -21.555 -24.441 8.044 1.00 91.06 419 ILE A N 1
ATOM 3153 C CA . ILE A 1 419 ? -21.310 -23.298 8.927 1.00 91.06 419 ILE A CA 1
ATOM 3154 C C . ILE A 1 419 ? -22.000 -22.059 8.343 1.00 91.06 419 ILE A C 1
ATOM 3156 O O . ILE A 1 419 ? -21.763 -21.680 7.197 1.00 91.06 419 ILE A O 1
ATOM 3160 N N . ARG A 1 420 ? -22.850 -21.390 9.127 1.00 92.62 420 ARG A N 1
ATOM 3161 C CA . ARG A 1 420 ? -23.466 -20.117 8.723 1.00 92.62 420 ARG A CA 1
ATOM 3162 C C . ARG A 1 420 ? -22.459 -18.978 8.887 1.00 92.62 420 ARG A C 1
ATOM 3164 O O . ARG A 1 420 ? -21.943 -18.775 9.987 1.00 92.62 420 ARG A O 1
ATOM 3171 N N . TYR A 1 421 ? -22.200 -18.227 7.818 1.00 92.31 421 TYR A N 1
ATOM 3172 C CA . TYR A 1 421 ? -21.326 -17.056 7.855 1.00 92.31 421 TYR A CA 1
ATOM 3173 C C . TYR A 1 421 ? -21.860 -16.007 8.840 1.00 92.31 421 TYR A C 1
ATOM 3175 O O . TYR A 1 421 ? -23.059 -15.732 8.893 1.00 92.31 421 TYR A O 1
ATOM 3183 N N . GLN A 1 422 ? -20.958 -15.413 9.621 1.00 91.25 422 GLN A N 1
ATOM 3184 C CA . GLN A 1 422 ? -21.275 -14.352 10.573 1.00 91.25 422 GLN A CA 1
ATOM 3185 C C . GLN A 1 422 ? -20.662 -13.043 10.076 1.00 91.25 422 GLN A C 1
ATOM 3187 O O . GLN A 1 422 ? -19.440 -12.916 9.989 1.00 91.25 422 GLN A O 1
ATOM 3192 N N . HIS A 1 423 ? -21.512 -12.068 9.751 1.00 92.62 423 HIS A N 1
ATOM 3193 C CA . HIS A 1 423 ? -21.068 -10.729 9.374 1.00 92.62 423 HIS A CA 1
ATOM 3194 C C . HIS A 1 423 ? -20.485 -10.015 10.599 1.00 92.62 423 HIS A C 1
ATOM 3196 O O . HIS A 1 423 ? -21.151 -9.884 11.623 1.00 92.62 423 HIS A O 1
ATOM 3202 N N . GLY A 1 424 ? -19.238 -9.551 10.506 1.00 89.50 424 GLY A N 1
ATOM 3203 C CA . GLY A 1 424 ? -18.600 -8.825 11.602 1.00 89.50 424 GLY A CA 1
ATOM 3204 C C . GLY A 1 424 ? -19.095 -7.378 11.727 1.00 89.50 424 GLY A C 1
ATOM 3205 O O . GLY A 1 424 ? -19.437 -6.734 10.737 1.00 89.50 424 GLY A O 1
ATOM 3206 N N . GLN A 1 425 ? -19.041 -6.826 12.940 1.00 96.00 425 GLN A N 1
ATOM 3207 C CA . GLN A 1 425 ? -19.429 -5.443 13.241 1.00 96.00 425 GLN A CA 1
ATOM 3208 C C . GLN A 1 425 ? -18.179 -4.603 13.565 1.00 96.00 425 GLN A C 1
ATOM 3210 O O . GLN A 1 425 ? -17.767 -4.505 14.719 1.00 96.00 425 GLN A O 1
ATOM 3215 N N . CYS A 1 426 ? -17.551 -4.008 12.543 1.00 98.38 426 CYS A N 1
ATOM 3216 C CA . CYS A 1 426 ? -16.209 -3.408 12.634 1.00 98.38 426 CYS A CA 1
ATOM 3217 C C . CYS A 1 426 ? -16.009 -2.470 13.836 1.00 98.38 426 CYS A C 1
ATOM 3219 O O . CYS A 1 426 ? -15.113 -2.672 14.656 1.00 98.38 426 CYS A O 1
ATOM 3221 N N . TRP A 1 427 ? -16.850 -1.442 13.961 1.00 98.12 427 TRP A N 1
ATOM 3222 C CA . TRP A 1 427 ? -16.695 -0.419 14.996 1.00 98.12 427 TRP A CA 1
ATOM 3223 C C . TRP A 1 427 ? -17.114 -0.914 16.388 1.00 98.12 427 TRP A C 1
ATOM 3225 O O . TRP A 1 427 ? -16.587 -0.413 17.381 1.00 98.12 427 TRP A O 1
ATOM 3235 N N . HIS A 1 428 ? -17.964 -1.944 16.477 1.00 97.00 428 HIS A N 1
ATOM 3236 C CA . HIS A 1 428 ? -18.248 -2.636 17.739 1.00 97.00 428 HIS A CA 1
ATOM 3237 C C . HIS A 1 428 ? -17.026 -3.407 18.228 1.00 97.00 428 HIS A C 1
ATOM 3239 O O . HIS A 1 428 ? -16.624 -3.252 19.378 1.00 97.00 428 HIS A O 1
ATOM 3245 N N . ASP A 1 429 ? -16.387 -4.184 17.353 1.00 98.19 429 ASP A N 1
ATOM 3246 C CA . ASP A 1 429 ? -15.186 -4.941 17.701 1.00 98.19 429 ASP A CA 1
ATOM 3247 C C . ASP A 1 429 ? -14.017 -4.018 18.076 1.00 98.19 429 ASP A C 1
ATOM 3249 O O . ASP A 1 429 ? -13.287 -4.313 19.024 1.00 98.19 429 ASP A O 1
ATOM 3253 N N . ILE A 1 430 ? -13.873 -2.868 17.405 1.00 98.69 430 ILE A N 1
ATOM 3254 C CA . ILE A 1 430 ? -12.903 -1.830 17.789 1.00 98.69 430 ILE A CA 1
ATOM 3255 C C . ILE A 1 430 ? -13.252 -1.238 19.166 1.00 98.69 430 ILE A C 1
ATOM 3257 O O . ILE A 1 430 ? -12.370 -1.136 20.019 1.00 98.69 430 ILE A O 1
ATOM 3261 N N . TYR A 1 431 ? -14.516 -0.878 19.421 1.00 98.19 431 TYR A N 1
ATOM 3262 C CA . TYR A 1 431 ? -14.957 -0.343 20.717 1.00 98.19 431 TYR A CA 1
ATOM 3263 C C . TYR A 1 431 ? -14.710 -1.339 21.858 1.00 98.19 431 TYR A C 1
ATOM 3265 O O . TYR A 1 431 ? -14.077 -1.000 22.860 1.00 98.19 431 TYR A O 1
ATOM 3273 N N . ASN A 1 432 ? -15.134 -2.590 21.675 1.00 97.50 432 ASN A N 1
ATOM 3274 C CA . ASN A 1 432 ? -14.964 -3.672 22.639 1.00 97.50 432 ASN A CA 1
ATOM 3275 C C . ASN A 1 432 ? -13.480 -3.952 22.914 1.00 97.50 432 ASN A C 1
ATOM 3277 O O . ASN A 1 432 ? -13.089 -4.054 24.078 1.00 97.50 432 ASN A O 1
ATOM 3281 N N . ALA A 1 433 ? -12.633 -3.982 21.879 1.00 98.44 433 ALA A N 1
ATOM 3282 C CA . ALA A 1 433 ? -11.188 -4.123 22.042 1.00 98.44 433 ALA A CA 1
ATOM 3283 C C . ALA A 1 433 ? -10.572 -2.954 22.835 1.00 98.44 433 ALA A C 1
ATOM 3285 O O . ALA A 1 433 ? -9.790 -3.191 23.755 1.00 98.44 433 ALA A O 1
ATOM 3286 N N . ILE A 1 434 ? -10.948 -1.700 22.545 1.00 98.62 434 ILE A N 1
ATOM 3287 C CA . ILE A 1 434 ? -10.460 -0.522 23.289 1.00 98.62 434 ILE A CA 1
ATOM 3288 C C . ILE A 1 434 ? -10.882 -0.600 24.765 1.00 98.62 434 ILE A C 1
ATOM 3290 O O . ILE A 1 434 ? -10.059 -0.367 25.654 1.00 98.62 434 ILE A O 1
ATOM 3294 N N . CYS A 1 435 ? -12.133 -0.972 25.045 1.00 97.75 435 CYS A N 1
ATOM 3295 C CA . CYS A 1 435 ? -12.637 -1.169 26.405 1.00 97.75 435 CYS A CA 1
ATOM 3296 C C . CYS A 1 435 ? -11.857 -2.262 27.159 1.00 97.75 435 CYS A C 1
ATOM 3298 O O . CYS A 1 435 ? -11.480 -2.057 28.316 1.00 97.75 435 CYS A O 1
ATOM 3300 N N . GLN A 1 436 ? -11.555 -3.386 26.501 1.00 97.62 436 GLN A N 1
ATOM 3301 C CA . GLN A 1 436 ? -10.856 -4.541 27.082 1.00 97.62 436 GLN A CA 1
ATOM 3302 C C . GLN A 1 436 ? -9.322 -4.410 27.146 1.00 97.62 436 GLN A C 1
ATOM 3304 O O . GLN A 1 436 ? -8.684 -5.229 27.811 1.00 97.62 436 GLN A O 1
ATOM 3309 N N . ALA A 1 437 ? -8.719 -3.417 26.483 1.00 98.19 437 ALA A N 1
ATOM 3310 C CA . ALA A 1 437 ? -7.269 -3.199 26.457 1.00 98.19 437 ALA A CA 1
ATOM 3311 C C . ALA A 1 437 ? -6.676 -2.978 27.862 1.00 98.19 437 ALA A C 1
ATOM 3313 O O . ALA A 1 437 ? -7.292 -2.314 28.703 1.00 98.19 437 ALA A O 1
ATOM 3314 N N . GLN A 1 438 ? -5.467 -3.486 28.118 1.00 97.06 438 GLN A N 1
ATOM 3315 C CA . GLN A 1 438 ? -4.788 -3.376 29.420 1.00 97.06 438 GLN A CA 1
ATOM 3316 C C . GLN A 1 438 ? -3.349 -2.848 29.329 1.00 97.06 438 GLN A C 1
ATOM 3318 O O . GLN A 1 438 ? -2.795 -2.433 30.346 1.00 97.06 438 GLN A O 1
ATOM 3323 N N . LYS A 1 439 ? -2.722 -2.858 28.147 1.00 96.44 439 LYS A N 1
ATOM 3324 C CA . LYS A 1 439 ? -1.298 -2.534 27.967 1.00 96.44 439 LYS A CA 1
ATOM 3325 C C . LYS A 1 439 ? -1.087 -1.429 26.920 1.00 96.44 439 LYS A C 1
ATOM 3327 O O . LYS A 1 439 ? -0.380 -0.465 27.213 1.00 96.44 439 LYS A O 1
ATOM 3332 N N . LEU A 1 440 ? -1.708 -1.502 25.737 1.00 97.50 440 LEU A N 1
ATOM 3333 C CA . LEU A 1 440 ? -1.551 -0.536 24.639 1.00 97.50 440 LEU A CA 1
ATOM 3334 C C . LEU A 1 440 ? -2.794 -0.362 23.751 1.00 97.50 440 LEU A C 1
ATOM 3336 O O . LEU A 1 440 ? -3.527 -1.306 23.477 1.00 97.50 440 LEU A O 1
ATOM 3340 N N . ILE A 1 441 ? -2.961 0.856 23.223 1.00 98.75 441 ILE A N 1
ATOM 3341 C CA . ILE A 1 441 ? -3.886 1.184 22.125 1.00 98.75 441 ILE A CA 1
ATOM 3342 C C . ILE A 1 441 ? -3.139 2.113 21.159 1.00 98.75 441 ILE A C 1
ATOM 3344 O O . ILE A 1 441 ? -2.938 3.294 21.455 1.00 98.75 441 ILE A O 1
ATOM 3348 N N . TYR A 1 442 ? -2.681 1.593 20.022 1.00 98.75 442 TYR A N 1
ATOM 3349 C CA . TYR A 1 442 ? -1.933 2.354 19.015 1.00 98.75 442 TYR A CA 1
ATOM 3350 C C . TYR A 1 442 ? -2.803 2.571 17.772 1.00 98.75 442 TYR A C 1
ATOM 3352 O O . TYR A 1 442 ? -3.218 1.613 17.124 1.00 98.75 442 TYR A O 1
ATOM 3360 N N . ILE A 1 443 ? -3.082 3.830 17.433 1.00 98.81 443 ILE A N 1
ATOM 3361 C CA . ILE A 1 443 ? -3.999 4.213 16.350 1.00 98.81 443 ILE A CA 1
ATOM 3362 C C . ILE A 1 443 ? -3.241 4.978 15.265 1.00 98.81 443 ILE A C 1
ATOM 3364 O O . ILE A 1 443 ? -2.458 5.889 15.542 1.00 98.81 443 ILE A O 1
ATOM 3368 N N . VAL A 1 444 ? -3.521 4.637 14.012 1.00 98.31 444 VAL A N 1
ATOM 3369 C CA . VAL A 1 444 ? -3.116 5.368 12.813 1.00 98.31 444 VAL A CA 1
ATOM 3370 C C . VAL A 1 444 ? -4.375 5.757 12.056 1.00 98.31 444 VAL A C 1
ATOM 3372 O O . VAL A 1 444 ? -5.231 4.910 11.808 1.00 98.31 444 VAL A O 1
ATOM 3375 N N . GLY A 1 445 ? -4.449 7.014 11.638 1.00 96.31 445 GLY A N 1
ATOM 3376 C CA . GLY A 1 445 ? -5.448 7.461 10.679 1.00 96.31 445 GLY A CA 1
ATOM 3377 C C . GLY A 1 445 ? -4.865 8.485 9.720 1.00 96.31 445 GLY A C 1
ATOM 3378 O O . GLY A 1 445 ? -3.925 9.215 10.054 1.00 96.31 445 GLY A O 1
ATOM 3379 N N . TRP A 1 446 ? -5.468 8.565 8.541 1.00 93.94 446 TRP A N 1
ATOM 3380 C CA . TRP A 1 446 ? -5.400 9.773 7.730 1.00 93.94 446 TRP A CA 1
ATOM 3381 C C . TRP A 1 446 ? -6.203 10.895 8.401 1.00 93.94 446 TRP A C 1
ATOM 3383 O O . TRP A 1 446 ? -5.764 12.044 8.416 1.00 93.94 446 TRP A O 1
ATOM 3393 N N . SER A 1 447 ? -7.306 10.545 9.073 1.00 92.44 447 SER A N 1
ATOM 3394 C CA . SER A 1 447 ? -7.940 11.416 10.060 1.00 92.44 447 SER A CA 1
ATOM 3395 C C . SER A 1 447 ? -8.484 10.633 11.250 1.00 92.44 447 SER A C 1
ATOM 3397 O O . SER A 1 447 ? -8.934 9.501 11.121 1.00 92.44 447 SER A O 1
ATOM 3399 N N . VAL A 1 448 ? -8.458 11.255 12.428 1.00 95.44 448 VAL A N 1
ATOM 3400 C CA . VAL A 1 448 ? -9.062 10.713 13.653 1.00 95.44 448 VAL A CA 1
ATOM 3401 C C . VAL A 1 448 ? -9.849 11.833 14.313 1.00 95.44 448 VAL A C 1
ATOM 3403 O O . VAL A 1 448 ? -9.276 12.885 14.607 1.00 95.44 448 VAL A O 1
ATOM 3406 N N . PHE A 1 449 ? -11.149 11.640 14.532 1.00 95.31 449 PHE A N 1
ATOM 3407 C CA . PHE A 1 449 ? -12.010 12.622 15.197 1.00 95.31 449 PHE A CA 1
ATOM 3408 C C . PHE A 1 449 ? -12.280 12.142 16.625 1.00 95.31 449 PHE A C 1
ATOM 3410 O O . PHE A 1 449 ? -12.785 11.045 16.831 1.00 95.31 449 PHE A O 1
ATOM 3417 N N . HIS A 1 450 ? -11.972 12.960 17.630 1.00 95.50 450 HIS A N 1
ATOM 3418 C CA . HIS A 1 450 ? -12.225 12.594 19.032 1.00 95.50 450 HIS A CA 1
ATOM 3419 C C . HIS A 1 450 ? -13.727 12.519 19.384 1.00 95.50 450 HIS A C 1
ATOM 3421 O O . HIS A 1 450 ? -14.094 11.811 20.314 1.00 95.50 450 HIS A O 1
ATOM 3427 N N . THR A 1 451 ? -14.599 13.182 18.618 1.00 95.38 451 THR A N 1
ATOM 3428 C CA . THR A 1 451 ? -16.042 13.297 18.897 1.00 95.38 451 THR A CA 1
ATOM 3429 C C . THR A 1 451 ? -16.902 12.105 18.466 1.00 95.38 451 THR A C 1
ATOM 3431 O O . THR A 1 451 ? -18.066 12.040 18.864 1.00 95.38 451 THR A O 1
ATOM 3434 N N . ILE A 1 452 ? -16.399 11.187 17.630 1.00 95.62 452 ILE A N 1
ATOM 3435 C CA . ILE A 1 452 ? -17.242 10.107 17.095 1.00 95.62 452 ILE A CA 1
ATOM 3436 C C . ILE A 1 452 ? -17.589 9.067 18.162 1.00 95.62 452 ILE A C 1
ATOM 3438 O O . ILE A 1 452 ? -16.788 8.760 19.044 1.00 95.62 452 ILE A O 1
ATOM 3442 N N . HIS A 1 453 ? -18.779 8.488 18.027 1.00 95.69 453 HIS A N 1
ATOM 3443 C CA . HIS A 1 453 ? -19.226 7.332 18.798 1.00 95.69 453 HIS A CA 1
ATOM 3444 C C . HIS A 1 453 ? -19.151 6.098 17.893 1.00 95.69 453 HIS A C 1
ATOM 3446 O O . HIS A 1 453 ? -19.596 6.148 16.739 1.00 95.69 453 HIS A O 1
ATOM 3452 N N . LEU A 1 454 ? -18.531 5.025 18.395 1.00 96.19 454 LEU A N 1
ATOM 3453 C CA . LEU A 1 454 ? -18.274 3.803 17.622 1.00 96.19 454 LEU A CA 1
ATOM 3454 C C . LEU A 1 454 ? -19.500 2.876 17.550 1.00 96.19 454 LEU A C 1
ATOM 3456 O O . LEU A 1 454 ? -19.752 2.250 16.526 1.00 96.19 454 LEU A O 1
ATOM 3460 N N . VAL A 1 455 ? -20.277 2.846 18.631 1.00 94.56 455 VAL A N 1
ATOM 3461 C CA . VAL A 1 455 ? -21.557 2.140 18.772 1.00 94.56 455 VAL A CA 1
ATOM 3462 C C . VAL A 1 455 ? -22.656 3.201 18.833 1.00 94.56 455 VAL A C 1
ATOM 3464 O O . VAL A 1 455 ? -22.506 4.173 19.580 1.00 94.56 455 VAL A O 1
ATOM 3467 N N . ARG A 1 456 ? -23.713 3.060 18.019 1.00 91.94 456 ARG A N 1
ATOM 3468 C CA . ARG A 1 456 ? -24.757 4.099 17.820 1.00 91.94 456 ARG A CA 1
ATOM 3469 C C . ARG A 1 456 ? -26.193 3.564 17.805 1.00 91.94 456 ARG A C 1
ATOM 3471 O O . ARG A 1 456 ? -27.147 4.332 17.700 1.00 91.94 456 ARG A O 1
ATOM 3478 N N . ASP A 1 457 ? -26.322 2.255 17.872 1.00 82.00 457 ASP A N 1
ATOM 3479 C CA . ASP A 1 457 ? -27.526 1.456 17.986 1.00 82.00 457 ASP A CA 1
ATOM 3480 C C . ASP A 1 457 ? -27.793 1.082 19.457 1.00 82.00 457 ASP A C 1
ATOM 3482 O O . ASP A 1 457 ? -26.924 1.177 20.327 1.00 82.00 457 ASP A O 1
ATOM 3486 N N . GLY A 1 458 ? -29.041 0.717 19.758 1.00 74.25 458 GLY A N 1
ATOM 3487 C CA . GLY A 1 458 ? -29.513 0.552 21.135 1.00 74.25 458 GLY A CA 1
ATOM 3488 C C . GLY A 1 458 ? -29.746 1.879 21.873 1.00 74.25 458 GLY A C 1
ATOM 3489 O O . GLY A 1 458 ? -29.830 2.951 21.277 1.00 74.25 458 GLY A O 1
ATOM 3490 N N . THR A 1 459 ? -29.916 1.796 23.196 1.00 58.50 459 THR A N 1
ATOM 3491 C CA . THR A 1 459 ? -30.282 2.932 24.070 1.00 58.50 459 THR A CA 1
ATOM 3492 C C . THR A 1 459 ? -29.199 3.288 25.094 1.00 58.50 459 THR A C 1
ATOM 3494 O O . THR A 1 459 ? -29.464 4.031 26.039 1.00 58.50 459 THR A O 1
ATOM 3497 N N . GLN A 1 460 ? -27.995 2.722 24.969 1.00 65.06 460 GLN A N 1
ATOM 3498 C CA . GLN A 1 460 ? -26.898 2.981 25.903 1.00 65.06 460 GLN A CA 1
ATOM 3499 C C . GLN A 1 460 ? -26.132 4.239 25.488 1.00 65.06 460 GLN A C 1
ATOM 3501 O O . GLN A 1 460 ? -25.725 4.375 24.338 1.00 65.06 460 GLN A O 1
ATOM 3506 N N . ASN A 1 461 ? -25.903 5.149 26.436 1.00 75.19 461 ASN A N 1
ATOM 3507 C CA . ASN A 1 461 ? -25.101 6.346 26.200 1.00 75.19 461 ASN A CA 1
ATOM 3508 C C . ASN A 1 461 ? -23.608 5.979 26.210 1.00 75.19 461 ASN A C 1
ATOM 3510 O O . ASN A 1 461 ? -22.961 6.004 27.260 1.00 75.19 461 ASN A O 1
ATOM 3514 N N . THR A 1 462 ? -23.088 5.561 25.056 1.00 87.31 462 THR A N 1
ATOM 3515 C CA . THR A 1 462 ? -21.681 5.180 24.883 1.00 87.31 462 THR A CA 1
ATOM 3516 C C . THR A 1 462 ? -20.765 6.403 24.951 1.00 87.31 462 THR A C 1
ATOM 3518 O O . THR A 1 462 ? -21.207 7.545 24.838 1.00 87.31 462 THR A O 1
ATOM 3521 N N . TRP A 1 463 ? -19.472 6.187 25.192 1.00 92.12 463 TRP A N 1
ATOM 3522 C CA . TRP A 1 463 ? -18.501 7.282 25.231 1.00 92.12 463 TRP A CA 1
ATOM 3523 C C . TRP A 1 463 ? -18.006 7.667 23.837 1.00 92.12 463 TRP A C 1
ATOM 3525 O O . TRP A 1 463 ? -17.861 6.817 22.953 1.00 92.12 463 TRP A O 1
ATOM 3535 N N . SER A 1 464 ? -17.652 8.945 23.684 1.00 95.94 464 SER A N 1
ATOM 3536 C CA . SER A 1 464 ? -16.870 9.412 22.542 1.00 95.94 464 SER A CA 1
ATOM 3537 C C . SER A 1 464 ? -15.537 8.656 22.480 1.00 95.94 464 SER A C 1
ATOM 3539 O O . SER A 1 464 ? -14.954 8.300 23.512 1.00 95.94 464 SER A O 1
ATOM 3541 N N . LEU A 1 465 ? -15.010 8.445 21.272 1.00 97.88 465 LEU A N 1
ATOM 3542 C CA . LEU A 1 465 ? -13.681 7.863 21.073 1.00 97.88 465 LEU A CA 1
ATOM 3543 C C . LEU A 1 465 ? -12.612 8.636 21.865 1.00 97.88 465 LEU A C 1
ATOM 3545 O O . LEU A 1 465 ? -11.695 8.045 22.433 1.00 97.88 465 LEU A O 1
ATOM 3549 N N . GLY A 1 466 ? -12.747 9.959 21.942 1.00 97.88 466 GLY A N 1
ATOM 3550 C CA . GLY A 1 466 ? -11.875 10.837 22.703 1.00 97.88 466 GLY A CA 1
ATOM 3551 C C . GLY A 1 466 ? -11.859 10.537 24.200 1.00 97.88 466 GLY A C 1
ATOM 3552 O O . GLY A 1 466 ? -10.787 10.380 24.790 1.00 97.88 466 GLY A O 1
ATOM 3553 N N . ASP A 1 467 ? -13.032 10.470 24.823 1.00 98.00 467 ASP A N 1
ATOM 3554 C CA . ASP A 1 467 ? -13.153 10.287 26.269 1.00 98.00 467 ASP A CA 1
ATOM 3555 C C . ASP A 1 467 ? -12.837 8.848 26.688 1.00 98.00 467 ASP A C 1
ATOM 3557 O O . ASP A 1 467 ? -12.149 8.645 27.689 1.00 98.00 467 ASP A O 1
ATOM 3561 N N . LEU A 1 468 ? -13.193 7.863 25.857 1.00 98.31 468 LEU A N 1
ATOM 3562 C CA . LEU A 1 468 ? -12.776 6.473 26.028 1.00 98.31 468 LEU A CA 1
ATOM 3563 C C . LEU A 1 468 ? -11.246 6.328 26.007 1.00 98.31 468 LEU A C 1
ATOM 3565 O O . LEU A 1 468 ? -10.665 5.746 26.923 1.00 98.31 468 LEU A O 1
ATOM 3569 N N . LEU A 1 469 ? -10.565 6.909 25.014 1.00 98.69 469 LEU A N 1
ATOM 3570 C CA . LEU A 1 469 ? -9.100 6.867 24.939 1.00 98.69 469 LEU A CA 1
ATOM 3571 C C . LEU A 1 469 ? -8.435 7.635 26.093 1.00 98.69 469 LEU A C 1
ATOM 3573 O O . LEU A 1 469 ? -7.411 7.186 26.617 1.00 98.69 469 LEU A O 1
ATOM 3577 N N . LYS A 1 470 ? -9.025 8.753 26.543 1.00 98.50 470 LYS A N 1
ATOM 3578 C CA . LYS A 1 470 ? -8.588 9.446 27.766 1.00 98.50 470 LYS A CA 1
ATOM 3579 C C . LYS A 1 470 ? -8.692 8.536 28.983 1.00 98.50 470 LYS A C 1
ATOM 3581 O O . LYS A 1 470 ? -7.722 8.461 29.735 1.00 98.50 470 LYS A O 1
ATOM 3586 N N . ASP A 1 471 ? -9.811 7.844 29.173 1.00 98.19 471 ASP A N 1
ATOM 3587 C CA . ASP A 1 471 ? -10.014 7.003 30.349 1.00 98.19 471 ASP A CA 1
ATOM 3588 C C . ASP A 1 471 ? -9.104 5.772 30.361 1.00 98.19 471 ASP A C 1
ATOM 3590 O O . ASP A 1 471 ? -8.385 5.557 31.337 1.00 98.19 471 ASP A O 1
ATOM 3594 N N . LYS A 1 472 ? -8.980 5.048 29.240 1.00 98.50 472 LYS A N 1
ATOM 3595 C CA . LYS A 1 472 ? -7.994 3.960 29.115 1.00 98.50 472 LYS A CA 1
ATOM 3596 C C . LYS A 1 472 ? -6.567 4.448 29.417 1.00 98.50 472 LYS A C 1
ATOM 3598 O O . LYS A 1 472 ? -5.811 3.744 30.082 1.00 98.50 472 LYS A O 1
ATOM 3603 N N . SER A 1 473 ? -6.215 5.684 29.041 1.00 97.81 473 SER A N 1
ATOM 3604 C CA . SER A 1 473 ? -4.916 6.282 29.396 1.00 97.81 473 SER A CA 1
ATOM 3605 C C . SER A 1 473 ? -4.755 6.640 30.887 1.00 97.81 473 SER A C 1
ATOM 3607 O O . SER A 1 473 ? -3.626 6.697 31.377 1.00 97.81 473 SER A O 1
ATOM 3609 N N . ARG A 1 474 ? -5.856 6.849 31.629 1.00 97.75 474 ARG A N 1
ATOM 3610 C CA . ARG A 1 474 ? -5.863 6.993 33.101 1.00 97.75 474 ARG A CA 1
ATOM 3611 C C . ARG A 1 474 ? -5.747 5.642 33.804 1.00 97.75 474 ARG A C 1
ATOM 3613 O O . ARG A 1 474 ? -5.077 5.560 34.825 1.00 97.75 474 ARG A O 1
ATOM 3620 N N . GLN A 1 475 ? -6.322 4.588 33.221 1.00 97.62 475 GLN A N 1
ATOM 3621 C CA . GLN A 1 475 ? -6.158 3.194 33.663 1.00 97.62 475 GLN A CA 1
ATOM 3622 C C . GLN A 1 475 ? -4.724 2.652 33.441 1.00 97.62 475 GLN A C 1
ATOM 3624 O O . GLN A 1 475 ? -4.444 1.505 33.776 1.00 97.62 475 GLN A O 1
ATOM 3629 N N . GLY A 1 476 ? -3.811 3.451 32.873 1.00 96.50 476 GLY A N 1
ATOM 3630 C CA . GLY A 1 476 ? -2.410 3.088 32.633 1.00 96.50 476 GLY A CA 1
ATOM 3631 C C . GLY A 1 476 ? -2.123 2.481 31.254 1.00 96.50 476 GLY A C 1
ATOM 3632 O O . GLY A 1 476 ? -0.960 2.230 30.937 1.00 96.50 476 GLY A O 1
ATOM 3633 N N . VAL A 1 477 ? -3.141 2.291 30.407 1.00 97.81 477 VAL A N 1
ATOM 3634 C CA . VAL A 1 477 ? -2.969 1.760 29.045 1.00 97.81 477 VAL A CA 1
ATOM 3635 C C . VAL A 1 477 ? -2.193 2.763 28.191 1.00 97.81 477 VAL A C 1
ATOM 3637 O O . VAL A 1 477 ? -2.511 3.955 28.154 1.00 97.81 477 VAL A O 1
ATOM 3640 N N . ARG A 1 478 ? -1.166 2.302 27.468 1.00 97.81 478 ARG A N 1
ATOM 3641 C CA . ARG A 1 478 ? -0.334 3.180 26.638 1.00 97.81 478 ARG A CA 1
ATOM 3642 C C . ARG A 1 478 ? -1.046 3.541 25.332 1.00 97.81 478 ARG A C 1
ATOM 3644 O O . ARG A 1 478 ? -0.974 2.798 24.355 1.00 97.81 478 ARG A O 1
ATOM 3651 N N . VAL A 1 479 ? -1.703 4.700 25.308 1.00 98.56 479 VAL A N 1
ATOM 3652 C CA . VAL A 1 479 ? -2.427 5.196 24.126 1.00 98.56 479 VAL A CA 1
ATOM 3653 C C . VAL A 1 479 ? -1.547 6.113 23.268 1.00 98.56 479 VAL A C 1
ATOM 3655 O O . VAL A 1 479 ? -1.106 7.166 23.737 1.00 98.56 479 VAL A O 1
ATOM 3658 N N . LEU A 1 480 ? -1.318 5.734 22.006 1.00 98.38 480 LEU A N 1
ATOM 3659 C CA . LEU A 1 480 ? -0.510 6.486 21.035 1.00 98.38 480 LEU A CA 1
ATOM 3660 C C . LEU A 1 480 ? -1.279 6.684 19.718 1.00 98.38 480 LEU A C 1
ATOM 3662 O O . LEU A 1 480 ? -1.725 5.714 19.112 1.00 98.38 480 LEU A O 1
ATOM 3666 N N . LEU A 1 481 ? -1.391 7.923 19.240 1.00 98.31 481 LEU A N 1
ATOM 3667 C CA . LEU A 1 481 ? -2.039 8.275 17.971 1.00 98.31 481 LEU A CA 1
ATOM 3668 C C . LEU A 1 481 ? -1.005 8.838 16.989 1.00 98.31 481 LEU A C 1
ATOM 3670 O O . LEU A 1 481 ? -0.306 9.803 17.306 1.00 98.31 481 LEU A O 1
ATOM 3674 N N . LEU A 1 482 ? -0.942 8.272 15.784 1.00 96.44 482 LEU A N 1
ATOM 3675 C CA . LEU A 1 482 ? -0.111 8.742 14.676 1.00 96.44 482 LEU A CA 1
ATOM 3676 C C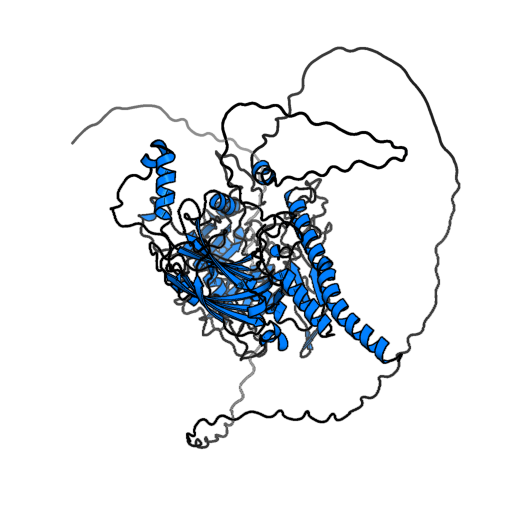 . LEU A 1 482 ? -1.003 9.170 13.501 1.00 96.44 482 LEU A C 1
ATOM 3678 O O . LEU A 1 482 ? -1.253 8.396 12.574 1.00 96.44 482 LEU A O 1
ATOM 3682 N N . VAL A 1 483 ? -1.487 10.408 13.567 1.00 94.56 483 VAL A N 1
ATOM 3683 C CA . VAL A 1 483 ? -2.395 11.009 12.574 1.00 94.56 483 VAL A CA 1
ATOM 3684 C C . VAL A 1 483 ? -1.570 11.718 11.494 1.00 94.56 483 VAL A C 1
ATOM 3686 O O . VAL A 1 483 ? -0.440 12.137 11.753 1.00 94.56 483 VAL A O 1
ATOM 3689 N N . TRP A 1 484 ? -2.082 11.851 10.272 1.00 90.81 484 TRP A N 1
ATOM 3690 C CA . TRP A 1 484 ? -1.485 12.748 9.274 1.00 90.81 484 TRP A CA 1
ATOM 3691 C C . TRP A 1 484 ? -1.535 14.219 9.752 1.00 90.81 484 TRP A C 1
ATOM 3693 O O . TRP A 1 484 ? -2.455 14.610 10.460 1.00 90.81 484 TRP A O 1
ATOM 3703 N N . ASP A 1 485 ? -0.508 15.007 9.418 1.00 84.94 485 ASP A N 1
ATOM 3704 C CA . ASP A 1 485 ? -0.468 16.470 9.611 1.00 84.94 485 ASP A CA 1
ATOM 3705 C C . ASP A 1 485 ? -0.935 17.106 8.296 1.00 84.94 485 ASP A C 1
ATOM 3707 O O . ASP A 1 485 ? -0.199 17.026 7.303 1.00 84.94 485 ASP A O 1
ATOM 3711 N N . ASP A 1 486 ? -2.140 17.682 8.258 1.00 76.31 486 ASP A N 1
ATOM 3712 C CA . ASP A 1 486 ? -2.608 18.390 7.059 1.00 76.31 486 ASP A CA 1
ATOM 3713 C C . ASP A 1 486 ? -1.832 19.720 6.948 1.00 76.31 486 ASP A C 1
ATOM 3715 O O . ASP A 1 486 ? -1.914 20.575 7.837 1.00 76.31 486 ASP A O 1
ATOM 3719 N N . PRO A 1 487 ? -1.050 19.947 5.872 1.00 62.28 487 PRO A N 1
ATOM 3720 C CA . PRO A 1 487 ? -0.315 21.196 5.695 1.00 62.28 487 PRO A CA 1
ATOM 3721 C C . PRO A 1 487 ? -1.235 22.425 5.585 1.00 62.28 487 PRO A C 1
ATOM 3723 O O . PRO A 1 487 ? -0.748 23.547 5.751 1.00 62.28 487 PRO A O 1
ATOM 3726 N N . THR A 1 488 ? -2.531 22.227 5.317 1.00 61.03 488 THR A N 1
ATOM 3727 C CA . THR A 1 488 ? -3.546 23.271 5.135 1.00 61.03 488 THR A CA 1
ATOM 3728 C C . THR A 1 488 ? -4.425 23.541 6.363 1.00 61.03 488 THR A C 1
ATOM 3730 O O . THR A 1 488 ? -5.025 24.606 6.406 1.00 61.03 488 THR A O 1
ATOM 3733 N N . SER A 1 489 ? -4.454 22.687 7.398 1.00 53.97 489 SER A N 1
ATOM 3734 C CA . SER A 1 489 ? -5.292 22.862 8.615 1.00 53.97 489 SER A CA 1
ATOM 3735 C C . SER A 1 489 ? -4.702 23.836 9.661 1.00 53.97 489 SER A C 1
ATOM 3737 O O . SER A 1 489 ? -5.007 23.804 10.862 1.00 53.97 489 SER A O 1
ATOM 3739 N N . ARG A 1 490 ? -3.763 24.690 9.235 1.00 52.19 490 ARG A N 1
ATOM 3740 C CA . ARG A 1 490 ? -2.815 25.369 10.128 1.00 52.19 490 ARG A CA 1
ATOM 3741 C C . ARG A 1 490 ? -3.301 26.748 10.565 1.00 52.19 490 ARG A C 1
ATOM 3743 O O . ARG A 1 490 ? -3.580 27.636 9.765 1.00 52.19 490 ARG A O 1
ATOM 3750 N N . SER A 1 491 ? -3.298 26.967 11.879 1.00 41.97 491 SER A N 1
ATOM 3751 C CA . SER A 1 491 ? -3.578 28.274 12.484 1.00 41.97 491 SER A CA 1
ATOM 3752 C C . SER A 1 491 ? -2.444 29.270 12.202 1.00 41.97 491 SER A C 1
ATOM 3754 O O . SER A 1 491 ? -1.423 29.254 12.894 1.00 41.97 491 SER A O 1
ATOM 3756 N N . ILE A 1 492 ? -2.637 30.171 11.239 1.00 39.03 492 ILE A N 1
ATOM 3757 C CA . ILE A 1 492 ? -1.696 31.254 10.919 1.00 39.03 492 ILE A CA 1
ATOM 3758 C C . ILE A 1 492 ? -2.148 32.521 11.655 1.00 39.03 492 ILE A C 1
ATOM 3760 O O . ILE A 1 492 ? -3.279 32.966 11.498 1.00 39.03 492 ILE A O 1
ATOM 3764 N N . LEU A 1 493 ? -1.267 33.098 12.483 1.00 28.03 493 LEU A N 1
ATOM 3765 C CA . LEU A 1 493 ? -1.515 34.342 13.239 1.00 28.03 493 LEU A CA 1
ATOM 3766 C C . LEU A 1 493 ? -2.815 34.345 14.083 1.00 28.03 493 LEU A C 1
ATOM 3768 O O . LEU A 1 493 ? -3.398 35.391 14.340 1.00 28.03 493 LEU A O 1
ATOM 3772 N N . GLY A 1 494 ? -3.260 33.168 14.537 1.00 30.77 494 GLY A N 1
ATOM 3773 C CA . GLY A 1 494 ? -4.482 32.989 15.334 1.00 30.77 494 GLY A CA 1
ATOM 3774 C C . GLY A 1 494 ? -5.762 32.794 14.512 1.00 30.77 494 GLY A C 1
ATOM 3775 O O . GLY A 1 494 ? -6.772 32.363 15.065 1.00 30.77 494 GLY A O 1
ATOM 3776 N N . ILE A 1 495 ? -5.716 33.026 13.197 1.00 35.03 495 ILE A N 1
ATOM 3777 C CA . ILE A 1 495 ? -6.801 32.678 12.280 1.00 35.03 495 ILE A CA 1
ATOM 3778 C C . ILE A 1 495 ? -6.735 31.170 12.029 1.00 35.03 495 ILE A C 1
ATOM 3780 O O . ILE A 1 495 ? -5.726 30.647 11.548 1.00 35.03 495 ILE A O 1
ATOM 3784 N N . LYS A 1 496 ? -7.817 30.458 12.360 1.00 45.41 496 LYS A N 1
ATOM 3785 C CA . LYS A 1 496 ? -7.997 29.062 11.949 1.00 45.41 496 LYS A CA 1
ATOM 3786 C C . LYS A 1 496 ? -8.245 29.037 10.443 1.00 45.41 496 LYS A C 1
ATOM 3788 O O . LYS A 1 496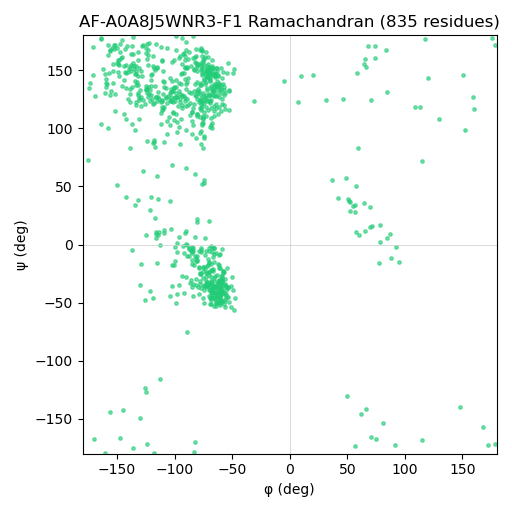 ? -9.150 29.717 9.970 1.00 45.41 496 LYS A O 1
ATOM 3793 N N . THR A 1 497 ? -7.475 28.236 9.720 1.00 43.78 497 THR A N 1
ATOM 3794 C CA . THR A 1 497 ? -7.907 27.713 8.424 1.00 43.78 497 THR A CA 1
ATOM 3795 C C . THR A 1 497 ? -8.438 26.309 8.675 1.00 43.78 497 THR A C 1
ATOM 3797 O O . THR A 1 497 ? -7.768 25.507 9.330 1.00 43.78 497 THR A O 1
ATOM 3800 N N . ASP A 1 498 ? -9.662 26.034 8.232 1.00 46.09 498 ASP A N 1
ATOM 3801 C CA . ASP A 1 498 ? -10.147 24.659 8.172 1.00 46.09 498 ASP A CA 1
ATOM 3802 C C . ASP A 1 498 ? -9.402 23.959 7.029 1.00 46.09 498 ASP A C 1
ATOM 3804 O O . ASP A 1 498 ? -9.213 24.544 5.958 1.00 46.09 498 ASP A O 1
ATOM 3808 N N . GLY A 1 499 ? -8.914 22.741 7.278 1.00 50.78 499 GLY A N 1
ATOM 3809 C CA . GLY A 1 499 ? -8.091 22.016 6.311 1.00 50.78 499 GLY A CA 1
ATOM 3810 C C . GLY A 1 499 ? -8.851 21.790 5.008 1.00 50.78 499 GLY A C 1
ATOM 3811 O O . GLY A 1 499 ? -10.002 21.353 5.026 1.00 50.78 499 GLY A O 1
ATOM 3812 N N . PHE A 1 500 ? -8.205 22.044 3.867 1.00 50.03 500 PHE A N 1
ATOM 3813 C CA . PHE A 1 500 ? -8.803 21.860 2.538 1.00 50.03 500 PHE A CA 1
ATOM 3814 C C . PHE A 1 500 ? -9.216 20.397 2.292 1.00 50.03 500 PHE A C 1
ATOM 3816 O O . PHE A 1 500 ? -10.070 20.122 1.455 1.00 50.03 500 PHE A O 1
ATOM 3823 N N . MET A 1 501 ? -8.634 19.466 3.054 1.00 56.47 501 MET A N 1
ATOM 3824 C CA . MET A 1 501 ? -8.943 18.037 3.031 1.00 56.47 501 MET A CA 1
ATOM 3825 C C . MET A 1 501 ? -9.945 17.595 4.119 1.00 56.47 501 MET A C 1
ATOM 3827 O O . MET A 1 501 ? -10.167 16.401 4.295 1.00 56.47 501 MET A O 1
ATOM 3831 N N . GLY A 1 502 ? -10.541 18.522 4.880 1.00 59.44 502 GLY A N 1
ATOM 3832 C CA . GLY A 1 502 ? -11.582 18.224 5.875 1.00 59.44 502 GLY A CA 1
ATOM 3833 C C . GLY A 1 502 ? -11.115 17.467 7.129 1.00 59.44 502 GLY A C 1
ATOM 3834 O O . GLY A 1 502 ? -11.946 16.930 7.867 1.00 59.44 502 GLY A O 1
ATOM 3835 N N . THR A 1 503 ? -9.806 17.398 7.391 1.00 73.06 503 THR A N 1
ATOM 3836 C CA . THR A 1 503 ? -9.255 16.706 8.565 1.00 73.06 503 THR A CA 1
ATOM 3837 C C . THR A 1 503 ? -9.414 17.515 9.855 1.00 73.06 503 THR A C 1
ATOM 3839 O O . THR A 1 503 ? -9.513 18.741 9.852 1.00 73.06 503 THR A O 1
ATOM 3842 N N . ARG A 1 504 ? -9.415 16.813 10.997 1.00 81.19 504 ARG A N 1
ATOM 3843 C CA . ARG A 1 504 ? -9.468 17.411 12.350 1.00 81.19 504 ARG A CA 1
ATOM 3844 C C . ARG A 1 504 ? -8.265 17.016 13.212 1.00 81.19 504 ARG A C 1
ATOM 3846 O O . ARG A 1 504 ? -8.348 16.926 14.435 1.00 81.19 504 ARG A O 1
ATOM 3853 N N . ASP A 1 505 ? -7.133 16.776 12.565 1.00 79.12 505 ASP A N 1
ATOM 3854 C CA . ASP A 1 505 ? -5.859 16.350 13.148 1.00 79.12 505 ASP A CA 1
ATOM 3855 C C . ASP A 1 505 ? -5.360 17.313 14.244 1.00 79.12 505 ASP A C 1
ATOM 3857 O O . ASP A 1 505 ? -5.079 16.905 15.378 1.00 79.12 505 ASP A O 1
ATOM 3861 N N . GLU A 1 506 ? -5.359 18.615 13.957 1.00 83.44 506 GLU A N 1
ATOM 3862 C CA . GLU A 1 506 ? -5.041 19.673 14.919 1.00 83.44 506 GLU A CA 1
ATOM 3863 C C . GLU A 1 506 ? -6.053 19.773 16.080 1.00 83.44 506 GLU A C 1
ATOM 3865 O O . GLU A 1 506 ? -5.658 20.054 17.214 1.00 83.44 506 GLU A O 1
ATOM 3870 N N . GLU A 1 507 ? -7.346 19.533 15.835 1.00 86.50 507 GLU A N 1
ATOM 3871 C CA . GLU A 1 507 ? -8.395 19.554 16.868 1.00 86.50 507 GLU A CA 1
ATOM 3872 C C . GLU A 1 507 ? -8.220 18.383 17.844 1.00 86.50 507 GLU A C 1
ATOM 3874 O O . GLU A 1 507 ? -8.098 18.585 19.056 1.00 86.50 507 GLU A O 1
ATOM 3879 N N . THR A 1 508 ? -8.092 17.168 17.310 1.00 90.31 508 THR A N 1
ATOM 3880 C CA . THR A 1 508 ? -7.852 15.941 18.075 1.00 90.31 508 THR A CA 1
ATOM 3881 C C . THR A 1 508 ? -6.554 16.032 18.885 1.00 90.31 508 THR A C 1
ATOM 3883 O O . THR A 1 508 ? -6.551 15.700 20.074 1.00 90.31 508 THR A O 1
ATOM 3886 N N . ARG A 1 509 ? -5.463 16.591 18.331 1.00 91.56 509 ARG A N 1
ATOM 3887 C CA . ARG A 1 509 ? -4.240 16.849 19.118 1.00 91.56 509 ARG A CA 1
ATOM 3888 C C . ARG A 1 509 ? -4.491 17.803 20.292 1.00 91.56 509 ARG A C 1
ATOM 3890 O O . ARG A 1 509 ? -3.946 17.590 21.375 1.00 91.56 509 ARG A O 1
ATOM 3897 N N . ARG A 1 510 ? -5.293 18.859 20.108 1.00 92.62 510 ARG A N 1
ATOM 3898 C CA . ARG A 1 510 ? -5.617 19.821 21.183 1.00 92.62 510 ARG A CA 1
ATOM 3899 C C . ARG A 1 510 ? -6.470 19.176 22.275 1.00 92.62 510 ARG A C 1
ATOM 3901 O O . ARG A 1 510 ? -6.176 19.389 23.449 1.00 92.62 510 ARG A O 1
ATOM 3908 N N . PHE A 1 511 ? -7.449 18.348 21.910 1.00 95.75 511 PHE A N 1
ATOM 3909 C CA . PHE A 1 511 ? -8.312 17.626 22.852 1.00 95.75 511 PHE A CA 1
ATOM 3910 C C . PHE A 1 511 ? -7.526 16.710 23.810 1.00 95.75 511 PHE A C 1
ATOM 3912 O O . PHE A 1 511 ? -7.853 16.641 24.999 1.00 95.75 511 PHE A O 1
ATOM 3919 N N . PHE A 1 512 ? -6.473 16.042 23.323 1.00 96.50 512 PHE A N 1
ATOM 3920 C CA . PHE A 1 512 ? -5.628 15.145 24.125 1.00 96.50 512 PHE A CA 1
ATOM 3921 C C . PHE A 1 512 ? -4.459 15.832 24.859 1.00 96.50 512 PHE A C 1
ATOM 3923 O O . PHE A 1 512 ? -3.855 15.211 25.732 1.00 96.50 512 PHE A O 1
ATOM 3930 N N . LYS A 1 513 ? -4.163 17.112 24.580 1.00 91.50 513 LYS A N 1
ATOM 3931 C CA . LYS A 1 513 ? -2.993 17.868 25.090 1.00 91.50 513 LYS A CA 1
ATOM 3932 C C . LYS A 1 513 ? -2.769 17.798 26.612 1.00 91.50 513 LYS A C 1
ATOM 3934 O O . LYS A 1 513 ? -1.637 17.940 27.066 1.00 91.50 513 LYS A O 1
ATOM 3939 N N . HIS A 1 514 ? -3.835 17.614 27.390 1.00 90.81 514 HIS A N 1
ATOM 3940 C CA . HIS A 1 514 ? -3.817 17.563 28.856 1.00 90.81 514 HIS A CA 1
ATOM 3941 C C . HIS A 1 514 ? -4.204 16.166 29.392 1.00 90.81 514 HIS A C 1
ATOM 3943 O O . HIS A 1 514 ? -4.933 16.042 30.372 1.00 90.81 514 HIS A O 1
ATOM 3949 N N . SER A 1 515 ? -3.746 15.107 28.717 1.00 94.94 515 SER A N 1
ATOM 3950 C CA . SER A 1 515 ? -3.963 13.699 29.080 1.00 94.94 515 SER A CA 1
ATOM 3951 C C . SER A 1 515 ? -2.714 12.852 28.805 1.00 94.94 515 SER A C 1
ATOM 3953 O O . SER A 1 515 ? -1.777 13.325 28.165 1.00 94.94 515 SER A O 1
ATOM 3955 N N . SER A 1 516 ? -2.706 11.594 29.255 1.00 94.94 516 SER A N 1
ATOM 3956 C CA . SER A 1 516 ? -1.608 10.644 29.002 1.00 94.94 516 SER A CA 1
ATOM 3957 C C . SER A 1 516 ? -1.569 10.116 27.556 1.00 94.94 516 SER A C 1
ATOM 3959 O O . SER A 1 516 ? -0.604 9.452 27.175 1.00 94.94 516 SER A O 1
ATOM 3961 N N . VAL A 1 517 ? -2.596 10.406 26.745 1.00 97.62 517 VAL A N 1
ATOM 3962 C CA . VAL A 1 517 ? -2.668 10.051 25.319 1.00 97.62 517 VAL A CA 1
ATOM 3963 C C . VAL A 1 517 ? -1.659 10.878 24.520 1.00 97.62 517 VAL A C 1
ATOM 3965 O O . VAL A 1 517 ? -1.731 12.107 24.494 1.00 97.62 517 VAL A O 1
ATOM 3968 N N . GLN A 1 518 ? -0.736 10.217 23.819 1.00 95.88 518 GLN A N 1
ATOM 3969 C CA . GLN A 1 518 ? 0.277 10.906 23.013 1.00 95.88 518 GLN A CA 1
ATOM 3970 C C . GLN A 1 518 ? -0.153 10.972 21.547 1.00 95.88 518 GLN A C 1
ATOM 3972 O O . GLN A 1 518 ? -0.299 9.940 20.898 1.00 95.88 518 GLN A O 1
ATOM 3977 N N . VAL A 1 519 ? -0.308 12.182 21.004 1.00 95.06 519 VAL A N 1
ATOM 3978 C CA . VAL A 1 519 ? -0.669 12.406 19.594 1.00 95.06 519 VAL A CA 1
ATOM 3979 C C . VAL A 1 519 ? 0.515 13.008 18.841 1.00 95.06 519 VAL A C 1
ATOM 3981 O O . VAL A 1 519 ? 0.944 14.125 19.139 1.00 95.06 519 VAL A O 1
ATOM 3984 N N . LEU A 1 520 ? 1.017 12.294 17.834 1.00 93.19 520 LEU A N 1
ATOM 3985 C CA . LEU A 1 520 ? 1.958 12.819 16.848 1.00 93.19 520 LEU A CA 1
ATOM 3986 C C . LEU A 1 520 ? 1.217 13.093 15.538 1.00 93.19 520 LEU A C 1
ATOM 3988 O O . LEU A 1 520 ? 0.641 12.178 14.951 1.00 93.19 520 LEU A O 1
ATOM 3992 N N . LEU A 1 521 ? 1.286 14.339 15.060 1.00 89.25 521 LEU A N 1
ATOM 3993 C CA . LEU A 1 521 ? 0.928 14.651 13.677 1.00 89.25 521 LEU A CA 1
ATOM 3994 C C . LEU A 1 521 ? 2.136 14.362 12.785 1.00 89.25 521 LEU A C 1
ATOM 3996 O O . LEU A 1 521 ? 3.276 14.708 13.112 1.00 89.25 521 LEU A O 1
ATOM 4000 N N . CYS A 1 522 ? 1.886 13.655 11.692 1.00 88.06 522 CYS A N 1
ATOM 4001 C CA . CYS A 1 522 ? 2.889 13.032 10.848 1.00 88.06 522 CYS A CA 1
ATOM 4002 C C . CYS A 1 522 ? 2.818 13.638 9.438 1.00 88.06 522 CYS A C 1
ATOM 4004 O O . CYS A 1 522 ? 2.102 13.104 8.584 1.00 88.06 522 CYS A O 1
ATOM 4006 N N . PRO A 1 523 ? 3.533 14.747 9.165 1.00 85.06 523 PRO A N 1
ATOM 4007 C CA . PRO A 1 523 ? 3.566 15.324 7.830 1.00 85.06 523 PRO A CA 1
ATOM 4008 C C . PRO A 1 523 ? 4.244 14.359 6.867 1.00 85.06 523 PRO A C 1
ATOM 4010 O O . PRO A 1 523 ? 5.290 13.771 7.164 1.00 85.06 523 PRO A O 1
ATOM 4013 N N . ARG A 1 524 ? 3.672 14.224 5.672 1.00 85.38 524 ARG A N 1
ATOM 4014 C CA . ARG A 1 524 ? 4.367 13.577 4.563 1.00 85.38 524 ARG A CA 1
ATOM 4015 C C . ARG A 1 524 ? 5.433 14.543 4.038 1.00 85.38 524 ARG A C 1
ATOM 4017 O O . ARG A 1 524 ? 5.270 15.760 4.065 1.00 85.38 524 ARG A O 1
ATOM 4024 N N . SER A 1 525 ? 6.591 14.020 3.649 1.00 78.00 525 SER A N 1
ATOM 4025 C CA . SER A 1 525 ? 7.729 14.835 3.210 1.00 78.00 525 SER A CA 1
ATOM 4026 C C . SER A 1 525 ? 8.676 14.004 2.356 1.00 78.00 525 SER A C 1
ATOM 4028 O O . SER A 1 525 ? 8.975 12.857 2.694 1.00 78.00 525 SER A O 1
ATOM 4030 N N . ALA A 1 526 ? 9.187 14.586 1.271 1.00 75.38 526 ALA A N 1
ATOM 4031 C CA . ALA A 1 526 ? 10.293 13.987 0.532 1.00 75.38 526 ALA A CA 1
ATOM 4032 C C . ALA A 1 526 ? 11.612 14.155 1.304 1.00 75.38 526 ALA A C 1
ATOM 4034 O O . ALA A 1 526 ? 11.757 15.035 2.157 1.00 75.38 526 ALA A O 1
ATOM 4035 N N . GLY A 1 527 ? 12.608 13.331 0.983 1.00 67.00 527 GLY A N 1
ATOM 4036 C CA . GLY A 1 527 ? 13.948 13.493 1.537 1.00 67.00 527 GLY A CA 1
ATOM 4037 C C . GLY A 1 527 ? 14.596 14.814 1.097 1.00 67.00 527 GLY A C 1
ATOM 4038 O O . GLY A 1 527 ? 14.369 15.302 -0.009 1.00 67.00 527 GLY A O 1
ATOM 4039 N N . LYS A 1 528 ? 15.503 15.357 1.918 1.00 63.38 528 LYS A N 1
ATOM 4040 C CA . LYS A 1 528 ? 16.223 16.619 1.632 1.00 63.38 528 LYS A CA 1
ATOM 4041 C C . LYS A 1 528 ? 17.094 16.608 0.359 1.00 63.38 528 LYS A C 1
ATOM 4043 O O . LYS A 1 528 ? 17.631 17.643 -0.010 1.00 63.38 528 LYS A O 1
ATOM 4048 N N . ARG A 1 529 ? 17.263 15.443 -0.282 1.00 64.19 529 ARG A N 1
ATOM 4049 C CA . ARG A 1 529 ? 18.005 15.227 -1.541 1.00 64.19 529 ARG A CA 1
ATOM 4050 C C . ARG A 1 529 ? 17.087 15.048 -2.770 1.00 64.19 529 ARG A C 1
ATOM 4052 O O . ARG A 1 529 ? 17.537 14.577 -3.815 1.00 64.19 529 ARG A O 1
ATOM 4059 N N . HIS A 1 530 ? 15.797 15.357 -2.654 1.00 65.00 530 HIS A N 1
ATOM 4060 C CA . HIS A 1 530 ? 14.904 15.522 -3.807 1.00 65.00 530 HIS A CA 1
ATOM 4061 C C . HIS A 1 530 ? 14.944 16.981 -4.293 1.00 65.00 530 HIS A C 1
ATOM 4063 O O . HIS A 1 530 ? 15.318 17.872 -3.532 1.00 65.00 530 HIS A O 1
ATOM 4069 N N . SER A 1 531 ? 14.546 17.244 -5.541 1.00 68.06 531 SER A N 1
ATOM 4070 C CA . SER A 1 531 ? 14.408 18.618 -6.048 1.00 68.06 531 SER A CA 1
ATOM 4071 C C . SER A 1 531 ? 13.388 19.411 -5.225 1.00 68.06 531 SER A C 1
ATOM 4073 O O . SER A 1 531 ? 12.447 18.831 -4.681 1.00 68.06 531 SER A O 1
ATOM 4075 N N . TRP A 1 532 ? 13.552 20.735 -5.147 1.00 62.22 532 TRP A N 1
ATOM 4076 C CA . TRP A 1 532 ? 12.664 21.613 -4.372 1.00 62.22 532 TRP A CA 1
ATOM 4077 C C . TRP A 1 532 ? 11.186 21.440 -4.763 1.00 62.22 532 TRP A C 1
ATOM 4079 O O . TRP A 1 532 ? 10.353 21.207 -3.891 1.00 62.22 532 TRP A O 1
ATOM 4089 N N . VAL A 1 533 ? 10.893 21.383 -6.069 1.00 64.56 533 VAL A N 1
ATOM 4090 C CA . VAL A 1 533 ? 9.552 21.081 -6.607 1.00 64.56 533 VAL A CA 1
ATOM 4091 C C . VAL A 1 533 ? 8.992 19.770 -6.039 1.00 64.56 533 VAL A C 1
ATOM 4093 O O . VAL A 1 533 ? 7.858 19.741 -5.576 1.00 64.56 533 VAL A O 1
ATOM 4096 N N . LYS A 1 534 ? 9.791 18.692 -5.984 1.00 67.69 534 LYS A N 1
ATOM 4097 C CA . LYS A 1 534 ? 9.338 17.396 -5.449 1.00 67.69 534 LYS A CA 1
ATOM 4098 C C . LYS A 1 534 ? 9.190 17.401 -3.924 1.00 67.69 534 LYS A C 1
ATOM 4100 O O . LYS A 1 534 ? 8.373 16.646 -3.396 1.00 67.69 534 LYS A O 1
ATOM 4105 N N . GLN A 1 535 ? 9.951 18.238 -3.213 1.00 73.25 535 GLN A N 1
ATOM 4106 C CA . GLN A 1 535 ? 9.761 18.469 -1.777 1.00 73.25 535 GLN A CA 1
ATOM 4107 C C . GLN A 1 535 ? 8.446 19.214 -1.510 1.00 73.25 535 GLN A C 1
ATOM 4109 O O . GLN A 1 535 ? 7.685 18.770 -0.653 1.00 73.25 535 GLN A O 1
ATOM 4114 N N . GLN A 1 536 ? 8.140 20.265 -2.280 1.00 66.06 536 GLN A N 1
ATOM 4115 C CA . GLN A 1 536 ? 6.877 21.004 -2.189 1.00 66.06 536 GLN A CA 1
ATOM 4116 C C . GLN A 1 536 ? 5.675 20.123 -2.555 1.00 66.06 536 GLN A C 1
ATOM 4118 O O . GLN A 1 536 ? 4.743 20.020 -1.763 1.00 66.06 536 GLN A O 1
ATOM 4123 N N . GLU A 1 537 ? 5.727 19.423 -3.693 1.00 72.75 537 GLU A N 1
ATOM 4124 C CA . GLU A 1 537 ? 4.714 18.449 -4.124 1.00 72.75 537 GLU A CA 1
ATOM 4125 C C . GLU A 1 537 ? 4.427 17.428 -3.007 1.00 72.75 537 GLU A C 1
ATOM 4127 O O . GLU A 1 537 ? 3.297 17.289 -2.544 1.00 72.75 537 GLU A O 1
ATOM 4132 N N . THR A 1 538 ? 5.470 16.773 -2.484 1.00 68.31 538 THR A N 1
ATOM 4133 C CA . THR A 1 538 ? 5.312 15.725 -1.460 1.00 68.31 538 THR A CA 1
ATOM 4134 C C . THR A 1 538 ? 4.869 16.261 -0.098 1.00 68.31 538 THR A C 1
ATOM 4136 O O . THR A 1 538 ? 4.294 15.507 0.680 1.00 68.31 538 THR A O 1
ATOM 4139 N N . GLY A 1 539 ? 5.131 17.537 0.194 1.00 69.00 539 GLY A N 1
ATOM 4140 C CA . GLY A 1 539 ? 4.648 18.224 1.393 1.00 69.00 539 GLY A CA 1
ATOM 4141 C C . GLY A 1 539 ? 3.263 18.865 1.250 1.00 69.00 539 GLY A C 1
ATOM 4142 O O . GLY A 1 539 ? 2.785 19.420 2.232 1.00 69.00 539 GLY A O 1
ATOM 4143 N N . THR A 1 540 ? 2.643 18.814 0.061 1.00 65.12 540 THR A N 1
ATOM 4144 C CA . THR A 1 540 ? 1.349 19.467 -0.227 1.00 65.12 540 THR A CA 1
ATOM 4145 C C . THR A 1 540 ? 0.267 18.484 -0.689 1.00 65.12 540 THR A C 1
ATOM 4147 O O . THR A 1 540 ? -0.872 18.630 -0.264 1.00 65.12 540 THR A O 1
ATOM 4150 N N . ILE A 1 541 ? 0.589 17.490 -1.534 1.00 75.88 541 ILE A N 1
ATOM 4151 C CA . ILE A 1 541 ? -0.424 16.600 -2.149 1.00 75.88 541 ILE A CA 1
ATOM 4152 C C . ILE A 1 541 ? -0.341 15.118 -1.752 1.00 75.88 541 ILE A C 1
ATOM 4154 O O . ILE A 1 541 ? -1.302 14.385 -1.967 1.00 75.88 541 ILE A O 1
ATOM 4158 N N . PHE A 1 542 ? 0.771 14.646 -1.177 1.00 84.94 542 PHE A N 1
ATOM 4159 C CA . PHE A 1 542 ? 0.850 13.272 -0.664 1.00 84.94 542 PHE A CA 1
ATOM 4160 C C . PHE A 1 542 ? 0.522 13.233 0.828 1.00 84.94 542 PHE A C 1
ATOM 4162 O O . PHE A 1 542 ? 0.991 14.066 1.598 1.00 84.94 542 PHE A O 1
ATOM 4169 N N . THR A 1 543 ? -0.248 12.230 1.246 1.00 86.62 543 THR A N 1
ATOM 4170 C CA . THR A 1 543 ? -0.767 12.109 2.615 1.00 86.62 543 THR A CA 1
ATOM 4171 C C . THR A 1 543 ? -0.210 10.874 3.331 1.00 86.62 543 THR A C 1
ATOM 4173 O O . THR A 1 543 ? 0.469 10.031 2.736 1.00 86.62 543 THR A O 1
ATOM 4176 N N . HIS A 1 544 ? -0.487 10.748 4.631 1.00 92.81 544 HIS A N 1
ATOM 4177 C CA . HIS A 1 544 ? -0.286 9.501 5.369 1.00 92.81 544 HIS A CA 1
ATOM 4178 C C . HIS A 1 544 ? -1.595 8.700 5.435 1.00 92.81 544 HIS A C 1
ATOM 4180 O O . HIS A 1 544 ? -2.351 8.823 6.388 1.00 92.81 544 HIS A O 1
ATOM 4186 N N . HIS A 1 545 ? -1.860 7.879 4.411 1.00 95.81 545 HIS A N 1
ATOM 4187 C CA . HIS A 1 545 ? -3.199 7.312 4.186 1.00 95.81 545 HIS A CA 1
ATOM 4188 C C . HIS A 1 545 ? -3.544 6.004 4.939 1.00 95.81 545 HIS A C 1
ATOM 4190 O O . HIS A 1 545 ? -4.680 5.549 4.857 1.00 95.81 545 HIS A O 1
ATOM 4196 N N . GLN A 1 546 ? -2.598 5.383 5.658 1.00 97.62 546 GLN A N 1
ATOM 4197 C CA . GLN A 1 546 ? -2.842 4.139 6.415 1.00 97.62 546 GLN A CA 1
ATOM 4198 C C . GLN A 1 546 ? -3.886 4.358 7.526 1.00 97.62 546 GLN A C 1
ATOM 4200 O O . GLN A 1 546 ? -3.685 5.240 8.359 1.00 97.62 546 GLN A O 1
ATOM 4205 N N . LYS A 1 547 ? -4.918 3.507 7.585 1.00 98.25 547 LYS A N 1
ATOM 4206 C CA . LYS A 1 547 ? -5.851 3.394 8.717 1.00 98.25 547 LYS A CA 1
ATOM 4207 C C . LYS A 1 547 ? -5.540 2.109 9.482 1.00 98.25 547 LYS A C 1
ATOM 4209 O O . LYS A 1 547 ? -5.371 1.055 8.864 1.00 98.25 547 LYS A O 1
ATOM 4214 N N . THR A 1 548 ? -5.348 2.185 10.797 1.00 98.44 548 THR A N 1
ATOM 4215 C CA . THR A 1 548 ? -4.910 1.033 11.604 1.00 98.44 548 THR A CA 1
ATOM 4216 C C . THR A 1 548 ? -5.237 1.218 13.083 1.00 98.44 548 THR A C 1
ATOM 4218 O O . THR A 1 548 ? -4.983 2.287 13.634 1.00 98.44 548 THR A O 1
ATOM 4221 N N . VAL A 1 549 ? -5.697 0.163 13.757 1.00 98.88 549 VAL A N 1
ATOM 4222 C CA . VAL A 1 549 ? -5.844 0.125 15.224 1.00 98.88 549 VAL A CA 1
ATOM 4223 C C . VAL A 1 549 ? -5.164 -1.135 15.759 1.00 98.88 549 VAL A C 1
ATOM 4225 O O . VAL A 1 549 ? -5.546 -2.231 15.377 1.00 98.88 549 VAL A O 1
ATOM 4228 N N . ILE A 1 550 ? -4.156 -1.003 16.621 1.00 98.88 550 ILE A N 1
ATOM 4229 C CA . ILE A 1 550 ? -3.417 -2.124 17.229 1.00 98.88 550 ILE A CA 1
ATOM 4230 C C . ILE A 1 550 ? -3.647 -2.102 18.740 1.00 98.88 550 ILE A C 1
ATOM 4232 O O . ILE A 1 550 ? -3.447 -1.065 19.375 1.00 98.88 550 ILE A O 1
ATOM 4236 N N . ILE A 1 551 ? -4.079 -3.227 19.310 1.00 98.56 551 ILE A N 1
ATOM 4237 C CA . ILE A 1 551 ? -4.534 -3.338 20.705 1.00 98.56 551 ILE A CA 1
ATOM 4238 C C . ILE A 1 551 ? -4.035 -4.653 21.317 1.00 98.56 551 ILE A C 1
ATOM 4240 O O . ILE A 1 551 ? -3.909 -5.658 20.617 1.00 98.56 551 ILE A O 1
ATOM 4244 N N . ASP A 1 552 ? -3.777 -4.664 22.628 1.00 97.31 552 ASP A N 1
ATOM 4245 C CA . ASP A 1 552 ? -3.639 -5.909 23.388 1.00 97.31 552 ASP A CA 1
ATOM 4246 C C . ASP A 1 552 ? -5.017 -6.491 23.764 1.00 97.31 552 ASP A C 1
ATOM 4248 O O . ASP A 1 552 ? -5.748 -5.930 24.582 1.00 97.31 552 ASP A O 1
ATOM 4252 N N . ALA A 1 553 ? -5.375 -7.632 23.181 1.00 95.88 553 ALA A N 1
ATOM 4253 C CA . ALA A 1 553 ? -6.578 -8.393 23.511 1.00 95.88 553 ALA A CA 1
ATOM 4254 C C . ALA A 1 553 ? -6.296 -9.466 24.572 1.00 95.88 553 ALA A C 1
ATOM 4256 O O . ALA A 1 553 ? -5.144 -9.832 24.817 1.00 95.88 553 ALA A O 1
ATOM 4257 N N . ASP A 1 554 ? -7.355 -9.996 25.185 1.00 93.88 554 ASP A N 1
ATOM 4258 C CA . ASP A 1 554 ? -7.258 -11.212 25.994 1.00 93.88 554 ASP A CA 1
ATOM 4259 C C . ASP A 1 554 ? -6.866 -12.422 25.122 1.00 93.88 554 ASP A C 1
ATOM 4261 O O . ASP A 1 554 ? -7.242 -12.516 23.950 1.00 93.88 554 ASP A O 1
ATOM 4265 N N . ALA A 1 555 ? -6.086 -13.337 25.692 1.00 90.75 555 ALA A N 1
ATOM 4266 C CA . ALA A 1 555 ? -5.709 -14.611 25.086 1.00 90.75 555 ALA A CA 1
ATOM 4267 C C . ALA A 1 555 ? -6.057 -15.818 25.979 1.00 90.75 555 ALA A C 1
ATOM 4269 O O . ALA A 1 555 ? -5.645 -16.940 25.678 1.00 90.75 555 ALA A O 1
ATOM 4270 N N . GLY A 1 556 ? -6.792 -15.596 27.074 1.00 88.88 556 GLY A N 1
ATOM 4271 C CA . GLY A 1 556 ? -7.074 -16.606 28.086 1.00 88.88 556 GLY A CA 1
ATOM 4272 C C . GLY A 1 556 ? -5.862 -16.905 28.974 1.00 88.88 556 GLY A C 1
ATOM 4273 O O . GLY A 1 556 ? -4.738 -16.464 28.725 1.00 88.88 556 GLY A O 1
ATOM 4274 N N . ASN A 1 557 ? -6.085 -17.673 30.045 1.00 88.44 557 ASN A N 1
ATOM 4275 C CA . ASN A 1 557 ? -5.040 -18.104 30.988 1.00 88.44 557 ASN A CA 1
ATOM 4276 C C . ASN A 1 557 ? -4.182 -16.942 31.541 1.00 88.44 557 ASN A C 1
ATOM 4278 O O . ASN A 1 557 ? -2.974 -17.083 31.718 1.00 88.44 557 ASN A O 1
ATOM 4282 N N . TYR A 1 558 ? -4.812 -15.783 31.775 1.00 87.88 558 TYR A N 1
ATOM 4283 C CA . TYR A 1 558 ? -4.188 -14.512 32.182 1.00 87.88 558 TYR A CA 1
ATOM 4284 C C . TYR A 1 558 ? -3.148 -13.935 31.199 1.00 87.88 558 TYR A C 1
ATOM 4286 O O . TYR A 1 558 ? -2.504 -12.931 31.509 1.00 87.88 558 TYR A O 1
ATOM 4294 N N . ARG A 1 559 ? -3.005 -14.518 30.002 1.00 92.75 559 ARG A N 1
ATOM 4295 C CA . ARG A 1 559 ? -2.152 -14.005 28.924 1.00 92.75 559 ARG A CA 1
ATOM 4296 C C . ARG A 1 559 ? -2.927 -13.074 27.996 1.00 92.75 559 ARG A C 1
ATOM 4298 O O . ARG A 1 559 ? -4.153 -13.069 27.953 1.00 92.75 559 ARG A O 1
ATOM 4305 N N . ARG A 1 560 ? -2.188 -12.283 27.225 1.00 94.62 560 ARG A N 1
ATOM 4306 C CA . ARG A 1 560 ? -2.708 -11.309 26.260 1.00 94.62 560 ARG A CA 1
ATOM 4307 C C . ARG A 1 560 ? -1.998 -11.446 24.921 1.00 94.62 560 ARG A C 1
ATOM 4309 O O . ARG A 1 560 ? -0.896 -11.982 24.847 1.00 94.62 560 ARG A O 1
ATOM 4316 N N . LYS A 1 561 ? -2.614 -10.969 23.848 1.00 94.50 561 LYS A N 1
ATOM 4317 C CA . LYS A 1 561 ? -2.085 -11.068 22.478 1.00 94.50 561 LYS A CA 1
ATOM 4318 C C . LYS A 1 561 ? -2.292 -9.765 21.724 1.00 94.50 561 LYS A C 1
ATOM 4320 O O . LYS A 1 561 ? -3.200 -9.005 22.050 1.00 94.50 561 LYS A O 1
ATOM 4325 N N . ILE A 1 562 ? -1.459 -9.494 20.725 1.00 96.94 562 ILE A N 1
ATOM 4326 C CA . ILE A 1 562 ? -1.664 -8.330 19.859 1.00 96.94 562 ILE A CA 1
ATOM 4327 C C . ILE A 1 562 ? -2.688 -8.684 18.779 1.00 96.94 562 ILE A C 1
ATOM 4329 O O . ILE A 1 562 ? -2.524 -9.675 18.071 1.00 96.94 562 ILE A O 1
ATOM 4333 N N . ILE A 1 563 ? -3.714 -7.845 18.639 1.00 98.12 563 ILE A N 1
ATOM 4334 C CA . ILE A 1 563 ? -4.626 -7.838 17.490 1.00 98.12 563 ILE A CA 1
ATOM 4335 C C . ILE A 1 563 ? -4.475 -6.521 16.726 1.00 98.12 563 ILE A C 1
ATOM 4337 O O . ILE A 1 563 ? -4.101 -5.494 17.303 1.00 98.12 563 ILE A O 1
ATOM 4341 N N . ALA A 1 564 ? -4.766 -6.539 15.426 1.00 98.75 564 ALA A N 1
ATOM 4342 C CA . ALA A 1 564 ? -4.672 -5.359 14.575 1.00 98.75 564 ALA A CA 1
ATOM 4343 C C . ALA A 1 564 ? -5.848 -5.256 13.596 1.00 98.75 564 ALA A C 1
ATOM 4345 O O . ALA A 1 564 ? -6.137 -6.194 12.860 1.00 98.75 564 ALA A O 1
ATOM 4346 N N . PHE A 1 565 ? -6.488 -4.094 13.546 1.00 98.88 565 PHE A N 1
ATOM 4347 C CA . PHE A 1 565 ? -7.500 -3.740 12.556 1.00 98.88 565 PHE A CA 1
ATOM 4348 C C . PHE A 1 565 ? -6.847 -2.954 11.414 1.00 98.88 565 PHE A C 1
ATOM 4350 O O . PHE A 1 565 ? -6.080 -2.024 11.682 1.00 98.88 565 PHE A O 1
ATOM 4357 N N . VAL A 1 566 ? -7.130 -3.325 10.161 1.00 98.75 566 VAL A N 1
ATOM 4358 C CA . VAL A 1 566 ? -6.646 -2.64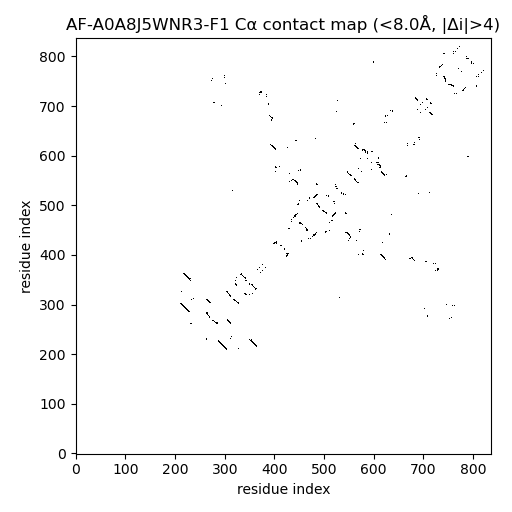8 8.941 1.00 98.75 566 VAL A CA 1
ATOM 4359 C C . VAL A 1 566 ? -7.707 -2.667 7.832 1.00 98.75 566 VAL A C 1
ATOM 4361 O O . VAL A 1 566 ? -8.399 -3.669 7.643 1.00 98.75 566 VAL A O 1
ATOM 4364 N N . GLY A 1 567 ? -7.820 -1.575 7.069 1.00 98.06 567 GLY A N 1
ATOM 4365 C CA . GLY A 1 567 ? -8.820 -1.419 6.003 1.00 98.06 567 GLY A CA 1
ATOM 4366 C C . GLY A 1 567 ? -8.941 0.013 5.481 1.00 98.06 567 GLY A C 1
ATOM 4367 O O . GLY A 1 567 ? -7.998 0.794 5.627 1.00 98.06 567 GLY A O 1
ATOM 4368 N N . GLY A 1 568 ? -10.090 0.350 4.882 1.00 97.62 568 GLY A N 1
ATOM 4369 C CA . GLY A 1 568 ? -10.403 1.690 4.366 1.00 97.62 568 GLY A CA 1
ATOM 4370 C C . GLY A 1 568 ? -11.005 2.652 5.399 1.00 97.62 568 GLY A C 1
ATOM 4371 O O . GLY A 1 568 ? -10.655 3.830 5.387 1.00 97.62 568 GLY A O 1
ATOM 4372 N N . LEU A 1 569 ? -11.791 2.162 6.365 1.00 98.06 569 LEU A N 1
ATOM 4373 C CA . LEU A 1 569 ? -12.385 3.019 7.406 1.00 98.06 569 LEU A CA 1
ATOM 4374 C C . LEU A 1 569 ? -11.329 3.737 8.276 1.00 98.06 569 LEU A C 1
ATOM 4376 O O . LEU A 1 569 ? -10.569 3.095 9.004 1.00 98.06 569 LEU A O 1
ATOM 4380 N N . ASP A 1 570 ? -11.333 5.074 8.256 1.00 97.50 570 ASP A N 1
ATOM 4381 C CA . ASP A 1 570 ? -10.722 5.927 9.288 1.00 97.50 570 ASP A CA 1
ATOM 4382 C C . ASP A 1 570 ? -11.659 6.054 10.503 1.00 97.50 570 ASP A C 1
ATOM 4384 O O . ASP A 1 570 ? -12.882 5.999 10.374 1.00 97.50 570 ASP A O 1
ATOM 4388 N N . LEU A 1 571 ? -11.097 6.320 11.688 1.00 98.06 571 LEU A N 1
ATOM 4389 C CA . LEU A 1 571 ? -11.874 6.648 12.892 1.00 98.06 571 LEU A CA 1
ATOM 4390 C C . LEU A 1 571 ? -12.276 8.136 12.904 1.00 98.06 571 LEU A C 1
ATOM 4392 O O . LEU A 1 571 ? -11.883 8.907 13.785 1.00 98.06 571 LEU A O 1
ATOM 4396 N N . CYS A 1 572 ? -13.032 8.556 11.889 1.00 95.75 572 CYS A N 1
ATOM 4397 C CA . CYS A 1 572 ? -13.477 9.935 11.686 1.00 95.75 572 CYS A CA 1
ATOM 4398 C C . CYS A 1 572 ? -14.959 10.033 11.273 1.00 95.75 572 CYS A C 1
ATOM 4400 O O . CYS A 1 572 ? -15.666 9.032 11.172 1.00 95.75 572 CYS A O 1
ATOM 4402 N N . GLY A 1 573 ? -15.451 11.262 11.100 1.00 93.12 573 GLY A N 1
ATOM 4403 C CA . GLY A 1 573 ? -16.859 11.533 10.797 1.00 93.12 573 GLY A CA 1
ATOM 4404 C C . GLY A 1 573 ? -17.292 11.064 9.405 1.00 93.12 573 GLY A C 1
ATOM 4405 O O . GLY A 1 573 ? -16.485 10.986 8.474 1.00 93.12 573 GLY A O 1
ATOM 4406 N N . GLY A 1 574 ? -18.574 10.728 9.280 1.00 94.44 574 GLY A N 1
ATOM 4407 C CA . GLY A 1 574 ? -19.209 10.188 8.075 1.00 94.44 574 GLY A CA 1
ATOM 4408 C C . GLY A 1 574 ? -18.943 8.704 7.805 1.00 94.44 574 GLY A C 1
ATOM 4409 O O . GLY A 1 574 ? -19.677 8.105 7.024 1.00 94.44 574 GLY A O 1
ATOM 4410 N N . ARG A 1 575 ? -17.938 8.092 8.450 1.00 97.56 575 ARG A N 1
ATOM 4411 C CA . ARG A 1 575 ? -17.490 6.710 8.171 1.00 97.56 575 ARG A CA 1
ATOM 4412 C C . ARG A 1 575 ? -18.329 5.633 8.868 1.00 97.56 575 ARG A C 1
ATOM 4414 O O . ARG A 1 575 ? -18.187 4.462 8.538 1.00 97.56 575 ARG A O 1
ATOM 4421 N N . TYR A 1 576 ? -19.218 6.003 9.795 1.00 97.50 576 TYR A N 1
ATOM 4422 C CA . TYR A 1 576 ? -20.266 5.086 10.244 1.00 97.50 576 TYR A CA 1
ATOM 4423 C C . TYR A 1 576 ? -21.344 4.997 9.163 1.00 97.50 576 TYR A C 1
ATOM 4425 O O . TYR A 1 576 ? -21.871 6.024 8.725 1.00 97.50 576 TYR A O 1
ATOM 4433 N N . ASP A 1 577 ? -21.665 3.772 8.765 1.00 97.50 577 ASP A N 1
ATOM 4434 C CA . ASP A 1 577 ? -22.842 3.414 7.983 1.00 97.50 577 ASP A CA 1
ATOM 4435 C C . ASP A 1 577 ? -23.119 1.904 8.135 1.00 97.50 577 ASP A C 1
ATOM 4437 O O . ASP A 1 577 ? -22.406 1.193 8.853 1.00 97.50 577 ASP A O 1
ATOM 4441 N N . THR A 1 578 ? -24.166 1.433 7.462 1.00 96.88 578 THR A N 1
ATOM 4442 C CA . THR A 1 578 ? -24.611 0.034 7.403 1.00 96.88 578 THR A CA 1
ATOM 4443 C C . THR A 1 578 ? -24.963 -0.339 5.956 1.00 96.88 578 THR A C 1
ATOM 4445 O O . THR A 1 578 ? -25.312 0.577 5.204 1.00 96.88 578 THR A O 1
ATOM 4448 N N . PRO A 1 579 ? -25.085 -1.635 5.595 1.00 97.38 579 PRO A N 1
ATOM 4449 C CA . PRO A 1 579 ? -25.418 -2.070 4.227 1.00 97.38 579 PRO A CA 1
ATOM 4450 C C . PRO A 1 579 ? -26.759 -1.564 3.653 1.00 97.38 579 PRO A C 1
ATOM 4452 O O . PRO A 1 579 ? -27.110 -1.853 2.510 1.00 97.38 579 PRO A O 1
ATOM 4455 N N . ARG A 1 580 ? -27.561 -0.833 4.444 1.00 95.94 580 ARG A N 1
ATOM 4456 C CA . ARG A 1 580 ? -28.800 -0.163 4.006 1.00 95.94 580 ARG A CA 1
ATOM 4457 C C . ARG A 1 580 ? -28.572 1.225 3.396 1.00 95.94 580 ARG A C 1
ATOM 4459 O O . ARG A 1 580 ? -29.531 1.781 2.860 1.00 95.94 580 ARG A O 1
ATOM 4466 N N . HIS A 1 581 ? -27.377 1.803 3.552 1.00 97.19 581 HIS A N 1
ATOM 4467 C CA . HIS A 1 581 ? -26.935 3.094 3.000 1.00 97.19 581 HIS A CA 1
ATOM 4468 C C . HIS A 1 581 ? -28.013 4.210 2.948 1.00 97.19 581 HIS A C 1
ATOM 4470 O O . HIS A 1 581 ? -28.327 4.758 1.884 1.00 97.19 581 HIS A O 1
ATOM 4476 N N . PRO A 1 582 ? -28.655 4.552 4.085 1.00 95.75 582 PRO A N 1
ATOM 4477 C CA . PRO A 1 582 ? -29.846 5.396 4.108 1.00 95.75 582 PRO A CA 1
ATOM 4478 C C . PRO A 1 582 ? -29.537 6.890 3.904 1.00 95.75 582 PRO A C 1
ATOM 4480 O O . PRO A 1 582 ? -29.209 7.612 4.843 1.00 95.75 582 PRO A O 1
ATOM 4483 N N . LEU A 1 583 ? -29.794 7.386 2.689 1.00 95.62 583 LEU A N 1
ATOM 4484 C CA . LEU A 1 583 ? -29.656 8.801 2.289 1.00 95.62 583 LEU A CA 1
ATOM 4485 C C . LEU A 1 583 ? -30.331 9.816 3.238 1.00 95.62 583 LEU A C 1
ATOM 4487 O O . LEU A 1 583 ? -29.800 10.904 3.465 1.00 95.62 583 LEU A O 1
ATOM 4491 N N . PHE A 1 584 ? -31.516 9.470 3.763 1.00 94.44 584 PHE A N 1
ATOM 4492 C CA . PHE A 1 584 ? -32.423 10.402 4.458 1.00 94.44 584 PHE A CA 1
ATOM 4493 C C . PHE A 1 584 ? -32.925 9.915 5.828 1.00 94.44 584 PHE A C 1
ATOM 4495 O O . PHE A 1 584 ? -33.136 10.708 6.743 1.00 94.44 584 PHE A O 1
ATOM 4502 N N . ARG A 1 585 ? -33.152 8.602 5.990 1.00 94.31 585 ARG A N 1
ATOM 4503 C CA . ARG A 1 585 ? -33.946 8.040 7.108 1.00 94.31 585 ARG A CA 1
ATOM 4504 C C . ARG A 1 585 ? -33.265 8.121 8.482 1.00 94.31 585 ARG A C 1
ATOM 4506 O O . ARG A 1 585 ? -33.916 7.902 9.494 1.00 94.31 585 ARG A O 1
ATOM 4513 N N . THR A 1 586 ? -31.971 8.426 8.515 1.00 93.50 586 THR A N 1
ATOM 4514 C CA . THR A 1 586 ? -31.112 8.409 9.715 1.00 93.50 586 THR A CA 1
ATOM 4515 C C . THR A 1 586 ? -30.627 9.789 10.149 1.00 93.50 586 THR A C 1
ATOM 4517 O O . THR A 1 586 ? -29.897 9.909 11.131 1.00 93.50 586 THR A O 1
ATOM 4520 N N . LEU A 1 587 ? -31.010 10.843 9.420 1.00 92.69 587 LEU A N 1
ATOM 4521 C CA . LEU A 1 587 ? -30.552 12.220 9.651 1.00 92.69 587 LEU A CA 1
ATOM 4522 C C . LEU A 1 587 ? -31.037 12.812 10.986 1.00 92.69 587 LEU A C 1
ATOM 4524 O O . LEU A 1 587 ? -30.559 13.856 11.406 1.00 92.69 587 LEU A O 1
ATOM 4528 N N . GLN A 1 588 ? -31.973 12.137 11.658 1.00 90.75 588 GLN A N 1
ATOM 4529 C CA . GLN A 1 588 ? -32.450 12.469 13.005 1.00 90.75 588 GLN A CA 1
ATOM 4530 C C . GLN A 1 588 ? -32.131 11.369 14.039 1.00 90.75 588 GLN A C 1
ATOM 4532 O O . GLN A 1 588 ? -32.613 11.426 15.166 1.00 90.75 588 GLN A O 1
ATOM 4537 N N . THR A 1 589 ? -31.319 10.371 13.667 1.00 90.38 589 THR A N 1
ATOM 4538 C CA . THR A 1 589 ? -30.841 9.294 14.551 1.00 90.38 589 THR A CA 1
ATOM 4539 C C . THR A 1 589 ? -29.304 9.234 14.514 1.00 90.38 589 THR A C 1
ATOM 4541 O O . THR A 1 589 ? -28.652 10.245 14.770 1.00 90.38 589 THR A O 1
ATOM 4544 N N . PHE A 1 590 ? -28.691 8.098 14.172 1.00 88.31 590 PHE A N 1
ATOM 4545 C CA . PHE A 1 590 ? -27.243 7.871 14.266 1.00 88.31 590 PHE A CA 1
ATOM 4546 C C . PHE A 1 590 ? -26.380 8.658 13.257 1.00 88.31 590 PHE A C 1
ATOM 4548 O O . PHE A 1 590 ? -25.152 8.606 13.343 1.00 88.31 590 PHE A O 1
ATOM 4555 N N . HIS A 1 591 ? -26.998 9.422 12.346 1.00 93.06 591 HIS A N 1
ATOM 4556 C CA . HIS A 1 591 ? -26.329 10.374 11.446 1.00 93.06 591 HIS A CA 1
ATOM 4557 C C . HIS A 1 591 ? -26.688 11.849 11.728 1.00 93.06 591 HIS A C 1
ATOM 4559 O O . HIS A 1 591 ? -26.332 12.713 10.934 1.00 93.06 591 HIS A O 1
ATOM 4565 N N . LYS A 1 592 ? -27.367 12.164 12.845 1.00 90.00 592 LYS A N 1
ATOM 4566 C CA . LYS A 1 592 ? -27.765 13.544 13.193 1.00 90.00 592 LYS A CA 1
ATOM 4567 C C . LYS A 1 592 ? -26.569 14.456 13.488 1.00 90.00 592 LYS A C 1
ATOM 4569 O O . LYS A 1 592 ? -26.427 15.502 12.869 1.00 90.00 592 LYS A O 1
ATOM 4574 N N . GLU A 1 593 ? -25.687 14.026 14.389 1.00 88.44 593 GLU A N 1
ATOM 4575 C CA . GLU A 1 593 ? -24.460 14.757 14.765 1.00 88.44 593 GLU A CA 1
ATOM 4576 C C . GLU A 1 593 ? -23.238 14.350 13.911 1.00 88.44 593 GLU A C 1
ATOM 4578 O O . GLU A 1 593 ? -22.101 14.698 14.222 1.00 88.44 593 GLU A O 1
ATOM 4583 N N . ASP A 1 594 ? -23.467 13.574 12.846 1.00 91.50 594 ASP A N 1
ATOM 4584 C CA . ASP A 1 594 ? -22.442 13.019 11.950 1.00 91.50 594 ASP A CA 1
ATOM 4585 C C . ASP A 1 594 ? -22.933 13.024 10.490 1.00 91.50 594 ASP A C 1
ATOM 4587 O O . ASP A 1 594 ? -22.779 12.056 9.742 1.00 91.50 594 ASP A O 1
ATOM 4591 N N . TYR A 1 595 ? -23.598 14.115 10.099 1.00 91.94 595 TYR A N 1
ATOM 4592 C CA . TYR A 1 595 ? -23.991 14.348 8.714 1.00 91.94 595 TYR A CA 1
ATOM 4593 C C . TYR A 1 595 ? -22.752 14.564 7.839 1.00 91.94 595 TYR A C 1
ATOM 4595 O O . TYR A 1 595 ? -21.894 15.392 8.153 1.00 91.94 595 TYR A O 1
ATOM 4603 N N . TYR A 1 596 ? -22.689 13.855 6.713 1.00 91.06 596 TYR A N 1
ATOM 4604 C CA . TYR A 1 596 ? -21.570 13.927 5.783 1.00 91.06 596 TYR A CA 1
ATOM 4605 C C . TYR A 1 596 ? -22.054 13.939 4.334 1.00 91.06 596 TYR A C 1
ATOM 4607 O O . TYR A 1 596 ? -22.772 13.032 3.914 1.00 91.06 596 TYR A O 1
ATOM 4615 N N . ASN A 1 597 ? -21.677 14.977 3.585 1.00 92.19 597 ASN A N 1
ATOM 4616 C CA . ASN A 1 597 ? -21.760 15.034 2.125 1.00 92.19 597 ASN A CA 1
ATOM 4617 C C . ASN A 1 597 ? -20.872 16.193 1.611 1.00 92.19 597 ASN A C 1
ATOM 4619 O O . ASN A 1 597 ? -21.275 17.350 1.738 1.00 92.19 597 ASN A O 1
ATOM 4623 N N . PRO A 1 598 ? -19.675 15.927 1.056 1.00 89.25 598 PRO A N 1
ATOM 4624 C CA . PRO A 1 598 ? -18.769 16.944 0.517 1.00 89.25 598 PRO A CA 1
ATOM 4625 C C . PRO A 1 598 ? -19.038 17.283 -0.964 1.00 89.25 598 PRO A C 1
ATOM 4627 O O . PRO A 1 598 ? -18.379 18.156 -1.530 1.00 89.25 598 PRO A O 1
ATOM 4630 N N . ASN A 1 599 ? -19.981 16.594 -1.617 1.00 89.31 599 ASN A N 1
ATOM 4631 C CA . ASN A 1 599 ? -20.247 16.737 -3.054 1.00 89.31 599 ASN A CA 1
ATOM 4632 C C . ASN A 1 599 ? -21.065 17.988 -3.395 1.00 89.31 599 ASN A C 1
ATOM 4634 O O . ASN A 1 599 ? -20.975 18.511 -4.506 1.00 89.31 599 ASN A O 1
ATOM 4638 N N . PHE A 1 600 ? -21.854 18.477 -2.438 1.00 85.38 600 PHE A N 1
ATOM 4639 C CA . PHE A 1 600 ? -22.741 19.625 -2.594 1.00 85.38 600 PHE A CA 1
ATOM 4640 C C . PHE A 1 600 ? -22.535 20.609 -1.442 1.00 85.38 600 PHE A C 1
ATOM 4642 O O . PHE A 1 600 ? -22.188 20.213 -0.330 1.00 85.38 600 PHE A O 1
ATOM 4649 N N . ALA A 1 601 ? -22.794 21.896 -1.681 1.00 77.25 601 ALA A N 1
ATOM 4650 C CA . ALA A 1 601 ? -22.931 22.843 -0.579 1.00 77.25 601 ALA A CA 1
ATOM 4651 C C . ALA A 1 601 ? -24.123 22.419 0.309 1.00 77.25 601 ALA A C 1
ATOM 4653 O O . ALA A 1 601 ? -25.156 22.019 -0.236 1.00 77.25 601 ALA A O 1
ATOM 4654 N N . PRO A 1 602 ? -24.018 22.489 1.649 1.00 69.44 602 PRO A N 1
ATOM 4655 C CA . PRO A 1 602 ? -25.105 22.091 2.537 1.00 69.44 602 PRO A CA 1
ATOM 4656 C C . PRO A 1 602 ? -26.289 23.054 2.387 1.00 69.44 602 PRO A C 1
ATOM 4658 O O . PRO A 1 602 ? -26.242 24.183 2.869 1.00 69.44 602 PRO A O 1
ATOM 4661 N N . VAL A 1 603 ? -27.345 22.604 1.701 1.00 66.38 603 VAL A N 1
ATOM 4662 C CA . VAL A 1 603 ? -28.567 23.395 1.476 1.00 66.38 603 VAL A CA 1
ATOM 4663 C C . VAL A 1 603 ? -29.401 23.459 2.756 1.00 66.38 603 VAL A C 1
ATOM 4665 O O . VAL A 1 603 ? -29.759 24.545 3.200 1.00 66.38 603 VAL A O 1
ATOM 4668 N N . ASP A 1 604 ? -29.663 22.304 3.377 1.00 70.50 604 ASP A N 1
ATOM 4669 C CA . ASP A 1 604 ? -30.225 22.180 4.723 1.00 70.50 604 ASP A CA 1
ATOM 4670 C C . ASP A 1 604 ? -30.030 20.752 5.287 1.00 70.50 604 ASP A C 1
ATOM 4672 O O . ASP A 1 604 ? -29.497 19.862 4.620 1.00 70.50 604 ASP A O 1
ATOM 4676 N N . ALA A 1 605 ? -30.460 20.524 6.532 1.00 71.38 605 ALA A N 1
ATOM 4677 C CA . ALA A 1 605 ? -30.282 19.262 7.260 1.00 71.38 605 ALA A CA 1
ATOM 4678 C C . ALA A 1 605 ? -31.191 18.094 6.798 1.00 71.38 605 ALA A C 1
ATOM 4680 O O . ALA A 1 605 ? -31.192 17.035 7.428 1.00 71.38 605 ALA A O 1
ATOM 4681 N N . ARG A 1 606 ? -31.972 18.253 5.718 1.00 80.06 606 ARG A N 1
ATOM 4682 C CA . ARG A 1 606 ? -32.772 17.175 5.105 1.00 80.06 606 ARG A CA 1
ATOM 4683 C C . ARG A 1 606 ? -31.963 16.310 4.133 1.00 80.06 606 ARG A C 1
ATOM 4685 O O . ARG A 1 606 ? -32.475 15.284 3.699 1.00 80.06 606 ARG A O 1
ATOM 4692 N N . GLY A 1 607 ? -30.707 16.661 3.843 1.00 86.50 607 GLY A N 1
ATOM 4693 C CA . GLY A 1 607 ? -29.768 15.826 3.086 1.00 86.50 607 GLY A CA 1
ATOM 4694 C C . GLY A 1 607 ? -29.947 15.879 1.559 1.00 86.50 607 GLY A C 1
ATOM 4695 O O . GLY A 1 607 ? -30.431 16.885 1.040 1.00 86.50 607 GLY A O 1
ATOM 4696 N N . PRO A 1 608 ? -29.554 14.825 0.814 1.00 93.19 608 PRO A N 1
ATOM 4697 C CA . PRO A 1 608 ? -29.107 13.509 1.292 1.00 93.19 608 PRO A CA 1
ATOM 4698 C C . PRO A 1 608 ? -27.717 13.535 1.940 1.00 93.19 608 PRO A C 1
ATOM 4700 O O . PRO A 1 608 ? -26.850 14.291 1.498 1.00 93.19 608 PRO A O 1
ATOM 4703 N N . ARG A 1 609 ? -27.461 12.650 2.918 1.00 93.94 609 ARG A N 1
ATOM 4704 C CA . ARG A 1 609 ? -26.065 12.292 3.238 1.00 93.94 609 ARG A CA 1
ATOM 4705 C C . ARG A 1 609 ? -25.471 11.476 2.090 1.00 93.94 609 ARG A C 1
ATOM 4707 O O . ARG A 1 609 ? -26.195 10.761 1.402 1.00 93.94 609 ARG A O 1
ATOM 4714 N N . GLU A 1 610 ? -24.159 11.538 1.932 1.00 95.50 610 GLU A N 1
ATOM 4715 C CA . GLU A 1 610 ? -23.393 10.555 1.168 1.00 95.50 610 GLU A CA 1
ATOM 4716 C C . GLU A 1 610 ? -23.245 9.290 2.031 1.00 95.50 610 GLU A C 1
ATOM 4718 O O . GLU A 1 610 ? -22.672 9.392 3.118 1.00 95.50 610 GLU A O 1
ATOM 4723 N N . PRO A 1 611 ? -23.795 8.124 1.648 1.00 97.69 611 PRO A N 1
ATOM 4724 C CA . PRO A 1 611 ? -23.577 6.872 2.375 1.00 97.69 611 PRO A CA 1
ATOM 4725 C C . PRO A 1 611 ? -22.121 6.407 2.251 1.00 97.69 611 PRO A C 1
ATOM 4727 O O . PRO A 1 611 ? -21.460 6.733 1.267 1.00 97.69 611 PRO A O 1
ATOM 4730 N N . TRP A 1 612 ? -21.621 5.647 3.226 1.00 98.25 612 TRP A N 1
ATOM 4731 C CA . TRP A 1 612 ? -20.213 5.230 3.267 1.00 98.25 612 TRP A CA 1
ATOM 4732 C C . TRP A 1 612 ? -20.079 3.703 3.213 1.00 98.25 612 TRP A C 1
ATOM 4734 O O . TRP A 1 612 ? -20.020 3.046 4.250 1.00 98.25 612 TRP A O 1
ATOM 4744 N N . HIS A 1 613 ? -20.034 3.155 1.993 1.00 98.44 613 HIS A N 1
ATOM 4745 C CA . HIS A 1 613 ? -19.646 1.759 1.742 1.00 98.44 613 HIS A CA 1
ATOM 4746 C C . HIS A 1 613 ? -18.124 1.619 1.831 1.00 98.44 613 HIS A C 1
ATOM 4748 O O . HIS A 1 613 ? -17.399 2.335 1.136 1.00 98.44 613 HIS A O 1
ATOM 4754 N N . ASP A 1 614 ? -17.632 0.701 2.662 1.00 98.38 614 ASP A N 1
ATOM 4755 C CA . ASP A 1 614 ? -16.192 0.495 2.881 1.00 98.38 614 ASP A CA 1
ATOM 4756 C C . ASP A 1 614 ? -15.896 -0.916 3.419 1.00 98.38 614 ASP A C 1
ATOM 4758 O O . ASP A 1 614 ? -16.775 -1.594 3.950 1.00 98.38 614 ASP A O 1
ATOM 4762 N N . LEU A 1 615 ? -14.638 -1.351 3.333 1.00 98.31 615 LEU A N 1
ATOM 4763 C CA . LEU A 1 615 ? -14.183 -2.655 3.814 1.00 98.31 615 LEU A CA 1
ATOM 4764 C C . LEU A 1 615 ? -13.085 -2.517 4.873 1.00 98.31 615 LEU A C 1
ATOM 4766 O O . LEU A 1 615 ? -12.161 -1.700 4.776 1.00 98.31 615 LEU A O 1
ATOM 4770 N N . HIS A 1 616 ? -13.142 -3.378 5.885 1.00 98.69 616 HIS A N 1
ATOM 4771 C CA . HIS A 1 616 ? -12.122 -3.447 6.928 1.00 98.69 616 HIS A CA 1
ATOM 4772 C C . HIS A 1 616 ? -11.869 -4.892 7.366 1.00 98.69 616 HIS A C 1
ATOM 4774 O O . HIS A 1 616 ? -12.612 -5.809 7.026 1.00 98.69 616 HIS A O 1
ATOM 4780 N N . SER A 1 617 ? -10.800 -5.118 8.124 1.00 98.56 617 SER A N 1
ATOM 4781 C CA . SER A 1 617 ? -10.466 -6.437 8.664 1.00 98.56 617 SER A CA 1
ATOM 4782 C C . SER A 1 617 ? -9.865 -6.344 10.062 1.00 98.56 617 SER A C 1
ATOM 4784 O O . SER A 1 617 ? -9.249 -5.337 10.407 1.00 98.56 617 SER A O 1
ATOM 4786 N N . LYS A 1 618 ? -10.026 -7.404 10.857 1.00 98.56 618 LYS A N 1
ATOM 4787 C CA . LYS A 1 618 ? -9.304 -7.652 12.113 1.00 98.56 618 LYS A CA 1
ATOM 4788 C C . LYS A 1 618 ? -8.414 -8.871 11.917 1.00 98.56 618 LYS A C 1
ATOM 4790 O O . LYS A 1 618 ? -8.905 -9.935 11.550 1.00 98.56 618 LYS A O 1
ATOM 4795 N N . ILE A 1 619 ? -7.129 -8.697 12.189 1.00 98.06 619 ILE A N 1
ATOM 4796 C CA . ILE A 1 619 ? -6.096 -9.727 12.208 1.00 98.06 619 ILE A CA 1
ATOM 4797 C C . ILE A 1 619 ? -5.834 -10.086 13.670 1.00 98.06 619 ILE A C 1
ATOM 4799 O O . ILE A 1 619 ? -5.471 -9.225 14.476 1.00 98.06 619 ILE A O 1
ATOM 4803 N N . ASP A 1 620 ? -6.001 -11.361 13.991 1.00 95.06 620 ASP A N 1
ATOM 4804 C CA . ASP A 1 620 ? -5.705 -11.965 15.285 1.00 95.06 620 ASP A CA 1
ATOM 4805 C C . ASP A 1 620 ? -4.672 -13.083 15.057 1.00 95.06 620 ASP A C 1
ATOM 4807 O O . ASP A 1 620 ? -4.883 -13.944 14.205 1.00 95.06 620 ASP A O 1
ATOM 4811 N N . GLY A 1 621 ? -3.521 -13.033 15.732 1.00 93.50 621 GLY A N 1
ATOM 4812 C CA . GLY A 1 621 ? -2.388 -13.939 15.487 1.00 93.50 621 GLY A CA 1
ATOM 4813 C C . GLY A 1 621 ? -1.125 -13.245 14.943 1.00 93.50 621 GLY A C 1
ATOM 4814 O O . GLY A 1 621 ? -1.027 -12.012 14.971 1.00 93.50 621 GLY A O 1
ATOM 4815 N N . PRO A 1 622 ? -0.118 -14.007 14.469 1.00 94.00 622 PRO A N 1
ATOM 4816 C CA . PRO A 1 622 ? 1.242 -13.499 14.270 1.00 94.00 622 PRO A CA 1
ATOM 4817 C C . PRO A 1 622 ? 1.375 -12.304 13.306 1.00 94.00 622 PRO A C 1
ATOM 4819 O O . PRO A 1 622 ? 2.233 -11.448 13.517 1.00 94.00 622 PRO A O 1
ATOM 4822 N N . ALA A 1 623 ? 0.517 -12.175 12.287 1.00 96.56 623 ALA A N 1
ATOM 4823 C CA . ALA A 1 623 ? 0.553 -11.039 11.357 1.00 96.56 623 ALA A CA 1
ATOM 4824 C C . ALA A 1 623 ? 0.182 -9.688 12.004 1.00 96.56 623 ALA A C 1
ATOM 4826 O O . ALA A 1 623 ? 0.606 -8.639 11.514 1.00 96.56 623 ALA A O 1
ATOM 4827 N N . ALA A 1 624 ? -0.529 -9.672 13.139 1.00 97.50 624 ALA A N 1
ATOM 4828 C CA . ALA A 1 624 ? -0.793 -8.435 13.880 1.00 97.50 624 ALA A CA 1
ATOM 4829 C C . ALA A 1 624 ? 0.503 -7.783 14.412 1.00 97.50 624 ALA A C 1
ATOM 4831 O O . ALA A 1 624 ? 0.581 -6.559 14.551 1.00 97.50 624 ALA A O 1
ATOM 4832 N N . TYR A 1 625 ? 1.554 -8.579 14.635 1.00 96.75 625 TYR A N 1
ATOM 4833 C CA . TYR A 1 625 ? 2.861 -8.110 15.098 1.00 96.75 625 TYR A CA 1
ATOM 4834 C C . TYR A 1 625 ? 3.654 -7.424 13.969 1.00 96.75 625 TYR A C 1
ATOM 4836 O O . TYR A 1 625 ? 4.388 -6.474 14.237 1.00 96.75 625 TYR A O 1
ATOM 4844 N N . ASP A 1 626 ? 3.445 -7.800 12.701 1.00 97.62 626 ASP A N 1
ATOM 4845 C CA . ASP A 1 626 ? 3.996 -7.073 11.544 1.00 97.62 626 ASP A CA 1
ATOM 4846 C C . ASP A 1 626 ? 3.314 -5.698 11.371 1.00 97.62 626 ASP A C 1
ATOM 4848 O O . ASP A 1 626 ? 3.967 -4.690 11.073 1.00 97.62 626 ASP A O 1
ATOM 4852 N N . VAL A 1 627 ? 2.004 -5.616 11.641 1.00 98.56 627 VAL A N 1
ATOM 4853 C CA . VAL A 1 627 ? 1.261 -4.341 11.672 1.00 98.56 627 VAL A CA 1
ATOM 4854 C C . VAL A 1 627 ? 1.739 -3.449 12.831 1.00 98.56 627 VAL A C 1
ATOM 4856 O O . VAL A 1 627 ? 1.959 -2.248 12.636 1.00 98.56 627 VAL A O 1
ATOM 4859 N N . LEU A 1 628 ? 1.998 -4.029 14.009 1.00 97.94 628 LEU A N 1
ATOM 4860 C CA . LEU A 1 628 ? 2.652 -3.343 15.128 1.00 97.94 628 LEU A CA 1
ATOM 4861 C C . LEU A 1 628 ? 4.063 -2.856 14.760 1.00 97.94 628 LEU A C 1
ATOM 4863 O O . LEU A 1 628 ? 4.394 -1.701 15.036 1.00 97.94 628 LEU A O 1
ATOM 4867 N N . GLN A 1 629 ? 4.882 -3.677 14.095 1.00 96.69 629 GLN A N 1
ATOM 4868 C CA . GLN A 1 629 ? 6.209 -3.259 13.639 1.00 96.69 629 GLN A CA 1
ATOM 4869 C C . GLN A 1 629 ? 6.102 -2.073 12.667 1.00 96.69 629 GLN A C 1
ATOM 4871 O O . GLN A 1 629 ? 6.850 -1.106 12.803 1.00 96.69 629 GLN A O 1
ATOM 4876 N N . ASN A 1 630 ? 5.135 -2.069 11.740 1.00 98.00 630 ASN A N 1
ATOM 4877 C CA . ASN A 1 630 ? 4.867 -0.906 10.887 1.00 98.00 630 ASN A CA 1
ATOM 4878 C C . ASN A 1 630 ? 4.557 0.366 11.704 1.00 98.00 630 ASN A C 1
ATOM 4880 O O . ASN A 1 630 ? 5.081 1.436 11.379 1.00 98.00 630 ASN A O 1
ATOM 4884 N N . PHE A 1 631 ? 3.762 0.264 12.776 1.00 97.81 631 PHE A N 1
ATOM 4885 C CA . PHE A 1 631 ? 3.520 1.393 13.680 1.00 97.81 631 PHE A CA 1
ATOM 4886 C C . PHE A 1 631 ? 4.814 1.867 14.353 1.00 97.81 631 PHE A C 1
ATOM 4888 O O . PHE A 1 631 ? 5.136 3.052 14.290 1.00 97.81 631 PHE A O 1
ATOM 4895 N N . GLN A 1 632 ? 5.590 0.959 14.949 1.00 96.06 632 GLN A N 1
ATOM 4896 C CA . GLN A 1 632 ? 6.846 1.277 15.640 1.00 96.06 632 GLN A CA 1
ATOM 4897 C C . GLN A 1 632 ? 7.883 1.918 14.695 1.00 96.06 632 GLN A C 1
ATOM 4899 O O . GLN A 1 632 ? 8.498 2.934 15.032 1.00 96.06 632 GLN A O 1
ATOM 4904 N N . GLU A 1 633 ? 8.051 1.370 13.485 1.00 95.19 633 GLU A N 1
ATOM 4905 C CA . GLU A 1 633 ? 8.937 1.893 12.437 1.00 95.19 633 GLU A CA 1
ATOM 4906 C C . GLU A 1 633 ? 8.566 3.329 12.035 1.00 95.19 633 GLU A C 1
ATOM 4908 O O . GLU A 1 633 ? 9.460 4.164 11.845 1.00 95.19 633 GLU A O 1
ATOM 4913 N N . ARG A 1 634 ? 7.265 3.636 11.934 1.00 95.62 634 ARG A N 1
ATOM 4914 C CA . ARG A 1 634 ? 6.758 4.984 11.639 1.00 95.62 634 ARG A CA 1
ATOM 4915 C C . ARG A 1 634 ? 6.850 5.927 12.838 1.00 95.62 634 ARG A C 1
ATOM 4917 O O . ARG A 1 634 ? 7.335 7.048 12.683 1.00 95.62 634 ARG A O 1
ATOM 4924 N N . TRP A 1 635 ? 6.451 5.490 14.031 1.00 94.62 635 TRP A N 1
ATOM 4925 C CA . TRP A 1 635 ? 6.502 6.288 15.260 1.00 94.62 635 TRP A CA 1
ATOM 4926 C C . TRP A 1 635 ? 7.925 6.773 15.533 1.00 94.62 635 TRP A C 1
ATOM 4928 O O . TRP A 1 635 ? 8.169 7.973 15.611 1.00 94.62 635 TRP A O 1
ATOM 4938 N N . LEU A 1 636 ? 8.900 5.857 15.520 1.00 92.12 636 LEU A N 1
ATOM 4939 C CA . LEU A 1 636 ? 10.319 6.175 15.699 1.00 92.12 636 LEU A CA 1
ATOM 4940 C C . LEU A 1 636 ? 10.924 6.990 14.536 1.00 92.12 636 LEU A C 1
ATOM 4942 O O . LEU A 1 636 ? 12.100 7.380 14.598 1.00 92.12 636 LEU A O 1
ATOM 4946 N N . LYS A 1 637 ? 10.179 7.209 13.443 1.00 90.69 637 LYS A N 1
ATOM 4947 C CA . LYS A 1 637 ? 10.537 8.161 12.387 1.00 90.69 637 LYS A CA 1
ATOM 4948 C C . LYS A 1 637 ? 9.932 9.543 12.637 1.00 90.69 637 LYS A C 1
ATOM 4950 O O . LYS A 1 637 ? 10.666 10.518 12.473 1.00 90.69 637 LYS A O 1
ATOM 4955 N N . ALA A 1 638 ? 8.673 9.613 13.068 1.00 89.38 638 ALA A N 1
ATOM 4956 C CA . ALA A 1 638 ? 7.954 10.846 13.389 1.00 89.38 638 ALA A CA 1
ATOM 4957 C C . ALA A 1 638 ? 8.425 11.507 14.702 1.00 89.38 638 ALA A C 1
ATOM 4959 O O . ALA A 1 638 ? 8.549 12.726 14.758 1.00 89.38 638 ALA A O 1
ATOM 4960 N N . SER A 1 639 ? 8.790 10.729 15.729 1.00 86.75 639 SER A N 1
ATOM 4961 C CA . SER A 1 639 ? 9.254 11.225 17.040 1.00 86.75 639 SER A CA 1
ATOM 4962 C C . SER A 1 639 ? 10.616 11.949 17.010 1.00 86.75 639 SER A C 1
ATOM 4964 O O . SER A 1 639 ? 11.095 12.463 18.029 1.00 86.75 639 SER A O 1
ATOM 4966 N N . LYS A 1 640 ? 11.279 12.010 15.846 1.00 74.50 640 LYS A N 1
ATOM 4967 C CA . LYS A 1 640 ? 12.637 12.549 15.688 1.00 74.50 640 LYS A CA 1
ATOM 4968 C C . LYS A 1 640 ? 12.690 14.059 15.920 1.00 74.50 640 LYS A C 1
ATOM 4970 O O . LYS A 1 640 ? 12.390 14.864 15.046 1.00 74.50 640 LYS A O 1
ATOM 4975 N N . ARG A 1 641 ? 13.178 14.436 17.102 1.00 61.97 641 ARG A N 1
ATOM 4976 C CA . ARG A 1 641 ? 13.357 15.828 17.539 1.00 61.97 641 ARG A CA 1
ATOM 4977 C C . ARG A 1 641 ? 14.228 16.642 16.571 1.00 61.97 641 ARG A C 1
ATOM 4979 O O . ARG A 1 641 ? 15.350 16.255 16.241 1.00 61.97 641 ARG A O 1
ATOM 4986 N N . HIS A 1 642 ? 13.730 17.818 16.193 1.00 58.75 642 HIS A N 1
ATOM 4987 C CA . HIS A 1 642 ? 14.434 18.813 15.381 1.00 58.75 642 HIS A CA 1
ATOM 4988 C C . HIS A 1 642 ? 15.016 19.958 16.235 1.00 58.75 642 HIS A C 1
ATOM 4990 O O . HIS A 1 642 ? 14.554 20.226 17.346 1.00 58.75 642 HIS A O 1
ATOM 4996 N N . GLY A 1 643 ? 16.023 20.657 15.698 1.00 55.78 643 GLY A N 1
ATOM 4997 C CA . GLY A 1 643 ? 16.632 21.836 16.326 1.00 55.78 643 GLY A CA 1
ATOM 4998 C C . GLY A 1 643 ? 17.296 21.551 17.679 1.00 55.78 643 GLY A C 1
ATOM 4999 O O . GLY A 1 643 ? 17.839 20.469 17.905 1.00 55.78 643 GLY A O 1
ATOM 5000 N N . ILE A 1 644 ? 17.228 22.527 18.591 1.00 49.19 644 ILE A N 1
ATOM 5001 C CA . ILE A 1 644 ? 17.857 22.496 19.927 1.00 49.19 644 ILE A CA 1
ATOM 5002 C C . ILE A 1 644 ? 17.405 21.269 20.746 1.00 49.19 644 ILE A C 1
ATOM 5004 O O . ILE A 1 644 ? 18.195 20.693 21.492 1.00 49.19 644 ILE A O 1
ATOM 5008 N N . LYS A 1 645 ? 16.178 20.768 20.523 1.00 55.62 645 LYS A N 1
ATOM 5009 C CA . LYS A 1 645 ? 15.632 19.560 21.175 1.00 55.62 645 LYS A CA 1
ATOM 5010 C C . LYS A 1 645 ? 16.426 18.269 20.884 1.00 55.62 645 LYS A C 1
ATOM 5012 O O . LYS A 1 645 ? 16.168 17.256 21.528 1.00 55.62 645 LYS A O 1
ATOM 5017 N N . LYS A 1 646 ? 17.394 18.296 19.955 1.00 56.75 646 LYS A N 1
ATOM 5018 C CA . LYS A 1 646 ? 18.363 17.215 19.688 1.00 56.75 646 LYS A CA 1
ATOM 5019 C C . LYS A 1 646 ? 19.430 17.058 20.791 1.00 56.75 646 LYS A C 1
ATOM 5021 O O . LYS A 1 646 ? 19.985 15.974 20.925 1.00 56.75 646 LYS A O 1
ATOM 5026 N N . LEU A 1 647 ? 19.726 18.112 21.559 1.00 51.25 647 LEU A N 1
ATOM 5027 C CA . LEU A 1 647 ? 20.740 18.092 22.631 1.00 51.25 647 LEU A CA 1
ATOM 5028 C C . LEU A 1 647 ? 20.246 17.398 23.912 1.00 51.25 647 LEU A C 1
ATOM 5030 O O . LEU A 1 647 ? 21.045 16.864 24.676 1.00 51.25 647 LEU A O 1
ATOM 5034 N N . ALA A 1 648 ? 18.931 17.366 24.135 1.00 49.84 648 ALA A N 1
ATOM 5035 C CA . ALA A 1 648 ? 18.332 16.689 25.278 1.00 49.84 648 ALA A CA 1
ATOM 5036 C C . ALA A 1 648 ? 18.347 15.163 25.083 1.00 49.84 648 ALA A C 1
ATOM 5038 O O . ALA A 1 648 ? 17.555 14.631 24.295 1.00 49.84 648 ALA A O 1
ATOM 5039 N N . LYS A 1 649 ? 19.202 14.456 25.841 1.00 40.22 649 LYS A N 1
ATOM 5040 C CA . LYS A 1 649 ? 19.096 12.997 26.012 1.00 40.22 649 LYS A CA 1
ATOM 5041 C C . LYS A 1 649 ? 17.676 12.646 26.462 1.00 40.22 649 LYS A C 1
ATOM 5043 O O . LYS A 1 649 ? 17.140 13.243 27.388 1.00 40.22 649 LYS A O 1
ATOM 5048 N N . SER A 1 650 ? 17.086 11.661 25.802 1.00 48.28 650 SER A N 1
ATOM 5049 C CA . SER A 1 650 ? 15.802 11.071 26.158 1.00 48.28 650 SER A CA 1
ATOM 5050 C C . SER A 1 650 ? 15.794 9.664 25.598 1.00 48.28 650 SER A C 1
ATOM 5052 O O . SER A 1 650 ? 16.098 9.480 24.418 1.00 48.28 650 SER A O 1
ATOM 5054 N N . TYR A 1 651 ? 15.412 8.693 26.419 1.00 49.34 651 TYR A N 1
ATOM 5055 C CA . TYR A 1 651 ? 14.827 7.478 25.872 1.00 49.34 651 TYR A CA 1
ATOM 5056 C C . TYR A 1 651 ? 13.491 7.860 25.214 1.00 49.34 651 TYR A C 1
ATOM 5058 O O . TYR A 1 651 ? 12.826 8.804 25.655 1.00 49.34 651 TYR A O 1
ATOM 5066 N N . ASP A 1 652 ? 13.138 7.186 24.121 1.00 59.16 652 ASP A N 1
ATOM 5067 C CA . ASP A 1 652 ? 11.822 7.310 23.483 1.00 59.16 652 ASP A CA 1
ATOM 5068 C C . ASP A 1 652 ? 10.900 6.257 24.108 1.00 59.16 652 ASP A C 1
ATOM 5070 O O . ASP A 1 652 ? 10.514 5.282 23.469 1.00 59.16 652 ASP A O 1
ATOM 5074 N N . ASP A 1 653 ? 10.617 6.435 25.403 1.00 70.50 653 ASP A N 1
ATOM 5075 C CA . ASP A 1 653 ? 9.774 5.548 26.222 1.00 70.50 653 ASP A CA 1
ATOM 5076 C C . ASP A 1 653 ? 8.285 5.629 25.828 1.00 70.50 653 ASP A C 1
ATOM 5078 O O . ASP A 1 653 ? 7.401 5.317 26.612 1.00 70.50 653 ASP A O 1
ATOM 5082 N N . ALA A 1 654 ? 7.954 6.100 24.624 1.00 84.38 654 ALA A N 1
ATOM 5083 C CA . ALA A 1 654 ? 6.586 6.107 24.121 1.00 84.38 654 ALA A CA 1
ATOM 5084 C C . ALA A 1 654 ? 6.090 4.683 23.817 1.00 84.38 654 ALA A C 1
ATOM 5086 O O . ALA A 1 654 ? 4.968 4.334 24.185 1.00 84.38 654 ALA A O 1
ATOM 5087 N N . LEU A 1 655 ? 6.937 3.881 23.161 1.00 91.00 655 LEU A N 1
ATOM 5088 C CA . LEU A 1 655 ? 6.637 2.525 22.700 1.00 91.00 655 LEU A CA 1
ATOM 5089 C C . LEU A 1 655 ? 6.990 1.482 23.762 1.00 91.00 655 LEU A C 1
ATOM 5091 O O . LEU A 1 655 ? 8.097 1.482 24.298 1.00 91.00 655 LEU A O 1
ATOM 5095 N N . LEU A 1 656 ? 6.078 0.540 23.998 1.00 90.25 656 LEU A N 1
ATOM 5096 C CA . LEU A 1 656 ? 6.338 -0.612 24.856 1.00 90.25 656 LEU A CA 1
ATOM 5097 C C . LEU A 1 656 ? 7.201 -1.646 24.113 1.00 90.25 656 LEU A C 1
ATOM 5099 O O . LEU A 1 656 ? 6.955 -1.947 22.945 1.00 90.25 656 LEU A O 1
ATOM 5103 N N . SER A 1 657 ? 8.196 -2.211 24.804 1.00 87.69 657 SER A N 1
ATOM 5104 C CA . SER A 1 657 ? 8.960 -3.375 24.325 1.00 87.69 657 SER A CA 1
ATOM 5105 C C . SER A 1 657 ? 8.159 -4.643 24.619 1.00 87.69 657 SER A C 1
ATOM 5107 O O . SER A 1 657 ? 8.236 -5.177 25.725 1.00 87.69 657 SER A O 1
ATOM 5109 N N . ILE A 1 658 ? 7.331 -5.075 23.667 1.00 87.75 658 ILE A N 1
ATOM 5110 C CA . ILE A 1 658 ? 6.356 -6.161 23.861 1.00 87.75 658 ILE A CA 1
ATOM 5111 C C . ILE A 1 658 ? 7.037 -7.493 24.185 1.00 87.75 658 ILE A C 1
ATOM 5113 O O . ILE A 1 658 ? 6.551 -8.239 25.025 1.00 87.75 658 ILE A O 1
ATOM 5117 N N . GLU A 1 659 ? 8.229 -7.727 23.638 1.00 82.81 659 GLU A N 1
ATOM 5118 C CA . GLU A 1 659 ? 9.077 -8.899 23.894 1.00 82.81 659 GLU A CA 1
ATOM 5119 C C . GLU A 1 659 ? 9.605 -8.966 25.343 1.00 82.81 659 GLU A C 1
ATOM 5121 O O . GLU A 1 659 ? 10.317 -9.900 25.704 1.00 82.81 659 GLU A O 1
ATOM 5126 N N . ARG A 1 660 ? 9.302 -7.955 26.171 1.00 84.88 660 ARG A N 1
ATOM 5127 C CA . ARG A 1 660 ? 9.676 -7.860 27.590 1.00 84.88 660 ARG A CA 1
ATOM 5128 C C . ARG A 1 660 ? 8.475 -7.856 28.539 1.00 84.88 660 ARG A C 1
ATOM 5130 O O . ARG A 1 660 ? 8.668 -7.635 29.732 1.00 84.88 660 ARG A O 1
ATOM 5137 N N . ILE A 1 661 ? 7.254 -8.054 28.037 1.00 86.12 661 ILE A N 1
ATOM 5138 C CA . ILE A 1 661 ? 6.031 -8.131 28.848 1.00 86.12 661 ILE A CA 1
ATOM 5139 C C . ILE A 1 661 ? 5.637 -9.614 28.942 1.00 86.12 661 ILE A C 1
ATOM 5141 O O . ILE A 1 661 ? 5.103 -10.128 27.963 1.00 86.12 661 ILE A O 1
ATOM 5145 N N . PRO A 1 662 ? 5.885 -10.314 30.072 1.00 81.31 662 PRO A N 1
ATOM 5146 C CA . PRO A 1 662 ? 5.737 -11.775 30.149 1.00 81.31 662 PRO A CA 1
ATOM 5147 C C . PRO A 1 662 ? 4.328 -12.281 29.824 1.00 81.31 662 PRO A C 1
ATOM 5149 O O . PRO A 1 662 ? 4.168 -13.359 29.259 1.00 81.31 662 PRO A O 1
ATOM 5152 N N . ASP A 1 663 ? 3.311 -11.487 30.161 1.00 88.06 663 ASP A N 1
ATOM 5153 C CA . ASP A 1 663 ? 1.907 -11.828 29.934 1.00 88.06 663 ASP A CA 1
ATOM 5154 C C . ASP A 1 663 ? 1.517 -11.789 28.445 1.00 88.06 663 ASP A C 1
ATOM 5156 O O . ASP A 1 663 ? 0.468 -12.323 28.088 1.00 88.06 663 ASP A O 1
ATOM 5160 N N . ILE A 1 664 ? 2.299 -11.133 27.572 1.00 88.06 664 ILE A N 1
ATOM 5161 C CA . ILE A 1 664 ? 1.976 -11.030 26.143 1.00 88.06 664 ILE A CA 1
ATOM 5162 C C . ILE A 1 664 ? 2.623 -12.186 25.375 1.00 88.06 664 ILE A C 1
ATOM 5164 O O . ILE A 1 664 ? 3.840 -12.357 25.379 1.00 88.06 664 ILE A O 1
ATOM 5168 N N . ILE A 1 665 ? 1.792 -12.952 24.669 1.00 86.75 665 ILE A N 1
ATOM 5169 C CA . ILE A 1 665 ? 2.200 -14.053 23.789 1.00 86.75 665 ILE A CA 1
ATOM 5170 C C . ILE A 1 665 ? 3.184 -13.527 22.729 1.00 86.75 665 ILE A C 1
ATOM 5172 O O . ILE A 1 665 ? 2.935 -12.485 22.111 1.00 86.75 665 ILE A O 1
ATOM 5176 N N . SER A 1 666 ? 4.303 -14.226 22.508 1.00 82.19 666 SER A N 1
ATOM 5177 C CA . SER A 1 666 ? 5.260 -13.840 21.465 1.00 82.19 666 SER A CA 1
ATOM 5178 C C . SER A 1 666 ? 4.750 -14.212 20.069 1.00 82.19 666 SER A C 1
ATOM 5180 O O . SER A 1 666 ? 3.886 -15.072 19.909 1.00 82.19 666 SER A O 1
ATOM 5182 N N . ILE A 1 667 ? 5.332 -13.612 19.028 1.00 81.56 667 ILE A N 1
ATOM 5183 C CA . ILE A 1 667 ? 5.000 -13.935 17.630 1.00 81.56 667 ILE A CA 1
ATOM 5184 C C . ILE A 1 667 ? 5.225 -15.422 17.275 1.00 81.56 667 ILE A C 1
ATOM 5186 O O . ILE A 1 667 ? 4.604 -15.921 16.341 1.00 81.56 667 ILE A O 1
ATOM 5190 N N . ASN A 1 668 ? 6.079 -16.128 18.028 1.00 72.88 668 ASN A N 1
ATOM 5191 C CA . ASN A 1 668 ? 6.355 -17.555 17.841 1.00 72.88 668 ASN A CA 1
ATOM 5192 C C . ASN A 1 668 ? 5.328 -18.438 18.573 1.00 72.88 668 ASN A C 1
ATOM 5194 O O . ASN A 1 668 ? 4.939 -19.480 18.060 1.00 72.88 668 ASN A O 1
ATOM 5198 N N . ASP A 1 669 ? 4.869 -18.005 19.752 1.00 71.69 669 ASP A N 1
ATOM 5199 C CA . ASP A 1 669 ? 3.920 -18.748 20.601 1.00 71.69 669 ASP A CA 1
ATOM 5200 C C . ASP A 1 669 ? 2.450 -18.517 20.201 1.00 71.69 669 ASP A C 1
ATOM 5202 O O . ASP A 1 669 ? 1.542 -19.100 20.790 1.00 71.69 669 ASP A O 1
ATOM 5206 N N . ALA A 1 670 ? 2.213 -17.629 19.231 1.00 61.94 670 ALA A N 1
ATOM 5207 C CA . ALA A 1 670 ? 0.903 -17.303 18.670 1.00 61.94 670 ALA A CA 1
ATOM 5208 C C . ALA A 1 670 ? 0.525 -18.179 17.456 1.00 61.94 670 ALA A C 1
ATOM 5210 O O . ALA A 1 670 ? -0.418 -17.851 16.741 1.00 61.94 670 ALA A O 1
ATOM 5211 N N . MET A 1 671 ? 1.267 -19.259 17.190 1.00 62.06 671 MET A N 1
ATOM 5212 C CA . MET A 1 671 ? 0.969 -20.207 16.115 1.00 62.06 671 MET A CA 1
ATOM 5213 C C . MET A 1 671 ? 0.068 -21.338 16.622 1.00 62.06 671 MET A C 1
ATOM 5215 O O . MET A 1 671 ? 0.559 -22.302 17.206 1.00 62.06 671 MET A O 1
ATOM 5219 N N . ASP A 1 672 ? -1.237 -21.225 16.374 1.00 57.69 672 ASP A N 1
ATOM 5220 C CA . ASP A 1 672 ? -2.183 -22.329 16.575 1.00 57.69 672 ASP A CA 1
ATOM 5221 C C . ASP A 1 672 ? -2.299 -23.198 15.306 1.00 57.69 672 ASP A C 1
ATOM 5223 O O . ASP A 1 672 ? -2.103 -22.711 14.187 1.00 57.69 672 ASP A O 1
ATOM 5227 N N . ASN A 1 673 ? -2.612 -24.483 15.478 1.00 56.28 673 ASN A N 1
ATOM 5228 C CA . ASN A 1 673 ? -2.640 -25.500 14.419 1.00 56.28 673 ASN A CA 1
ATOM 5229 C C . ASN A 1 673 ? -4.078 -25.851 13.987 1.00 56.28 673 ASN A C 1
ATOM 5231 O O . ASN A 1 673 ? -4.403 -27.011 13.730 1.00 56.28 673 ASN A O 1
ATOM 5235 N N . ASP A 1 674 ? -4.940 -24.835 13.949 1.00 67.56 674 ASP A N 1
ATOM 5236 C CA . ASP A 1 674 ? -6.340 -24.922 13.529 1.00 67.56 674 ASP A CA 1
ATOM 5237 C C . ASP A 1 674 ? -6.456 -25.116 12.003 1.00 67.56 674 ASP A C 1
ATOM 5239 O O . ASP A 1 674 ? -5.740 -24.488 11.213 1.00 67.56 674 ASP A O 1
ATOM 5243 N N . GLN A 1 675 ? -7.385 -25.972 11.579 1.00 61.47 675 GLN A N 1
ATOM 5244 C CA . GLN A 1 675 ? -7.685 -26.226 10.171 1.00 61.47 675 GLN A CA 1
ATOM 5245 C C . GLN A 1 675 ? -8.451 -25.057 9.520 1.00 61.47 675 GLN A C 1
ATOM 5247 O O . GLN A 1 675 ? -8.349 -24.876 8.307 1.00 61.47 675 GLN A O 1
ATOM 5252 N N . GLU A 1 676 ? -9.124 -24.204 10.305 1.00 72.88 676 GLU A N 1
ATOM 5253 C CA . GLU A 1 676 ? -9.694 -22.924 9.842 1.00 72.88 676 GLU A CA 1
ATOM 5254 C C . GLU A 1 676 ? -8.662 -21.768 9.807 1.00 72.88 676 GLU A C 1
ATOM 5256 O O . GLU A 1 676 ? -9.020 -20.607 9.576 1.00 72.88 676 GLU A O 1
ATOM 5261 N N . SER A 1 677 ? -7.368 -22.037 10.048 1.00 86.38 677 SER A N 1
ATOM 5262 C CA . SER A 1 677 ? -6.367 -20.976 10.230 1.00 86.38 677 SER A CA 1
ATOM 5263 C C . SER A 1 677 ? -5.982 -20.216 8.951 1.00 86.38 677 SER A C 1
ATOM 5265 O O . SER A 1 677 ? -5.619 -20.750 7.897 1.00 86.38 677 SER A O 1
ATOM 5267 N N . TRP A 1 678 ? -5.976 -18.893 9.084 1.00 91.00 678 TRP A N 1
ATOM 5268 C CA . TRP A 1 678 ? -5.668 -17.958 8.016 1.00 91.00 678 TRP A CA 1
ATOM 5269 C C . TRP A 1 678 ? -4.166 -17.774 7.823 1.00 91.00 678 TRP A C 1
ATOM 5271 O O . TRP A 1 678 ? -3.377 -17.605 8.761 1.00 91.00 678 TRP A O 1
ATOM 5281 N N . HIS A 1 679 ? -3.794 -17.730 6.551 1.00 91.81 679 HIS A N 1
ATOM 5282 C CA . HIS A 1 679 ? -2.449 -17.469 6.072 1.00 91.81 679 HIS A CA 1
ATOM 5283 C C . HIS A 1 679 ? -2.376 -16.004 5.627 1.00 91.81 679 HIS A C 1
ATOM 5285 O O . HIS A 1 679 ? -2.983 -15.621 4.631 1.00 91.81 679 HIS A O 1
ATOM 5291 N N . VAL A 1 680 ? -1.690 -15.165 6.407 1.00 94.81 680 VAL A N 1
ATOM 5292 C CA . VAL A 1 680 ? -1.769 -13.697 6.310 1.00 94.81 680 VAL A CA 1
ATOM 5293 C C . VAL A 1 680 ? -0.383 -13.109 6.086 1.00 94.81 680 VAL A C 1
ATOM 5295 O O . VAL A 1 680 ? 0.573 -13.473 6.766 1.00 94.81 680 VAL A O 1
ATOM 5298 N N . GLN A 1 681 ? -0.266 -12.179 5.141 1.00 96.75 681 GLN A N 1
ATOM 5299 C CA . GLN A 1 681 ? 0.978 -11.485 4.820 1.00 96.75 681 GLN A CA 1
ATOM 5300 C C . GLN A 1 681 ? 0.711 -9.981 4.753 1.00 96.75 681 GLN A C 1
ATOM 5302 O O . GLN A 1 681 ? -0.229 -9.540 4.092 1.00 96.75 681 GLN A O 1
ATOM 5307 N N . VAL A 1 682 ? 1.515 -9.188 5.462 1.00 98.25 682 VAL A N 1
ATOM 5308 C CA . VAL A 1 682 ? 1.319 -7.734 5.550 1.00 98.25 682 VAL A CA 1
ATOM 5309 C C . VAL A 1 682 ? 2.076 -7.034 4.424 1.00 98.25 682 VAL A C 1
ATOM 5311 O O . VAL A 1 682 ? 3.289 -7.180 4.280 1.00 98.25 682 VAL A O 1
ATOM 5314 N N . PHE A 1 683 ? 1.366 -6.221 3.645 1.00 98.25 683 PHE A N 1
ATOM 5315 C CA . PHE A 1 683 ? 1.924 -5.458 2.528 1.00 98.25 683 PHE A CA 1
ATOM 5316 C C . PHE A 1 683 ? 1.844 -3.954 2.792 1.00 98.25 683 PHE A C 1
ATOM 5318 O O . PHE A 1 683 ? 0.952 -3.479 3.497 1.00 98.25 683 PHE A O 1
ATOM 5325 N N . ARG A 1 684 ? 2.768 -3.173 2.217 1.00 97.56 684 ARG A N 1
ATOM 5326 C CA . ARG A 1 684 ? 2.794 -1.710 2.367 1.00 97.56 684 ARG A CA 1
ATOM 5327 C C . ARG A 1 684 ? 3.078 -0.960 1.065 1.00 97.56 684 ARG A C 1
ATOM 5329 O O . ARG A 1 684 ? 3.423 -1.515 0.024 1.00 97.56 684 ARG A O 1
ATOM 5336 N N . SER A 1 685 ? 2.911 0.354 1.154 1.00 96.94 685 SER A N 1
ATOM 5337 C CA . SER A 1 685 ? 3.498 1.341 0.251 1.00 96.94 685 SER A CA 1
ATOM 5338 C C . SER A 1 685 ? 4.075 2.454 1.123 1.00 96.94 685 SER A C 1
ATOM 5340 O O . SER A 1 685 ? 3.334 3.276 1.662 1.00 96.94 685 SER A O 1
ATOM 5342 N N . ILE A 1 686 ? 5.384 2.409 1.376 1.00 96.06 686 ILE A N 1
ATOM 5343 C CA . ILE A 1 686 ? 6.069 3.298 2.329 1.00 96.06 686 ILE A CA 1
ATOM 5344 C C . ILE A 1 686 ? 7.546 3.469 1.953 1.00 96.06 686 ILE A C 1
ATOM 5346 O O . ILE A 1 686 ? 8.130 2.619 1.288 1.00 96.06 686 ILE A O 1
ATOM 5350 N N . ASP A 1 687 ? 8.168 4.572 2.369 1.00 94.06 687 ASP A N 1
ATOM 5351 C CA . ASP A 1 687 ? 9.562 4.878 2.047 1.00 94.06 687 ASP A CA 1
ATOM 5352 C C . ASP A 1 687 ? 10.431 5.143 3.291 1.00 94.06 687 ASP A C 1
ATOM 5354 O O . ASP A 1 687 ? 9.947 5.352 4.409 1.00 94.06 687 ASP A O 1
ATOM 5358 N N . SER A 1 688 ? 11.749 5.212 3.092 1.00 92.50 688 SER A N 1
ATOM 5359 C CA . SER A 1 688 ? 12.717 5.565 4.137 1.00 92.50 688 SER A CA 1
ATOM 5360 C C . SER A 1 688 ? 12.588 7.011 4.641 1.00 92.50 688 SER A C 1
ATOM 5362 O O . SER A 1 688 ? 13.309 7.393 5.569 1.00 92.50 688 SER A O 1
ATOM 5364 N N . ASN A 1 689 ? 11.692 7.835 4.075 1.00 90.88 689 ASN A N 1
ATOM 5365 C CA . ASN A 1 689 ? 11.316 9.145 4.614 1.00 90.88 689 ASN A CA 1
ATOM 5366 C C . ASN A 1 689 ? 10.201 9.024 5.667 1.00 90.88 689 ASN A C 1
ATOM 5368 O O . ASN A 1 689 ? 10.270 9.738 6.665 1.00 90.88 689 ASN A O 1
ATOM 5372 N N . SER A 1 690 ? 9.310 8.041 5.555 1.00 92.31 690 SER A N 1
ATOM 5373 C CA . SER A 1 690 ? 8.237 7.778 6.525 1.00 92.31 690 SER A CA 1
ATOM 5374 C C . SER A 1 690 ? 8.505 6.636 7.520 1.00 92.31 690 SER A C 1
ATOM 5376 O O . SER A 1 690 ? 7.876 6.618 8.574 1.00 92.31 690 SER A O 1
ATOM 5378 N N . ALA A 1 691 ? 9.463 5.738 7.259 1.00 92.81 691 ALA A N 1
ATOM 5379 C CA . ALA A 1 691 ? 9.872 4.670 8.184 1.00 92.81 691 ALA A CA 1
ATOM 5380 C C . ALA A 1 691 ? 11.295 4.853 8.770 1.00 92.81 691 ALA A C 1
ATOM 5382 O O . ALA A 1 691 ? 12.157 5.560 8.230 1.00 92.81 691 ALA A O 1
ATOM 5383 N N . LYS A 1 692 ? 11.552 4.193 9.906 1.00 90.75 692 LYS A N 1
ATOM 5384 C CA . LYS A 1 692 ? 12.869 3.851 10.481 1.00 90.75 692 LYS A CA 1
ATOM 5385 C C . LYS A 1 692 ? 13.034 2.324 10.376 1.00 90.75 692 LYS A C 1
ATOM 5387 O O . LYS A 1 692 ? 12.045 1.622 10.266 1.00 90.75 692 LYS A O 1
ATOM 5392 N N . GLY A 1 693 ? 14.261 1.802 10.401 1.00 84.69 693 GLY A N 1
ATOM 5393 C CA . GLY A 1 693 ? 14.523 0.352 10.303 1.00 84.69 693 GLY A CA 1
ATOM 5394 C C . GLY A 1 693 ? 14.829 -0.139 8.883 1.00 84.69 693 GLY A C 1
ATOM 5395 O O . GLY A 1 693 ? 15.420 -1.208 8.716 1.00 84.69 693 GLY A O 1
ATOM 5396 N N . PHE A 1 694 ? 14.538 0.677 7.866 1.00 90.25 694 PHE A N 1
ATOM 5397 C CA . PHE A 1 694 ? 15.138 0.548 6.535 1.00 90.25 694 PHE A CA 1
ATOM 5398 C C . PHE A 1 694 ? 16.655 0.819 6.638 1.00 90.25 694 PHE A C 1
ATOM 5400 O O . PHE A 1 694 ? 17.066 1.653 7.460 1.00 90.25 694 PHE A O 1
ATOM 5407 N N . PRO A 1 695 ? 17.499 0.120 5.857 1.00 86.94 695 PRO A N 1
ATOM 5408 C CA . PRO A 1 695 ? 18.945 0.243 5.971 1.00 86.94 695 PRO A CA 1
ATOM 5409 C C . PRO A 1 695 ? 19.436 1.632 5.541 1.00 86.94 695 PRO A C 1
ATOM 5411 O O . PRO A 1 695 ? 18.824 2.310 4.719 1.00 86.94 695 PRO A O 1
ATOM 5414 N N . LYS A 1 696 ? 20.563 2.066 6.122 1.00 84.00 696 LYS A N 1
ATOM 5415 C CA . LYS A 1 696 ? 21.257 3.298 5.701 1.00 84.00 696 LYS A CA 1
ATOM 5416 C C . LYS A 1 696 ? 22.064 3.097 4.421 1.00 84.00 696 LYS A C 1
ATOM 5418 O O . LYS A 1 696 ? 22.249 4.050 3.674 1.00 84.00 696 LYS A O 1
ATOM 5423 N N . ASP A 1 697 ? 22.578 1.886 4.234 1.00 83.94 697 ASP A N 1
ATOM 5424 C CA . ASP A 1 697 ? 23.323 1.474 3.054 1.00 83.94 697 ASP A CA 1
ATOM 5425 C C . ASP A 1 697 ? 22.334 0.911 2.021 1.00 83.94 697 ASP A C 1
ATOM 5427 O O . ASP A 1 697 ? 21.643 -0.063 2.329 1.00 83.94 697 ASP A O 1
ATOM 5431 N N . PRO A 1 698 ? 22.224 1.498 0.819 1.00 80.00 698 PRO A N 1
ATOM 5432 C CA . PRO A 1 698 ? 21.349 0.977 -0.225 1.00 80.00 698 PRO A CA 1
ATOM 5433 C C . PRO A 1 698 ? 21.699 -0.438 -0.705 1.00 80.00 698 PRO A C 1
ATOM 5435 O O . PRO A 1 698 ? 20.823 -1.108 -1.244 1.00 80.00 698 PRO A O 1
ATOM 5438 N N . ARG A 1 699 ? 22.930 -0.926 -0.492 1.00 80.88 699 ARG A N 1
ATOM 5439 C CA . ARG A 1 699 ? 23.326 -2.309 -0.834 1.00 80.88 699 ARG A CA 1
ATOM 5440 C C . ARG A 1 699 ? 22.522 -3.347 -0.050 1.00 80.88 699 ARG A C 1
ATOM 5442 O O . ARG A 1 699 ? 22.157 -4.392 -0.572 1.00 80.88 699 ARG A O 1
ATOM 5449 N N . GLU A 1 700 ? 22.153 -3.002 1.180 1.00 84.62 700 GLU A N 1
ATOM 5450 C CA . GLU A 1 700 ? 21.317 -3.820 2.064 1.00 84.62 700 GLU A CA 1
ATOM 5451 C C . GLU A 1 700 ? 19.814 -3.740 1.727 1.00 84.62 700 GLU A C 1
ATOM 5453 O O . GLU A 1 700 ? 19.010 -4.441 2.343 1.00 84.62 700 GLU A O 1
ATOM 5458 N N . ALA A 1 701 ? 19.400 -2.890 0.776 1.00 84.06 701 ALA A N 1
ATOM 5459 C CA . ALA A 1 701 ? 17.992 -2.712 0.416 1.00 84.06 701 ALA A CA 1
ATOM 5460 C C . ALA A 1 701 ? 17.395 -3.980 -0.209 1.00 84.06 701 ALA A C 1
ATOM 5462 O O . ALA A 1 701 ? 16.332 -4.428 0.224 1.00 84.06 701 ALA A O 1
ATOM 5463 N N . THR A 1 702 ? 18.114 -4.608 -1.147 1.00 80.44 702 THR A N 1
ATOM 5464 C CA . THR A 1 702 ? 17.680 -5.849 -1.808 1.00 80.44 702 THR A CA 1
ATOM 5465 C C . THR A 1 702 ? 17.483 -6.983 -0.794 1.00 80.44 702 THR A C 1
ATOM 5467 O O . THR A 1 702 ? 16.498 -7.705 -0.878 1.00 80.44 702 THR A O 1
ATOM 5470 N N . ARG A 1 703 ? 18.326 -7.074 0.250 1.00 82.00 703 ARG A N 1
ATOM 5471 C CA . ARG A 1 703 ? 18.190 -8.062 1.345 1.00 82.00 703 ARG A CA 1
ATOM 5472 C C . ARG A 1 703 ? 16.936 -7.862 2.216 1.00 82.00 703 ARG A C 1
ATOM 5474 O O . ARG A 1 703 ? 16.561 -8.758 2.965 1.00 82.00 703 ARG A O 1
ATOM 5481 N N . LYS A 1 704 ? 16.282 -6.699 2.122 1.00 85.56 704 LYS A N 1
ATOM 5482 C CA . LYS A 1 704 ? 14.973 -6.398 2.727 1.00 85.56 704 LYS A CA 1
ATOM 5483 C C . LYS A 1 704 ? 13.839 -6.278 1.696 1.00 85.56 704 LYS A C 1
ATOM 5485 O O . LYS A 1 704 ? 12.770 -5.778 2.037 1.00 85.56 704 LYS A O 1
ATOM 5490 N N . ASN A 1 705 ? 14.069 -6.699 0.450 1.00 89.56 705 ASN A N 1
ATOM 5491 C CA . ASN A 1 705 ? 13.127 -6.571 -0.665 1.00 89.56 705 ASN A CA 1
ATOM 5492 C C . ASN A 1 705 ? 12.651 -5.121 -0.914 1.00 89.56 705 ASN A C 1
ATOM 5494 O O . ASN A 1 705 ? 11.511 -4.876 -1.307 1.00 89.56 705 ASN A O 1
ATOM 5498 N N . LEU A 1 706 ? 13.529 -4.142 -0.664 1.00 91.19 706 LEU A N 1
ATOM 5499 C CA . LEU A 1 706 ? 13.275 -2.715 -0.870 1.00 91.19 706 LEU A CA 1
ATOM 5500 C C . LEU A 1 706 ? 13.885 -2.243 -2.193 1.00 91.19 706 LEU A C 1
ATOM 5502 O O . LEU A 1 706 ? 15.050 -2.524 -2.476 1.00 91.19 706 LEU A O 1
ATOM 5506 N N . ILE A 1 707 ? 13.137 -1.451 -2.964 1.00 89.00 707 ILE A N 1
ATOM 5507 C CA . ILE A 1 707 ? 13.624 -0.863 -4.219 1.00 89.00 707 ILE A CA 1
ATOM 5508 C C . ILE A 1 707 ? 14.295 0.501 -3.987 1.00 89.00 707 ILE A C 1
ATOM 5510 O O . ILE A 1 707 ? 13.949 1.244 -3.062 1.00 89.00 707 ILE A O 1
ATOM 5514 N N . CYS A 1 708 ? 15.229 0.870 -4.866 1.00 87.62 708 CYS A N 1
ATOM 5515 C CA . CYS A 1 708 ? 15.905 2.167 -4.832 1.00 87.62 708 CYS A CA 1
ATOM 5516 C C . CYS A 1 708 ? 15.108 3.240 -5.602 1.00 87.62 708 CYS A C 1
ATOM 5518 O O . CYS A 1 708 ? 15.043 3.234 -6.829 1.00 87.62 708 CYS A O 1
ATOM 5520 N N . GLY A 1 709 ? 14.545 4.222 -4.900 1.00 83.62 709 GLY A N 1
ATOM 5521 C CA . GLY A 1 709 ? 14.081 5.478 -5.501 1.00 83.62 709 GLY A CA 1
ATOM 5522 C C . GLY A 1 709 ? 15.221 6.497 -5.664 1.00 83.62 709 GLY A C 1
ATOM 5523 O O . GLY A 1 709 ? 16.366 6.240 -5.288 1.00 83.62 709 GLY A O 1
ATOM 5524 N N . LYS A 1 710 ? 14.935 7.707 -6.178 1.00 77.44 710 LYS A N 1
ATOM 5525 C CA . LYS A 1 710 ? 15.936 8.795 -6.148 1.00 77.44 710 LYS A CA 1
ATOM 5526 C C . LYS A 1 710 ? 16.191 9.197 -4.691 1.00 77.44 710 LYS A C 1
ATOM 5528 O O . LYS A 1 710 ? 15.329 9.816 -4.081 1.00 77.44 710 LYS A O 1
ATOM 5533 N N . ASN A 1 711 ? 17.379 8.886 -4.168 1.00 76.81 711 ASN A N 1
ATOM 5534 C CA . ASN A 1 711 ? 17.822 9.222 -2.807 1.00 76.81 711 ASN A CA 1
ATOM 5535 C C . ASN A 1 711 ? 16.909 8.694 -1.670 1.00 76.81 711 ASN A C 1
ATOM 5537 O O . ASN A 1 711 ? 16.854 9.290 -0.592 1.00 76.81 711 ASN A O 1
ATOM 5541 N N . VAL A 1 712 ? 16.200 7.581 -1.898 1.00 87.06 712 VAL A N 1
ATOM 5542 C CA . VAL A 1 712 ? 15.219 6.991 -0.968 1.00 87.06 712 VAL A CA 1
ATOM 5543 C C . VAL A 1 712 ? 15.101 5.475 -1.194 1.00 87.06 712 VAL A C 1
ATOM 5545 O O . VAL A 1 712 ? 15.266 5.024 -2.324 1.00 87.06 712 VAL A O 1
ATOM 5548 N N . LEU A 1 713 ? 14.800 4.690 -0.156 1.00 91.56 713 LEU A N 1
ATOM 5549 C CA . LEU A 1 713 ? 14.415 3.273 -0.285 1.00 91.56 713 LEU A CA 1
ATOM 5550 C C . LEU A 1 713 ? 12.900 3.124 -0.125 1.00 91.56 713 LEU A C 1
ATOM 5552 O O . LEU A 1 713 ? 12.320 3.807 0.721 1.00 91.56 713 LEU A O 1
ATOM 5556 N N . ILE A 1 714 ? 12.267 2.255 -0.915 1.00 92.88 714 ILE A N 1
ATOM 5557 C CA . ILE A 1 714 ? 10.804 2.134 -1.000 1.00 92.88 714 ILE A CA 1
ATOM 5558 C C . ILE A 1 714 ? 10.380 0.665 -0.851 1.00 92.88 714 ILE A C 1
ATOM 5560 O O . ILE A 1 714 ? 10.933 -0.218 -1.501 1.00 92.88 714 ILE A O 1
ATOM 5564 N N . ASP A 1 715 ? 9.375 0.429 -0.013 1.00 95.88 715 ASP A N 1
ATOM 5565 C CA . ASP A 1 715 ? 8.567 -0.790 0.038 1.00 95.88 715 ASP A CA 1
ATOM 5566 C C . ASP A 1 715 ? 7.324 -0.549 -0.834 1.00 95.88 715 ASP A C 1
ATOM 5568 O O . ASP A 1 715 ? 6.553 0.375 -0.566 1.00 95.88 715 ASP A O 1
ATOM 5572 N N . MET A 1 716 ? 7.166 -1.339 -1.900 1.00 94.38 716 MET A N 1
ATOM 5573 C CA . MET A 1 716 ? 6.015 -1.305 -2.818 1.00 94.38 716 MET A CA 1
ATOM 5574 C C . MET A 1 716 ? 5.225 -2.623 -2.802 1.00 94.38 716 MET A C 1
ATOM 5576 O O . MET A 1 716 ? 4.521 -2.939 -3.760 1.00 94.38 716 MET A O 1
ATOM 5580 N N . SER A 1 717 ? 5.330 -3.402 -1.722 1.00 96.75 717 SER A N 1
ATOM 5581 C CA . SER A 1 717 ? 4.775 -4.758 -1.647 1.00 96.75 717 SER A CA 1
ATOM 5582 C C . SER A 1 717 ? 3.261 -4.860 -1.889 1.00 96.75 717 SER A C 1
ATOM 5584 O O . SER A 1 717 ? 2.819 -5.910 -2.341 1.00 96.75 717 SER A O 1
ATOM 5586 N N . ILE A 1 718 ? 2.468 -3.791 -1.701 1.00 97.81 718 ILE A N 1
ATOM 5587 C CA . ILE A 1 718 ? 1.048 -3.763 -2.125 1.00 97.81 718 ILE A CA 1
ATOM 5588 C C . ILE A 1 718 ? 0.909 -3.945 -3.643 1.00 97.81 718 ILE A C 1
ATOM 5590 O O . ILE A 1 718 ? 0.083 -4.740 -4.083 1.00 97.81 718 ILE A O 1
ATOM 5594 N N . HIS A 1 719 ? 1.717 -3.249 -4.454 1.00 95.81 719 HIS A N 1
ATOM 5595 C CA . HIS A 1 719 ? 1.700 -3.412 -5.915 1.00 95.81 719 HIS A CA 1
ATOM 5596 C C . HIS A 1 719 ? 2.105 -4.841 -6.280 1.00 95.81 719 HIS A C 1
ATOM 5598 O O . HIS A 1 719 ? 1.355 -5.515 -6.985 1.00 95.81 719 HIS A O 1
ATOM 5604 N N . THR A 1 720 ? 3.207 -5.341 -5.705 1.00 94.12 720 THR A N 1
ATOM 5605 C CA . THR A 1 720 ? 3.664 -6.726 -5.890 1.00 94.12 720 THR A CA 1
ATOM 5606 C C . THR A 1 720 ? 2.550 -7.729 -5.586 1.00 94.12 720 THR A C 1
ATOM 5608 O O . THR A 1 720 ? 2.272 -8.590 -6.420 1.00 94.12 720 THR A O 1
ATOM 5611 N N . ALA A 1 721 ? 1.869 -7.598 -4.444 1.00 95.44 721 ALA A N 1
ATOM 5612 C CA . ALA A 1 721 ? 0.781 -8.481 -4.032 1.00 95.44 721 ALA A CA 1
ATOM 5613 C C . ALA A 1 721 ? -0.422 -8.431 -4.986 1.00 95.44 721 ALA A C 1
ATOM 5615 O O . ALA A 1 721 ? -0.916 -9.484 -5.383 1.00 95.44 721 ALA A O 1
ATOM 5616 N N . TYR A 1 722 ? -0.840 -7.239 -5.430 1.00 97.06 722 TYR A N 1
ATOM 5617 C CA . TYR A 1 722 ? -1.891 -7.093 -6.444 1.00 97.06 722 TYR A CA 1
ATOM 5618 C C . TYR A 1 722 ? -1.517 -7.795 -7.757 1.00 97.06 722 TYR A C 1
ATOM 5620 O O . TYR A 1 722 ? -2.311 -8.576 -8.278 1.00 97.06 722 TYR A O 1
ATOM 5628 N N . ILE A 1 723 ? -0.303 -7.575 -8.278 1.00 95.25 723 ILE A N 1
ATOM 5629 C CA . ILE A 1 723 ? 0.142 -8.211 -9.530 1.00 95.25 723 ILE A CA 1
ATOM 5630 C C . ILE A 1 723 ? 0.193 -9.735 -9.364 1.00 95.25 723 ILE A C 1
ATOM 5632 O O . ILE A 1 723 ? -0.189 -10.473 -10.271 1.00 95.25 723 ILE A O 1
ATOM 5636 N N . ASN A 1 724 ? 0.612 -10.212 -8.190 1.00 93.56 724 ASN A N 1
ATOM 5637 C CA . ASN A 1 724 ? 0.627 -11.634 -7.872 1.00 93.56 724 ASN A CA 1
ATOM 5638 C C . ASN A 1 724 ? -0.797 -12.226 -7.850 1.00 93.56 724 ASN A C 1
ATOM 5640 O O . ASN A 1 724 ? -1.054 -13.211 -8.540 1.00 93.56 724 ASN A O 1
ATOM 5644 N N . ALA A 1 725 ? -1.741 -11.599 -7.144 1.00 94.56 725 ALA A N 1
ATOM 5645 C CA . ALA A 1 725 ? -3.133 -12.049 -7.086 1.00 94.56 725 ALA A CA 1
ATOM 5646 C C . ALA A 1 725 ? -3.805 -12.066 -8.473 1.00 94.56 725 ALA A C 1
ATOM 5648 O O . ALA A 1 725 ? -4.413 -13.065 -8.856 1.00 94.56 725 ALA A O 1
ATOM 5649 N N . ILE A 1 726 ? -3.631 -11.004 -9.269 1.00 95.62 726 ILE A N 1
ATOM 5650 C CA . ILE A 1 726 ? -4.197 -10.899 -10.625 1.00 95.62 726 ILE A CA 1
ATOM 5651 C C . ILE A 1 726 ? -3.621 -11.982 -11.550 1.00 95.62 726 ILE A C 1
ATOM 5653 O O . ILE A 1 726 ? -4.367 -12.623 -12.292 1.00 95.62 726 ILE A O 1
ATOM 5657 N N . ARG A 1 727 ? -2.308 -12.247 -11.488 1.00 94.69 727 ARG A N 1
ATOM 5658 C CA . ARG A 1 727 ? -1.670 -13.322 -12.269 1.00 94.69 727 ARG A CA 1
ATOM 5659 C C . ARG A 1 727 ? -2.099 -14.714 -11.815 1.00 94.69 727 ARG A C 1
ATOM 5661 O O . ARG A 1 727 ? -2.238 -15.589 -12.668 1.00 94.69 727 ARG A O 1
ATOM 5668 N N . GLY A 1 728 ? -2.356 -14.908 -10.523 1.00 93.69 728 GLY A N 1
ATOM 5669 C CA . GLY A 1 728 ? -2.873 -16.160 -9.969 1.00 93.69 728 GLY A CA 1
ATOM 5670 C C . GLY A 1 728 ? -4.364 -16.415 -10.224 1.00 93.69 728 GLY A C 1
ATOM 5671 O O . GLY A 1 728 ? -4.802 -17.559 -10.150 1.00 93.69 728 GLY A O 1
ATOM 5672 N N . ALA A 1 729 ? -5.160 -15.394 -10.555 1.00 94.69 729 ALA A N 1
ATOM 5673 C CA . ALA A 1 729 ? -6.606 -15.545 -10.714 1.00 94.69 729 ALA A CA 1
ATOM 5674 C C . ALA A 1 729 ? -6.981 -16.576 -11.800 1.00 94.69 729 ALA A C 1
ATOM 5676 O O . ALA A 1 729 ? -6.554 -16.459 -12.955 1.00 94.69 729 ALA A O 1
ATOM 5677 N N . GLN A 1 730 ? -7.803 -17.572 -11.440 1.00 93.12 730 GLN A N 1
ATOM 5678 C CA . GLN A 1 730 ? -8.224 -18.642 -12.358 1.00 93.12 730 GLN A CA 1
ATOM 5679 C C . GLN A 1 730 ? -9.637 -18.491 -12.915 1.00 93.12 730 GLN A C 1
ATOM 5681 O O . GLN A 1 730 ? -9.844 -18.819 -14.082 1.00 93.12 730 GLN A O 1
ATOM 5686 N N . HIS A 1 731 ? -10.579 -17.978 -12.116 1.00 94.25 731 HIS A N 1
ATOM 5687 C CA . HIS A 1 731 ? -12.008 -17.968 -12.455 1.00 94.25 731 HIS A CA 1
ATOM 5688 C C . HIS A 1 731 ? -12.593 -16.556 -12.540 1.00 94.25 731 HIS A C 1
ATOM 5690 O O . HIS A 1 731 ? -13.294 -16.238 -13.497 1.00 94.25 731 HIS A O 1
ATOM 5696 N N . PHE A 1 732 ? -12.302 -15.695 -11.563 1.00 96.75 732 PHE A N 1
ATOM 5697 C CA . PHE A 1 732 ? -12.712 -14.296 -11.605 1.00 96.75 732 PHE A CA 1
ATOM 5698 C C . PHE A 1 732 ? -11.798 -13.396 -10.768 1.00 96.75 732 PHE A C 1
ATOM 5700 O O . PHE A 1 732 ? -10.966 -13.873 -9.995 1.00 96.75 732 PHE A O 1
ATOM 5707 N N . ILE A 1 733 ? -11.979 -12.088 -10.937 1.00 96.75 733 ILE A N 1
ATOM 5708 C CA . ILE A 1 733 ? -11.474 -11.019 -10.072 1.00 96.75 733 ILE A CA 1
ATOM 5709 C C . ILE A 1 733 ? -12.675 -10.167 -9.652 1.00 96.75 733 ILE A C 1
ATOM 5711 O O . ILE A 1 733 ? -13.511 -9.828 -10.488 1.00 96.75 733 ILE A O 1
ATOM 5715 N N . TYR A 1 734 ? -12.746 -9.806 -8.373 1.00 97.81 734 TYR A N 1
ATOM 5716 C CA . TYR A 1 734 ? -13.678 -8.813 -7.842 1.00 97.81 734 TYR A CA 1
ATOM 5717 C C . TYR A 1 734 ? -12.859 -7.719 -7.151 1.00 97.81 734 TYR A C 1
ATOM 5719 O O . TYR A 1 734 ? -11.986 -8.028 -6.339 1.00 97.81 734 TYR A O 1
ATOM 5727 N N . ILE A 1 735 ? -13.084 -6.461 -7.524 1.00 96.62 735 ILE A N 1
ATOM 5728 C CA . ILE A 1 735 ? -12.391 -5.289 -6.981 1.00 96.62 735 ILE A CA 1
ATOM 5729 C C . ILE A 1 735 ? -13.433 -4.245 -6.602 1.00 96.62 735 ILE A C 1
ATOM 5731 O O . ILE A 1 735 ? -14.178 -3.782 -7.459 1.00 96.62 735 ILE A O 1
ATOM 5735 N N . GLU A 1 736 ? -13.398 -3.813 -5.348 1.00 97.69 736 GLU A N 1
ATOM 5736 C CA . GLU A 1 736 ? -13.948 -2.534 -4.903 1.00 97.69 736 GLU A CA 1
ATOM 5737 C C . GLU A 1 736 ? -12.783 -1.558 -4.704 1.00 97.69 736 GLU A C 1
ATOM 5739 O O . GLU A 1 736 ? -11.751 -1.921 -4.126 1.00 97.69 736 GLU A O 1
ATOM 5744 N N . ASN A 1 737 ? -12.893 -0.327 -5.210 1.00 95.69 737 ASN A N 1
ATOM 5745 C CA . ASN A 1 737 ? -11.885 0.700 -4.950 1.00 95.69 737 ASN A CA 1
ATOM 5746 C C . ASN A 1 737 ? -12.417 2.130 -5.104 1.00 95.69 737 ASN A C 1
ATOM 5748 O O . ASN A 1 737 ? -13.219 2.406 -5.990 1.00 95.69 737 ASN A O 1
ATOM 5752 N N . GLN A 1 738 ? -11.884 3.070 -4.316 1.00 92.38 738 GLN A N 1
ATOM 5753 C CA . GLN A 1 738 ? -12.166 4.501 -4.491 1.00 92.38 738 GLN A CA 1
ATOM 5754 C C . GLN A 1 738 ? -11.612 5.038 -5.826 1.00 92.38 738 GLN A C 1
ATOM 5756 O O . GLN A 1 738 ? -12.175 5.975 -6.391 1.00 92.38 738 GLN A O 1
ATOM 5761 N N . TYR A 1 739 ? -10.532 4.439 -6.350 1.00 89.44 739 TYR A N 1
ATOM 5762 C CA . TYR A 1 739 ? -9.894 4.854 -7.601 1.00 89.44 739 TYR A CA 1
ATOM 5763 C C . TYR A 1 739 ? -9.508 3.662 -8.474 1.00 89.44 739 TYR A C 1
ATOM 5765 O O . TYR A 1 739 ? -8.857 2.724 -8.014 1.00 89.44 739 TYR A O 1
ATOM 5773 N N . PHE A 1 740 ? -9.784 3.756 -9.775 1.00 90.94 740 PHE A N 1
ATOM 5774 C CA . PHE A 1 740 ? -9.240 2.831 -10.767 1.00 90.94 740 PHE A CA 1
ATOM 5775 C C . PHE A 1 740 ? -8.488 3.613 -11.853 1.00 90.94 740 PHE A C 1
ATOM 5777 O O . PHE A 1 740 ? -9.065 4.065 -12.838 1.00 90.94 740 PHE A O 1
ATOM 5784 N N . ILE A 1 741 ? -7.186 3.840 -11.627 1.00 88.38 741 ILE A N 1
ATOM 5785 C CA . ILE A 1 741 ? -6.286 4.605 -12.512 1.00 88.38 741 ILE A CA 1
ATOM 5786 C C . ILE A 1 741 ? -4.900 3.939 -12.532 1.00 88.38 741 ILE A C 1
ATOM 5788 O O . ILE A 1 741 ? -4.344 3.609 -11.483 1.00 88.38 741 ILE A O 1
ATOM 5792 N N . GLY A 1 742 ? -4.305 3.770 -13.716 1.00 89.88 742 GLY A N 1
ATOM 5793 C CA . GLY A 1 742 ? -2.974 3.181 -13.862 1.00 89.88 742 GLY A CA 1
ATOM 5794 C C . GLY A 1 742 ? -2.557 2.906 -15.303 1.00 89.88 742 GLY A C 1
ATOM 5795 O O . GLY A 1 742 ? -3.243 3.282 -16.251 1.00 89.88 742 GLY A O 1
ATOM 5796 N N . SER A 1 743 ? -1.418 2.225 -15.438 1.00 89.31 743 SER A N 1
ATOM 5797 C CA . SER A 1 743 ? -0.826 1.744 -16.692 1.00 89.31 743 SER A CA 1
ATOM 5798 C C . SER A 1 743 ? -0.677 2.807 -17.792 1.00 89.31 743 SER A C 1
ATOM 5800 O O . SER A 1 743 ? -0.851 2.506 -18.973 1.00 89.31 743 SER A O 1
ATOM 5802 N N . SER A 1 744 ? -0.334 4.052 -17.421 1.00 87.12 744 SER A N 1
ATOM 5803 C CA . SER A 1 744 ? -0.341 5.186 -18.364 1.00 87.12 744 SER A CA 1
ATOM 5804 C C . SER A 1 744 ? 0.561 5.005 -19.578 1.00 87.12 744 SER A C 1
ATOM 5806 O O . SER A 1 744 ? 0.210 5.463 -20.657 1.00 87.12 744 SER A O 1
ATOM 5808 N N . PHE A 1 745 ? 1.672 4.279 -19.445 1.00 84.56 745 PHE A N 1
ATOM 5809 C CA . PHE A 1 745 ? 2.588 3.947 -20.543 1.00 84.56 745 PHE A CA 1
ATOM 5810 C C . PHE A 1 745 ? 1.910 3.264 -21.755 1.00 84.56 745 PHE A C 1
ATOM 5812 O O . PHE A 1 745 ? 2.460 3.328 -22.855 1.00 84.56 745 PHE A O 1
ATOM 5819 N N . ASN A 1 746 ? 0.723 2.660 -21.581 1.00 80.06 746 ASN A N 1
ATOM 5820 C CA . ASN A 1 746 ? -0.085 2.071 -22.657 1.00 80.06 746 ASN A CA 1
ATOM 5821 C C . ASN A 1 746 ? -1.216 2.987 -23.184 1.00 80.06 746 ASN A C 1
ATOM 5823 O O . ASN A 1 746 ? -1.853 2.618 -24.164 1.00 80.06 746 ASN A O 1
ATOM 5827 N N . TRP A 1 747 ? -1.490 4.154 -22.585 1.00 82.12 747 TRP A N 1
ATOM 5828 C CA . TRP A 1 747 ? -2.536 5.086 -23.052 1.00 82.12 747 TRP A CA 1
ATOM 5829 C C . TRP A 1 747 ? -2.186 5.707 -24.408 1.00 82.12 747 TRP A C 1
ATOM 5831 O O . TRP A 1 747 ? -1.029 6.029 -24.647 1.00 82.12 747 TRP A O 1
ATOM 5841 N N . ASP A 1 748 ? -3.167 5.984 -25.270 1.00 77.69 748 ASP A N 1
ATOM 5842 C CA . ASP A 1 748 ? -2.911 6.553 -26.609 1.00 77.69 748 ASP A CA 1
ATOM 5843 C C . ASP A 1 748 ? -2.179 7.912 -26.575 1.00 77.69 748 ASP A C 1
ATOM 5845 O O . ASP A 1 748 ? -1.433 8.253 -27.491 1.00 77.69 748 ASP A O 1
ATOM 5849 N N . SER A 1 749 ? -2.334 8.672 -25.486 1.00 78.62 749 SER A N 1
ATOM 5850 C CA . SER A 1 749 ? -1.597 9.913 -25.203 1.00 78.62 749 SER A CA 1
ATOM 5851 C C . SER A 1 749 ? -1.326 10.080 -23.701 1.00 78.62 749 SER A C 1
ATOM 5853 O O . SER A 1 749 ? -2.006 9.473 -22.873 1.00 78.62 749 SER A O 1
ATOM 5855 N N . ASN A 1 750 ? -0.352 10.932 -23.347 1.00 82.69 750 ASN A N 1
ATOM 5856 C CA . ASN A 1 750 ? 0.137 11.161 -21.972 1.00 82.69 750 ASN A CA 1
ATOM 5857 C C . ASN A 1 750 ? 0.802 9.928 -21.320 1.00 82.69 750 ASN A C 1
ATOM 5859 O O . ASN A 1 750 ? 0.686 9.709 -20.112 1.00 82.69 750 ASN A O 1
ATOM 5863 N N . LYS A 1 751 ? 1.521 9.127 -22.121 1.00 82.19 751 LYS A N 1
ATOM 5864 C CA . LYS A 1 751 ? 2.216 7.897 -21.685 1.00 82.19 751 LYS A CA 1
ATOM 5865 C C . LYS A 1 751 ? 3.251 8.122 -20.578 1.00 82.19 751 LYS A C 1
ATOM 5867 O O . LYS A 1 751 ? 3.503 7.244 -19.756 1.00 82.19 751 LYS A O 1
ATOM 5872 N N . ASP A 1 752 ? 3.818 9.318 -20.560 1.00 79.19 752 ASP A N 1
ATOM 5873 C CA . ASP A 1 752 ? 4.888 9.820 -19.706 1.00 79.19 752 ASP A CA 1
ATOM 5874 C C . ASP A 1 752 ? 4.422 10.371 -18.345 1.00 79.19 752 ASP A C 1
ATOM 5876 O O . ASP A 1 752 ? 5.257 10.628 -17.479 1.00 79.19 752 ASP A O 1
ATOM 5880 N N . ILE A 1 753 ? 3.108 10.499 -18.106 1.00 82.12 753 ILE A N 1
ATOM 5881 C CA . ILE A 1 753 ? 2.553 11.140 -16.894 1.00 82.12 753 ILE A CA 1
ATOM 5882 C C . ILE A 1 753 ? 2.846 10.388 -15.576 1.00 82.12 753 ILE A C 1
ATOM 5884 O O . ILE A 1 753 ? 2.591 10.897 -14.486 1.00 82.12 753 ILE A O 1
ATOM 5888 N N . GLY A 1 754 ? 3.409 9.179 -15.657 1.00 83.12 754 GLY A N 1
ATOM 5889 C CA . GLY A 1 754 ? 3.998 8.477 -14.516 1.00 83.12 754 GLY A CA 1
ATOM 5890 C C . GLY A 1 754 ? 3.040 7.627 -13.679 1.00 83.12 754 GLY A C 1
ATOM 5891 O O . GLY A 1 754 ? 3.465 7.095 -12.651 1.00 83.12 754 GLY A O 1
ATOM 5892 N N . ALA A 1 755 ? 1.790 7.420 -14.108 1.00 87.19 755 ALA A N 1
ATOM 5893 C CA . ALA A 1 755 ? 0.844 6.495 -13.471 1.00 87.19 755 ALA A CA 1
ATOM 5894 C C . ALA A 1 755 ? 1.167 5.023 -13.820 1.00 87.19 755 ALA A C 1
ATOM 5896 O O . ALA A 1 755 ? 0.321 4.252 -14.269 1.00 87.19 755 ALA A O 1
ATOM 5897 N N . ASN A 1 756 ? 2.422 4.624 -13.600 1.00 90.06 756 ASN A N 1
ATOM 5898 C CA . ASN A 1 756 ? 3.042 3.396 -14.106 1.00 90.06 756 ASN A CA 1
ATOM 5899 C C . ASN A 1 756 ? 2.706 2.129 -13.290 1.00 90.06 756 ASN A C 1
ATOM 5901 O O . ASN A 1 756 ? 3.454 1.153 -13.325 1.00 90.06 756 ASN A O 1
ATOM 5905 N N . ASN A 1 757 ? 1.606 2.116 -12.528 1.00 92.69 757 ASN A N 1
ATOM 5906 C CA . ASN A 1 757 ? 1.166 0.884 -11.868 1.00 92.69 757 ASN A CA 1
ATOM 5907 C C . ASN A 1 757 ? 0.627 -0.117 -12.914 1.00 92.69 757 ASN A C 1
ATOM 5909 O O . ASN A 1 757 ? 0.110 0.285 -13.959 1.00 92.69 757 ASN A O 1
ATOM 5913 N N . LEU A 1 758 ? 0.768 -1.419 -12.649 1.00 93.94 758 LEU A N 1
ATOM 5914 C CA . LEU A 1 758 ? 0.435 -2.471 -13.620 1.00 93.94 758 LEU A CA 1
ATOM 5915 C C . LEU A 1 758 ? -0.963 -3.075 -13.403 1.00 93.94 758 LEU A C 1
ATOM 5917 O O . LEU A 1 758 ? -1.341 -3.985 -14.130 1.00 93.94 758 LEU A O 1
ATOM 5921 N N . ILE A 1 759 ? -1.732 -2.602 -12.416 1.00 94.62 759 ILE A N 1
ATOM 5922 C CA . ILE A 1 759 ? -2.970 -3.270 -11.988 1.00 94.62 759 ILE A CA 1
ATOM 5923 C C . ILE A 1 759 ? -3.988 -3.361 -13.144 1.00 94.62 759 ILE A C 1
ATOM 5925 O O . ILE A 1 759 ? -4.434 -4.472 -13.435 1.00 94.62 759 ILE A O 1
ATOM 5929 N N . PRO A 1 760 ? -4.306 -2.272 -13.874 1.00 91.88 760 PRO A N 1
ATOM 5930 C CA . PRO A 1 760 ? -5.253 -2.349 -14.983 1.00 91.88 760 PRO A CA 1
ATOM 5931 C C . PRO A 1 760 ? -4.776 -3.215 -16.154 1.00 91.88 760 PRO A C 1
ATOM 5933 O O . PRO A 1 760 ? -5.564 -3.992 -16.693 1.00 91.88 760 PRO A O 1
ATOM 5936 N N . ILE A 1 761 ? -3.497 -3.117 -16.544 1.00 90.75 761 ILE A N 1
ATOM 5937 C CA . ILE A 1 761 ? -2.984 -3.902 -17.674 1.00 90.75 761 ILE A CA 1
ATOM 5938 C C . ILE A 1 761 ? -2.863 -5.394 -17.341 1.00 90.75 761 ILE A C 1
ATOM 5940 O O . ILE A 1 761 ? -3.141 -6.220 -18.201 1.00 90.75 761 ILE A O 1
ATOM 5944 N N . GLU A 1 762 ? -2.539 -5.772 -16.102 1.00 94.69 762 GLU A N 1
ATOM 5945 C CA . GLU A 1 762 ? -2.518 -7.184 -15.694 1.00 94.69 762 GLU A CA 1
ATOM 5946 C C . GLU A 1 762 ? -3.923 -7.801 -15.684 1.00 94.69 762 GLU A C 1
ATOM 5948 O O . GLU A 1 762 ? -4.077 -8.941 -16.118 1.00 94.69 762 GLU A O 1
ATOM 5953 N N . ILE A 1 763 ? -4.956 -7.052 -15.266 1.00 93.81 763 ILE A N 1
ATOM 5954 C CA . ILE A 1 763 ? -6.358 -7.506 -15.346 1.00 93.81 763 ILE A CA 1
ATOM 5955 C C . ILE A 1 763 ? -6.730 -7.762 -16.810 1.00 93.81 763 ILE A C 1
ATOM 5957 O O . ILE A 1 763 ? -7.219 -8.839 -17.153 1.00 93.81 763 ILE A O 1
ATOM 5961 N N . ALA A 1 764 ? -6.433 -6.803 -17.689 1.00 90.25 764 ALA A N 1
ATOM 5962 C CA . ALA A 1 764 ? -6.706 -6.922 -19.114 1.00 90.25 764 ALA A CA 1
ATOM 5963 C C . ALA A 1 764 ? -5.950 -8.079 -19.783 1.00 90.25 764 ALA A C 1
ATOM 5965 O O . ALA A 1 764 ? -6.542 -8.840 -20.546 1.00 90.25 764 ALA A O 1
ATOM 5966 N N . LEU A 1 765 ? -4.660 -8.247 -19.481 1.00 91.94 765 LEU A N 1
ATOM 5967 C CA . LEU A 1 765 ? -3.845 -9.331 -20.027 1.00 91.94 765 LEU A CA 1
ATOM 5968 C C . LEU A 1 765 ? -4.266 -10.700 -19.471 1.00 91.94 765 LEU A C 1
ATOM 5970 O O . LEU A 1 765 ? -4.259 -11.676 -20.217 1.00 91.94 765 LEU A O 1
ATOM 5974 N N . LYS A 1 766 ? -4.720 -10.796 -18.212 1.00 93.69 766 LYS A N 1
ATOM 5975 C CA . LYS A 1 766 ? -5.341 -12.022 -17.678 1.00 93.69 766 LYS A CA 1
ATOM 5976 C C . LYS A 1 766 ? -6.631 -12.367 -18.434 1.00 93.69 766 LYS A C 1
ATOM 5978 O O . LYS A 1 766 ? -6.775 -13.519 -18.839 1.00 93.69 766 LYS A O 1
ATOM 5983 N N . ILE A 1 767 ? -7.517 -11.397 -18.691 1.00 92.19 767 ILE A N 1
ATOM 5984 C CA . ILE A 1 767 ? -8.731 -11.607 -19.505 1.00 92.19 767 ILE A CA 1
ATOM 5985 C C . ILE A 1 767 ? -8.357 -12.043 -20.931 1.00 92.19 767 ILE A C 1
ATOM 5987 O O . ILE A 1 767 ? -8.874 -13.045 -21.417 1.00 92.19 767 ILE A O 1
ATOM 5991 N N . ALA A 1 768 ? -7.426 -11.345 -21.589 1.00 89.19 768 ALA A N 1
ATOM 5992 C CA . ALA A 1 768 ? -6.979 -11.663 -22.946 1.00 89.19 768 ALA A CA 1
ATOM 5993 C C . ALA A 1 768 ? -6.350 -13.059 -23.058 1.00 89.19 768 ALA A C 1
ATOM 5995 O O . ALA A 1 768 ? -6.642 -13.786 -24.007 1.00 89.19 768 ALA A O 1
ATOM 5996 N N . ASN A 1 769 ? -5.551 -13.472 -22.070 1.00 91.06 769 ASN A N 1
ATOM 5997 C CA . ASN A 1 769 ? -4.989 -14.818 -22.024 1.00 91.06 769 ASN A CA 1
ATOM 5998 C C . ASN A 1 769 ? -6.068 -15.889 -21.789 1.00 91.06 769 ASN A C 1
ATOM 6000 O O . ASN A 1 769 ? -6.030 -16.922 -22.451 1.00 91.06 769 ASN A O 1
ATOM 6004 N N . LYS A 1 770 ? -7.047 -15.648 -20.904 1.00 92.88 770 LYS A N 1
ATOM 6005 C CA . LYS A 1 770 ? -8.161 -16.584 -20.659 1.00 92.88 770 LYS A CA 1
ATOM 6006 C C . LYS A 1 770 ? -9.079 -16.715 -21.883 1.00 92.88 770 LYS A C 1
ATOM 6008 O O . LYS A 1 770 ? -9.407 -17.832 -22.262 1.00 92.88 770 LYS A O 1
ATOM 6013 N N . ILE A 1 771 ? -9.382 -15.617 -22.585 1.00 90.50 771 ILE A N 1
ATOM 6014 C CA . ILE A 1 771 ? -10.095 -15.652 -23.877 1.00 90.50 771 ILE A CA 1
ATOM 6015 C C . ILE A 1 771 ? -9.286 -16.419 -24.935 1.00 90.50 771 ILE A C 1
ATOM 6017 O O . ILE A 1 771 ? -9.842 -17.270 -25.622 1.00 90.50 771 ILE A O 1
ATOM 6021 N N . LYS A 1 772 ? -7.968 -16.191 -25.037 1.00 89.00 772 LYS A N 1
ATOM 6022 C CA . LYS A 1 772 ? -7.092 -16.943 -25.956 1.00 89.00 772 LYS A CA 1
ATOM 6023 C C . LYS A 1 772 ? -7.048 -18.448 -25.640 1.00 89.00 772 LYS A C 1
ATOM 6025 O O . LYS A 1 772 ? -6.882 -19.244 -26.558 1.00 89.00 772 LYS A O 1
ATOM 6030 N N . ALA A 1 773 ? -7.201 -18.830 -24.373 1.00 91.19 773 ALA A N 1
ATOM 6031 C CA . ALA A 1 773 ? -7.296 -20.221 -23.925 1.00 91.19 773 ALA A CA 1
ATOM 6032 C C . ALA A 1 773 ? -8.717 -20.821 -24.031 1.00 91.19 773 ALA A C 1
ATOM 6034 O O . ALA A 1 773 ? -8.896 -22.000 -23.743 1.00 91.19 773 ALA A O 1
ATOM 6035 N N . ASN A 1 774 ? -9.721 -20.034 -24.447 1.00 94.12 774 ASN A N 1
ATOM 6036 C CA . ASN A 1 774 ? -11.146 -20.392 -24.414 1.00 94.12 774 ASN A CA 1
ATOM 6037 C C . ASN A 1 774 ? -11.659 -20.772 -23.002 1.00 94.12 774 ASN A C 1
ATOM 6039 O O . ASN A 1 774 ? -12.531 -21.624 -22.837 1.00 94.12 774 ASN A O 1
ATOM 6043 N N . GLU A 1 775 ? -11.114 -20.132 -21.966 1.00 94.38 775 GLU A N 1
ATOM 6044 C CA . GLU A 1 775 ? -11.458 -20.371 -20.564 1.00 94.38 775 GLU A CA 1
ATOM 6045 C C . GLU A 1 775 ? -12.416 -19.300 -20.022 1.00 94.38 775 GLU A C 1
ATOM 6047 O O . GLU A 1 775 ? -12.200 -18.096 -20.196 1.00 94.38 775 GLU A O 1
ATOM 6052 N N . ARG A 1 776 ? -13.458 -19.722 -19.288 1.00 96.19 776 ARG A N 1
ATOM 6053 C CA . ARG A 1 776 ? -14.401 -18.797 -18.640 1.00 96.19 776 ARG A CA 1
ATOM 6054 C C . ARG A 1 776 ? -13.693 -17.985 -17.552 1.00 96.19 776 ARG A C 1
ATOM 6056 O O . ARG A 1 776 ? -13.312 -18.527 -16.517 1.00 96.19 776 ARG A O 1
ATOM 6063 N N . PHE A 1 777 ? -13.613 -16.673 -17.760 1.00 96.19 777 PHE A N 1
ATOM 6064 C CA . PHE A 1 777 ? -13.079 -15.715 -16.796 1.00 96.19 777 PHE A CA 1
ATOM 6065 C C . PHE A 1 777 ? -13.954 -14.458 -16.709 1.00 96.19 777 PHE A C 1
ATOM 6067 O O . PHE A 1 777 ? -14.685 -14.133 -17.646 1.00 96.19 777 PHE A O 1
ATOM 6074 N N . SER A 1 778 ? -13.911 -13.736 -15.589 1.00 95.69 778 SER A N 1
ATOM 6075 C CA . SER A 1 778 ? -14.653 -12.477 -15.407 1.00 95.69 778 SER A CA 1
ATOM 6076 C C . SER A 1 778 ? -13.906 -11.513 -14.485 1.00 95.69 778 SER A C 1
ATOM 6078 O O . SER A 1 778 ? -13.263 -11.940 -13.532 1.00 95.69 778 SER A O 1
ATOM 6080 N N . ALA A 1 779 ? -13.997 -10.210 -14.745 1.00 94.69 779 ALA A N 1
ATOM 6081 C CA . ALA A 1 779 ? -13.486 -9.179 -13.845 1.00 94.69 779 ALA A CA 1
ATOM 6082 C C . ALA A 1 779 ? -14.605 -8.185 -13.529 1.00 94.69 779 ALA A C 1
ATOM 6084 O O . ALA A 1 779 ? -15.163 -7.567 -14.434 1.00 94.69 779 ALA A O 1
ATOM 6085 N N . TYR A 1 780 ? -14.919 -8.047 -12.246 1.00 96.25 780 TYR A N 1
ATOM 6086 C CA . TYR A 1 780 ? -15.913 -7.121 -11.720 1.00 96.25 780 TYR A CA 1
ATOM 6087 C C . TYR A 1 780 ? -15.171 -5.994 -11.002 1.00 96.25 780 TYR A C 1
ATOM 6089 O O . TYR A 1 780 ? -14.320 -6.261 -10.152 1.00 96.25 780 TYR A O 1
ATOM 6097 N N . ILE A 1 781 ? -15.452 -4.748 -11.379 1.00 93.75 781 ILE A N 1
ATOM 6098 C CA . ILE A 1 781 ? -14.751 -3.565 -10.873 1.00 93.75 781 ILE A CA 1
ATOM 6099 C C . ILE A 1 781 ? -15.806 -2.552 -10.431 1.00 93.75 781 ILE A C 1
ATOM 6101 O O . ILE A 1 781 ? -16.493 -1.958 -11.260 1.00 93.75 781 ILE A O 1
ATOM 6105 N N . VAL A 1 782 ? -15.938 -2.390 -9.118 1.00 95.88 782 VAL A N 1
ATOM 6106 C CA . VAL A 1 782 ? -16.844 -1.456 -8.453 1.00 95.88 782 VAL A CA 1
ATOM 6107 C C . VAL A 1 782 ? -16.039 -0.235 -8.016 1.00 95.88 782 VAL A C 1
ATOM 6109 O O . VAL A 1 782 ? -15.012 -0.346 -7.343 1.00 95.88 782 VAL A O 1
ATOM 6112 N N . ILE A 1 783 ? -16.511 0.934 -8.432 1.00 93.94 783 ILE A N 1
ATOM 6113 C CA . ILE A 1 783 ? -15.905 2.249 -8.204 1.00 93.94 783 ILE A CA 1
ATOM 6114 C C . ILE A 1 783 ? -17.019 3.253 -7.886 1.00 93.94 783 ILE A C 1
ATOM 6116 O O . ILE A 1 783 ? -18.142 3.067 -8.366 1.00 93.94 783 ILE A O 1
ATOM 6120 N N . PRO A 1 784 ? -16.754 4.313 -7.102 1.00 94.00 784 PRO A N 1
ATOM 6121 C CA . PRO A 1 784 ? -17.756 5.337 -6.834 1.00 94.00 784 PRO A CA 1
ATOM 6122 C C . PRO A 1 784 ? -18.153 6.061 -8.130 1.00 94.00 784 PRO A C 1
ATOM 6124 O O . PRO A 1 784 ? -17.338 6.222 -9.043 1.00 94.00 784 PRO A O 1
ATOM 6127 N N . MET A 1 785 ? -19.409 6.519 -8.201 1.00 93.69 785 MET A N 1
ATOM 6128 C CA . MET A 1 785 ? -19.975 7.178 -9.392 1.00 93.69 785 MET A CA 1
ATOM 6129 C C . MET A 1 785 ? -19.150 8.402 -9.826 1.00 93.69 785 MET A C 1
ATOM 6131 O O . MET A 1 785 ? -18.975 8.654 -11.018 1.00 93.69 785 MET A O 1
ATOM 6135 N N . TRP A 1 786 ? -18.585 9.113 -8.851 1.00 92.25 786 TRP A N 1
ATOM 6136 C CA . TRP A 1 786 ? -17.458 10.023 -9.013 1.00 92.25 786 TRP A CA 1
ATOM 6137 C C . TRP A 1 786 ? -16.610 10.031 -7.725 1.00 92.25 786 TRP A C 1
ATOM 6139 O O . TRP A 1 786 ? -17.116 9.671 -6.662 1.00 92.25 786 TRP A O 1
ATOM 6149 N N . PRO A 1 787 ? -15.329 10.432 -7.785 1.00 90.44 787 PRO A N 1
ATOM 6150 C CA . PRO A 1 787 ? -14.507 10.653 -6.594 1.00 90.44 787 PRO A CA 1
ATOM 6151 C C . PRO A 1 787 ? -15.052 11.763 -5.679 1.00 90.44 787 PRO A C 1
ATOM 6153 O O . PRO A 1 787 ? -15.334 12.859 -6.161 1.00 90.44 787 PRO A O 1
ATOM 6156 N N . GLU A 1 788 ? -15.123 11.468 -4.377 1.00 89.50 788 GLU A N 1
ATOM 6157 C CA . GLU A 1 788 ? -15.543 12.332 -3.253 1.00 89.50 788 GLU A CA 1
ATOM 6158 C C . GLU A 1 788 ? -15.228 13.831 -3.453 1.00 89.50 788 GLU A C 1
ATOM 6160 O O . GLU A 1 788 ? -14.076 14.226 -3.656 1.00 89.50 788 GLU A O 1
ATOM 6165 N N . GLY A 1 789 ? -16.263 14.676 -3.373 1.00 87.31 789 GLY A N 1
ATOM 6166 C CA . GLY A 1 789 ? -16.170 16.130 -3.541 1.00 87.31 789 GLY A CA 1
ATOM 6167 C C . GLY A 1 789 ? -16.966 16.648 -4.742 1.00 87.31 789 GLY A C 1
ATOM 6168 O O . GLY A 1 789 ? -17.587 15.882 -5.473 1.00 87.31 789 GLY A O 1
ATOM 6169 N N . ASN A 1 790 ? -16.989 17.972 -4.942 1.00 88.69 790 ASN A N 1
ATOM 6170 C CA . ASN A 1 790 ? -17.821 18.603 -5.978 1.00 88.69 790 ASN A CA 1
ATOM 6171 C C . ASN A 1 790 ? -17.591 17.963 -7.371 1.00 88.69 790 ASN A C 1
ATOM 6173 O O . ASN A 1 790 ? -16.500 18.127 -7.930 1.00 88.69 790 ASN A O 1
ATOM 6177 N N . PRO A 1 791 ? -18.603 17.309 -7.981 1.00 90.25 791 PRO A N 1
ATOM 6178 C CA . PRO A 1 791 ? -18.430 16.564 -9.225 1.00 90.25 791 PRO A CA 1
ATOM 6179 C C . PRO A 1 791 ? -18.107 17.449 -10.436 1.00 90.25 791 PRO A C 1
ATOM 6181 O O . PRO A 1 791 ? -17.489 16.968 -11.385 1.00 90.25 791 PRO A O 1
ATOM 6184 N N . THR A 1 792 ? -18.449 18.744 -10.416 1.00 91.12 792 THR A N 1
ATOM 6185 C CA . THR A 1 792 ? -18.029 19.711 -11.452 1.00 91.12 792 THR A CA 1
ATOM 6186 C C . THR A 1 792 ? -16.696 20.393 -11.118 1.00 91.12 792 THR A C 1
ATOM 6188 O O . THR A 1 792 ? -16.233 21.253 -11.866 1.00 91.12 792 THR A O 1
ATOM 6191 N N . GLY A 1 793 ? -16.073 20.048 -9.988 1.00 86.06 793 GLY A N 1
ATOM 6192 C CA . GLY A 1 793 ? -14.792 20.585 -9.546 1.00 86.06 793 GLY A CA 1
ATOM 6193 C C . GLY A 1 793 ? -13.619 20.068 -10.381 1.00 86.06 793 GLY A C 1
ATOM 6194 O O . GLY A 1 793 ? -13.573 18.903 -10.777 1.00 86.06 793 GLY A O 1
ATOM 6195 N N . ALA A 1 794 ? -12.626 20.930 -10.615 1.00 87.50 794 ALA A N 1
ATOM 6196 C CA . ALA A 1 794 ? -11.455 20.597 -11.429 1.00 87.50 794 ALA A CA 1
ATOM 6197 C C . ALA A 1 794 ? -10.669 19.342 -10.967 1.00 87.50 794 ALA A C 1
ATOM 6199 O O . ALA A 1 794 ? -10.214 18.608 -11.848 1.00 87.50 794 ALA A O 1
ATOM 6200 N N . PRO A 1 795 ? -10.513 19.036 -9.656 1.00 84.94 795 PRO A N 1
ATOM 6201 C CA . PRO A 1 795 ? -9.891 17.786 -9.213 1.00 84.94 795 PRO A CA 1
ATOM 6202 C C . PRO A 1 795 ? -10.711 16.555 -9.620 1.00 84.94 795 PRO A C 1
ATOM 6204 O O . PRO A 1 795 ? -10.188 15.681 -10.309 1.00 84.94 795 PRO A O 1
ATOM 6207 N N . THR A 1 796 ? -12.002 16.517 -9.282 1.00 85.50 796 THR A N 1
ATOM 6208 C CA . THR A 1 796 ? -12.896 15.387 -9.578 1.00 85.50 796 THR A CA 1
ATOM 6209 C C . THR A 1 796 ? -13.022 15.155 -11.082 1.00 85.50 796 THR A C 1
ATOM 6211 O O . THR A 1 796 ? -12.827 14.033 -11.544 1.00 85.50 796 THR A O 1
ATOM 6214 N N . GLN A 1 797 ? -13.197 16.219 -11.874 1.00 90.62 797 GLN A N 1
ATOM 6215 C CA . GLN A 1 797 ? -13.179 16.150 -13.341 1.00 90.62 797 GLN A CA 1
ATOM 6216 C C . GLN A 1 797 ? -11.844 15.632 -13.902 1.00 90.62 797 GLN A C 1
ATOM 6218 O O . GLN A 1 797 ? -11.837 14.854 -14.855 1.00 90.62 797 GLN A O 1
ATOM 6223 N N . ARG A 1 798 ? -10.699 15.996 -13.306 1.00 87.88 798 ARG A N 1
ATOM 6224 C CA . ARG A 1 798 ? -9.384 15.486 -13.734 1.00 87.88 798 ARG A CA 1
ATOM 6225 C C . ARG A 1 798 ? -9.210 13.998 -13.421 1.00 87.88 798 ARG A C 1
ATOM 6227 O O . ARG A 1 798 ? -8.634 13.281 -14.235 1.00 87.88 798 ARG A O 1
ATOM 6234 N N . ILE A 1 799 ? -9.693 13.537 -12.270 1.00 87.06 799 ILE A N 1
ATOM 6235 C CA . ILE A 1 799 ? -9.633 12.124 -11.873 1.00 87.06 799 ILE A CA 1
ATOM 6236 C C . ILE A 1 799 ? -10.579 11.298 -12.756 1.00 87.06 799 ILE A C 1
ATOM 6238 O O . ILE A 1 799 ? -10.149 10.295 -13.323 1.00 87.06 799 ILE A O 1
ATOM 6242 N N . LEU A 1 800 ? -11.813 11.771 -12.976 1.00 87.25 800 LEU A N 1
ATOM 6243 C CA . LEU A 1 800 ? -12.764 11.182 -13.925 1.00 87.25 800 LEU A CA 1
ATOM 6244 C C . LEU A 1 800 ? -12.183 11.099 -15.341 1.00 87.25 800 LEU A C 1
ATOM 6246 O O . LEU A 1 800 ? -12.288 10.054 -15.965 1.00 87.25 800 LEU A O 1
ATOM 6250 N N . TYR A 1 801 ? -11.502 12.136 -15.834 1.00 86.38 801 TYR A N 1
ATOM 6251 C CA . TYR A 1 801 ? -10.835 12.117 -17.142 1.00 86.38 801 TYR A CA 1
ATOM 6252 C C . TYR A 1 801 ? -9.779 11.004 -17.264 1.00 86.38 801 TYR A C 1
ATOM 6254 O O . TYR A 1 801 ? -9.719 10.323 -18.288 1.00 86.38 801 TYR A O 1
ATOM 6262 N N . TRP A 1 802 ? -8.971 10.766 -16.224 1.00 82.94 802 TRP A N 1
ATOM 6263 C CA . TRP A 1 802 ? -8.000 9.664 -16.217 1.00 82.94 802 TRP A CA 1
ATOM 6264 C C . TRP A 1 802 ? -8.657 8.288 -16.052 1.00 82.94 802 TRP A C 1
ATOM 6266 O O . TRP A 1 802 ? -8.226 7.332 -16.694 1.00 82.94 802 TRP A O 1
ATOM 6276 N N . GLN A 1 803 ? -9.715 8.188 -15.245 1.00 82.50 803 GLN A N 1
ATOM 6277 C CA . GLN A 1 803 ? -10.488 6.959 -15.059 1.00 82.50 803 GLN A CA 1
ATOM 6278 C C . GLN A 1 803 ? -11.248 6.579 -16.337 1.00 82.50 803 GLN A C 1
ATOM 6280 O O . GLN A 1 803 ? -11.170 5.437 -16.768 1.00 82.50 803 GLN A O 1
ATOM 6285 N N . VAL A 1 804 ? -11.879 7.541 -17.019 1.00 73.00 804 VAL A N 1
ATOM 6286 C CA . VAL A 1 804 ? -12.495 7.358 -18.343 1.00 73.00 804 VAL A CA 1
ATOM 6287 C C . VAL A 1 804 ? -11.438 6.996 -19.378 1.00 73.00 804 VAL A C 1
ATOM 6289 O O . VAL A 1 804 ? -11.658 6.054 -20.124 1.00 73.00 804 VAL A O 1
ATOM 6292 N N . ARG A 1 805 ? -10.264 7.643 -19.402 1.00 68.62 805 ARG A N 1
ATOM 6293 C CA . ARG A 1 805 ? -9.159 7.229 -20.289 1.00 68.62 805 ARG A CA 1
ATOM 6294 C C . ARG A 1 805 ? -8.681 5.804 -20.020 1.00 68.62 805 ARG A C 1
ATOM 6296 O O . ARG A 1 805 ? -8.330 5.117 -20.972 1.00 68.62 805 ARG A O 1
ATOM 6303 N N . LEU A 1 806 ? -8.705 5.329 -18.774 1.00 60.44 806 LEU A N 1
ATOM 6304 C CA . LEU A 1 806 ? -8.394 3.935 -18.462 1.00 60.44 806 LEU A CA 1
ATOM 6305 C C . LEU A 1 806 ? -9.543 2.971 -18.800 1.00 60.44 806 LEU A C 1
ATOM 6307 O O . LEU A 1 806 ? -9.279 1.879 -19.290 1.00 60.44 806 LEU A O 1
ATOM 6311 N N . THR A 1 807 ? -10.805 3.345 -18.602 1.00 55.28 807 THR A N 1
ATOM 6312 C CA . THR A 1 807 ? -11.947 2.534 -19.052 1.00 55.28 807 THR A CA 1
ATOM 6313 C C . THR A 1 807 ? -11.959 2.449 -20.577 1.00 55.28 807 THR A C 1
ATOM 6315 O O . THR A 1 807 ? -12.100 1.368 -21.139 1.00 55.28 807 THR A O 1
ATOM 6318 N N . CYS A 1 808 ? -11.673 3.558 -21.260 1.00 49.84 808 CYS A N 1
ATOM 6319 C CA . CYS A 1 808 ? -11.371 3.587 -22.682 1.00 49.84 808 CYS A CA 1
ATOM 6320 C C . CYS A 1 808 ? -10.114 2.783 -23.022 1.00 49.84 808 CYS A C 1
ATOM 6322 O O . CYS A 1 808 ? -10.121 2.194 -24.086 1.00 49.84 808 CYS A O 1
ATOM 6324 N N . LEU A 1 809 ? -9.092 2.657 -22.163 1.00 50.78 809 LEU A N 1
ATOM 6325 C CA . LEU A 1 809 ? -7.990 1.707 -22.385 1.00 50.78 809 LEU A CA 1
ATOM 6326 C C . LEU A 1 809 ? -8.488 0.258 -22.308 1.00 50.78 809 LEU A C 1
ATOM 6328 O O . LEU A 1 809 ? -8.157 -0.519 -23.191 1.00 50.78 809 LEU A O 1
ATOM 6332 N N . LEU A 1 810 ? -9.304 -0.114 -21.314 1.00 52.28 810 LEU A N 1
ATOM 6333 C CA . LEU A 1 810 ? -9.930 -1.445 -21.242 1.00 52.28 810 LEU A CA 1
ATOM 6334 C C . LEU A 1 810 ? -10.831 -1.726 -22.460 1.00 52.28 810 LEU A C 1
ATOM 6336 O O . LEU A 1 810 ? -10.900 -2.864 -22.919 1.00 52.28 810 LEU A O 1
ATOM 6340 N N . CYS A 1 811 ? -11.444 -0.693 -23.040 1.00 47.94 811 CYS A N 1
ATOM 6341 C CA 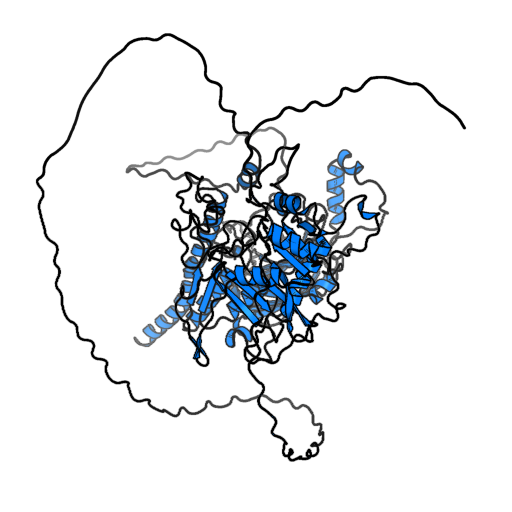. CYS A 1 811 ? -12.160 -0.786 -24.311 1.00 47.94 811 CYS A CA 1
ATOM 6342 C C . CYS A 1 811 ? -11.236 -0.720 -25.544 1.00 47.94 811 CYS A C 1
ATOM 6344 O O . CYS A 1 811 ? -11.547 -1.345 -26.541 1.00 47.94 811 CYS A O 1
ATOM 6346 N N . VAL A 1 812 ? -10.083 -0.048 -25.514 1.00 45.81 812 VAL A N 1
ATOM 6347 C CA . VAL A 1 812 ? -9.061 -0.010 -26.590 1.00 45.81 812 VAL A CA 1
ATOM 6348 C C . VAL A 1 812 ? -8.175 -1.254 -26.551 1.00 45.81 812 VAL A C 1
ATOM 6350 O O . VAL A 1 812 ? -7.564 -1.623 -27.549 1.00 45.81 812 VAL A O 1
ATOM 6353 N N . LEU A 1 813 ? -8.229 -2.019 -25.466 1.00 47.59 813 LEU A N 1
ATOM 6354 C CA . LEU A 1 813 ? -7.887 -3.430 -25.449 1.00 47.59 813 LEU A CA 1
ATOM 6355 C C . LEU A 1 813 ? -8.852 -4.257 -26.323 1.00 47.59 813 LEU A C 1
ATOM 6357 O O . LEU A 1 813 ? -8.478 -5.376 -26.649 1.00 47.59 813 LEU A O 1
ATOM 6361 N N . PHE A 1 814 ? -9.957 -3.713 -26.877 1.00 45.66 814 PHE A N 1
ATOM 6362 C CA . PHE A 1 814 ? -10.557 -4.278 -28.102 1.00 45.66 814 PHE A CA 1
ATOM 6363 C C . PHE A 1 814 ? -9.592 -4.282 -29.283 1.00 45.66 814 PHE A C 1
ATOM 6365 O O . PHE A 1 814 ? -9.714 -5.181 -30.091 1.00 45.66 814 PHE A O 1
ATOM 6372 N N . ASN A 1 815 ? -8.592 -3.404 -29.398 1.00 41.41 815 ASN A N 1
ATOM 6373 C CA . ASN A 1 815 ? -7.551 -3.556 -30.423 1.00 41.41 815 ASN A CA 1
ATOM 6374 C C . ASN A 1 815 ? -6.575 -4.701 -30.100 1.00 41.41 815 ASN A C 1
ATOM 6376 O O . ASN A 1 815 ? -6.001 -5.288 -31.014 1.00 41.41 815 ASN A O 1
ATOM 6380 N N . VAL A 1 816 ? -6.420 -5.088 -28.828 1.00 47.38 816 VAL A N 1
ATOM 6381 C CA . VAL A 1 816 ? -5.687 -6.310 -28.444 1.00 47.38 816 VAL A CA 1
ATOM 6382 C C . VAL A 1 816 ? -6.559 -7.550 -28.643 1.00 47.38 816 VAL A C 1
ATOM 6384 O O . VAL A 1 816 ? -6.087 -8.516 -29.239 1.00 47.38 816 VAL A O 1
ATOM 6387 N N . PHE A 1 817 ? -7.842 -7.510 -28.270 1.00 48.50 817 PHE A N 1
ATOM 6388 C CA . PHE A 1 817 ? -8.807 -8.547 -28.625 1.00 48.50 817 PHE A CA 1
ATOM 6389 C C . PHE A 1 817 ? -8.928 -8.677 -30.148 1.00 48.50 817 PHE A C 1
ATOM 6391 O O . PHE A 1 817 ? -8.899 -9.794 -30.625 1.00 48.50 817 PHE A O 1
ATOM 6398 N N . ILE A 1 818 ? -8.933 -7.599 -30.937 1.00 46.47 818 ILE A N 1
ATOM 6399 C CA . ILE A 1 818 ? -8.940 -7.633 -32.409 1.00 46.47 818 ILE A CA 1
ATOM 6400 C C . ILE A 1 818 ? -7.616 -8.177 -32.947 1.00 46.47 818 ILE A C 1
ATOM 6402 O O . ILE A 1 818 ? -7.674 -9.014 -33.837 1.00 46.47 818 ILE A O 1
ATOM 6406 N N . LYS A 1 819 ? -6.436 -7.813 -32.416 1.00 46.12 819 LYS A N 1
ATOM 6407 C CA . LYS A 1 819 ? -5.162 -8.466 -32.797 1.00 46.12 819 LYS A CA 1
ATOM 6408 C C . LYS A 1 819 ? -5.235 -9.992 -32.567 1.00 46.12 819 LYS A C 1
ATOM 6410 O O . LYS A 1 819 ? -4.886 -10.767 -33.456 1.00 46.12 819 LYS A O 1
ATOM 6415 N N . ILE A 1 820 ? -5.733 -10.425 -31.404 1.00 47.00 820 ILE A N 1
ATOM 6416 C CA . ILE A 1 820 ? -5.850 -11.842 -31.010 1.00 47.00 820 ILE A CA 1
ATOM 6417 C C . ILE A 1 820 ? -6.918 -12.578 -31.843 1.00 47.00 820 ILE A C 1
ATOM 6419 O O . ILE A 1 820 ? -6.621 -13.601 -32.457 1.00 47.00 820 ILE A O 1
ATOM 6423 N N . ILE A 1 821 ? -8.133 -12.037 -31.930 1.00 44.72 821 ILE A N 1
ATOM 6424 C CA . ILE A 1 821 ? -9.264 -12.553 -32.715 1.00 44.72 821 ILE A CA 1
ATOM 6425 C C . ILE A 1 821 ? -8.920 -12.570 -34.208 1.00 44.72 821 ILE A C 1
ATOM 6427 O O . ILE A 1 821 ? -9.208 -13.564 -34.862 1.00 44.72 821 ILE A O 1
ATOM 6431 N N . SER A 1 822 ? -8.219 -11.567 -34.749 1.00 44.22 822 SER A N 1
ATOM 6432 C CA . SER A 1 822 ? -7.732 -11.604 -36.139 1.00 44.22 822 SER A CA 1
ATOM 6433 C C . SER A 1 822 ? -6.789 -12.783 -36.359 1.00 44.22 822 SER A C 1
ATOM 6435 O O . SER A 1 822 ? -6.949 -13.504 -37.339 1.00 44.22 822 SER A O 1
ATOM 6437 N N . SER A 1 823 ? -5.856 -13.053 -35.434 1.00 44.81 823 SER A N 1
ATOM 6438 C CA . SER A 1 823 ? -4.988 -14.237 -35.553 1.00 44.81 823 SER A CA 1
ATOM 6439 C C . SER A 1 823 ? -5.741 -15.576 -35.464 1.00 44.81 823 SER A C 1
ATOM 6441 O O . SER A 1 823 ? -5.308 -16.548 -36.081 1.00 44.81 823 SER A O 1
ATOM 6443 N N . LEU A 1 824 ? -6.892 -15.620 -34.780 1.00 43.94 824 LEU A N 1
ATOM 6444 C CA . LEU A 1 824 ? -7.779 -16.792 -34.712 1.00 43.94 824 LEU A CA 1
ATOM 6445 C C . LEU A 1 824 ? -8.671 -16.935 -35.964 1.00 43.94 824 LEU A C 1
ATOM 6447 O O . LEU A 1 824 ? -8.907 -18.049 -36.436 1.00 43.94 824 LEU A O 1
ATOM 6451 N N . PHE A 1 825 ? -9.136 -15.819 -36.535 1.00 40.81 825 PHE A N 1
ATOM 6452 C CA . PHE A 1 825 ? -9.946 -15.797 -37.758 1.00 40.81 825 PHE A CA 1
ATOM 6453 C C . PHE A 1 825 ? -9.127 -16.076 -39.018 1.00 40.81 825 PHE A C 1
ATOM 6455 O O . PHE A 1 825 ? -9.610 -16.785 -39.895 1.00 40.81 825 PHE A O 1
ATOM 6462 N N . ILE A 1 826 ? -7.874 -15.609 -39.097 1.00 42.31 826 ILE A N 1
ATOM 6463 C CA . ILE A 1 826 ? -6.968 -15.934 -40.212 1.00 42.31 826 ILE A CA 1
ATOM 6464 C C . ILE A 1 826 ? -6.822 -17.459 -40.366 1.00 42.31 826 ILE A C 1
ATOM 6466 O O . ILE A 1 826 ? -6.856 -17.958 -41.488 1.00 42.31 826 ILE A O 1
ATOM 6470 N N . TRP A 1 827 ? -6.759 -18.214 -39.263 1.00 36.78 827 TRP A N 1
ATOM 6471 C CA . TRP A 1 827 ? -6.738 -19.683 -39.304 1.00 36.78 827 TRP A CA 1
ATOM 6472 C C . TRP A 1 827 ? -8.040 -20.310 -39.830 1.00 36.78 827 TRP A C 1
ATOM 6474 O O . TRP A 1 827 ? -7.985 -21.288 -40.575 1.00 36.78 827 TRP A O 1
ATOM 6484 N N . HIS A 1 828 ? -9.204 -19.731 -39.522 1.00 34.03 828 HIS A N 1
ATOM 6485 C CA . HIS A 1 828 ? -10.482 -20.207 -40.064 1.00 34.03 828 HIS A CA 1
ATOM 6486 C C . HIS A 1 828 ? -10.633 -19.906 -41.562 1.00 34.03 828 HIS A C 1
ATOM 6488 O O . HIS A 1 828 ? -11.142 -20.750 -42.301 1.00 34.03 828 HIS A O 1
ATOM 6494 N N . SER A 1 829 ? -10.117 -18.769 -42.040 1.00 31.44 829 SER A N 1
ATOM 6495 C CA . SER A 1 829 ? -10.098 -18.444 -43.473 1.00 31.44 829 SER A CA 1
ATOM 6496 C C . SER A 1 829 ? -9.285 -19.452 -44.298 1.00 31.44 829 SER A C 1
ATOM 6498 O O . SER A 1 829 ? -9.702 -19.804 -45.398 1.00 31.44 829 SER A O 1
ATOM 6500 N N . TYR A 1 830 ? -8.169 -19.973 -43.771 1.00 33.72 830 TYR A N 1
ATOM 6501 C CA . TYR A 1 830 ? -7.397 -21.018 -44.460 1.00 33.72 830 TYR A CA 1
ATOM 6502 C C . TYR A 1 830 ? -8.093 -22.390 -44.459 1.00 33.72 830 TYR A C 1
ATOM 6504 O O . TYR A 1 830 ? -8.007 -23.104 -45.456 1.00 33.72 830 TYR A O 1
ATOM 6512 N N . MET A 1 831 ? -8.843 -22.742 -43.406 1.00 30.45 831 MET A N 1
ATOM 6513 C CA . MET A 1 831 ? -9.677 -23.957 -43.403 1.00 30.45 831 MET A CA 1
ATOM 6514 C C . MET A 1 831 ? -10.826 -23.890 -44.419 1.00 30.45 831 MET A C 1
ATOM 6516 O O . MET A 1 831 ? -11.108 -24.891 -45.072 1.00 30.45 831 MET A O 1
ATOM 6520 N N . PHE A 1 832 ? -11.455 -22.726 -44.611 1.00 28.19 832 PHE A N 1
ATOM 6521 C CA . PHE A 1 832 ? -12.534 -22.578 -45.597 1.00 28.19 832 PHE A CA 1
ATOM 6522 C C . PHE A 1 832 ? -12.049 -22.689 -47.053 1.00 28.19 832 PHE A C 1
ATOM 6524 O O . PHE A 1 832 ? -12.762 -23.226 -47.899 1.00 28.19 832 PHE A O 1
ATOM 6531 N N . VAL A 1 833 ? -10.820 -22.251 -47.352 1.00 31.58 833 VAL A N 1
ATOM 6532 C CA . VAL A 1 833 ? -10.217 -22.417 -48.690 1.00 31.58 833 VAL A CA 1
ATOM 6533 C C . VAL A 1 833 ? -9.814 -23.876 -48.961 1.00 31.58 833 VAL A C 1
ATOM 6535 O O . VAL A 1 833 ? -9.924 -24.331 -50.093 1.00 31.58 833 VAL A O 1
ATOM 6538 N N . LEU A 1 834 ? -9.423 -24.639 -47.933 1.00 29.59 834 LEU A N 1
ATOM 6539 C CA . LEU A 1 834 ? -9.058 -26.064 -48.046 1.00 29.59 834 LEU A CA 1
ATOM 6540 C C . LEU A 1 834 ? -10.241 -27.051 -47.986 1.00 29.59 834 LEU A C 1
ATOM 6542 O O . LEU A 1 834 ? -10.031 -28.251 -48.130 1.00 29.59 834 LEU A O 1
ATOM 6546 N N . LEU A 1 835 ? -11.469 -26.561 -47.796 1.00 30.20 835 LEU A N 1
ATOM 6547 C CA . LEU A 1 835 ? -12.714 -27.334 -47.930 1.00 30.20 835 LEU A CA 1
ATOM 6548 C C . LEU A 1 835 ? -13.530 -26.938 -49.177 1.00 30.20 835 LEU A C 1
ATOM 6550 O O . LEU A 1 835 ? -14.671 -27.371 -49.325 1.00 30.20 835 LEU A O 1
ATOM 6554 N N . THR A 1 836 ? -12.948 -26.128 -50.071 1.00 35.16 836 THR A N 1
ATOM 6555 C CA . THR A 1 836 ? -13.594 -25.649 -51.308 1.00 35.16 836 THR A CA 1
ATOM 6556 C C . THR A 1 836 ? -12.664 -25.758 -52.534 1.00 35.16 836 THR A C 1
ATOM 6558 O O . THR A 1 836 ? -12.706 -24.911 -53.429 1.00 35.16 836 THR A O 1
ATOM 6561 N N . LEU A 1 837 ? -11.811 -26.792 -52.559 1.00 30.75 837 LEU A N 1
ATOM 6562 C CA . LEU A 1 837 ? -10.917 -27.190 -53.659 1.00 30.75 837 LEU A CA 1
ATOM 6563 C C . LEU A 1 837 ? -10.938 -28.716 -53.828 1.00 30.75 837 LEU A C 1
ATOM 6565 O O . LEU A 1 837 ? -10.938 -29.400 -52.780 1.00 30.75 837 LEU A O 1
#

Nearest PDB structures (foldseek):
  6kz8-assembly2_B  TM=9.255E-01  e=4.953E-60  Arabidopsis thaliana
  6kz9-assembly1_A  TM=9.219E-01  e=1.091E-59  Arabidopsis thaliana
  4npk-assembly1_A  TM=6.221E-01  e=8.946E-09  Homo sapiens
  3w57-assembly2_B  TM=8.223E-01  e=1.279E-06  Scophthalmus maximus
  3w56-assembly1_A  TM=8.328E-01  e=2.124E-06  Scophthalmus maximus

Mean predicted aligned error: 17.38 Å